Protein AF-0000000067174131 (afdb_homodimer)

Foldseek 3Di:
DAPQAADDDDFDDQPDLALVSVLVRLLVCLQVVVAAFFAFDHQLVNVCVVSVHDSVSSVVSLVVCVVVQQWPDDPPYTTGGHNVSRVVNPPPDDPPPPPPPLQFPAAFAPLAFAQVLFPVPLLVVLLVVLVVPDDPCLQDWAFQQDDLLLLCLCCVCLCVQFVANFDSLQKRKFLALLRVLLLLLLLCVVVPQAAEEEAQFAAPSSCVSNVVSNHHYHHFYQDQQGGPQVVVVVVLSGQEYEGAAQAGPPQAHHHHPVSLVSNVVVCVVNVGAYEYEPEFQLQAQPDRRDHTSCNVPVQRYKYKYGCCQLHNSVQRIIMIRHHPVSRVSSSVSSPRTHDGHGSSSSSSSSSCSVVCVSVVSSVVLNVVQLVLVVVLQVLQVVQAVQKDWGHHSTGFKTKIDGPPDAQQVVCPDPLNVSNNKDWSVNRGHPPDDDDDTTIMTGLRHGDPVCNVVSSVSVSVSHD/DAPQAADDDDFDPQPDLALVSVLVRLLVCLQVLVAAFFAFDHQLVNVCVVSVHDSVSSVVSLVVCVVVQQWPDDPPYTIGGHNVSRVVNPPDDPPPPPPPDLQFPAAFAPLAFAQVLFPVPLLVVLLVVLVVPDDPCLQDWAQQQDDLLLLCLCCVCLCVQFVANFDSLQKRKFLALLRVLLLLLLLCVVVPQAAEEEAQFAAPSSCVSNVVSNHHYHHFYQDQQGGPQVVVVVVLSGQEYEGAAQAGPPQAHHHHPVSLVSNVVVCVVNVGAYEHEPEFQLQAQPDRRDHTSCNVPVQRYKYKYGCCQLHNSVQRIIMIRHHPVRRVSSSVSSPRTHDGHGSSSSSSSSSCSVVCVSVVSSVVLNVVQLVLVVVLQVLQVVQAVQKDWGHHSTGFKTKIDGPPDAQQVVCPDPLNVSNNKDWSVNRGHPPDDDDDTTIMTGLRHGDPVCNVVSSVSVSVSHD

Structure (mmCIF, N/CA/C/O backbone):
data_AF-0000000067174131-model_v1
#
loop_
_entity.id
_entity.type
_entity.pdbx_description
1 polymer 'GntR-family protein regulator'
#
loop_
_atom_site.group_PDB
_atom_site.id
_atom_site.type_symbol
_atom_site.label_atom_id
_atom_site.label_alt_id
_atom_site.label_comp_id
_atom_site.label_asym_id
_atom_site.label_entity_id
_atom_site.label_seq_id
_atom_site.pdbx_PDB_ins_code
_atom_site.Cartn_x
_atom_site.Cartn_y
_atom_site.Cartn_z
_atom_site.occupancy
_atom_site.B_iso_or_equiv
_atom_site.auth_seq_id
_atom_site.auth_comp_id
_atom_site.auth_asym_id
_atom_site.auth_atom_id
_atom_site.pdbx_PDB_model_num
ATOM 1 N N . MET A 1 1 ? 1.697 27.578 -24.312 1 25.95 1 MET A N 1
ATOM 2 C CA . MET A 1 1 ? 1.666 28.703 -23.391 1 25.95 1 MET A CA 1
ATOM 3 C C . MET A 1 1 ? 1.956 28.25 -21.969 1 25.95 1 MET A C 1
ATOM 5 O O . MET A 1 1 ? 1.422 27.219 -21.516 1 25.95 1 MET A O 1
ATOM 9 N N . ASP A 1 2 ? 3.082 28.75 -21.375 1 30 2 ASP A N 1
ATOM 10 C CA . ASP A 1 2 ? 4.059 28.328 -20.375 1 30 2 ASP A CA 1
ATOM 11 C C . ASP A 1 2 ? 3.447 28.328 -18.969 1 30 2 ASP A C 1
ATOM 13 O O . ASP A 1 2 ? 3.18 29.391 -18.406 1 30 2 ASP A O 1
ATOM 17 N N . ARG A 1 3 ? 2.658 27.453 -18.625 1 32 3 ARG A N 1
ATOM 18 C CA . ARG A 1 3 ? 1.726 27.109 -17.547 1 32 3 ARG A CA 1
ATOM 19 C C . ARG A 1 3 ? 2.447 27 -16.203 1 32 3 ARG A C 1
ATOM 21 O O . ARG A 1 3 ? 1.936 26.375 -15.273 1 32 3 ARG A O 1
ATOM 28 N N . ILE A 1 4 ? 3.85 27.297 -16.172 1 38.66 4 ILE A N 1
ATOM 29 C CA . ILE A 1 4 ? 4.504 26.828 -14.953 1 38.66 4 ILE A CA 1
ATOM 30 C C . ILE A 1 4 ? 4.316 27.859 -13.844 1 38.66 4 ILE A C 1
ATOM 32 O O . ILE A 1 4 ? 5.281 28.484 -13.391 1 38.66 4 ILE A O 1
ATOM 36 N N . ALA A 1 5 ? 3.342 28.797 -13.812 1 42.03 5 ALA A N 1
ATOM 37 C CA . ALA A 1 5 ? 3.08 29.984 -12.992 1 42.03 5 ALA A CA 1
ATOM 38 C C . ALA A 1 5 ? 2.943 29.609 -11.523 1 42.03 5 ALA A C 1
ATOM 40 O O . ALA A 1 5 ? 3.023 30.469 -10.648 1 42.03 5 ALA A O 1
ATOM 41 N N . GLY A 1 6 ? 2.627 28.5 -10.992 1 48.34 6 GLY A N 1
ATOM 42 C CA . GLY A 1 6 ? 1.938 28.344 -9.719 1 48.34 6 GLY A CA 1
ATOM 43 C C . GLY A 1 6 ? 2.715 27.5 -8.727 1 48.34 6 GLY A C 1
ATOM 44 O O . GLY A 1 6 ? 2.121 26.781 -7.914 1 48.34 6 GLY A O 1
ATOM 45 N N . LEU A 1 7 ? 4.086 27.656 -8.617 1 56.09 7 LEU A N 1
ATOM 46 C CA . LEU A 1 7 ? 4.836 26.812 -7.691 1 56.09 7 LEU A CA 1
ATOM 47 C C . LEU A 1 7 ? 4.898 27.453 -6.309 1 56.09 7 LEU A C 1
ATOM 49 O O . LEU A 1 7 ? 4.93 28.672 -6.184 1 56.09 7 LEU A O 1
ATOM 53 N N . ASP A 1 8 ? 4.809 26.672 -5.219 1 54.19 8 ASP A N 1
ATOM 54 C CA . ASP A 1 8 ? 4.98 27.125 -3.84 1 54.19 8 ASP A CA 1
ATOM 55 C C . ASP A 1 8 ? 6.461 27.25 -3.488 1 54.19 8 ASP A C 1
ATOM 57 O O . ASP A 1 8 ? 7.293 26.484 -3.969 1 54.19 8 ASP A O 1
ATOM 61 N N . LEU A 1 9 ? 6.918 28.406 -2.799 1 67.12 9 LEU A N 1
ATOM 62 C CA . LEU A 1 9 ? 8.289 28.656 -2.373 1 67.12 9 LEU A CA 1
ATOM 63 C C . LEU A 1 9 ? 8.336 29.109 -0.917 1 67.12 9 LEU A C 1
ATOM 65 O O . LEU A 1 9 ? 7.688 30.094 -0.55 1 67.12 9 LEU A O 1
ATOM 69 N N . HIS A 1 10 ? 8.969 28.297 -0.128 1 61.25 10 HIS A N 1
ATOM 70 C CA . HIS A 1 10 ? 9.234 28.703 1.247 1 61.25 10 HIS A CA 1
ATOM 71 C C . HIS A 1 10 ? 10.5 29.547 1.332 1 61.25 10 HIS A C 1
ATOM 73 O O . HIS A 1 10 ? 11.562 29.141 0.872 1 61.25 10 HIS A O 1
ATOM 79 N N . LEU A 1 11 ? 10.305 30.875 1.768 1 64.88 11 LEU A N 1
ATOM 80 C CA . LEU A 1 11 ? 11.453 31.75 2.035 1 64.88 11 LEU A CA 1
ATOM 81 C C . LEU A 1 11 ? 11.453 32.219 3.49 1 64.88 11 LEU A C 1
ATOM 83 O O . LEU A 1 11 ? 10.398 32.438 4.074 1 64.88 11 LEU A O 1
ATOM 87 N N . ASP A 1 12 ? 12.539 31.984 4.23 1 56.5 12 ASP A N 1
ATOM 88 C CA . ASP A 1 12 ? 12.648 32.562 5.566 1 56.5 12 ASP A CA 1
ATOM 89 C C . ASP A 1 12 ? 12.273 34.031 5.555 1 56.5 12 ASP A C 1
ATOM 91 O O . ASP A 1 12 ? 12.539 34.75 4.578 1 56.5 12 ASP A O 1
ATOM 95 N N . ARG A 1 13 ? 11.375 34.531 6.48 1 54.53 13 ARG A N 1
ATOM 96 C CA . ARG A 1 13 ? 10.875 35.906 6.551 1 54.53 13 ARG A CA 1
ATOM 97 C C . ARG A 1 13 ? 12.008 36.906 6.355 1 54.53 13 ARG A C 1
ATOM 99 O O . ARG A 1 13 ? 12.922 37 7.18 1 54.53 13 ARG A O 1
ATOM 106 N N . PRO A 1 14 ? 11.984 37.5 5.168 1 48.84 14 PRO A N 1
ATOM 107 C CA . PRO A 1 14 ? 12.953 38.594 5.039 1 48.84 14 PRO A CA 1
ATOM 108 C C . PRO A 1 14 ? 12.727 39.719 6.055 1 48.84 14 PRO A C 1
ATOM 110 O O . PRO A 1 14 ? 11.602 39.906 6.523 1 48.84 14 PRO A O 1
ATOM 113 N N . ALA A 1 15 ? 13.648 40.281 6.961 1 49.59 15 ALA A N 1
ATOM 114 C CA . ALA A 1 15 ? 13.57 41.375 7.926 1 49.59 15 ALA A CA 1
ATOM 115 C C . ALA A 1 15 ? 12.688 42.5 7.395 1 49.59 15 ALA A C 1
ATOM 117 O O . ALA A 1 15 ? 12.297 43.406 8.148 1 49.59 15 ALA A O 1
ATOM 118 N N . GLY A 1 16 ? 12.258 42.344 5.988 1 55 16 GLY A N 1
ATOM 119 C CA . GLY A 1 16 ? 11.469 43.406 5.383 1 55 16 GLY A CA 1
ATOM 120 C C . GLY A 1 16 ? 10.836 43 4.066 1 55 16 GLY A C 1
ATOM 121 O O . GLY A 1 16 ? 11.062 41.906 3.574 1 55 16 GLY A O 1
ATOM 122 N N . ARG A 1 17 ? 9.727 43.656 3.691 1 61.97 17 ARG A N 1
ATOM 123 C CA . ARG A 1 17 ? 8.977 43.469 2.453 1 61.97 17 ARG A CA 1
ATOM 124 C C . ARG A 1 17 ? 9.703 44.094 1.271 1 61.97 17 ARG A C 1
ATOM 126 O O . ARG A 1 17 ? 9.078 44.469 0.273 1 61.97 17 ARG A O 1
ATOM 133 N N . THR A 1 18 ? 10.977 44.125 1.438 1 69.19 18 THR A N 1
ATOM 134 C CA . THR A 1 18 ? 11.727 44.812 0.39 1 69.19 18 THR A CA 1
ATOM 135 C C . THR A 1 18 ? 12.312 43.812 -0.594 1 69.19 18 THR A C 1
ATOM 137 O O . THR A 1 18 ? 12.383 42.594 -0.301 1 69.19 18 THR A O 1
ATOM 140 N N . ARG A 1 19 ? 12.539 44.219 -1.772 1 78.06 19 ARG A N 1
ATOM 141 C CA . ARG A 1 19 ? 13.227 43.469 -2.822 1 78.06 19 ARG A CA 1
ATOM 142 C C . ARG A 1 19 ? 14.508 42.844 -2.291 1 78.06 19 ARG A C 1
ATOM 144 O O . ARG A 1 19 ? 14.773 41.656 -2.551 1 78.06 19 ARG A O 1
ATOM 151 N N . GLU A 1 20 ? 15.18 43.625 -1.457 1 76.5 20 GLU A N 1
ATOM 152 C CA . GLU A 1 20 ? 16.438 43.156 -0.911 1 76.5 20 GLU A CA 1
ATOM 153 C C . GLU A 1 20 ? 16.234 41.969 0.046 1 76.5 20 GLU A C 1
ATOM 155 O O . GLU A 1 20 ? 17 41.031 0.042 1 76.5 20 GLU A O 1
ATOM 160 N N . ALA A 1 21 ? 15.227 42.094 0.796 1 78.5 21 ALA A N 1
ATOM 161 C CA . ALA A 1 21 ? 14.914 41.031 1.733 1 78.5 21 ALA A CA 1
ATOM 162 C C . ALA A 1 21 ? 14.539 39.75 0.994 1 78.5 21 ALA A C 1
ATOM 164 O O . ALA A 1 21 ? 14.945 38.656 1.391 1 78.5 21 ALA A O 1
ATOM 165 N N . LEU A 1 22 ? 13.805 39.906 -0.018 1 82.25 22 LEU A N 1
ATOM 166 C CA . LEU A 1 22 ? 13.43 38.75 -0.842 1 82.25 22 LEU A CA 1
ATOM 167 C C . LEU A 1 22 ? 14.648 38.125 -1.493 1 82.25 22 LEU A C 1
ATOM 169 O O . LEU A 1 22 ? 14.797 36.906 -1.497 1 82.25 22 LEU A O 1
ATOM 173 N N . MET A 1 23 ? 15.438 38.906 -2.035 1 81.69 23 MET A N 1
ATOM 174 C CA . MET A 1 23 ? 16.656 38.406 -2.682 1 81.69 23 MET A CA 1
ATOM 175 C C . MET A 1 23 ? 17.531 37.688 -1.686 1 81.69 23 MET A C 1
ATOM 177 O O . MET A 1 23 ? 18.047 36.594 -1.986 1 81.69 23 MET A O 1
ATOM 181 N N . ASP A 1 24 ? 17.656 38.25 -0.51 1 78.25 24 ASP A N 1
ATOM 182 C CA . ASP A 1 24 ? 18.469 37.594 0.519 1 78.25 24 ASP A CA 1
ATOM 183 C C . ASP A 1 24 ? 17.875 36.25 0.916 1 78.25 24 ASP A C 1
ATOM 185 O O . ASP A 1 24 ? 18.609 35.281 1.116 1 78.25 24 ASP A O 1
ATOM 189 N N . ALA A 1 25 ? 16.609 36.312 0.978 1 78.88 25 ALA A N 1
ATOM 190 C CA . ALA A 1 25 ? 15.93 35.062 1.334 1 78.88 25 ALA A CA 1
ATOM 191 C C . ALA A 1 25 ? 16.172 34 0.278 1 78.88 25 ALA A C 1
ATOM 193 O O . ALA A 1 25 ? 16.406 32.844 0.61 1 78.88 25 ALA A O 1
ATOM 194 N N . VAL A 1 26 ? 16.141 34.312 -0.93 1 80.69 26 VAL A N 1
ATOM 195 C CA . VAL A 1 26 ? 16.344 33.375 -2.023 1 80.69 26 VAL A CA 1
ATOM 196 C C . VAL A 1 26 ? 17.812 32.906 -2.051 1 80.69 26 VAL A C 1
ATOM 198 O O . VAL A 1 26 ? 18.094 31.734 -2.193 1 80.69 26 VAL A O 1
ATOM 201 N N . ARG A 1 27 ? 18.75 33.875 -1.854 1 77 27 ARG A N 1
ATOM 202 C CA . ARG A 1 27 ? 20.172 33.531 -1.794 1 77 27 ARG A CA 1
ATOM 203 C C . ARG A 1 27 ? 20.453 32.562 -0.662 1 77 27 ARG A C 1
ATOM 205 O O . ARG A 1 27 ? 21.188 31.578 -0.851 1 77 27 ARG A O 1
ATOM 212 N N . ASP A 1 28 ? 19.828 32.875 0.437 1 75.44 28 ASP A N 1
ATOM 213 C CA . ASP A 1 28 ? 20.047 32.031 1.604 1 75.44 28 ASP A CA 1
ATOM 214 C C . ASP A 1 28 ? 19.5 30.609 1.363 1 75.44 28 ASP A C 1
ATOM 216 O O . ASP A 1 28 ? 20.125 29.625 1.774 1 75.44 28 ASP A O 1
ATOM 220 N N . ALA A 1 29 ? 18.406 30.609 0.677 1 76.44 29 ALA A N 1
ATOM 221 C CA . ALA A 1 29 ? 17.812 29.328 0.371 1 76.44 29 ALA A CA 1
ATOM 222 C C . ALA A 1 29 ? 18.688 28.531 -0.592 1 76.44 29 ALA A C 1
ATOM 224 O O . ALA A 1 29 ? 18.797 27.297 -0.469 1 76.44 29 ALA A O 1
ATOM 225 N N . ILE A 1 30 ? 19.344 29.141 -1.474 1 75.88 30 ILE A N 1
ATOM 226 C CA . ILE A 1 30 ? 20.219 28.469 -2.443 1 75.88 30 ILE A CA 1
ATOM 227 C C . ILE A 1 30 ? 21.516 28.062 -1.77 1 75.88 30 ILE A C 1
ATOM 229 O O . ILE A 1 30 ? 21.984 26.938 -1.935 1 75.88 30 ILE A O 1
ATOM 233 N N . ARG A 1 31 ? 22.031 28.922 -0.875 1 68.25 31 ARG A N 1
ATOM 234 C CA . ARG A 1 31 ? 23.297 28.672 -0.205 1 68.25 31 ARG A CA 1
ATOM 235 C C . ARG A 1 31 ? 23.188 27.516 0.777 1 68.25 31 ARG A C 1
ATOM 237 O O . ARG A 1 31 ? 24.125 26.734 0.931 1 68.25 31 ARG A O 1
ATOM 244 N N . SER A 1 32 ? 22.078 27.578 1.325 1 64.94 32 SER A N 1
ATOM 245 C CA . SER A 1 32 ? 21.891 26.547 2.348 1 64.94 32 SER A CA 1
ATOM 246 C C . SER A 1 32 ? 21.547 25.203 1.723 1 64.94 32 SER A C 1
ATOM 248 O O . SER A 1 32 ? 21.469 24.188 2.424 1 64.94 32 SER A O 1
ATOM 250 N N . GLY A 1 33 ? 21.344 25.25 0.376 1 64.5 33 GLY A N 1
ATOM 251 C CA . GLY A 1 33 ? 21.016 24 -0.31 1 64.5 33 GLY A CA 1
ATOM 252 C C . GLY A 1 33 ? 19.547 23.672 -0.273 1 64.5 33 GLY A C 1
ATOM 253 O O . GLY A 1 33 ? 19.125 22.609 -0.752 1 64.5 33 GLY A O 1
ATOM 254 N N . ARG A 1 34 ? 18.812 24.578 0.254 1 67.75 34 ARG A N 1
ATOM 255 C CA . ARG A 1 34 ? 17.359 24.375 0.276 1 67.75 34 ARG A CA 1
ATOM 256 C C . ARG A 1 34 ? 16.781 24.453 -1.129 1 67.75 34 ARG A C 1
ATOM 258 O O . ARG A 1 34 ? 15.844 23.719 -1.458 1 67.75 34 ARG A O 1
ATOM 265 N N . LEU A 1 35 ? 17.219 25.344 -1.822 1 75.56 35 LEU A N 1
ATOM 266 C CA . LEU A 1 35 ? 16.891 25.422 -3.244 1 75.56 35 LEU A CA 1
ATOM 267 C C . LEU A 1 35 ? 18.062 24.938 -4.09 1 75.56 35 LEU A C 1
ATOM 269 O O . LEU A 1 35 ? 19.109 25.578 -4.141 1 75.56 35 LEU A O 1
ATOM 273 N N . VAL A 1 36 ? 17.891 23.797 -4.645 1 70.56 36 VAL A N 1
ATOM 274 C CA . VAL A 1 36 ? 18.984 23.188 -5.383 1 70.56 36 VAL A CA 1
ATOM 275 C C . VAL A 1 36 ? 18.922 23.609 -6.852 1 70.56 36 VAL A C 1
ATOM 277 O O . VAL A 1 36 ? 17.891 24.125 -7.309 1 70.56 36 VAL A O 1
ATOM 280 N N . SER A 1 37 ? 20.094 23.344 -7.48 1 72.81 37 SER A N 1
ATOM 281 C CA . SER A 1 37 ? 20.188 23.672 -8.898 1 72.81 37 SER A CA 1
ATOM 282 C C . SER A 1 37 ? 19.062 23.016 -9.695 1 72.81 37 SER A C 1
ATOM 284 O O . SER A 1 37 ? 18.719 21.859 -9.453 1 72.81 37 SER A O 1
ATOM 286 N N . GLY A 1 38 ? 18.531 23.922 -10.43 1 72.06 38 GLY A N 1
ATOM 287 C CA . GLY A 1 38 ? 17.516 23.406 -11.32 1 72.06 38 GLY A CA 1
ATOM 288 C C . GLY A 1 38 ? 16.109 23.516 -10.758 1 72.06 38 GLY A C 1
ATOM 289 O O . GLY A 1 38 ? 15.133 23.281 -11.469 1 72.06 38 GLY A O 1
ATOM 290 N N . THR A 1 39 ? 16.094 23.906 -9.484 1 75 39 THR A N 1
ATOM 291 C CA . THR A 1 39 ? 14.781 24.062 -8.875 1 75 39 THR A CA 1
ATOM 292 C C . THR A 1 39 ? 14 25.188 -9.547 1 75 39 THR A C 1
ATOM 294 O O . THR A 1 39 ? 14.523 26.297 -9.727 1 75 39 THR A O 1
ATOM 297 N N . ARG A 1 40 ? 12.867 24.906 -9.953 1 77.75 40 ARG A N 1
ATOM 298 C CA . ARG A 1 40 ? 12 25.906 -10.547 1 77.75 40 ARG A CA 1
ATOM 299 C C . ARG A 1 40 ? 11.328 26.766 -9.469 1 77.75 40 ARG A C 1
ATOM 301 O O . ARG A 1 40 ? 10.812 26.234 -8.484 1 77.75 40 ARG A O 1
ATOM 308 N N . LEU A 1 41 ? 11.43 28.062 -9.633 1 83.06 41 LEU A N 1
ATOM 309 C CA . LEU A 1 41 ? 10.789 29 -8.711 1 83.06 41 LEU A CA 1
ATOM 310 C C . LEU A 1 41 ? 9.445 29.469 -9.258 1 83.06 41 LEU A C 1
ATOM 312 O O . LEU A 1 41 ? 9.203 29.406 -10.461 1 83.06 41 LEU A O 1
ATOM 316 N N . PRO A 1 42 ? 8.586 29.875 -8.398 1 79.88 42 PRO A N 1
ATOM 317 C CA . PRO A 1 42 ? 7.309 30.422 -8.859 1 79.88 42 PRO A CA 1
ATOM 318 C C . PRO A 1 42 ? 7.48 31.641 -9.766 1 79.88 42 PRO A C 1
ATOM 320 O O . PRO A 1 42 ? 8.539 32.281 -9.758 1 79.88 42 PRO A O 1
ATOM 323 N N . SER A 1 43 ? 6.391 31.875 -10.586 1 81.56 43 SER A N 1
ATOM 324 C CA . SER A 1 43 ? 6.387 33.094 -11.375 1 81.56 43 SER A CA 1
ATOM 325 C C . SER A 1 43 ? 6.383 34.344 -10.484 1 81.56 43 SER A C 1
ATOM 327 O O . SER A 1 43 ? 6.012 34.25 -9.312 1 81.56 43 SER A O 1
ATOM 329 N N . SER A 1 44 ? 6.902 35.469 -11 1 83.19 44 SER A N 1
ATOM 330 C CA . SER A 1 44 ? 6.91 36.719 -10.227 1 83.19 44 SER A CA 1
ATOM 331 C C . SER A 1 44 ? 5.512 37.094 -9.742 1 83.19 44 SER A C 1
ATOM 333 O O . SER A 1 44 ? 5.344 37.562 -8.625 1 83.19 44 SER A O 1
ATOM 335 N N . ARG A 1 45 ? 4.516 36.75 -10.648 1 81.94 45 ARG A N 1
ATOM 336 C CA . ARG A 1 45 ? 3.133 37.031 -10.266 1 81.94 45 ARG A CA 1
ATOM 337 C C . ARG A 1 45 ? 2.701 36.156 -9.094 1 81.94 45 ARG A C 1
ATOM 339 O O . ARG A 1 45 ? 2.125 36.656 -8.125 1 81.94 45 ARG A O 1
ATOM 346 N N . ALA A 1 46 ? 3.074 34.875 -9.156 1 79.69 46 ALA A N 1
ATOM 347 C CA . ALA A 1 46 ? 2.67 33.938 -8.117 1 79.69 46 ALA A CA 1
ATOM 348 C C . ALA A 1 46 ? 3.381 34.219 -6.801 1 79.69 46 ALA A C 1
ATOM 350 O O . ALA A 1 46 ? 2.758 34.219 -5.738 1 79.69 46 ALA A O 1
ATOM 351 N N . LEU A 1 47 ? 4.637 34.5 -6.84 1 81.44 47 LEU A N 1
ATOM 352 C CA . LEU A 1 47 ? 5.402 34.781 -5.629 1 81.44 47 LEU A CA 1
ATOM 353 C C . LEU A 1 47 ? 4.973 36.094 -4.988 1 81.44 47 LEU A C 1
ATOM 355 O O . LEU A 1 47 ? 4.906 36.188 -3.764 1 81.44 47 LEU A O 1
ATOM 359 N N . ALA A 1 48 ? 4.613 37.094 -5.812 1 81 48 ALA A N 1
ATOM 360 C CA . ALA A 1 48 ? 4.129 38.375 -5.309 1 81 48 ALA A CA 1
ATOM 361 C C . ALA A 1 48 ? 2.826 38.219 -4.531 1 81 48 ALA A C 1
ATOM 363 O O . ALA A 1 48 ? 2.664 38.75 -3.445 1 81 48 ALA A O 1
ATOM 364 N N . ALA A 1 49 ? 2.023 37.375 -5.117 1 76.56 49 ALA A N 1
ATOM 365 C CA . ALA A 1 49 ? 0.745 37.125 -4.469 1 76.56 49 ALA A CA 1
ATOM 366 C C . ALA A 1 49 ? 0.948 36.406 -3.137 1 76.56 49 ALA A C 1
ATOM 368 O O . ALA A 1 49 ? 0.304 36.719 -2.139 1 76.56 49 ALA A O 1
ATOM 369 N N . ASP A 1 50 ? 1.888 35.531 -3.156 1 73.06 50 ASP A N 1
ATOM 370 C CA . ASP A 1 50 ? 2.146 34.719 -1.968 1 73.06 50 ASP A CA 1
ATOM 371 C C . ASP A 1 50 ? 2.773 35.562 -0.858 1 73.06 50 ASP A C 1
ATOM 373 O O . ASP A 1 50 ? 2.479 35.375 0.322 1 73.06 50 ASP A O 1
ATOM 377 N N . LEU A 1 51 ? 3.633 36.562 -1.246 1 73.69 51 LEU A N 1
ATOM 378 C CA . LEU A 1 51 ? 4.395 37.312 -0.268 1 73.69 51 LEU A CA 1
ATOM 379 C C . LEU A 1 51 ? 3.689 38.625 0.058 1 73.69 51 LEU A C 1
ATOM 381 O O . LEU A 1 51 ? 4.086 39.344 0.986 1 73.69 51 LEU A O 1
ATOM 385 N N . GLY A 1 52 ? 2.559 38.844 -0.699 1 74.75 52 GLY A N 1
ATOM 386 C CA . GLY A 1 52 ? 1.86 40.125 -0.509 1 74.75 52 GLY A CA 1
ATOM 387 C C . GLY A 1 52 ? 2.701 41.344 -0.871 1 74.75 52 GLY A C 1
ATOM 388 O O . GLY A 1 52 ? 2.684 42.344 -0.163 1 74.75 52 GLY A O 1
ATOM 389 N N . VAL A 1 53 ? 3.547 41.219 -1.851 1 80.44 53 VAL A N 1
ATOM 390 C CA . VAL A 1 53 ? 4.371 42.312 -2.33 1 80.44 53 VAL A CA 1
ATOM 391 C C . VAL A 1 53 ? 4.047 42.625 -3.795 1 80.44 53 VAL A C 1
ATOM 393 O O . VAL A 1 53 ? 3.355 41.812 -4.449 1 80.44 53 VAL A O 1
ATOM 396 N N . ALA A 1 54 ? 4.398 43.75 -4.23 1 83 54 ALA A N 1
ATOM 397 C CA . ALA A 1 54 ? 4.145 44.125 -5.617 1 83 54 ALA A CA 1
ATOM 398 C C . ALA A 1 54 ? 4.887 43.219 -6.582 1 83 54 ALA A C 1
ATOM 400 O O . ALA A 1 54 ? 6.031 42.812 -6.328 1 83 54 ALA A O 1
ATOM 401 N N . ARG A 1 55 ? 4.223 42.875 -7.633 1 87.69 55 ARG A N 1
ATOM 402 C CA . ARG A 1 55 ? 4.805 42.031 -8.664 1 87.69 55 ARG A CA 1
ATOM 403 C C . ARG A 1 55 ? 6.137 42.562 -9.148 1 87.69 55 ARG A C 1
ATOM 405 O O . ARG A 1 55 ? 7.078 41.812 -9.406 1 87.69 55 ARG A O 1
ATOM 412 N N . ASN A 1 56 ? 6.125 43.812 -9.242 1 85.19 56 ASN A N 1
ATOM 413 C CA . ASN A 1 56 ? 7.332 44.469 -9.742 1 85.19 56 ASN A CA 1
ATOM 414 C C . ASN A 1 56 ? 8.508 44.281 -8.797 1 85.19 56 ASN A C 1
ATOM 416 O O . ASN A 1 56 ? 9.656 44.156 -9.234 1 85.19 56 ASN A O 1
ATOM 420 N N . THR A 1 57 ? 8.133 44.156 -7.504 1 86.19 57 THR A N 1
ATOM 421 C CA . THR A 1 57 ? 9.172 43.906 -6.508 1 86.19 57 THR A CA 1
ATOM 422 C C . THR A 1 57 ? 9.789 42.531 -6.707 1 86.19 57 THR A C 1
ATOM 424 O O . THR A 1 57 ? 11.008 42.375 -6.703 1 86.19 57 THR A O 1
ATOM 427 N N . VAL A 1 58 ? 9 41.594 -6.945 1 87.06 58 VAL A N 1
ATOM 428 C CA . VAL A 1 58 ? 9.461 40.219 -7.141 1 87.06 58 VAL A CA 1
ATOM 429 C C . VAL A 1 58 ? 10.188 40.094 -8.477 1 87.06 58 VAL A C 1
ATOM 431 O O . VAL A 1 58 ? 11.258 39.469 -8.562 1 87.06 58 VAL A O 1
ATOM 434 N N . ALA A 1 59 ? 9.602 40.688 -9.469 1 87 59 ALA A N 1
ATOM 435 C CA . ALA A 1 59 ? 10.203 40.625 -10.797 1 87 59 ALA A CA 1
ATOM 436 C C . ALA A 1 59 ? 11.602 41.25 -10.789 1 87 59 ALA A C 1
ATOM 438 O O . ALA A 1 59 ? 12.523 40.688 -11.406 1 87 59 ALA A O 1
ATOM 439 N N . ARG A 1 60 ? 11.711 42.312 -10.094 1 83.56 60 ARG A N 1
ATOM 440 C CA . ARG A 1 60 ? 13.008 42.938 -9.984 1 83.56 60 ARG A CA 1
ATOM 441 C C . ARG A 1 60 ? 13.992 42.094 -9.195 1 83.56 60 ARG A C 1
ATOM 443 O O . ARG A 1 60 ? 15.172 42.031 -9.539 1 83.56 60 ARG A O 1
ATOM 450 N N . ALA A 1 61 ? 13.398 41.469 -8.141 1 86 61 ALA A N 1
ATOM 451 C CA . ALA A 1 61 ? 14.242 40.562 -7.363 1 86 61 ALA A CA 1
ATOM 452 C C . ALA A 1 61 ? 14.742 39.406 -8.227 1 86 61 ALA A C 1
ATOM 454 O O . ALA A 1 61 ? 15.938 39.094 -8.211 1 86 61 ALA A O 1
ATOM 455 N N . TYR A 1 62 ? 13.898 38.812 -8.984 1 87.25 62 TYR A N 1
ATOM 456 C CA . TYR A 1 62 ? 14.266 37.688 -9.859 1 87.25 62 TYR A CA 1
ATOM 457 C C . TYR A 1 62 ? 15.281 38.156 -10.906 1 87.25 62 TYR A C 1
ATOM 459 O O . TYR A 1 62 ? 16.266 37.438 -11.164 1 87.25 62 TYR A O 1
ATOM 467 N N . ALA A 1 63 ? 15.008 39.344 -11.5 1 81.38 63 ALA A N 1
ATOM 468 C CA . ALA A 1 63 ? 15.914 39.875 -12.516 1 81.38 63 ALA A CA 1
ATOM 469 C C . ALA A 1 63 ? 17.312 40.062 -11.945 1 81.38 63 ALA A C 1
ATOM 471 O O . ALA A 1 63 ? 18.312 39.75 -12.586 1 81.38 63 ALA A O 1
ATOM 472 N N . GLU A 1 64 ? 17.328 40.562 -10.758 1 82.06 64 GLU A N 1
ATOM 473 C CA . GLU A 1 64 ? 18.609 40.781 -10.109 1 82.06 64 GLU A CA 1
ATOM 474 C C . GLU A 1 64 ? 19.297 39.469 -9.75 1 82.06 64 GLU A C 1
ATOM 476 O O . GLU A 1 64 ? 20.516 39.344 -9.922 1 82.06 64 GLU A O 1
ATOM 481 N N . LEU A 1 65 ? 18.547 38.531 -9.242 1 85.81 65 LEU A N 1
ATOM 482 C CA . LEU A 1 65 ? 19.094 37.219 -8.891 1 85.81 65 LEU A CA 1
ATOM 483 C C . LEU A 1 65 ? 19.594 36.5 -10.125 1 85.81 65 LEU A C 1
ATOM 485 O O . LEU A 1 65 ? 20.562 35.719 -10.055 1 85.81 65 LEU A O 1
ATOM 489 N N . ILE A 1 66 ? 18.953 36.719 -11.219 1 81.88 66 ILE A N 1
ATOM 490 C CA . ILE A 1 66 ? 19.391 36.156 -12.492 1 81.88 66 ILE A CA 1
ATOM 491 C C . ILE A 1 66 ? 20.688 36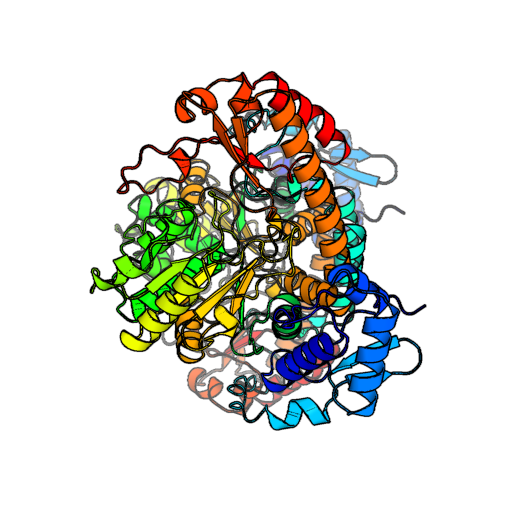.812 -12.938 1 81.88 66 ILE A C 1
ATOM 493 O O . ILE A 1 66 ? 21.641 36.156 -13.344 1 81.88 66 ILE A O 1
ATOM 497 N N . ALA A 1 67 ? 20.703 38.156 -12.859 1 75.12 67 ALA A N 1
ATOM 498 C CA . ALA A 1 67 ? 21.906 38.906 -13.227 1 75.12 67 ALA A CA 1
ATOM 499 C C . ALA A 1 67 ? 23.094 38.5 -12.375 1 75.12 67 ALA A C 1
ATOM 501 O O . ALA A 1 67 ? 24.234 38.438 -12.859 1 75.12 67 ALA A O 1
ATOM 502 N N . GLU A 1 68 ? 22.766 38.125 -11.133 1 75.5 68 GLU A N 1
ATOM 503 C CA . GLU A 1 68 ? 23.812 37.719 -10.203 1 75.5 68 GLU A CA 1
ATOM 504 C C . GLU A 1 68 ? 24.203 36.25 -10.422 1 75.5 68 GLU A C 1
ATOM 506 O O . GLU A 1 68 ? 25.172 35.75 -9.828 1 75.5 68 GLU A O 1
ATOM 511 N N . GLY A 1 69 ? 23.406 35.531 -11.195 1 75 69 GLY A N 1
ATOM 512 C CA . GLY A 1 69 ? 23.719 34.156 -11.531 1 75 69 GLY A CA 1
ATOM 513 C C . GLY A 1 69 ? 23.109 33.125 -10.586 1 75 69 GLY A C 1
ATOM 514 O O . GLY A 1 69 ? 23.453 31.953 -10.617 1 75 69 GLY A O 1
ATOM 515 N N . TRP A 1 70 ? 22.281 33.562 -9.586 1 79.25 70 TRP A N 1
ATOM 516 C CA . TRP A 1 70 ? 21.609 32.656 -8.648 1 79.25 70 TRP A CA 1
ATOM 517 C C . TRP A 1 70 ? 20.469 31.922 -9.328 1 79.25 70 TRP A C 1
ATOM 519 O O . TRP A 1 70 ? 20.203 30.766 -9.008 1 79.25 70 TRP A O 1
ATOM 529 N N . LEU A 1 71 ? 19.812 32.594 -10.188 1 85.31 71 LEU A N 1
ATOM 530 C CA . LEU A 1 71 ? 18.672 32.062 -10.93 1 85.31 71 LEU A CA 1
ATOM 531 C C . LEU A 1 71 ? 18.938 32.156 -12.438 1 85.31 71 LEU A C 1
ATOM 533 O O . LEU A 1 71 ? 19.812 32.875 -12.883 1 85.31 71 LEU A O 1
ATOM 537 N N . THR A 1 72 ? 18.438 31.297 -13.18 1 83.56 72 THR A N 1
ATOM 538 C CA . THR A 1 72 ? 18.469 31.328 -14.633 1 83.56 72 THR A CA 1
ATOM 539 C C . THR A 1 72 ? 17.062 31.359 -15.219 1 83.56 72 THR A C 1
ATOM 541 O O . THR A 1 72 ? 16.141 30.766 -14.656 1 83.56 72 THR A O 1
ATOM 544 N N . SER A 1 73 ? 16.875 32.375 -16.094 1 76.31 73 SER A N 1
ATOM 545 C CA . SER A 1 73 ? 15.602 32.438 -16.812 1 76.31 73 SER A CA 1
ATOM 546 C C . SER A 1 73 ? 15.703 31.766 -18.172 1 76.31 73 SER A C 1
ATOM 548 O O . SER A 1 73 ? 16.672 31.969 -18.906 1 76.31 73 SER A O 1
ATOM 550 N N . GLN A 1 74 ? 15.094 30.812 -18.375 1 59.25 74 GLN A N 1
ATOM 551 C CA . GLN A 1 74 ? 15.062 30.297 -19.734 1 59.25 74 GLN A CA 1
ATOM 552 C C . GLN A 1 74 ? 13.984 31 -20.562 1 59.25 74 GLN A C 1
ATOM 554 O O . GLN A 1 74 ? 12.945 31.391 -20.031 1 59.25 74 GLN A O 1
ATOM 559 N N . HIS A 1 75 ? 14.352 31.562 -21.828 1 52.81 75 HIS A N 1
ATOM 560 C CA . HIS A 1 75 ? 13.445 32.25 -22.75 1 52.81 75 HIS A CA 1
ATOM 561 C C . HIS A 1 75 ? 12.102 31.516 -22.812 1 52.81 75 HIS A C 1
ATOM 563 O O . HIS A 1 75 ? 12.039 30.328 -23.094 1 52.81 75 HIS A O 1
ATOM 569 N N . GLY A 1 76 ? 10.883 32.188 -22.594 1 52.59 76 GLY A N 1
ATOM 570 C CA . GLY A 1 76 ? 9.5 31.734 -22.688 1 52.59 76 GLY A CA 1
ATOM 571 C C . GLY A 1 76 ? 9.039 30.938 -21.484 1 52.59 76 GLY A C 1
ATOM 572 O O . GLY A 1 76 ? 7.855 30.609 -21.375 1 52.59 76 GLY A O 1
ATOM 573 N N . SER A 1 77 ? 9.922 30.406 -20.328 1 58.81 77 SER A N 1
ATOM 574 C CA . SER A 1 77 ? 9.242 29.406 -19.531 1 58.81 77 SER A CA 1
ATOM 575 C C . SER A 1 77 ? 9.523 29.594 -18.047 1 58.81 77 SER A C 1
ATOM 577 O O . SER A 1 77 ? 8.594 29.609 -17.234 1 58.81 77 SER A O 1
ATOM 579 N N . HIS A 1 78 ? 10.484 29.016 -17.234 1 70.94 78 HIS A N 1
ATOM 580 C CA . HIS A 1 78 ? 10.57 28.812 -15.789 1 70.94 78 HIS A CA 1
ATOM 581 C C . HIS A 1 78 ? 11.867 29.375 -15.227 1 70.94 78 HIS A C 1
ATOM 583 O O . HIS A 1 78 ? 12.891 29.406 -15.922 1 70.94 78 HIS A O 1
ATOM 589 N N . THR A 1 79 ? 11.812 30.391 -14.148 1 82.12 79 THR A N 1
ATOM 590 C CA . THR A 1 79 ? 12.961 30.781 -13.336 1 82.12 79 THR A CA 1
ATOM 591 C C . THR A 1 79 ? 13.445 29.594 -12.492 1 82.12 79 THR A C 1
ATOM 593 O O . THR A 1 79 ? 12.648 28.938 -11.82 1 82.12 79 THR A O 1
ATOM 596 N N . THR A 1 80 ? 14.633 29.219 -12.742 1 85.19 80 THR A N 1
ATOM 597 C CA . THR A 1 80 ? 15.188 28.094 -12 1 85.19 80 THR A CA 1
ATOM 598 C C . THR A 1 80 ? 16.453 28.516 -11.258 1 85.19 80 THR A C 1
ATOM 600 O O . THR A 1 80 ? 17.078 29.516 -11.594 1 85.19 80 THR A O 1
ATOM 603 N N . VAL A 1 81 ? 16.75 27.781 -10.227 1 81.88 81 VAL A N 1
ATOM 604 C CA . VAL A 1 81 ? 18.031 27.969 -9.547 1 81.88 81 VAL A CA 1
ATOM 605 C C . VAL A 1 81 ? 19.172 27.547 -10.469 1 81.88 81 VAL A C 1
ATOM 607 O O . VAL A 1 81 ? 19.141 26.469 -11.055 1 81.88 81 VAL A O 1
ATOM 610 N N . SER A 1 82 ? 20.172 28.359 -10.68 1 74.38 82 SER A N 1
ATOM 611 C CA . SER A 1 82 ? 21.281 28.125 -11.594 1 74.38 82 SER A CA 1
ATOM 612 C C . SER A 1 82 ? 22.156 26.969 -11.125 1 74.38 82 SER A C 1
ATOM 614 O O . SER A 1 82 ? 22.281 26.719 -9.922 1 74.38 82 SER A O 1
ATOM 616 N N . GLN A 1 83 ? 22.672 26.172 -12.07 1 64.31 83 GLN A N 1
ATOM 617 C CA . GLN A 1 83 ? 23.578 25.062 -11.781 1 64.31 83 GLN A CA 1
ATOM 618 C C . GLN A 1 83 ? 24.812 25.531 -11.031 1 64.31 83 GLN A C 1
ATOM 620 O O . GLN A 1 83 ? 25.297 24.859 -10.117 1 64.31 83 GLN A O 1
ATOM 625 N N . ARG A 1 84 ? 25.469 26.562 -11.461 1 51.22 84 ARG A N 1
ATOM 626 C CA . ARG A 1 84 ? 26.719 27.094 -10.922 1 51.22 84 ARG A CA 1
ATOM 627 C C . ARG A 1 84 ? 26.578 27.453 -9.445 1 51.22 84 ARG A C 1
ATOM 629 O O . ARG A 1 84 ? 27.484 27.234 -8.656 1 51.22 84 ARG A O 1
ATOM 636 N N . ALA A 1 85 ? 25.453 27.906 -9.094 1 47.59 85 ALA A N 1
ATOM 637 C CA . ALA A 1 85 ? 25.266 28.344 -7.711 1 47.59 85 ALA A CA 1
ATOM 638 C C . ALA A 1 85 ? 25.141 27.141 -6.773 1 47.59 85 ALA A C 1
ATOM 640 O O . ALA A 1 85 ? 25.609 27.172 -5.637 1 47.59 85 ALA A O 1
ATOM 641 N N . ALA A 1 86 ? 24.453 26.094 -7.211 1 47.5 86 ALA A N 1
ATOM 642 C CA . ALA A 1 86 ? 24.219 24.922 -6.367 1 47.5 86 ALA A CA 1
ATOM 643 C C . ALA A 1 86 ? 25.453 24.047 -6.273 1 47.5 86 ALA A C 1
ATOM 645 O O . ALA A 1 86 ? 25.594 23.266 -5.336 1 47.5 86 ALA A O 1
ATOM 646 N N . GLU A 1 87 ? 26.344 23.938 -7.266 1 43.62 87 GLU A N 1
ATOM 647 C CA . GLU A 1 87 ? 27.547 23.125 -7.164 1 43.62 87 GLU A CA 1
ATOM 648 C C . GLU A 1 87 ? 28.344 23.484 -5.914 1 43.62 87 GLU A C 1
ATOM 650 O O . GLU A 1 87 ? 29.047 22.641 -5.355 1 43.62 87 GLU A O 1
ATOM 655 N N . ALA A 1 88 ? 28.5 24.688 -5.523 1 35.62 88 ALA A N 1
ATOM 656 C CA . ALA A 1 88 ? 29.359 25.016 -4.387 1 35.62 88 ALA A CA 1
ATOM 657 C C . ALA A 1 88 ? 28.938 24.234 -3.143 1 35.62 88 ALA A C 1
ATOM 659 O O . ALA A 1 88 ? 29.75 24.031 -2.229 1 35.62 88 ALA A O 1
ATOM 660 N N . VAL A 1 89 ? 27.672 24.141 -2.908 1 37.5 89 VAL A N 1
ATOM 661 C CA . VAL A 1 89 ? 27.328 23.562 -1.613 1 37.5 89 VAL A CA 1
ATOM 662 C C . VAL A 1 89 ? 27.328 22.047 -1.713 1 37.5 89 VAL A C 1
ATOM 664 O O . VAL A 1 89 ? 27.016 21.359 -0.741 1 37.5 89 VAL A O 1
ATOM 667 N N . ARG A 1 90 ? 27.375 21.469 -2.859 1 40.34 90 ARG A N 1
ATOM 668 C CA . ARG A 1 90 ? 27.109 20.031 -2.967 1 40.34 90 ARG A CA 1
ATOM 669 C C . ARG A 1 90 ? 28.281 19.219 -2.398 1 40.34 90 ARG A C 1
ATOM 671 O O . ARG A 1 90 ? 28.984 18.531 -3.139 1 40.34 90 ARG A O 1
ATOM 678 N N . SER A 1 91 ? 29.156 19.781 -1.683 1 33.5 91 SER A N 1
ATOM 679 C CA . SER A 1 91 ? 30.109 18.734 -1.334 1 33.5 91 SER A CA 1
ATOM 680 C C . SER A 1 91 ? 29.406 17.516 -0.762 1 33.5 91 SER A C 1
ATOM 682 O O . SER A 1 91 ? 30.047 16.672 -0.122 1 33.5 91 SER A O 1
ATOM 684 N N . VAL A 1 92 ? 28.172 17.703 -0.592 1 33.97 92 VAL A N 1
ATOM 685 C CA . VAL A 1 92 ? 27.656 16.656 0.271 1 33.97 92 VAL A CA 1
ATOM 686 C C . VAL A 1 92 ? 27.953 15.289 -0.349 1 33.97 92 VAL A C 1
ATOM 688 O O . VAL A 1 92 ? 28.172 15.18 -1.556 1 33.97 92 VAL A O 1
ATOM 691 N N . THR A 1 93 ? 28.078 14.219 0.628 1 34.22 93 THR A N 1
ATOM 692 C CA . THR A 1 93 ? 28.5 12.828 0.521 1 34.22 93 THR A CA 1
ATOM 693 C C . THR A 1 93 ? 27.75 12.117 -0.6 1 34.22 93 THR A C 1
ATOM 695 O O . THR A 1 93 ? 26.531 12.234 -0.701 1 34.22 93 THR A O 1
ATOM 698 N N . PRO A 1 94 ? 28.453 11.711 -1.568 1 34.16 94 PRO A N 1
ATOM 699 C CA . PRO A 1 94 ? 27.906 10.914 -2.668 1 34.16 94 PRO A CA 1
ATOM 700 C C . PRO A 1 94 ? 26.828 9.93 -2.203 1 34.16 94 PRO A C 1
ATOM 702 O O . PRO A 1 94 ? 26.875 9.461 -1.061 1 34.16 94 PRO A O 1
ATOM 705 N N . PRO A 1 95 ? 25.609 10.031 -2.676 1 36.16 95 PRO A N 1
ATOM 706 C CA . PRO A 1 95 ? 24.562 9.023 -2.424 1 36.16 95 PRO A CA 1
ATOM 707 C C . PRO A 1 95 ? 25.141 7.617 -2.248 1 36.16 95 PRO A C 1
ATOM 709 O O . PRO A 1 95 ? 26.219 7.316 -2.775 1 36.16 95 PRO A O 1
ATOM 712 N N . ALA A 1 96 ? 25.203 7.125 -1.103 1 35.38 96 ALA A N 1
ATOM 713 C CA . ALA A 1 96 ? 25.5 5.699 -1.214 1 35.38 96 ALA A CA 1
ATOM 714 C C . ALA A 1 96 ? 25.078 5.148 -2.57 1 35.38 96 ALA A C 1
ATOM 716 O O . ALA A 1 96 ? 23.938 5.383 -3.012 1 35.38 96 ALA A O 1
ATOM 717 N N . ARG A 1 97 ? 25.938 4.969 -3.502 1 36.44 97 ARG A N 1
ATOM 718 C CA . ARG A 1 97 ? 25.734 4.363 -4.812 1 36.44 97 ARG A CA 1
ATOM 719 C C . ARG A 1 97 ? 24.719 3.229 -4.742 1 36.44 97 ARG A C 1
ATOM 721 O O . ARG A 1 97 ? 24.844 2.32 -3.918 1 36.44 97 ARG A O 1
ATOM 728 N N . PRO A 1 98 ? 23.453 3.459 -5.141 1 41.28 98 PRO A N 1
ATOM 729 C CA . PRO A 1 98 ? 22.625 2.258 -5.266 1 41.28 98 PRO A CA 1
ATOM 730 C C . PRO A 1 98 ? 23.438 1.009 -5.594 1 41.28 98 PRO A C 1
ATOM 732 O O . PRO A 1 98 ? 24.469 1.097 -6.27 1 41.28 98 PRO A O 1
ATOM 735 N N . ARG A 1 99 ? 23.594 0.134 -4.684 1 41.56 99 ARG A N 1
ATOM 736 C CA . ARG A 1 99 ? 24.203 -1.096 -5.18 1 41.56 99 ARG A CA 1
ATOM 737 C C . ARG A 1 99 ? 23.875 -1.321 -6.648 1 41.56 99 ARG A C 1
ATOM 739 O O . ARG A 1 99 ? 22.703 -1.251 -7.043 1 41.56 99 ARG A O 1
ATOM 746 N N . PRO A 1 100 ? 24.781 -1.114 -7.516 1 44.12 100 PRO A N 1
ATOM 747 C CA . PRO A 1 100 ? 24.516 -1.423 -8.922 1 44.12 100 PRO A CA 1
ATOM 748 C C . PRO A 1 100 ? 23.656 -2.668 -9.094 1 44.12 100 PRO A C 1
ATOM 750 O O . PRO A 1 100 ? 23.844 -3.666 -8.398 1 44.12 100 PRO A O 1
ATOM 753 N N . PRO A 1 101 ? 22.453 -2.471 -9.508 1 51.53 101 PRO A N 1
ATOM 754 C CA . PRO A 1 101 ? 21.734 -3.701 -9.82 1 51.53 101 PRO A CA 1
ATOM 755 C C . PRO A 1 101 ? 22.625 -4.785 -10.414 1 51.53 101 PRO A C 1
ATOM 757 O O . PRO A 1 101 ? 23.625 -4.473 -11.07 1 51.53 101 PRO A O 1
ATOM 760 N N . ARG A 1 102 ? 22.75 -5.852 -9.789 1 57.44 102 ARG A N 1
ATOM 761 C CA . ARG A 1 102 ? 23.406 -6.969 -10.461 1 57.44 102 ARG A CA 1
ATOM 762 C C . ARG A 1 102 ? 23.219 -6.887 -11.969 1 57.44 102 ARG A C 1
ATOM 764 O O . ARG A 1 102 ? 22.094 -6.867 -12.461 1 57.44 102 ARG A O 1
ATOM 771 N N . ARG A 1 103 ? 24.172 -6.355 -12.641 1 73.12 103 ARG A N 1
ATOM 772 C CA . ARG A 1 103 ? 24.188 -6.285 -14.094 1 73.12 103 ARG A CA 1
ATOM 773 C C . ARG A 1 103 ? 23.906 -7.652 -14.711 1 73.12 103 ARG A C 1
ATOM 775 O O . ARG A 1 103 ? 24.719 -8.57 -14.594 1 73.12 103 ARG A O 1
ATOM 782 N N . LEU A 1 104 ? 22.594 -7.992 -15.047 1 88.94 104 LEU A N 1
ATOM 783 C CA . LEU A 1 104 ? 22.219 -9.227 -15.734 1 88.94 104 LEU A CA 1
ATOM 784 C C . LEU A 1 104 ? 22.375 -9.07 -17.25 1 88.94 104 LEU A C 1
ATOM 786 O O . LEU A 1 104 ? 22.031 -8.023 -17.812 1 88.94 104 LEU A O 1
ATOM 790 N N . ASP A 1 105 ? 23.031 -10.07 -17.812 1 91.69 105 ASP A N 1
ATOM 791 C CA . ASP A 1 105 ? 23.031 -10.109 -19.266 1 91.69 105 ASP A CA 1
ATOM 792 C C . ASP A 1 105 ? 21.625 -10.383 -19.812 1 91.69 105 ASP A C 1
ATOM 794 O O . ASP A 1 105 ? 21.219 -9.805 -20.828 1 91.69 105 ASP A O 1
ATOM 798 N N . HIS A 1 106 ? 20.938 -11.32 -19.172 1 94.38 106 HIS A N 1
ATOM 799 C CA . HIS A 1 106 ? 19.547 -11.656 -19.406 1 94.38 106 HIS A CA 1
ATOM 800 C C . HIS A 1 106 ? 18.797 -11.883 -18.094 1 94.38 106 HIS A C 1
ATOM 802 O O . HIS A 1 106 ? 19.391 -12.383 -17.125 1 94.38 106 HIS A O 1
ATOM 808 N N . ASP A 1 107 ? 17.594 -11.445 -18.078 1 93.12 107 ASP A N 1
ATOM 809 C CA . ASP A 1 107 ? 16.812 -11.562 -16.844 1 93.12 107 ASP A CA 1
ATOM 810 C C . ASP A 1 107 ? 15.977 -12.836 -16.844 1 93.12 107 ASP A C 1
ATOM 812 O O . ASP A 1 107 ? 14.891 -12.875 -17.422 1 93.12 107 ASP A O 1
ATOM 816 N N . LEU A 1 108 ? 16.469 -13.82 -16.141 1 96.94 108 LEU A N 1
ATOM 817 C CA . LEU A 1 108 ? 15.727 -15.07 -16.016 1 96.94 108 LEU A CA 1
ATOM 818 C C . LEU A 1 108 ? 15.344 -15.328 -14.562 1 96.94 108 LEU A C 1
ATOM 820 O O . LEU A 1 108 ? 15.062 -16.469 -14.18 1 96.94 108 LEU A O 1
ATOM 824 N N . ARG A 1 109 ? 15.281 -14.336 -13.805 1 93.25 109 ARG A N 1
ATOM 825 C CA . ARG A 1 109 ? 14.977 -14.469 -12.383 1 93.25 109 ARG A CA 1
ATOM 826 C C . ARG A 1 109 ? 13.586 -15.039 -12.164 1 93.25 109 ARG A C 1
ATOM 828 O O . ARG A 1 109 ? 12.609 -14.555 -12.75 1 93.25 109 ARG A O 1
ATOM 835 N N . PRO A 1 110 ? 13.461 -16 -11.273 1 94.12 110 PRO A N 1
ATOM 836 C CA . PRO A 1 110 ? 12.141 -16.562 -10.977 1 94.12 110 PRO A CA 1
ATOM 837 C C . PRO A 1 110 ? 11.203 -15.562 -10.312 1 94.12 110 PRO A C 1
ATOM 839 O O . PRO A 1 110 ? 11.656 -14.703 -9.547 1 94.12 110 PRO A O 1
ATOM 842 N N . GLY A 1 111 ? 9.961 -15.664 -10.57 1 91.81 111 GLY A N 1
ATOM 843 C CA . GLY A 1 111 ? 8.961 -14.828 -9.922 1 91.81 111 GLY A CA 1
ATOM 844 C C . GLY A 1 111 ? 8.688 -13.539 -10.664 1 91.81 111 GLY A C 1
ATOM 845 O O . GLY A 1 111 ? 7.809 -12.766 -10.281 1 91.81 111 GLY A O 1
ATOM 846 N N . HIS A 1 112 ? 9.367 -13.367 -11.773 1 93.81 112 HIS A N 1
ATOM 847 C CA . HIS A 1 112 ? 9.188 -12.133 -12.539 1 93.81 112 HIS A CA 1
ATOM 848 C C . HIS A 1 112 ? 8.438 -12.398 -13.836 1 93.81 112 HIS A C 1
ATOM 850 O O . HIS A 1 112 ? 8.867 -13.219 -14.656 1 93.81 112 HIS A O 1
ATOM 856 N N . PRO A 1 113 ? 7.363 -11.719 -14.031 1 97.38 113 PRO A N 1
ATOM 857 C CA . PRO A 1 113 ? 6.711 -11.75 -15.344 1 97.38 113 PRO A CA 1
ATOM 858 C C . PRO A 1 113 ? 7.398 -10.844 -16.375 1 97.38 113 PRO A C 1
ATOM 860 O O . PRO A 1 113 ? 8.391 -10.188 -16.047 1 97.38 113 PRO A O 1
ATOM 863 N N . ASP A 1 114 ? 6.941 -10.93 -17.562 1 97.88 114 ASP A N 1
ATOM 864 C CA . ASP A 1 114 ? 7.391 -9.984 -18.594 1 97.88 114 ASP A CA 1
ATOM 865 C C . ASP A 1 114 ? 6.859 -8.586 -18.297 1 97.88 114 ASP A C 1
ATOM 867 O O . ASP A 1 114 ? 5.758 -8.227 -18.734 1 97.88 114 ASP A O 1
ATOM 871 N N . LEU A 1 115 ? 7.66 -7.797 -17.75 1 97.5 115 LEU A N 1
ATOM 872 C CA . LEU A 1 115 ? 7.238 -6.461 -17.344 1 97.5 115 LEU A CA 1
ATOM 873 C C . LEU A 1 115 ? 7.02 -5.566 -18.547 1 97.5 115 LEU A C 1
ATOM 875 O O . LEU A 1 115 ? 6.242 -4.609 -18.484 1 97.5 115 LEU A O 1
ATOM 879 N N . SER A 1 116 ? 7.727 -5.871 -19.656 1 97.56 116 SER A N 1
ATOM 880 C CA . SER A 1 116 ? 7.582 -5.059 -20.859 1 97.56 116 SER A CA 1
ATOM 881 C C . SER A 1 116 ? 6.211 -5.246 -21.484 1 97.56 116 SER A C 1
ATOM 883 O O . SER A 1 116 ? 5.777 -4.43 -22.312 1 97.56 116 SER A O 1
ATOM 885 N N . SER A 1 117 ? 5.527 -6.305 -21.094 1 97.56 117 SER A N 1
ATOM 886 C CA . SER A 1 117 ? 4.211 -6.602 -21.656 1 97.56 117 SER A CA 1
ATOM 887 C C . SER A 1 117 ? 3.098 -6.059 -20.766 1 97.56 117 SER A C 1
ATOM 889 O O . SER A 1 117 ? 1.915 -6.289 -21.031 1 97.56 117 SER A O 1
ATOM 891 N N . PHE A 1 118 ? 3.473 -5.387 -19.672 1 98.06 118 PHE A N 1
ATOM 892 C CA . PHE A 1 118 ? 2.432 -4.73 -18.891 1 98.06 118 PHE A CA 1
ATOM 893 C C . PHE A 1 118 ? 1.535 -3.885 -19.781 1 98.06 118 PHE A C 1
ATOM 895 O O . PHE A 1 118 ? 2.025 -3.111 -20.609 1 98.06 118 PHE A O 1
ATOM 902 N N . PRO A 1 119 ? 0.233 -3.943 -19.609 1 98.25 119 PRO A N 1
ATOM 903 C CA . PRO A 1 119 ? -0.695 -3.244 -20.5 1 98.25 119 PRO A CA 1
ATOM 904 C C . PRO A 1 119 ? -0.895 -1.78 -20.109 1 98.25 119 PRO A C 1
ATOM 906 O O . PRO A 1 119 ? -1.978 -1.399 -19.656 1 98.25 119 PRO A O 1
ATOM 909 N N . ARG A 1 120 ? 0.062 -0.95 -20.438 1 97.38 120 ARG A N 1
ATOM 910 C CA . ARG A 1 120 ? 0.121 0.441 -20 1 97.38 120 ARG A CA 1
ATOM 911 C C . ARG A 1 120 ? -1.081 1.227 -20.516 1 97.38 120 ARG A C 1
ATOM 913 O O . ARG A 1 120 ? -1.702 1.981 -19.766 1 97.38 120 ARG A O 1
ATOM 920 N N . THR A 1 121 ? -1.373 1.045 -21.766 1 97.38 121 THR A N 1
ATOM 921 C CA . THR A 1 121 ? -2.443 1.817 -22.375 1 97.38 121 THR A CA 1
ATOM 922 C C . THR A 1 121 ? -3.801 1.414 -21.812 1 97.38 121 THR A C 1
ATOM 924 O O . THR A 1 121 ? -4.598 2.271 -21.422 1 97.38 121 THR A O 1
ATOM 927 N N . GLU A 1 122 ? -4.043 0.114 -21.734 1 98 122 GLU A N 1
ATOM 928 C CA . GLU A 1 122 ? -5.312 -0.385 -21.219 1 98 122 GLU A CA 1
ATOM 929 C C . GLU A 1 122 ? -5.48 -0.032 -19.75 1 98 122 GLU A C 1
ATOM 931 O O . GLU A 1 122 ? -6.582 0.294 -19.297 1 98 122 GLU A O 1
ATOM 936 N N . TRP A 1 123 ? -4.395 -0.099 -19.016 1 98.44 123 TRP A N 1
ATOM 937 C CA . TRP A 1 123 ? -4.445 0.242 -17.594 1 98.44 123 TRP A CA 1
ATOM 938 C C . TRP A 1 123 ? -4.762 1.722 -17.391 1 98.44 123 TRP A C 1
ATOM 940 O O . TRP A 1 123 ? -5.605 2.08 -16.578 1 98.44 123 TRP A O 1
ATOM 950 N N . SER A 1 124 ? -4.07 2.602 -18.188 1 98.06 124 SER A N 1
ATOM 951 C CA . SER A 1 124 ? -4.324 4.035 -18.109 1 98.06 124 SER A CA 1
ATOM 952 C C . SER A 1 124 ? -5.773 4.359 -18.438 1 98.06 124 SER A C 1
ATOM 954 O O . SER A 1 124 ? -6.383 5.23 -17.812 1 98.06 124 SER A O 1
ATOM 956 N N . ARG A 1 125 ? -6.305 3.693 -19.422 1 98.06 125 ARG A N 1
ATOM 957 C CA . ARG A 1 125 ? -7.711 3.873 -19.781 1 98.06 125 ARG A CA 1
ATOM 958 C C . ARG A 1 125 ? -8.625 3.445 -18.641 1 98.06 125 ARG A C 1
ATOM 960 O O . ARG A 1 125 ? -9.617 4.113 -18.344 1 98.06 125 ARG A O 1
ATOM 967 N N . ALA A 1 126 ? -8.289 2.34 -18.016 1 98.5 126 ALA A N 1
ATOM 968 C CA . ALA A 1 126 ? -9.062 1.843 -16.891 1 98.5 126 ALA A CA 1
ATOM 969 C C . ALA A 1 126 ? -9.016 2.818 -15.719 1 98.5 126 ALA A C 1
ATOM 971 O O . ALA A 1 126 ? -10.016 3.027 -15.023 1 98.5 126 ALA A O 1
ATOM 972 N N . VAL A 1 127 ? -7.832 3.441 -15.469 1 98.62 127 VAL A N 1
ATOM 973 C CA . VAL A 1 127 ? -7.711 4.445 -14.414 1 98.62 127 VAL A CA 1
ATOM 974 C C . VAL A 1 127 ? -8.672 5.602 -14.688 1 98.62 127 VAL A C 1
ATOM 976 O O . VAL A 1 127 ? -9.414 6.023 -13.805 1 98.62 127 VAL A O 1
ATOM 979 N N . LYS A 1 128 ? -8.602 6.105 -15.883 1 98.31 128 LYS A N 1
ATOM 980 C CA . LYS A 1 128 ? -9.43 7.242 -16.266 1 98.31 128 LYS A CA 1
ATOM 981 C C . LYS A 1 128 ? -10.914 6.938 -16.047 1 98.31 128 LYS A C 1
ATOM 983 O O . LYS A 1 128 ? -11.625 7.73 -15.438 1 98.31 128 LYS A O 1
ATOM 988 N N . ARG A 1 129 ? -11.352 5.793 -16.484 1 98.31 129 ARG A N 1
ATOM 989 C CA . ARG A 1 129 ? -12.75 5.402 -16.344 1 98.31 129 ARG A CA 1
ATOM 990 C C . ARG A 1 129 ? -13.109 5.203 -14.883 1 98.31 129 ARG A C 1
ATOM 992 O O . ARG A 1 129 ? -14.172 5.641 -14.438 1 98.31 129 ARG A O 1
ATOM 999 N N . ALA A 1 130 ? -12.258 4.527 -14.117 1 98.19 130 ALA A N 1
ATOM 1000 C CA . ALA A 1 130 ? -12.5 4.234 -12.711 1 98.19 130 ALA A CA 1
ATOM 1001 C C . ALA A 1 130 ? -12.633 5.52 -11.898 1 98.19 130 ALA A C 1
ATOM 1003 O O . ALA A 1 130 ? -13.562 5.664 -11.102 1 98.19 130 ALA A O 1
ATOM 1004 N N . LEU A 1 131 ? -11.695 6.48 -12.102 1 98 131 LEU A N 1
ATOM 1005 C CA . LEU A 1 131 ? -11.703 7.719 -11.328 1 98 131 LEU A CA 1
ATOM 1006 C C . LEU A 1 131 ? -12.891 8.594 -11.719 1 98 131 LEU A C 1
ATOM 1008 O O . LEU A 1 131 ? -13.453 9.297 -10.883 1 98 131 LEU A O 1
ATOM 1012 N N . ALA A 1 132 ? -13.25 8.57 -13 1 97.25 132 ALA A N 1
ATOM 1013 C CA . ALA A 1 132 ? -14.375 9.367 -13.477 1 97.25 132 ALA A CA 1
ATOM 1014 C C . ALA A 1 132 ? -15.688 8.906 -12.844 1 97.25 132 ALA A C 1
ATOM 1016 O O . ALA A 1 132 ? -16.562 9.719 -12.57 1 97.25 132 ALA A O 1
ATOM 1017 N N . ASN A 1 133 ? -15.773 7.652 -12.547 1 96.5 133 ASN A N 1
ATOM 1018 C CA . ASN A 1 133 ? -17.047 7.086 -12.133 1 96.5 133 ASN A CA 1
ATOM 1019 C C . ASN A 1 133 ? -17.125 6.902 -10.617 1 96.5 133 ASN A C 1
ATOM 1021 O O . ASN A 1 133 ? -18.203 6.699 -10.062 1 96.5 133 ASN A O 1
ATOM 1025 N N . ALA A 1 134 ? -16.047 7.016 -9.961 1 96.5 134 ALA A N 1
ATOM 1026 C CA . ALA A 1 134 ? -16 6.738 -8.531 1 96.5 134 ALA A CA 1
ATOM 1027 C C . ALA A 1 134 ? -16.672 7.855 -7.738 1 96.5 134 ALA A C 1
ATOM 1029 O O . ALA A 1 134 ? -16.5 9.039 -8.055 1 96.5 134 ALA A O 1
ATOM 1030 N N . PRO A 1 135 ? -17.516 7.469 -6.715 1 95.81 135 PRO A N 1
ATOM 1031 C CA . PRO A 1 135 ? -17.938 8.516 -5.781 1 95.81 135 PRO A CA 1
ATOM 1032 C C . PRO A 1 135 ? -16.781 9.117 -4.992 1 95.81 135 PRO A C 1
ATOM 1034 O O . PRO A 1 135 ? -15.773 8.438 -4.758 1 95.81 135 PRO A O 1
ATOM 1037 N N . SER A 1 136 ? -16.891 10.375 -4.57 1 95.25 136 SER A N 1
ATOM 1038 C CA . SER A 1 136 ? -15.789 11.062 -3.896 1 95.25 136 SER A CA 1
ATOM 1039 C C . SER A 1 136 ? -15.406 10.359 -2.596 1 95.25 136 SER A C 1
ATOM 1041 O O . SER A 1 136 ? -14.242 10.375 -2.193 1 95.25 136 SER A O 1
ATOM 1043 N N . GLU A 1 137 ? -16.344 9.688 -1.957 1 92.75 137 GLU A N 1
ATOM 1044 C CA . GLU A 1 137 ? -16.109 8.984 -0.705 1 92.75 137 GLU A CA 1
ATOM 1045 C C . GLU A 1 137 ? -15.078 7.867 -0.894 1 92.75 137 GLU A C 1
ATOM 1047 O O . GLU A 1 137 ? -14.391 7.48 0.054 1 92.75 137 GLU A O 1
ATOM 1052 N N . ALA A 1 138 ? -14.93 7.398 -2.115 1 95.12 138 ALA A N 1
ATOM 1053 C CA . ALA A 1 138 ? -14.008 6.309 -2.424 1 95.12 138 ALA A CA 1
ATOM 1054 C C . ALA A 1 138 ? -12.555 6.766 -2.281 1 95.12 138 ALA A C 1
ATOM 1056 O O . ALA A 1 138 ? -11.648 5.938 -2.197 1 95.12 138 ALA A O 1
ATOM 1057 N N . PHE A 1 139 ? -12.352 8.07 -2.25 1 96.5 139 PHE A N 1
ATOM 1058 C CA . PHE A 1 139 ? -11 8.609 -2.197 1 96.5 139 PHE A CA 1
ATOM 1059 C C . PHE A 1 139 ? -10.531 8.75 -0.753 1 96.5 139 PHE A C 1
ATOM 1061 O O . PHE A 1 139 ? -9.359 9.039 -0.502 1 96.5 139 PHE A O 1
ATOM 1068 N N . GLY A 1 140 ? -11.438 8.539 0.228 1 94.81 140 GLY A N 1
ATOM 1069 C CA . GLY A 1 140 ? -11.141 8.719 1.642 1 94.81 140 GLY A CA 1
ATOM 1070 C C . GLY A 1 140 ? -10.594 7.465 2.297 1 94.81 140 GLY A C 1
ATOM 1071 O O . GLY A 1 140 ? -10.062 6.582 1.617 1 94.81 140 GLY A O 1
ATOM 1072 N N . TYR A 1 141 ? -10.531 7.473 3.57 1 89.31 141 TYR A N 1
ATOM 1073 C CA . TYR A 1 141 ? -10.164 6.285 4.332 1 89.31 141 TYR A CA 1
ATOM 1074 C C . TYR A 1 141 ? -11.141 5.148 4.07 1 89.31 141 TYR A C 1
ATOM 1076 O O . TYR A 1 141 ? -12.352 5.363 3.988 1 89.31 141 TYR A O 1
ATOM 1084 N N . ALA A 1 142 ? -10.586 3.992 3.818 1 88.5 142 ALA A N 1
ATOM 1085 C CA . ALA A 1 142 ? -11.414 2.857 3.418 1 88.5 142 ALA A CA 1
ATOM 1086 C C . ALA A 1 142 ? -11.461 1.799 4.516 1 88.5 142 ALA A C 1
ATOM 1088 O O . ALA A 1 142 ? -10.602 1.771 5.398 1 88.5 142 ALA A O 1
ATOM 1089 N N . GLU A 1 143 ? -12.492 1.036 4.414 1 90.81 143 GLU A N 1
ATOM 1090 C CA . GLU A 1 143 ? -12.586 -0.14 5.273 1 90.81 143 GLU A CA 1
ATOM 1091 C C . GLU A 1 143 ? -11.383 -1.057 5.086 1 90.81 143 GLU A C 1
ATOM 1093 O O . GLU A 1 143 ? -10.828 -1.141 3.988 1 90.81 143 GLU A O 1
ATOM 1098 N N . PRO A 1 144 ? -11.086 -1.705 6.133 1 93.06 144 PRO A N 1
ATOM 1099 C CA . PRO A 1 144 ? -9.875 -2.521 6.082 1 93.06 144 PRO A CA 1
ATOM 1100 C C . PRO A 1 144 ? -9.977 -3.67 5.078 1 93.06 144 PRO A C 1
ATOM 1102 O O . PRO A 1 144 ? -8.961 -4.184 4.617 1 93.06 144 PRO A O 1
ATOM 1105 N N . GLN A 1 145 ? -11.188 -4.066 4.719 1 95.69 145 GLN A N 1
ATOM 1106 C CA . GLN A 1 145 ? -11.391 -5.184 3.801 1 95.69 145 GLN A CA 1
ATOM 1107 C C . GLN A 1 145 ? -11 -4.805 2.375 1 95.69 145 GLN A C 1
ATOM 1109 O O . GLN A 1 145 ? -10.828 -5.676 1.521 1 95.69 145 GLN A O 1
ATOM 1114 N N . GLY A 1 146 ? -10.898 -3.555 2.078 1 95.62 146 GLY A N 1
ATOM 1115 C CA . GLY A 1 146 ? -10.656 -3.066 0.729 1 95.62 146 GLY A CA 1
ATOM 1116 C C . GLY A 1 146 ? -11.898 -2.51 0.061 1 95.62 146 GLY A C 1
ATOM 1117 O O . GLY A 1 146 ? -12.992 -2.566 0.627 1 95.62 146 GLY A O 1
ATOM 1118 N N . ARG A 1 147 ? -11.797 -1.991 -1.076 1 96.62 147 ARG A N 1
ATOM 1119 C CA . ARG A 1 147 ? -12.891 -1.34 -1.796 1 96.62 147 ARG A CA 1
ATOM 1120 C C . ARG A 1 147 ? -13.953 -2.35 -2.203 1 96.62 147 ARG A C 1
ATOM 1122 O O . ARG A 1 147 ? -13.633 -3.426 -2.715 1 96.62 147 ARG A O 1
ATOM 1129 N N . PRO A 1 148 ? -15.195 -2.037 -2.004 1 96 148 PRO A N 1
ATOM 1130 C CA . PRO A 1 148 ? -16.25 -2.973 -2.375 1 96 148 PRO A CA 1
ATOM 1131 C C . PRO A 1 148 ? -16.297 -3.264 -3.875 1 96 148 PRO A C 1
ATOM 1133 O O . PRO A 1 148 ? -16.625 -4.379 -4.281 1 96 148 PRO A O 1
ATOM 1136 N N . GLU A 1 149 ? -15.93 -2.248 -4.723 1 96.5 149 GLU A N 1
ATOM 1137 C CA . GLU A 1 149 ? -15.906 -2.445 -6.168 1 96.5 149 GLU A CA 1
ATOM 1138 C C . GLU A 1 149 ? -14.961 -3.582 -6.555 1 96.5 149 GLU A C 1
ATOM 1140 O O . GLU A 1 149 ? -15.312 -4.434 -7.371 1 96.5 149 GLU A O 1
ATOM 1145 N N . LEU A 1 150 ? -13.797 -3.588 -5.898 1 98.12 150 LEU A N 1
ATOM 1146 C CA . LEU A 1 150 ? -12.805 -4.609 -6.227 1 98.12 150 LEU A CA 1
ATOM 1147 C C . LEU A 1 150 ? -13.227 -5.969 -5.672 1 98.12 150 LEU A C 1
ATOM 1149 O O . LEU A 1 150 ? -13.086 -6.988 -6.352 1 98.12 150 LEU A O 1
ATOM 1153 N N . ARG A 1 151 ? -13.742 -6.016 -4.465 1 97.56 151 ARG A N 1
ATOM 1154 C CA . ARG A 1 151 ? -14.172 -7.277 -3.869 1 97.56 151 ARG A CA 1
ATOM 1155 C C . ARG A 1 151 ? -15.266 -7.93 -4.703 1 97.56 151 ARG A C 1
ATOM 1157 O O . ARG A 1 151 ? -15.258 -9.141 -4.914 1 97.56 151 ARG A O 1
ATOM 1164 N N . ARG A 1 152 ? -16.156 -7.133 -5.219 1 96.69 152 ARG A N 1
ATOM 1165 C CA . ARG A 1 152 ? -17.219 -7.656 -6.078 1 96.69 152 ARG A CA 1
ATOM 1166 C C . ARG A 1 152 ? -16.641 -8.203 -7.383 1 96.69 152 ARG A C 1
ATOM 1168 O O . ARG A 1 152 ? -16.984 -9.312 -7.797 1 96.69 152 ARG A O 1
ATOM 1175 N N . ALA A 1 153 ? -15.773 -7.43 -7.988 1 96.5 153 ALA A N 1
ATOM 1176 C CA . ALA A 1 153 ? -15.156 -7.848 -9.242 1 96.5 153 ALA A CA 1
ATOM 1177 C C . ALA A 1 153 ? -14.352 -9.133 -9.055 1 96.5 153 ALA A C 1
ATOM 1179 O O . ALA A 1 153 ? -14.422 -10.039 -9.891 1 96.5 153 ALA A O 1
ATOM 1180 N N . LEU A 1 154 ? -13.656 -9.234 -7.945 1 96.88 154 LEU A N 1
ATOM 1181 C CA . LEU A 1 154 ? -12.836 -10.406 -7.656 1 96.88 154 LEU A CA 1
ATOM 1182 C C . LEU A 1 154 ? -13.703 -11.633 -7.422 1 96.88 154 LEU A C 1
ATOM 1184 O O . LEU A 1 154 ? -13.375 -12.734 -7.867 1 96.88 154 LEU A O 1
ATOM 1188 N N . ALA A 1 155 ? -14.758 -11.414 -6.684 1 93.75 155 ALA A N 1
ATOM 1189 C CA . ALA A 1 155 ? -15.648 -12.539 -6.41 1 93.75 155 ALA A CA 1
ATOM 1190 C C . ALA A 1 155 ? -16.141 -13.18 -7.711 1 93.75 155 ALA A C 1
ATOM 1192 O O . ALA A 1 155 ? -16.094 -14.398 -7.859 1 93.75 155 ALA A O 1
ATOM 1193 N N . GLU A 1 156 ? -16.5 -12.383 -8.602 1 87.31 156 GLU A N 1
ATOM 1194 C CA . GLU A 1 156 ? -16.984 -12.867 -9.891 1 87.31 156 GLU A CA 1
ATOM 1195 C C . GLU A 1 156 ? -15.859 -13.523 -10.688 1 87.31 156 GLU A C 1
ATOM 1197 O O . GLU A 1 156 ? -16.031 -14.609 -11.25 1 87.31 156 GLU A O 1
ATOM 1202 N N . TYR A 1 157 ? -14.797 -12.898 -10.781 1 90.25 157 TYR A N 1
ATOM 1203 C CA . TYR A 1 157 ? -13.664 -13.383 -11.562 1 90.25 157 TYR A CA 1
ATOM 1204 C C . TYR A 1 157 ? -13.164 -14.719 -11.031 1 90.25 157 TYR A C 1
ATOM 1206 O O . TYR A 1 157 ? -12.938 -15.656 -11.805 1 90.25 157 TYR A O 1
ATOM 1214 N N . LEU A 1 158 ? -12.961 -14.797 -9.688 1 90 158 LEU A N 1
ATOM 1215 C CA . LEU A 1 158 ? -12.383 -15.992 -9.078 1 90 158 LEU A CA 1
ATOM 1216 C C . LEU A 1 158 ? -13.336 -17.188 -9.211 1 90 158 LEU A C 1
ATOM 1218 O O . LEU A 1 158 ? -12.891 -18.312 -9.391 1 90 158 LEU A O 1
ATOM 1222 N N . ALA A 1 159 ? -14.555 -16.891 -9.102 1 84.12 159 ALA A N 1
ATOM 1223 C CA . ALA A 1 159 ? -15.539 -17.953 -9.297 1 84.12 159 ALA A CA 1
ATOM 1224 C C . ALA A 1 159 ? -15.453 -18.531 -10.711 1 84.12 159 ALA A C 1
ATOM 1226 O O . ALA A 1 159 ? -15.383 -19.75 -10.883 1 84.12 159 ALA A O 1
ATOM 1227 N N . ARG A 1 160 ? -15.359 -17.688 -11.625 1 78.62 160 ARG A N 1
ATOM 1228 C CA . ARG A 1 160 ? -15.375 -18.094 -13.023 1 78.62 160 ARG A CA 1
ATOM 1229 C C . ARG A 1 160 ? -14.039 -18.688 -13.438 1 78.62 160 ARG A C 1
ATOM 1231 O O . ARG A 1 160 ? -13.992 -19.75 -14.062 1 78.62 160 ARG A O 1
ATOM 1238 N N . ALA A 1 161 ? -12.984 -18.078 -13.039 1 81 161 ALA A N 1
ATOM 1239 C CA . ALA A 1 161 ? -11.672 -18.391 -13.602 1 81 161 ALA A CA 1
ATOM 1240 C C . ALA A 1 161 ? -10.969 -19.469 -12.781 1 81 161 ALA A C 1
ATOM 1242 O O . ALA A 1 161 ? -10.148 -20.219 -13.312 1 81 161 ALA A O 1
ATOM 1243 N N . ARG A 1 162 ? -11.305 -19.562 -11.461 1 84.88 162 ARG A N 1
ATOM 1244 C CA . ARG A 1 162 ? -10.508 -20.422 -10.609 1 84.88 162 ARG A CA 1
ATOM 1245 C C . ARG A 1 162 ? -11.391 -21.406 -9.844 1 84.88 162 ARG A C 1
ATOM 1247 O O . ARG A 1 162 ? -10.883 -22.297 -9.148 1 84.88 162 ARG A O 1
ATOM 1254 N N . GLY A 1 163 ? -12.68 -21.234 -9.93 1 80.25 163 GLY A N 1
ATOM 1255 C CA . GLY A 1 163 ? -13.586 -22.094 -9.188 1 80.25 163 GLY A CA 1
ATOM 1256 C C . GLY A 1 163 ? -13.625 -21.797 -7.703 1 80.25 163 GLY A C 1
ATOM 1257 O O . GLY A 1 163 ? -13.961 -22.672 -6.895 1 80.25 163 GLY A O 1
ATOM 1258 N N . VAL A 1 164 ? -13.25 -20.625 -7.344 1 87.31 164 VAL A N 1
ATOM 1259 C CA . VAL A 1 164 ? -13.227 -20.188 -5.953 1 87.31 164 VAL A CA 1
ATOM 1260 C C . VAL A 1 164 ? -14.617 -19.688 -5.543 1 87.31 164 VAL A C 1
ATOM 1262 O O . VAL A 1 164 ? -15.258 -18.938 -6.281 1 87.31 164 VAL A O 1
ATOM 1265 N N . ARG A 1 165 ? -15.086 -20.156 -4.449 1 86.12 165 ARG A N 1
ATOM 1266 C CA . ARG A 1 165 ? -16.359 -19.703 -3.91 1 86.12 165 ARG A CA 1
ATOM 1267 C C . ARG A 1 165 ? -16.188 -18.469 -3.025 1 86.12 165 ARG A C 1
ATOM 1269 O O . ARG A 1 165 ? -16.281 -18.562 -1.8 1 86.12 165 ARG A O 1
ATOM 1276 N N . ALA A 1 166 ? -16.062 -17.391 -3.676 1 92 166 ALA A N 1
ATOM 1277 C CA . ALA A 1 166 ? -15.789 -16.125 -2.984 1 92 166 ALA A CA 1
ATOM 1278 C C . ALA A 1 166 ? -17.031 -15.242 -2.936 1 92 166 ALA A C 1
ATOM 1280 O O . ALA A 1 166 ? -17.844 -15.258 -3.857 1 92 166 ALA A O 1
ATOM 1281 N N . ARG A 1 167 ? -17.266 -14.617 -1.904 1 92.88 167 ARG A N 1
ATOM 1282 C CA . ARG A 1 167 ? -18.219 -13.516 -1.729 1 92.88 167 ARG A CA 1
ATOM 1283 C C . ARG A 1 167 ? -17.484 -12.227 -1.378 1 92.88 167 ARG A C 1
ATOM 1285 O O . ARG A 1 167 ? -16.422 -12.258 -0.744 1 92.88 167 ARG A O 1
ATOM 1292 N N . PRO A 1 168 ? -18.078 -11.117 -1.787 1 95.31 168 PRO A N 1
ATOM 1293 C CA . PRO A 1 168 ? -17.406 -9.852 -1.474 1 95.31 168 PRO A CA 1
ATOM 1294 C C . PRO A 1 168 ? -17.109 -9.695 0.016 1 95.31 168 PRO A C 1
ATOM 1296 O O . PRO A 1 168 ? -16.078 -9.117 0.388 1 95.31 168 PRO A O 1
ATOM 1299 N N . CYS A 1 169 ? -17.891 -10.25 0.92 1 94.5 169 CYS A N 1
ATOM 1300 C CA . CYS A 1 169 ? -17.766 -10.023 2.355 1 94.5 169 CYS A CA 1
ATOM 1301 C C . CYS A 1 169 ? -16.672 -10.891 2.955 1 94.5 169 CYS A C 1
ATOM 1303 O O . CYS A 1 169 ? -16.25 -10.664 4.09 1 94.5 169 CYS A O 1
ATOM 1305 N N . ASN A 1 170 ? -16.188 -11.891 2.234 1 96.19 170 ASN A N 1
ATOM 1306 C CA . ASN A 1 170 ? -15.117 -12.703 2.795 1 96.19 170 ASN A CA 1
ATOM 1307 C C . ASN A 1 170 ? -13.82 -12.523 2.021 1 96.19 170 ASN A C 1
ATOM 1309 O O . ASN A 1 170 ? -12.906 -13.352 2.123 1 96.19 170 ASN A O 1
ATOM 1313 N N . ILE A 1 171 ? -13.844 -11.547 1.172 1 98.19 171 ILE A N 1
ATOM 1314 C CA . ILE A 1 171 ? -12.625 -11.156 0.475 1 98.19 171 ILE A CA 1
ATOM 1315 C C . ILE A 1 171 ? -11.938 -10.023 1.233 1 98.19 171 ILE A C 1
ATOM 1317 O O . ILE A 1 171 ? -12.594 -9.07 1.671 1 98.19 171 ILE A O 1
ATOM 1321 N N . VAL A 1 172 ? -10.625 -10.109 1.447 1 98.06 172 VAL A N 1
ATOM 1322 C CA . VAL A 1 172 ? -9.789 -9.031 1.961 1 98.06 172 VAL A CA 1
ATOM 1323 C C . VAL A 1 172 ? -8.711 -8.688 0.942 1 98.06 172 VAL A C 1
ATOM 1325 O O . VAL A 1 172 ? -7.91 -9.547 0.561 1 98.06 172 VAL A O 1
ATOM 1328 N N . VAL A 1 173 ? -8.75 -7.441 0.446 1 97.75 173 VAL A N 1
ATOM 1329 C CA . VAL A 1 173 ? -7.715 -6.957 -0.462 1 97.75 173 VAL A CA 1
ATOM 1330 C C . VAL A 1 173 ? -6.438 -6.664 0.319 1 97.75 173 VAL A C 1
ATOM 1332 O O . VAL A 1 173 ? -6.488 -6.121 1.425 1 97.75 173 VAL A O 1
ATOM 1335 N N . CYS A 1 174 ? -5.301 -7.062 -0.268 1 96.25 174 CYS A N 1
ATOM 1336 C CA . CYS A 1 174 ? -4.02 -6.898 0.408 1 96.25 174 CYS A CA 1
ATOM 1337 C C . CYS A 1 174 ? -2.971 -6.332 -0.541 1 96.25 174 CYS A C 1
ATOM 1339 O O . CYS A 1 174 ? -3.133 -6.395 -1.761 1 96.25 174 CYS A O 1
ATOM 1341 N N . CYS A 1 175 ? -1.925 -5.824 0.042 1 94.94 175 CYS A N 1
ATOM 1342 C CA . CYS A 1 175 ? -0.76 -5.383 -0.719 1 94.94 175 CYS A CA 1
ATOM 1343 C C . CYS A 1 175 ? 0.093 -6.57 -1.148 1 94.94 175 CYS A C 1
ATOM 1345 O O . CYS A 1 175 ? 1.213 -6.742 -0.666 1 94.94 175 CYS A O 1
ATOM 1347 N N . GLY A 1 176 ? -0.371 -7.309 -2.076 1 94.75 176 GLY A N 1
ATOM 1348 C CA . GLY A 1 176 ? 0.281 -8.531 -2.523 1 94.75 176 GLY A CA 1
ATOM 1349 C C . GLY A 1 176 ? -0.01 -9.719 -1.632 1 94.75 176 GLY A C 1
ATOM 1350 O O . GLY A 1 176 ? -0.573 -9.57 -0.546 1 94.75 176 GLY A O 1
ATOM 1351 N N . ALA A 1 177 ? 0.402 -10.859 -2.115 1 95.69 177 ALA A N 1
ATOM 1352 C CA . ALA A 1 177 ? 0.213 -12.094 -1.354 1 95.69 177 ALA A CA 1
ATOM 1353 C C . ALA A 1 177 ? 1.046 -12.078 -0.077 1 95.69 177 ALA A C 1
ATOM 1355 O O . ALA A 1 177 ? 0.658 -12.68 0.93 1 95.69 177 ALA A O 1
ATOM 1356 N N . ALA A 1 178 ? 2.137 -11.383 -0.097 1 94.62 178 ALA A N 1
ATOM 1357 C CA . ALA A 1 178 ? 3.008 -11.297 1.073 1 94.62 178 ALA A CA 1
ATOM 1358 C C . ALA A 1 178 ? 2.264 -10.711 2.27 1 94.62 178 ALA A C 1
ATOM 1360 O O . ALA A 1 178 ? 2.283 -11.281 3.363 1 94.62 178 ALA A O 1
ATOM 1361 N N . GLU A 1 179 ? 1.587 -9.609 2.035 1 95.25 179 GLU A N 1
ATOM 1362 C CA . GLU A 1 179 ? 0.799 -9.055 3.133 1 95.25 179 GLU A CA 1
ATOM 1363 C C . GLU A 1 179 ? -0.305 -10.016 3.559 1 95.25 179 GLU A C 1
ATOM 1365 O O . GLU A 1 179 ? -0.579 -10.172 4.75 1 95.25 179 GLU A O 1
ATOM 1370 N N . GLY A 1 180 ? -0.977 -10.617 2.588 1 97.44 180 GLY A N 1
ATOM 1371 C CA . GLY A 1 180 ? -2.014 -11.586 2.906 1 97.44 180 GLY A CA 1
ATOM 1372 C C . GLY A 1 180 ? -1.542 -12.672 3.852 1 97.44 180 GLY A C 1
ATOM 1373 O O . GLY A 1 180 ? -2.229 -13 4.824 1 97.44 180 GLY A O 1
ATOM 1374 N N . LEU A 1 181 ? -0.377 -13.164 3.561 1 98 181 LEU A N 1
ATOM 1375 C CA . LEU A 1 181 ? 0.159 -14.227 4.406 1 98 181 LEU A CA 1
ATOM 1376 C C . LEU A 1 181 ? 0.486 -13.695 5.801 1 98 181 LEU A C 1
ATOM 1378 O O . LEU A 1 181 ? 0.262 -14.391 6.797 1 98 181 LEU A O 1
ATOM 1382 N N . ASN A 1 182 ? 1.017 -12.516 5.883 1 96 182 ASN A N 1
ATOM 1383 C CA . ASN A 1 182 ? 1.282 -11.914 7.184 1 96 182 ASN A CA 1
ATOM 1384 C C . ASN A 1 182 ? 0.008 -11.789 8.016 1 96 182 ASN A C 1
ATOM 1386 O O . ASN A 1 182 ? 0.007 -12.086 9.211 1 96 182 ASN A O 1
ATOM 1390 N N . LEU A 1 183 ? -1.042 -11.289 7.395 1 97.12 183 LEU A N 1
ATOM 1391 C CA . LEU A 1 183 ? -2.318 -11.117 8.078 1 97.12 183 LEU A CA 1
ATOM 1392 C C . LEU A 1 183 ? -2.857 -12.461 8.57 1 97.12 183 LEU A C 1
ATOM 1394 O O . LEU A 1 183 ? -3.289 -12.578 9.719 1 97.12 183 LEU A O 1
ATOM 1398 N N . VAL A 1 184 ? -2.789 -13.445 7.707 1 98.56 184 VAL A N 1
ATOM 1399 C CA . VAL A 1 184 ? -3.289 -14.773 8.047 1 98.56 184 VAL A CA 1
ATOM 1400 C C . VAL A 1 184 ? -2.455 -15.375 9.18 1 98.56 184 VAL A C 1
ATOM 1402 O O . VAL A 1 184 ? -3 -15.945 10.125 1 98.56 184 VAL A O 1
ATOM 1405 N N . ALA A 1 185 ? -1.147 -15.25 9.062 1 98.44 185 ALA A N 1
ATOM 1406 C CA . ALA A 1 185 ? -0.253 -15.758 10.102 1 98.44 185 ALA A CA 1
ATOM 1407 C C . ALA A 1 185 ? -0.586 -15.156 11.461 1 98.44 185 ALA A C 1
ATOM 1409 O O . ALA A 1 185 ? -0.685 -15.875 12.461 1 98.44 185 ALA A O 1
ATOM 1410 N N . GLY A 1 186 ? -0.769 -13.867 11.469 1 96.94 186 GLY A N 1
ATOM 1411 C CA . GLY A 1 186 ? -1.145 -13.211 12.711 1 96.94 186 GLY A CA 1
ATOM 1412 C C . GLY A 1 186 ? -2.469 -13.695 13.266 1 96.94 186 GLY A C 1
ATOM 1413 O O . GLY A 1 186 ? -2.598 -13.922 14.469 1 96.94 186 GLY A O 1
ATOM 1414 N N . ALA A 1 187 ? -3.461 -13.812 12.43 1 97.56 187 ALA A N 1
ATOM 1415 C CA . ALA A 1 187 ? -4.785 -14.273 12.844 1 97.56 187 ALA A CA 1
ATOM 1416 C C . ALA A 1 187 ? -4.719 -15.688 13.414 1 97.56 187 ALA A C 1
ATOM 1418 O O . ALA A 1 187 ? -5.336 -15.984 14.445 1 97.56 187 ALA A O 1
ATOM 1419 N N . LEU A 1 188 ? -3.963 -16.562 12.734 1 97.75 188 LEU A N 1
ATOM 1420 C CA . LEU A 1 188 ? -3.826 -17.953 13.188 1 97.75 188 LEU A CA 1
ATOM 1421 C C . LEU A 1 188 ? -3.129 -18.016 14.539 1 97.75 188 LEU A C 1
ATOM 1423 O O . LEU A 1 188 ? -3.549 -18.75 15.43 1 97.75 188 LEU A O 1
ATOM 1427 N N . ALA A 1 189 ? -2.104 -17.25 14.664 1 97 189 ALA A N 1
ATOM 1428 C CA . ALA A 1 189 ? -1.403 -17.203 15.945 1 97 189 ALA A CA 1
ATOM 1429 C C . ALA A 1 189 ? -2.338 -16.75 17.062 1 97 189 ALA A C 1
ATOM 1431 O O . ALA A 1 189 ? -2.336 -17.328 18.156 1 97 189 ALA A O 1
ATOM 1432 N N . GLU A 1 190 ? -3.107 -15.742 16.766 1 93.19 190 GLU A N 1
ATOM 1433 C CA . GLU A 1 190 ? -4.078 -15.234 17.734 1 93.19 190 GLU A CA 1
ATOM 1434 C C . GLU A 1 190 ? -5.074 -16.312 18.141 1 93.19 190 GLU A C 1
ATOM 1436 O O . GLU A 1 190 ? -5.551 -16.344 19.281 1 93.19 190 GLU A O 1
ATOM 1441 N N . MET A 1 191 ? -5.336 -17.188 17.266 1 93.56 191 MET A N 1
ATOM 1442 C CA . MET A 1 191 ? -6.301 -18.266 17.5 1 93.56 191 MET A CA 1
ATOM 1443 C C . MET A 1 191 ? -5.645 -19.438 18.219 1 93.56 191 MET A C 1
ATOM 1445 O O . MET A 1 191 ? -6.289 -20.469 18.453 1 93.56 191 MET A O 1
ATOM 1449 N N . GLY A 1 192 ? -4.352 -19.391 18.422 1 94.56 192 GLY A N 1
ATOM 1450 C CA . GLY A 1 192 ? -3.678 -20.391 19.219 1 94.56 192 GLY A CA 1
ATOM 1451 C C . GLY A 1 192 ? -2.955 -21.438 18.391 1 94.56 192 GLY A C 1
ATOM 1452 O O . GLY A 1 192 ? -2.465 -22.438 18.922 1 94.56 192 GLY A O 1
ATOM 1453 N N . VAL A 1 193 ? -2.93 -21.203 17.078 1 96.94 193 VAL A N 1
ATOM 1454 C CA . VAL A 1 193 ? -2.176 -22.125 16.234 1 96.94 193 VAL A CA 1
ATOM 1455 C C . VAL A 1 193 ? -0.688 -22.031 16.562 1 96.94 193 VAL A C 1
ATOM 1457 O O . VAL A 1 193 ? -0.135 -20.938 16.672 1 96.94 193 VAL A O 1
ATOM 1460 N N . ALA A 1 194 ? -0.088 -23.172 16.703 1 97.19 194 ALA A N 1
ATOM 1461 C CA . ALA A 1 194 ? 1.312 -23.203 17.109 1 97.19 194 ALA A CA 1
ATOM 1462 C C . ALA A 1 194 ? 2.238 -23.391 15.914 1 97.19 194 ALA A C 1
ATOM 1464 O O . ALA A 1 194 ? 3.381 -22.922 15.93 1 97.19 194 ALA A O 1
ATOM 1465 N N . ALA A 1 195 ? 1.71 -24.094 14.938 1 98.56 195 ALA A N 1
ATOM 1466 C CA . ALA A 1 195 ? 2.574 -24.422 13.805 1 98.56 195 ALA A CA 1
ATOM 1467 C C . ALA A 1 195 ? 1.782 -24.469 12.5 1 98.56 195 ALA A C 1
ATOM 1469 O O . ALA A 1 195 ? 0.618 -24.891 12.492 1 98.56 195 ALA A O 1
ATOM 1470 N N . THR A 1 196 ? 2.412 -23.984 11.477 1 98.88 196 THR A N 1
ATOM 1471 C CA . THR A 1 196 ? 1.935 -24.109 10.102 1 98.88 196 THR A CA 1
ATOM 1472 C C . THR A 1 196 ? 2.924 -24.891 9.25 1 98.88 196 THR A C 1
ATOM 1474 O O . THR A 1 196 ? 4.023 -24.422 8.961 1 98.88 196 THR A O 1
ATOM 1477 N N . ALA A 1 197 ? 2.549 -26.094 8.867 1 98.88 197 ALA A N 1
ATOM 1478 C CA . ALA A 1 197 ? 3.42 -26.891 8 1 98.88 197 ALA A CA 1
ATOM 1479 C C . ALA A 1 197 ? 3.572 -26.234 6.629 1 98.88 197 ALA A C 1
ATOM 1481 O O . ALA A 1 197 ? 2.648 -25.578 6.145 1 98.88 197 ALA A O 1
ATOM 1482 N N . VAL A 1 198 ? 4.758 -26.391 6.074 1 98.88 198 VAL A N 1
ATOM 1483 C CA . VAL A 1 198 ? 5.031 -25.812 4.758 1 98.88 198 VAL A CA 1
ATOM 1484 C C . VAL A 1 198 ? 5.684 -26.875 3.865 1 98.88 198 VAL A C 1
ATOM 1486 O O . VAL A 1 198 ? 6.211 -27.875 4.359 1 98.88 198 VAL A O 1
ATOM 1489 N N . GLU A 1 199 ? 5.559 -26.703 2.615 1 98.75 199 GLU A N 1
ATOM 1490 C CA . GLU A 1 199 ? 6.289 -27.547 1.683 1 98.75 199 GLU A CA 1
ATOM 1491 C C . GLU A 1 199 ? 7.797 -27.406 1.874 1 98.75 199 GLU A C 1
ATOM 1493 O O . GLU A 1 199 ? 8.297 -26.312 2.107 1 98.75 199 GLU A O 1
ATOM 1498 N N . ALA A 1 200 ? 8.555 -28.469 1.676 1 98.31 200 ALA A N 1
ATOM 1499 C CA . ALA A 1 200 ? 9.992 -28.516 1.962 1 98.31 200 ALA A CA 1
ATOM 1500 C C . ALA A 1 200 ? 10.766 -27.594 1.025 1 98.31 200 ALA A C 1
ATOM 1502 O O . ALA A 1 200 ? 11.883 -27.172 1.343 1 98.31 200 ALA A O 1
ATOM 1503 N N . TYR A 1 201 ? 10.234 -27.375 -0.118 1 97.69 201 TYR A N 1
ATOM 1504 C CA . TYR A 1 201 ? 10.742 -26.375 -1.034 1 97.69 201 TYR A CA 1
ATOM 1505 C C . TYR A 1 201 ? 9.742 -25.234 -1.212 1 97.69 201 TYR A C 1
ATOM 1507 O O . TYR A 1 201 ? 8.562 -25.484 -1.486 1 97.69 201 TYR A O 1
ATOM 1515 N N . GLY A 1 202 ? 10.133 -24.047 -0.97 1 97.56 202 GLY A N 1
ATOM 1516 C CA . GLY A 1 202 ? 9.273 -22.875 -1.08 1 97.56 202 GLY A CA 1
ATOM 1517 C C . GLY A 1 202 ? 10.008 -21.578 -0.799 1 97.56 202 GLY A C 1
ATOM 1518 O O . GLY A 1 202 ? 11.234 -21.547 -0.691 1 97.56 202 GLY A O 1
ATOM 1519 N N . LEU A 1 203 ? 9.305 -20.516 -0.71 1 96.62 203 LEU A N 1
ATOM 1520 C CA . LEU A 1 203 ? 9.906 -19.188 -0.55 1 96.62 203 LEU A CA 1
ATOM 1521 C C . LEU A 1 203 ? 10.367 -18.969 0.886 1 96.62 203 LEU A C 1
ATOM 1523 O O . LEU A 1 203 ? 9.586 -19.109 1.825 1 96.62 203 LEU A O 1
ATOM 1527 N N . PRO A 1 204 ? 11.641 -18.609 1.021 1 94.88 204 PRO A N 1
ATOM 1528 C CA . PRO A 1 204 ? 12.109 -18.266 2.369 1 94.88 204 PRO A CA 1
ATOM 1529 C C . PRO A 1 204 ? 11.312 -17.141 3.01 1 94.88 204 PRO A C 1
ATOM 1531 O O . PRO A 1 204 ? 11.133 -17.125 4.23 1 94.88 204 PRO A O 1
ATOM 1534 N N . THR A 1 205 ? 10.82 -16.203 2.221 1 93.19 205 THR A N 1
ATOM 1535 C CA . THR A 1 205 ? 10.086 -15.047 2.732 1 93.19 205 THR A CA 1
ATOM 1536 C C . THR A 1 205 ? 8.75 -15.484 3.338 1 93.19 205 THR A C 1
ATOM 1538 O O . THR A 1 205 ? 8.258 -14.867 4.281 1 93.19 205 THR A O 1
ATOM 1541 N N . GLN A 1 206 ? 8.133 -16.516 2.824 1 97.31 206 GLN A N 1
ATOM 1542 C CA . GLN A 1 206 ? 6.895 -17.031 3.402 1 97.31 206 GLN A CA 1
ATOM 1543 C C . GLN A 1 206 ? 7.145 -17.656 4.773 1 97.31 206 GLN A C 1
ATOM 1545 O O . GLN A 1 206 ? 6.383 -17.438 5.715 1 97.31 206 GLN A O 1
ATOM 1550 N N . ARG A 1 207 ? 8.219 -18.422 4.863 1 97.19 207 ARG A N 1
ATOM 1551 C CA . ARG A 1 207 ? 8.586 -18.984 6.156 1 97.19 207 ARG A CA 1
ATOM 1552 C C . ARG A 1 207 ? 8.891 -17.906 7.176 1 97.19 207 ARG A C 1
ATOM 1554 O O . ARG A 1 207 ? 8.484 -18 8.336 1 97.19 207 ARG A O 1
ATOM 1561 N N . ALA A 1 208 ? 9.594 -16.906 6.703 1 93.62 208 ALA A N 1
ATOM 1562 C CA . ALA A 1 208 ? 9.922 -15.789 7.582 1 93.62 208 ALA A CA 1
ATOM 1563 C C . ALA A 1 208 ? 8.664 -15.102 8.086 1 93.62 208 ALA A C 1
ATOM 1565 O O . ALA A 1 208 ? 8.586 -14.703 9.25 1 93.62 208 ALA A O 1
ATOM 1566 N N . ALA A 1 209 ? 7.691 -14.914 7.23 1 94.38 209 ALA A N 1
ATOM 1567 C CA . ALA A 1 209 ? 6.418 -14.305 7.605 1 94.38 209 ALA A CA 1
ATOM 1568 C C . ALA A 1 209 ? 5.723 -15.102 8.703 1 94.38 209 ALA A C 1
ATOM 1570 O O . ALA A 1 209 ? 5.242 -14.531 9.688 1 94.38 209 ALA A O 1
ATOM 1571 N N . LEU A 1 210 ? 5.652 -16.422 8.531 1 97.81 210 LEU A N 1
ATOM 1572 C CA . LEU A 1 210 ? 5.035 -17.281 9.523 1 97.81 210 LEU A CA 1
ATOM 1573 C C . LEU A 1 210 ? 5.805 -17.25 10.844 1 97.81 210 LEU A C 1
ATOM 1575 O O . LEU A 1 210 ? 5.207 -17.141 11.914 1 97.81 210 LEU A O 1
ATOM 1579 N N . ALA A 1 211 ? 7.133 -17.234 10.734 1 96.12 211 ALA A N 1
ATOM 1580 C CA . ALA A 1 211 ? 7.984 -17.219 11.914 1 96.12 211 ALA A CA 1
ATOM 1581 C C . ALA A 1 211 ? 7.816 -15.906 12.688 1 96.12 211 ALA A C 1
ATOM 1583 O O . ALA A 1 211 ? 7.824 -15.906 13.922 1 96.12 211 ALA A O 1
ATOM 1584 N N . ARG A 1 212 ? 7.688 -14.828 12.023 1 91.81 212 ARG A N 1
ATOM 1585 C CA . ARG A 1 212 ? 7.508 -13.523 12.656 1 91.81 212 ARG A CA 1
ATOM 1586 C C . ARG A 1 212 ? 6.238 -13.5 13.5 1 91.81 212 ARG A C 1
ATOM 1588 O O . ARG A 1 212 ? 6.176 -12.797 14.508 1 91.81 212 ARG A O 1
ATOM 1595 N N . ALA A 1 213 ? 5.242 -14.281 13.102 1 95.75 213 ALA A N 1
ATOM 1596 C CA . ALA A 1 213 ? 3.99 -14.359 13.844 1 95.75 213 ALA A CA 1
ATOM 1597 C C . ALA A 1 213 ? 4.105 -15.344 15.008 1 95.75 213 ALA A C 1
ATOM 1599 O O . ALA A 1 213 ? 3.139 -15.562 15.742 1 95.75 213 ALA A O 1
ATOM 1600 N N . GLY A 1 214 ? 5.277 -16.062 15.117 1 96.31 214 GLY A N 1
ATOM 1601 C CA . GLY A 1 214 ? 5.496 -17.016 16.188 1 96.31 214 GLY A CA 1
ATOM 1602 C C . GLY A 1 214 ? 5.09 -18.422 15.828 1 96.31 214 GLY A C 1
ATOM 1603 O O . GLY A 1 214 ? 4.965 -19.281 16.703 1 96.31 214 GLY A O 1
ATOM 1604 N N . LEU A 1 215 ? 4.855 -18.688 14.555 1 98.19 215 LEU A N 1
ATOM 1605 C CA . LEU A 1 215 ? 4.445 -20.016 14.109 1 98.19 215 LEU A CA 1
ATOM 1606 C C . LEU A 1 215 ? 5.652 -20.859 13.695 1 98.19 215 LEU A C 1
ATOM 1608 O O . LEU A 1 215 ? 6.48 -20.406 12.898 1 98.19 215 LEU A O 1
ATOM 1612 N N . ARG A 1 216 ? 5.75 -22.016 14.227 1 97.88 216 ARG A N 1
ATOM 1613 C CA . ARG A 1 216 ? 6.73 -22.953 13.703 1 97.88 216 ARG A CA 1
ATOM 1614 C C . ARG A 1 216 ? 6.344 -23.438 12.312 1 97.88 216 ARG A C 1
ATOM 1616 O O . ARG A 1 216 ? 5.16 -23.453 11.961 1 97.88 216 ARG A O 1
ATOM 1623 N N . CYS A 1 217 ? 7.32 -23.859 11.516 1 98.12 217 CYS A N 1
ATOM 1624 C CA . CYS A 1 217 ? 7.055 -24.219 10.125 1 98.12 217 CYS A CA 1
ATOM 1625 C C . CYS A 1 217 ? 7.668 -25.562 9.781 1 98.12 217 CYS A C 1
ATOM 1627 O O . CYS A 1 217 ? 8.586 -25.641 8.969 1 98.12 217 CYS A O 1
ATOM 1629 N N . PRO A 1 218 ? 7.168 -26.641 10.289 1 98.38 218 PRO A N 1
ATOM 1630 C CA . PRO A 1 218 ? 7.73 -27.922 9.898 1 98.38 218 PRO A CA 1
ATOM 1631 C C . PRO A 1 218 ? 7.551 -28.219 8.406 1 98.38 218 PRO A C 1
ATOM 1633 O O . PRO A 1 218 ? 6.516 -27.891 7.832 1 98.38 218 PRO A O 1
ATOM 1636 N N . PRO A 1 219 ? 8.531 -28.859 7.781 1 98.25 219 PRO A N 1
ATOM 1637 C CA . PRO A 1 219 ? 8.492 -29.109 6.336 1 98.25 219 PRO A CA 1
ATOM 1638 C C . PRO A 1 219 ? 7.746 -30.391 5.973 1 98.25 219 PRO A C 1
ATOM 1640 O O . PRO A 1 219 ? 7.812 -31.375 6.711 1 98.25 219 PRO A O 1
ATOM 1643 N N . LEU A 1 220 ? 7.035 -30.359 4.918 1 98.56 220 LEU A N 1
ATOM 1644 C CA . LEU A 1 220 ? 6.477 -31.531 4.242 1 98.56 220 LEU A CA 1
ATOM 1645 C C . LEU A 1 220 ? 7.289 -31.891 3.002 1 98.56 220 LEU A C 1
ATOM 1647 O O . LEU A 1 220 ? 7.551 -31.016 2.162 1 98.56 220 LEU A O 1
ATOM 1651 N N . ALA A 1 221 ? 7.68 -33.125 2.867 1 97.88 221 ALA A N 1
ATOM 1652 C CA . ALA A 1 221 ? 8.367 -33.531 1.654 1 97.88 221 ALA A CA 1
ATOM 1653 C C . ALA A 1 221 ? 7.492 -33.344 0.422 1 97.88 221 ALA A C 1
ATOM 1655 O O . ALA A 1 221 ? 6.262 -33.375 0.513 1 97.88 221 ALA A O 1
ATOM 1656 N N . VAL A 1 222 ? 8.133 -33.062 -0.718 1 97.62 222 VAL A N 1
ATOM 1657 C CA . VAL A 1 222 ? 7.422 -32.875 -1.981 1 97.62 222 VAL A CA 1
ATOM 1658 C C . VAL A 1 222 ? 7.984 -33.844 -3.029 1 97.62 222 VAL A C 1
ATOM 1660 O O . VAL A 1 222 ? 9.195 -33.875 -3.244 1 97.62 222 VAL A O 1
ATOM 1663 N N . ASP A 1 223 ? 7.145 -34.625 -3.617 1 95.44 223 ASP A N 1
ATOM 1664 C CA . ASP A 1 223 ? 7.535 -35.531 -4.695 1 95.44 223 ASP A CA 1
ATOM 1665 C C . ASP A 1 223 ? 6.707 -35.281 -5.953 1 95.44 223 ASP A C 1
ATOM 1667 O O . ASP A 1 223 ? 6.188 -34.156 -6.148 1 95.44 223 ASP A O 1
ATOM 1671 N N . ALA A 1 224 ? 6.629 -36.188 -6.84 1 94.06 224 ALA A N 1
ATOM 1672 C CA . ALA A 1 224 ? 5.977 -36 -8.133 1 94.06 224 ALA A CA 1
ATOM 1673 C C . ALA A 1 224 ? 4.477 -35.75 -7.965 1 94.06 224 ALA A C 1
ATOM 1675 O O . ALA A 1 224 ? 3.83 -35.188 -8.844 1 94.06 224 ALA A O 1
ATOM 1676 N N . ASP A 1 225 ? 3.996 -36.188 -6.801 1 93.75 225 ASP A N 1
ATOM 1677 C CA . ASP A 1 225 ? 2.566 -36.031 -6.551 1 93.75 225 ASP A CA 1
ATOM 1678 C C . ASP A 1 225 ? 2.285 -34.844 -5.648 1 93.75 225 ASP A C 1
ATOM 1680 O O . ASP A 1 225 ? 1.16 -34.656 -5.176 1 93.75 225 ASP A O 1
ATOM 1684 N N . GLY A 1 226 ? 3.27 -34.062 -5.375 1 96.56 226 GLY A N 1
ATOM 1685 C CA . GLY A 1 226 ? 3.104 -32.906 -4.52 1 96.56 226 GLY A CA 1
ATOM 1686 C C . GLY A 1 226 ? 3.473 -33.156 -3.072 1 96.56 226 GLY A C 1
ATOM 1687 O O . GLY A 1 226 ? 4.227 -34.094 -2.777 1 96.56 226 GLY A O 1
ATOM 1688 N N . ALA A 1 227 ? 3.068 -32.344 -2.211 1 98.44 227 ALA A N 1
ATOM 1689 C CA . ALA A 1 227 ? 3.408 -32.406 -0.792 1 98.44 227 ALA A CA 1
ATOM 1690 C C . ALA A 1 227 ? 2.914 -33.688 -0.165 1 98.44 227 ALA A C 1
ATOM 1692 O O . ALA A 1 227 ? 1.81 -34.156 -0.467 1 98.44 227 ALA A O 1
ATOM 1693 N N . ASP A 1 228 ? 3.695 -34.25 0.708 1 98.19 228 ASP A N 1
ATOM 1694 C CA . ASP A 1 228 ? 3.309 -35.438 1.451 1 98.19 228 ASP A CA 1
ATOM 1695 C C . ASP A 1 228 ? 2.342 -35.094 2.582 1 98.19 228 ASP A C 1
ATOM 1697 O O . ASP A 1 228 ? 2.75 -34.969 3.74 1 98.19 228 ASP A O 1
ATOM 1701 N N . ILE A 1 229 ? 1.098 -35.125 2.287 1 98.19 229 ILE A N 1
ATOM 1702 C CA . ILE A 1 229 ? 0.035 -34.688 3.189 1 98.19 229 ILE A CA 1
ATOM 1703 C C . ILE A 1 229 ? -0.103 -35.688 4.34 1 98.19 229 ILE A C 1
ATOM 1705 O O . ILE A 1 229 ? -0.452 -35.312 5.457 1 98.19 229 ILE A O 1
ATOM 1709 N N . ASN A 1 230 ? 0.193 -36.938 4.098 1 95.94 230 ASN A N 1
ATOM 1710 C CA . ASN A 1 230 ? 0.046 -37.969 5.129 1 95.94 230 ASN A CA 1
ATOM 1711 C C . ASN A 1 230 ? 0.952 -37.688 6.324 1 95.94 230 ASN A C 1
ATOM 1713 O O . ASN A 1 230 ? 0.64 -38.094 7.449 1 95.94 230 ASN A O 1
ATOM 1717 N N . ALA A 1 231 ? 2.02 -37 6.094 1 97.75 231 ALA A N 1
ATOM 1718 C CA . ALA A 1 231 ? 2.947 -36.656 7.168 1 97.75 231 ALA A CA 1
ATOM 1719 C C . ALA A 1 231 ? 2.273 -35.781 8.211 1 97.75 231 ALA A C 1
ATOM 1721 O O . ALA A 1 231 ? 2.684 -35.75 9.375 1 97.75 231 ALA A O 1
ATOM 1722 N N . LEU A 1 232 ? 1.249 -35.031 7.848 1 98.06 232 LEU A N 1
ATOM 1723 C CA . LEU A 1 232 ? 0.527 -34.188 8.773 1 98.06 232 LEU A CA 1
ATOM 1724 C C . LEU A 1 232 ? -0.074 -34.969 9.914 1 98.06 232 LEU A C 1
ATOM 1726 O O . LEU A 1 232 ? -0.218 -34.469 11.031 1 98.06 232 LEU A O 1
ATOM 1730 N N . ASN A 1 233 ? -0.401 -36.219 9.656 1 95.12 233 ASN A N 1
ATOM 1731 C CA . ASN A 1 233 ? -1.027 -37.062 10.656 1 95.12 233 ASN A CA 1
ATOM 1732 C C . ASN A 1 233 ? -0.081 -37.375 11.82 1 95.12 233 ASN A C 1
ATOM 1734 O O . ASN A 1 233 ? -0.52 -37.75 12.898 1 95.12 233 ASN A O 1
ATOM 1738 N N . THR A 1 234 ? 1.142 -37.156 11.602 1 96.31 234 THR A N 1
ATOM 1739 C CA . THR A 1 234 ? 2.131 -37.406 12.641 1 96.31 234 THR A CA 1
ATOM 1740 C C . THR A 1 234 ? 2.58 -36.094 13.305 1 96.31 234 THR A C 1
ATOM 1742 O O . THR A 1 234 ? 3.533 -36.094 14.086 1 96.31 234 THR A O 1
ATOM 1745 N N . MET A 1 235 ? 1.955 -35.031 13.016 1 96.81 235 MET A N 1
ATOM 1746 C CA . MET A 1 235 ? 2.293 -33.719 13.555 1 96.81 235 MET A CA 1
ATOM 1747 C C . MET A 1 235 ? 1.099 -33.125 14.281 1 96.81 235 MET A C 1
ATOM 1749 O O . MET A 1 235 ? 0.518 -32.125 13.805 1 96.81 235 MET A O 1
ATOM 1753 N N . PRO A 1 236 ? 0.838 -33.531 15.438 1 93.25 236 PRO A N 1
ATOM 1754 C CA . PRO A 1 236 ? -0.364 -33.094 16.141 1 93.25 236 PRO A CA 1
ATOM 1755 C C . PRO A 1 236 ? -0.324 -31.609 16.484 1 93.25 236 PRO A C 1
ATOM 1757 O O . PRO A 1 236 ? -1.368 -31 16.734 1 93.25 236 PRO A O 1
ATOM 1760 N N . GLU A 1 237 ? 0.815 -31.016 16.453 1 95.25 237 GLU A N 1
ATOM 1761 C CA . GLU A 1 237 ? 0.95 -29.609 16.812 1 95.25 237 GLU A CA 1
ATOM 1762 C C . GLU A 1 237 ? 0.573 -28.703 15.641 1 95.25 237 GLU A C 1
ATOM 1764 O O . GLU A 1 237 ? 0.381 -27.5 15.82 1 95.25 237 GLU A O 1
ATOM 1769 N N . VAL A 1 238 ? 0.457 -29.25 14.461 1 98.31 238 VAL A N 1
ATOM 1770 C CA . VAL A 1 238 ? 0.199 -28.469 13.258 1 98.31 238 VAL A CA 1
ATOM 1771 C C . VAL A 1 238 ? -1.285 -28.125 13.18 1 98.31 238 VAL A C 1
ATOM 1773 O O . VAL A 1 238 ? -2.143 -29.016 13.227 1 98.31 238 VAL A O 1
ATOM 1776 N N . GLY A 1 239 ? -1.527 -26.797 13.109 1 98.19 239 GLY A N 1
ATOM 1777 C CA . GLY A 1 239 ? -2.898 -26.328 13.008 1 98.19 239 GLY A CA 1
ATOM 1778 C C . GLY A 1 239 ? -3.215 -25.719 11.656 1 98.19 239 GLY A C 1
ATOM 1779 O O . GLY A 1 239 ? -4.363 -25.344 11.391 1 98.19 239 GLY A O 1
ATOM 1780 N N . ALA A 1 240 ? -2.211 -25.562 10.836 1 98.81 240 ALA A N 1
ATOM 1781 C CA . ALA A 1 240 ? -2.395 -25.062 9.477 1 98.81 240 ALA A CA 1
ATOM 1782 C C . ALA A 1 240 ? -1.323 -25.594 8.539 1 98.81 240 ALA A C 1
ATOM 1784 O O . ALA A 1 240 ? -0.302 -26.125 8.984 1 98.81 240 ALA A O 1
ATOM 1785 N N . VAL A 1 241 ? -1.551 -25.531 7.258 1 98.88 241 VAL A N 1
ATOM 1786 C CA . VAL A 1 241 ? -0.581 -25.953 6.25 1 98.88 241 VAL A CA 1
ATOM 1787 C C . VAL A 1 241 ? -0.612 -24.984 5.066 1 98.88 241 VAL A C 1
ATOM 1789 O O . VAL A 1 241 ? -1.684 -24.547 4.648 1 98.88 241 VAL A O 1
ATOM 1792 N N . LEU A 1 242 ? 0.527 -24.5 4.641 1 98.94 242 LEU A N 1
ATOM 1793 C CA . LEU A 1 242 ? 0.684 -23.672 3.455 1 98.94 242 LEU A CA 1
ATOM 1794 C C . LEU A 1 242 ? 1.092 -24.5 2.25 1 98.94 242 LEU A C 1
ATOM 1796 O O . LEU A 1 242 ? 2.131 -25.172 2.273 1 98.94 242 LEU A O 1
ATOM 1800 N N . LEU A 1 243 ? 0.234 -24.438 1.193 1 98.69 243 LEU A N 1
ATOM 1801 C CA . LEU A 1 243 ? 0.454 -25.281 0.019 1 98.69 243 LEU A CA 1
ATOM 1802 C C . LEU A 1 243 ? 0.341 -24.453 -1.262 1 98.69 243 LEU A C 1
ATOM 1804 O O . LEU A 1 243 ? -0.344 -23.438 -1.289 1 98.69 243 LEU A O 1
ATOM 1808 N N . THR A 1 244 ? 1.001 -24.891 -2.246 1 97.38 244 THR A N 1
ATOM 1809 C CA . THR A 1 244 ? 0.851 -24.438 -3.621 1 97.38 244 THR A CA 1
ATOM 1810 C C . THR A 1 244 ? 0.31 -25.562 -4.508 1 97.38 244 THR A C 1
ATOM 1812 O O . THR A 1 244 ? 1.011 -26.047 -5.398 1 97.38 244 THR A O 1
ATOM 1815 N N . PRO A 1 245 ? -0.914 -25.844 -4.371 1 95.38 245 PRO A N 1
ATOM 1816 C CA . PRO A 1 245 ? -1.45 -27.094 -4.918 1 95.38 245 PRO A CA 1
ATOM 1817 C C . PRO A 1 245 ? -1.5 -27.094 -6.441 1 95.38 245 PRO A C 1
ATOM 1819 O O . PRO A 1 245 ? -1.359 -28.156 -7.062 1 95.38 245 PRO A O 1
ATOM 1822 N N . SER A 1 246 ? -1.742 -25.984 -7.047 1 92.06 246 SER A N 1
ATOM 1823 C CA . SER A 1 246 ? -1.927 -25.938 -8.492 1 92.06 246 SER A CA 1
ATOM 1824 C C . SER A 1 246 ? -0.6 -26.109 -9.227 1 92.06 246 SER A C 1
ATOM 1826 O O . SER A 1 246 ? -0.52 -26.828 -10.219 1 92.06 246 SER A O 1
ATOM 1828 N N . HIS A 1 247 ? 0.366 -25.5 -8.75 1 94.38 247 HIS A N 1
ATOM 1829 C CA . HIS A 1 247 ? 1.698 -25.438 -9.344 1 94.38 247 HIS A CA 1
ATOM 1830 C C . HIS A 1 247 ? 2.758 -25.156 -8.281 1 94.38 247 HIS A C 1
ATOM 1832 O O . HIS A 1 247 ? 3.109 -23.984 -8.047 1 94.38 247 HIS A O 1
ATOM 1838 N N . GLN A 1 248 ? 3.262 -26.266 -7.727 1 96.69 248 GLN A N 1
ATOM 1839 C CA . GLN A 1 248 ? 4.168 -26.141 -6.594 1 96.69 248 GLN A CA 1
ATOM 1840 C C . GLN A 1 248 ? 5.383 -25.297 -6.953 1 96.69 248 GLN A C 1
ATOM 1842 O O . GLN A 1 248 ? 5.973 -25.469 -8.023 1 96.69 248 GLN A O 1
ATOM 1847 N N . PHE A 1 249 ? 5.719 -24.312 -6.215 1 97.31 249 PHE A N 1
ATOM 1848 C CA . PHE A 1 249 ? 6.953 -23.547 -6.371 1 97.31 249 PHE A CA 1
ATOM 1849 C C . PHE A 1 249 ? 8.023 -24.062 -5.414 1 97.31 249 PHE A C 1
ATOM 1851 O O . PHE A 1 249 ? 7.797 -24.141 -4.203 1 97.31 249 PHE A O 1
ATOM 1858 N N . PRO A 1 250 ? 9.148 -24.375 -5.988 1 96.88 250 PRO A N 1
ATOM 1859 C CA . PRO A 1 250 ? 9.625 -24.172 -7.355 1 96.88 250 PRO A CA 1
ATOM 1860 C C . PRO A 1 250 ? 9.656 -25.469 -8.172 1 96.88 250 PRO A C 1
ATOM 1862 O O . PRO A 1 250 ? 10.109 -25.469 -9.32 1 96.88 250 PRO A O 1
ATOM 1865 N N . LEU A 1 251 ? 9.141 -26.547 -7.633 1 96.44 251 LEU A N 1
ATOM 1866 C CA . LEU A 1 251 ? 9.344 -27.859 -8.25 1 96.44 251 LEU A CA 1
ATOM 1867 C C . LEU A 1 251 ? 8.398 -28.047 -9.438 1 96.44 251 LEU A C 1
ATOM 1869 O O . LEU A 1 251 ? 8.625 -28.906 -10.289 1 96.44 251 LEU A O 1
ATOM 1873 N N . GLY A 1 252 ? 7.305 -27.375 -9.453 1 95.25 252 GLY A N 1
ATOM 1874 C CA . GLY A 1 252 ? 6.438 -27.328 -10.617 1 95.25 252 GLY A CA 1
ATOM 1875 C C . GLY A 1 252 ? 5.449 -28.484 -10.672 1 95.25 252 GLY A C 1
ATOM 1876 O O . GLY A 1 252 ? 4.793 -28.703 -11.695 1 95.25 252 GLY A O 1
ATOM 1877 N N . VAL A 1 253 ? 5.309 -29.203 -9.602 1 93.69 253 VAL A N 1
ATOM 1878 C CA . VAL A 1 253 ? 4.414 -30.359 -9.609 1 93.69 253 VAL A CA 1
ATOM 1879 C C . VAL A 1 253 ? 3.057 -29.969 -9.031 1 93.69 253 VAL A C 1
ATOM 1881 O O . VAL A 1 253 ? 2.975 -29.078 -8.188 1 93.69 253 VAL A O 1
ATOM 1884 N N . PRO A 1 254 ? 1.983 -30.547 -9.492 1 92.12 254 PRO A N 1
ATOM 1885 C CA . PRO A 1 254 ? 0.672 -30.344 -8.867 1 92.12 254 PRO A CA 1
ATOM 1886 C C . PRO A 1 254 ? 0.48 -31.188 -7.609 1 92.12 254 PRO A C 1
ATOM 1888 O O . PRO A 1 254 ? 1.202 -32.156 -7.398 1 92.12 254 PRO A O 1
ATOM 1891 N N . LEU A 1 255 ? -0.399 -30.766 -6.789 1 94.25 255 LEU A N 1
ATOM 1892 C CA . LEU A 1 255 ? -0.881 -31.672 -5.75 1 94.25 255 LEU A CA 1
ATOM 1893 C C . LEU A 1 255 ? -1.856 -32.688 -6.324 1 94.25 255 LEU A C 1
ATOM 1895 O O . LEU A 1 255 ? -2.895 -32.312 -6.879 1 94.25 255 LEU A O 1
ATOM 1899 N N . HIS A 1 256 ? -1.462 -33.875 -6.238 1 91.56 256 HIS A N 1
ATOM 1900 C CA . HIS A 1 256 ? -2.273 -34.969 -6.793 1 91.56 256 HIS A CA 1
ATOM 1901 C C . HIS A 1 256 ? -3.664 -34.969 -6.168 1 91.56 256 HIS A C 1
ATOM 1903 O O . HIS A 1 256 ? -3.84 -34.562 -5.02 1 91.56 256 HIS A O 1
ATOM 1909 N N . SER A 1 257 ? -4.648 -35.531 -6.898 1 89.06 257 SER A N 1
ATOM 1910 C CA . SER A 1 257 ? -6.047 -35.531 -6.484 1 89.06 257 SER A CA 1
ATOM 1911 C C . SER A 1 257 ? -6.223 -36.25 -5.141 1 89.06 257 SER A C 1
ATOM 1913 O O . SER A 1 257 ? -6.984 -35.781 -4.289 1 89.06 257 SER A O 1
ATOM 1915 N N . ASP A 1 258 ? -5.535 -37.312 -4.938 1 89.5 258 ASP A N 1
ATOM 1916 C CA . ASP A 1 258 ? -5.617 -38.062 -3.68 1 89.5 258 ASP A CA 1
ATOM 1917 C C . ASP A 1 258 ? -5.105 -37.219 -2.514 1 89.5 258 ASP A C 1
ATOM 1919 O O . ASP A 1 258 ? -5.664 -37.25 -1.415 1 89.5 258 ASP A O 1
ATOM 1923 N N . ARG A 1 259 ? -4.09 -36.5 -2.768 1 95.19 259 ARG A N 1
ATOM 1924 C CA . ARG A 1 259 ? -3.506 -35.656 -1.72 1 95.19 259 ARG A CA 1
ATOM 1925 C C . ARG A 1 259 ? -4.352 -34.406 -1.474 1 95.19 259 ARG A C 1
ATOM 1927 O O . ARG A 1 259 ? -4.422 -33.906 -0.349 1 95.19 259 ARG A O 1
ATOM 1934 N N . ARG A 1 260 ? -4.988 -33.906 -2.52 1 93.81 260 ARG A N 1
ATOM 1935 C CA . ARG A 1 260 ? -5.977 -32.875 -2.334 1 93.81 260 ARG A CA 1
ATOM 1936 C C . ARG A 1 260 ? -7.094 -33.312 -1.398 1 93.81 260 ARG A C 1
ATOM 1938 O O . ARG A 1 260 ? -7.457 -32.594 -0.466 1 93.81 260 ARG A O 1
ATOM 1945 N N . ALA A 1 261 ? -7.555 -34.5 -1.655 1 92.31 261 ALA A N 1
ATOM 1946 C CA . ALA A 1 261 ? -8.594 -35.062 -0.797 1 92.31 261 ALA A CA 1
ATOM 1947 C C . ALA A 1 261 ? -8.078 -35.25 0.623 1 92.31 261 ALA A C 1
ATOM 1949 O O . ALA A 1 261 ? -8.781 -34.969 1.596 1 92.31 261 ALA A O 1
ATOM 1950 N N . ALA A 1 262 ? -6.898 -35.75 0.731 1 95.44 262 ALA A N 1
ATOM 1951 C CA . ALA A 1 262 ? -6.305 -36.062 2.023 1 95.44 262 ALA A CA 1
ATOM 1952 C C . ALA A 1 262 ? -6.148 -34.812 2.889 1 95.44 262 ALA A C 1
ATOM 1954 O O . ALA A 1 262 ? -6.383 -34.875 4.098 1 95.44 262 ALA A O 1
ATOM 1955 N N . VAL A 1 263 ? -5.727 -33.719 2.305 1 97.81 263 VAL A N 1
ATOM 1956 C CA . VAL A 1 263 ? -5.496 -32.531 3.102 1 97.81 263 VAL A CA 1
ATOM 1957 C C . VAL A 1 263 ? -6.836 -31.938 3.553 1 97.81 263 VAL A C 1
ATOM 1959 O O . VAL A 1 263 ? -6.941 -31.406 4.652 1 97.81 263 VAL A O 1
ATOM 1962 N N . ILE A 1 264 ? -7.867 -32.031 2.703 1 95.44 264 ILE A N 1
ATOM 1963 C CA . ILE A 1 264 ? -9.211 -31.594 3.088 1 95.44 264 ILE A CA 1
ATOM 1964 C C . ILE A 1 264 ? -9.703 -32.438 4.262 1 95.44 264 ILE A C 1
ATOM 1966 O O . ILE A 1 264 ? -10.227 -31.906 5.238 1 95.44 264 ILE A O 1
ATOM 1970 N N . ASP A 1 265 ? -9.492 -33.719 4.141 1 94.62 265 ASP A N 1
ATOM 1971 C CA . ASP A 1 265 ? -9.875 -34.625 5.223 1 94.62 265 ASP A CA 1
ATOM 1972 C C . ASP A 1 265 ? -9.141 -34.281 6.512 1 94.62 265 ASP A C 1
ATOM 1974 O O . ASP A 1 265 ? -9.734 -34.25 7.594 1 94.62 265 ASP A O 1
ATOM 1978 N N . TRP A 1 266 ? -7.883 -34.062 6.422 1 97.19 266 TRP A N 1
ATOM 1979 C CA . TRP A 1 266 ? -7.078 -33.656 7.57 1 97.19 266 TRP A CA 1
ATOM 1980 C C . TRP A 1 266 ? -7.66 -32.406 8.234 1 97.19 266 TRP A C 1
ATOM 1982 O O . TRP A 1 266 ? -7.836 -32.375 9.453 1 97.19 266 TRP A O 1
ATOM 1992 N N . ALA A 1 267 ? -7.98 -31.391 7.406 1 97.44 267 ALA A N 1
ATOM 1993 C CA . ALA A 1 267 ? -8.508 -30.125 7.922 1 97.44 267 ALA A CA 1
ATOM 1994 C C . ALA A 1 267 ? -9.844 -30.344 8.625 1 97.44 267 ALA A C 1
ATOM 1996 O O . ALA A 1 267 ? -10.07 -29.812 9.719 1 97.44 267 ALA A O 1
ATOM 1997 N N . ARG A 1 268 ? -10.703 -31.141 8.07 1 94.62 268 ARG A N 1
ATOM 1998 C CA . ARG A 1 268 ? -12.023 -31.406 8.641 1 94.62 268 ARG A CA 1
ATOM 1999 C C . ARG A 1 268 ? -11.906 -32.156 9.961 1 94.62 268 ARG A C 1
ATOM 2001 O O . ARG A 1 268 ? -12.641 -31.875 10.906 1 94.62 268 ARG A O 1
ATOM 2008 N N . ARG A 1 269 ? -11.008 -33.062 9.992 1 94.94 269 ARG A N 1
ATOM 2009 C CA . ARG A 1 269 ? -10.844 -33.906 11.172 1 94.94 269 ARG A CA 1
ATOM 2010 C C . ARG A 1 269 ? -10.219 -33.125 12.32 1 94.94 269 ARG A C 1
ATOM 2012 O O . ARG A 1 269 ? -10.602 -33.281 13.477 1 94.94 269 ARG A O 1
ATOM 2019 N N . THR A 1 270 ? -9.297 -32.281 12.047 1 95.38 270 THR A N 1
ATOM 2020 C CA . THR A 1 270 ? -8.492 -31.641 13.086 1 95.38 270 THR A CA 1
ATOM 2021 C C . THR A 1 270 ? -8.992 -30.219 13.359 1 95.38 270 THR A C 1
ATOM 2023 O O . THR A 1 270 ? -8.664 -29.625 14.391 1 95.38 270 THR A O 1
ATOM 2026 N N . GLY A 1 271 ? -9.742 -29.672 12.375 1 93.94 271 GLY A N 1
ATOM 2027 C CA . GLY A 1 271 ? -10.094 -28.266 12.453 1 93.94 271 GLY A CA 1
ATOM 2028 C C . GLY A 1 271 ? -9 -27.359 11.93 1 93.94 271 GLY A C 1
ATOM 2029 O O . GLY A 1 271 ? -9.078 -26.125 12.086 1 93.94 271 GLY A O 1
ATOM 2030 N N . GLY A 1 272 ? -7.957 -27.938 11.383 1 96.88 272 GLY A N 1
ATOM 2031 C CA . GLY A 1 272 ? -6.844 -27.172 10.836 1 96.88 272 GLY A CA 1
ATOM 2032 C C . GLY A 1 272 ? -7.215 -26.375 9.602 1 96.88 272 GLY A C 1
ATOM 2033 O O . GLY A 1 272 ? -8.273 -26.594 9.008 1 96.88 272 GLY A O 1
ATOM 2034 N N . MET A 1 273 ? -6.395 -25.375 9.258 1 98.44 273 MET A N 1
ATOM 2035 C CA . MET A 1 273 ? -6.617 -24.516 8.102 1 98.44 273 MET A CA 1
ATOM 2036 C C . MET A 1 273 ? -5.621 -24.812 6.992 1 98.44 273 MET A C 1
ATOM 2038 O O . MET A 1 273 ? -4.473 -25.172 7.262 1 98.44 273 MET A O 1
ATOM 2042 N N . ILE A 1 274 ? -6.102 -24.734 5.785 1 98.75 274 ILE A N 1
ATOM 2043 C CA . ILE A 1 274 ? -5.246 -24.844 4.609 1 98.75 274 ILE A CA 1
ATOM 2044 C C . ILE A 1 274 ? -5.043 -23.469 3.98 1 98.75 274 ILE A C 1
ATOM 2046 O O . ILE A 1 274 ? -6.016 -22.781 3.652 1 98.75 274 ILE A O 1
ATOM 2050 N N . ILE A 1 275 ? -3.838 -23.016 3.893 1 98.88 275 ILE A N 1
ATOM 2051 C CA . ILE A 1 275 ? -3.502 -21.828 3.127 1 98.88 275 ILE A CA 1
ATOM 2052 C C . ILE A 1 275 ? -3.092 -22.219 1.711 1 98.88 275 ILE A C 1
ATOM 2054 O O . ILE A 1 275 ? -2.07 -22.875 1.515 1 98.88 275 ILE A O 1
ATOM 2058 N N . GLU A 1 276 ? -3.889 -21.859 0.77 1 98.62 276 GLU A N 1
ATOM 2059 C CA . GLU A 1 276 ? -3.639 -22.156 -0.639 1 98.62 276 GLU A CA 1
ATOM 2060 C C . GLU A 1 276 ? -3.035 -20.953 -1.353 1 98.62 276 GLU A C 1
ATOM 2062 O O . GLU A 1 276 ? -3.721 -19.953 -1.583 1 98.62 276 GLU A O 1
ATOM 2067 N N . ASP A 1 277 ? -1.787 -21.047 -1.658 1 98.25 277 ASP A N 1
ATOM 2068 C CA . ASP A 1 277 ? -1.135 -20.031 -2.48 1 98.25 277 ASP A CA 1
ATOM 2069 C C . ASP A 1 277 ? -1.309 -20.328 -3.967 1 98.25 277 ASP A C 1
ATOM 2071 O O . ASP A 1 277 ? -0.602 -21.172 -4.52 1 98.25 277 ASP A O 1
ATOM 2075 N N . ASP A 1 278 ? -2.207 -19.609 -4.609 1 96.31 278 ASP A N 1
ATOM 2076 C CA . ASP A 1 278 ? -2.508 -19.781 -6.027 1 96.31 278 ASP A CA 1
ATOM 2077 C C . ASP A 1 278 ? -1.881 -18.656 -6.859 1 96.31 278 ASP A C 1
ATOM 2079 O O . ASP A 1 278 ? -2.564 -18.016 -7.66 1 96.31 278 ASP A O 1
ATOM 2083 N N . TYR A 1 279 ? -0.544 -18.5 -6.789 1 96.31 279 TYR A N 1
ATOM 2084 C CA . TYR A 1 279 ? 0.2 -17.328 -7.219 1 96.31 279 TYR A CA 1
ATOM 2085 C C . TYR A 1 279 ? 0.196 -17.203 -8.742 1 96.31 279 TYR A C 1
ATOM 2087 O O . TYR A 1 279 ? 0.389 -16.109 -9.281 1 96.31 279 TYR A O 1
ATOM 2095 N N . ASP A 1 280 ? 0.001 -18.312 -9.508 1 94.75 280 ASP A N 1
ATOM 2096 C CA . ASP A 1 280 ? 0.005 -18.234 -10.969 1 94.75 280 ASP A CA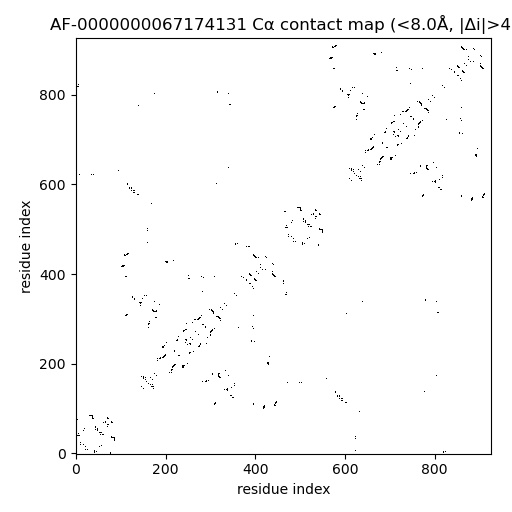 1
ATOM 2097 C C . ASP A 1 280 ? -1.039 -19.172 -11.57 1 94.75 280 ASP A C 1
ATOM 2099 O O . ASP A 1 280 ? -0.834 -19.719 -12.656 1 94.75 280 ASP A O 1
ATOM 2103 N N . GLY A 1 281 ? -2.102 -19.391 -10.867 1 90.19 281 GLY A N 1
ATOM 2104 C CA . GLY A 1 281 ? -3.143 -20.312 -11.289 1 90.19 281 GLY A CA 1
ATOM 2105 C C . GLY A 1 281 ? -3.684 -20 -12.68 1 90.19 281 GLY A C 1
ATOM 2106 O O . GLY A 1 281 ? -4.266 -20.875 -13.328 1 90.19 281 GLY A O 1
ATOM 2107 N N . GLU A 1 282 ? -3.49 -18.875 -13.211 1 88.25 282 GLU A N 1
ATOM 2108 C CA . GLU A 1 282 ? -3.986 -18.438 -14.516 1 88.25 282 GLU A CA 1
ATOM 2109 C C . GLU A 1 282 ? -3.18 -19.078 -15.648 1 88.25 282 GLU A C 1
ATOM 2111 O O . GLU A 1 282 ? -3.611 -19.062 -16.812 1 88.25 282 GLU A O 1
ATOM 2116 N N . PHE A 1 283 ? -2.014 -19.562 -15.32 1 91.94 283 PHE A N 1
ATOM 2117 C CA . PHE A 1 283 ? -1.079 -19.938 -16.375 1 91.94 283 PHE A CA 1
ATOM 2118 C C . PHE A 1 283 ? -0.873 -21.453 -16.391 1 91.94 283 PHE A C 1
ATOM 2120 O O . PHE A 1 283 ? 0.232 -21.938 -16.125 1 91.94 283 PHE A O 1
ATOM 2127 N N . ARG A 1 284 ? -1.828 -22.188 -16.703 1 86.38 284 ARG A N 1
ATOM 2128 C CA . ARG A 1 284 ? -1.764 -23.609 -17 1 86.38 284 ARG A CA 1
ATOM 2129 C C . ARG A 1 284 ? -1.842 -23.859 -18.5 1 86.38 284 ARG A C 1
ATOM 2131 O O . ARG A 1 284 ? -2.689 -23.281 -19.188 1 86.38 284 ARG A O 1
ATOM 2138 N N . TYR A 1 285 ? -0.936 -24.734 -19.109 1 85.06 285 TYR A N 1
ATOM 2139 C CA . TYR A 1 285 ? -0.818 -24.797 -20.562 1 85.06 285 TYR A CA 1
ATOM 2140 C C . TYR A 1 285 ? -1.317 -26.125 -21.094 1 85.06 285 TYR A C 1
ATOM 2142 O O . TYR A 1 285 ? -1.548 -26.281 -22.297 1 85.06 285 TYR A O 1
ATOM 2150 N N . ASP A 1 286 ? -1.285 -27.25 -20.422 1 69.31 286 ASP A N 1
ATOM 2151 C CA . ASP A 1 286 ? -1.605 -28.578 -20.922 1 69.31 286 ASP A CA 1
ATOM 2152 C C . ASP A 1 286 ? -3.111 -28.828 -20.891 1 69.31 286 ASP A C 1
ATOM 2154 O O . ASP A 1 286 ? -3.645 -29.562 -21.719 1 69.31 286 ASP A O 1
ATOM 2158 N N . ARG A 1 287 ? -3.633 -28.609 -19.734 1 61.41 287 ARG A N 1
ATOM 2159 C CA . ARG A 1 287 ? -5.055 -28.891 -19.578 1 61.41 287 ARG A CA 1
ATOM 2160 C C . ARG A 1 287 ? -5.801 -27.688 -19.016 1 61.41 287 ARG A C 1
ATOM 2162 O O . ARG A 1 287 ? -5.227 -26.609 -18.875 1 61.41 287 ARG A O 1
ATOM 2169 N N . SER A 1 288 ? -7.055 -28.031 -19.016 1 56.72 288 SER A N 1
ATOM 2170 C CA . SER A 1 288 ? -7.898 -27.047 -18.344 1 56.72 288 SER A CA 1
ATOM 2171 C C . SER A 1 288 ? -7.402 -26.734 -16.938 1 56.72 288 SER A C 1
ATOM 2173 O O . SER A 1 288 ? -6.855 -27.625 -16.266 1 56.72 288 SER A O 1
ATOM 2175 N N . PRO A 1 289 ? -7.5 -25.531 -16.656 1 56.94 289 PRO A N 1
ATOM 2176 C CA . PRO A 1 289 ? -7.047 -25.141 -15.312 1 56.94 289 PRO A CA 1
ATOM 2177 C C . PRO A 1 289 ? -7.668 -25.984 -14.211 1 56.94 289 PRO A C 1
ATOM 2179 O O . PRO A 1 289 ? -8.859 -26.297 -14.258 1 56.94 289 PRO A O 1
ATOM 2182 N N . VAL A 1 290 ? -6.809 -26.594 -13.445 1 65.44 290 VAL A N 1
ATOM 2183 C CA . VAL A 1 290 ? -7.277 -27.234 -12.227 1 65.44 290 VAL A CA 1
ATOM 2184 C C . VAL A 1 290 ? -7.848 -26.203 -11.266 1 65.44 290 VAL A C 1
ATOM 2186 O O . VAL A 1 290 ? -7.242 -25.141 -11.047 1 65.44 290 VAL A O 1
ATOM 2189 N N . GLY A 1 291 ? -8.992 -26.391 -10.875 1 76.94 291 GLY A N 1
ATOM 2190 C CA . GLY A 1 291 ? -9.617 -25.484 -9.93 1 76.94 291 GLY A CA 1
ATOM 2191 C C . GLY A 1 291 ? -8.867 -25.375 -8.617 1 76.94 291 GLY A C 1
ATOM 2192 O O . GLY A 1 291 ? -8.117 -26.281 -8.25 1 76.94 291 GLY A O 1
ATOM 2193 N N . ALA A 1 292 ? -9.016 -24.312 -7.984 1 88.25 292 ALA A N 1
ATOM 2194 C CA . ALA A 1 292 ? -8.414 -24.094 -6.668 1 88.25 292 ALA A CA 1
ATOM 2195 C C . ALA A 1 292 ? -8.977 -25.078 -5.648 1 88.25 292 ALA A C 1
ATOM 2197 O O . ALA A 1 292 ? -10.141 -25.484 -5.746 1 88.25 292 ALA A O 1
ATOM 2198 N N . LEU A 1 293 ? -8.164 -25.453 -4.766 1 88.5 293 LEU A N 1
ATOM 2199 C CA . LEU A 1 293 ? -8.57 -26.312 -3.652 1 88.5 293 LEU A CA 1
ATOM 2200 C C . LEU A 1 293 ? -9.711 -25.688 -2.869 1 88.5 293 LEU A C 1
ATOM 2202 O O . LEU A 1 293 ? -10.578 -26.391 -2.346 1 88.5 293 LEU A O 1
ATOM 2206 N N . HIS A 1 294 ? -9.742 -24.422 -2.816 1 92.38 294 HIS A N 1
ATOM 2207 C CA . HIS A 1 294 ? -10.75 -23.641 -2.094 1 92.38 294 HIS A CA 1
ATOM 2208 C C . HIS A 1 294 ? -12.156 -24.062 -2.506 1 92.38 294 HIS A C 1
ATOM 2210 O O . HIS A 1 294 ? -13.055 -24.141 -1.666 1 92.38 294 HIS A O 1
ATOM 2216 N N . GLY A 1 295 ? -12.391 -24.312 -3.762 1 85.5 295 GLY A N 1
ATOM 2217 C CA . GLY A 1 295 ? -13.703 -24.688 -4.258 1 85.5 295 GLY A CA 1
ATOM 2218 C C . GLY A 1 295 ? -14.25 -25.938 -3.607 1 85.5 295 GLY A C 1
ATOM 2219 O O . GLY A 1 295 ? -15.469 -26.109 -3.482 1 85.5 295 GLY A O 1
ATOM 2220 N N . VAL A 1 296 ? -13.406 -26.766 -3.143 1 84.94 296 VAL A N 1
ATOM 2221 C CA . VAL A 1 296 ? -13.781 -28.047 -2.553 1 84.94 296 VAL A CA 1
ATOM 2222 C C . VAL A 1 296 ? -14.211 -27.828 -1.102 1 84.94 296 VAL A C 1
ATOM 2224 O O . VAL A 1 296 ? -15.148 -28.469 -0.63 1 84.94 296 VAL A O 1
ATOM 2227 N N . ASP A 1 297 ? -13.578 -26.969 -0.399 1 91.38 297 ASP A N 1
ATOM 2228 C CA . ASP A 1 297 ? -13.898 -26.766 1.011 1 91.38 297 ASP A CA 1
ATOM 2229 C C . ASP A 1 297 ? -13.633 -25.328 1.438 1 91.38 297 ASP A C 1
ATOM 2231 O O . ASP A 1 297 ? -12.656 -25.047 2.139 1 91.38 297 ASP A O 1
ATOM 2235 N N . PRO A 1 298 ? -14.578 -24.438 1.178 1 92.12 298 PRO A N 1
ATOM 2236 C CA . PRO A 1 298 ? -14.406 -23.016 1.506 1 92.12 298 PRO A CA 1
ATOM 2237 C C . PRO A 1 298 ? -14.336 -22.766 3.01 1 92.12 298 PRO A C 1
ATOM 2239 O O . PRO A 1 298 ? -13.898 -21.688 3.439 1 92.12 298 PRO A O 1
ATOM 2242 N N . ALA A 1 299 ? -14.727 -23.703 3.816 1 94.69 299 ALA A N 1
ATOM 2243 C CA . ALA A 1 299 ? -14.773 -23.5 5.262 1 94.69 299 ALA A CA 1
ATOM 2244 C C . ALA A 1 299 ? -13.398 -23.719 5.891 1 94.69 299 ALA A C 1
ATOM 2246 O O . ALA A 1 299 ? -13.156 -23.281 7.023 1 94.69 299 ALA A O 1
ATOM 2247 N N . HIS A 1 300 ? -12.461 -24.422 5.109 1 96.69 300 HIS A N 1
ATOM 2248 C CA . HIS A 1 300 ? -11.188 -24.766 5.727 1 96.69 300 HIS A CA 1
ATOM 2249 C C . HIS A 1 300 ? -10.016 -24.25 4.887 1 96.69 300 HIS A C 1
ATOM 2251 O O . HIS A 1 300 ? -8.859 -24.344 5.305 1 96.69 300 HIS A O 1
ATOM 2257 N N . VAL A 1 301 ? -10.305 -23.672 3.717 1 98.06 301 VAL A N 1
ATOM 2258 C CA . VAL A 1 301 ? -9.227 -23.25 2.824 1 98.06 301 VAL A CA 1
ATOM 2259 C C . VAL A 1 301 ? -9.188 -21.734 2.744 1 98.06 301 VAL A C 1
ATOM 2261 O O . VAL A 1 301 ? -10.203 -21.078 2.467 1 98.06 301 VAL A O 1
ATOM 2264 N N . ILE A 1 302 ? -8.078 -21.188 3.084 1 98.69 302 ILE A N 1
ATOM 2265 C CA . ILE A 1 302 ? -7.754 -19.781 2.834 1 98.69 302 ILE A CA 1
ATOM 2266 C C . ILE A 1 302 ? -7.098 -19.641 1.463 1 98.69 302 ILE A C 1
ATOM 2268 O O . ILE A 1 302 ? -6.02 -20.188 1.225 1 98.69 302 ILE A O 1
ATOM 2272 N N . TYR A 1 303 ? -7.754 -18.922 0.58 1 98.25 303 TYR A N 1
ATOM 2273 C CA . TYR A 1 303 ? -7.238 -18.734 -0.772 1 98.25 303 TYR A CA 1
ATOM 2274 C C . TYR A 1 303 ? -6.418 -17.453 -0.865 1 98.25 303 TYR A C 1
ATOM 2276 O O . TYR A 1 303 ? -6.887 -16.375 -0.488 1 98.25 303 TYR A O 1
ATOM 2284 N N . LEU A 1 304 ? -5.168 -17.562 -1.326 1 98.44 304 LEU A N 1
ATOM 2285 C CA . LEU A 1 304 ? -4.277 -16.422 -1.563 1 98.44 304 LEU A CA 1
ATOM 2286 C C . LEU A 1 304 ? -4.066 -16.203 -3.057 1 98.44 304 LEU A C 1
ATOM 2288 O O . LEU A 1 304 ? -3.576 -17.094 -3.756 1 98.44 304 LEU A O 1
ATOM 2292 N N . GLY A 1 305 ? -4.477 -15.023 -3.518 1 97.62 305 GLY A N 1
ATOM 2293 C CA . GLY A 1 305 ? -4.25 -14.625 -4.898 1 97.62 305 GLY A CA 1
ATOM 2294 C C . GLY A 1 305 ? -3.426 -13.359 -5.023 1 97.62 305 GLY A C 1
ATOM 2295 O O . GLY A 1 305 ? -3.25 -12.625 -4.051 1 97.62 305 GLY A O 1
ATOM 2296 N N . THR A 1 306 ? -2.879 -13.086 -6.238 1 97.38 306 THR A N 1
ATOM 2297 C CA . THR A 1 306 ? -2.043 -11.914 -6.473 1 97.38 306 THR A CA 1
ATOM 2298 C C . THR A 1 306 ? -2.09 -11.5 -7.941 1 97.38 306 THR A C 1
ATOM 2300 O O . THR A 1 306 ? -2.334 -12.328 -8.82 1 97.38 306 THR A O 1
ATOM 2303 N N . ALA A 1 307 ? -1.856 -10.25 -8.18 1 97.38 307 ALA A N 1
ATOM 2304 C CA . ALA A 1 307 ? -1.716 -9.742 -9.547 1 97.38 307 ALA A CA 1
ATOM 2305 C C . ALA A 1 307 ? -0.247 -9.672 -9.953 1 97.38 307 ALA A C 1
ATOM 2307 O O . ALA A 1 307 ? 0.074 -9.25 -11.07 1 97.38 307 ALA A O 1
ATOM 2308 N N . SER A 1 308 ? 0.647 -10.109 -9.102 1 97 308 SER A N 1
ATOM 2309 C CA . SER A 1 308 ? 2.08 -9.938 -9.312 1 97 308 SER A CA 1
ATOM 2310 C C . SER A 1 308 ? 2.557 -10.711 -10.539 1 97 308 SER A C 1
ATOM 2312 O O . SER A 1 308 ? 3.412 -10.242 -11.289 1 97 308 SER A O 1
ATOM 2314 N N . LYS A 1 309 ? 2.008 -11.961 -10.711 1 97.31 309 LYS A N 1
ATOM 2315 C CA . LYS A 1 309 ? 2.473 -12.836 -11.789 1 97.31 309 LYS A CA 1
ATOM 2316 C C . LYS A 1 309 ? 1.688 -12.586 -13.07 1 97.31 309 LYS A C 1
ATOM 2318 O O . LYS A 1 309 ? 2.217 -12.758 -14.172 1 97.31 309 LYS A O 1
ATOM 2323 N N . SER A 1 310 ? 0.424 -12.188 -12.914 1 96.69 310 SER A N 1
ATOM 2324 C CA . SER A 1 310 ? -0.427 -11.984 -14.078 1 96.69 310 SER A CA 1
ATOM 2325 C C . SER A 1 310 ? -0.225 -10.594 -14.672 1 96.69 310 SER A C 1
ATOM 2327 O O . SER A 1 310 ? -0.418 -10.391 -15.875 1 96.69 310 SER A O 1
ATOM 2329 N N . LEU A 1 311 ? 0.138 -9.633 -13.852 1 97.75 311 LEU A N 1
ATOM 2330 C CA . LEU A 1 311 ? 0.375 -8.266 -14.312 1 97.75 311 LEU A CA 1
ATOM 2331 C C . LEU A 1 311 ? 1.791 -7.816 -13.969 1 97.75 311 LEU A C 1
ATOM 2333 O O . LEU A 1 311 ? 2.744 -8.164 -14.672 1 97.75 311 LEU A O 1
ATOM 2337 N N . ALA A 1 312 ? 1.979 -7.238 -12.781 1 97.69 312 ALA A N 1
ATOM 2338 C CA . ALA A 1 312 ? 3.283 -6.75 -12.344 1 97.69 312 ALA A CA 1
ATOM 2339 C C . ALA A 1 312 ? 3.379 -6.727 -10.82 1 97.69 312 ALA A C 1
ATOM 2341 O O . ALA A 1 312 ? 2.447 -6.293 -10.141 1 97.69 312 ALA A O 1
ATOM 2342 N N . PRO A 1 313 ? 4.512 -7.18 -10.344 1 96.5 313 PRO A N 1
ATOM 2343 C CA . PRO A 1 313 ? 4.633 -7.246 -8.891 1 96.5 313 PRO A CA 1
ATOM 2344 C C . PRO A 1 313 ? 4.648 -5.867 -8.234 1 96.5 313 PRO A C 1
ATOM 2346 O O . PRO A 1 313 ? 4.223 -5.719 -7.086 1 96.5 313 PRO A O 1
ATOM 2349 N N . GLY A 1 314 ? 5.035 -4.84 -8.938 1 96.5 314 GLY A N 1
ATOM 2350 C CA . GLY A 1 314 ? 5.105 -3.498 -8.391 1 96.5 314 GLY A CA 1
ATOM 2351 C C . GLY A 1 314 ? 3.74 -2.877 -8.156 1 96.5 314 GLY A C 1
ATOM 2352 O O . GLY A 1 314 ? 3.629 -1.836 -7.5 1 96.5 314 GLY A O 1
ATOM 2353 N N . LEU A 1 315 ? 2.701 -3.514 -8.648 1 96.56 315 LEU A N 1
ATOM 2354 C CA . LEU A 1 315 ? 1.352 -3.029 -8.375 1 96.56 315 LEU A CA 1
ATOM 2355 C C . LEU A 1 315 ? 1.003 -3.199 -6.902 1 96.56 315 LEU A C 1
ATOM 2357 O O . LEU A 1 315 ? 0.175 -2.459 -6.367 1 96.56 315 LEU A O 1
ATOM 2361 N N . ARG A 1 316 ? 1.534 -4.219 -6.32 1 95.81 316 ARG A N 1
ATOM 2362 C CA . ARG A 1 316 ? 1.298 -4.559 -4.918 1 95.81 316 ARG A CA 1
ATOM 2363 C C . ARG A 1 316 ? -0.179 -4.836 -4.664 1 95.81 316 ARG A C 1
ATOM 2365 O O . ARG A 1 316 ? -0.765 -4.301 -3.721 1 95.81 316 ARG A O 1
ATOM 2372 N N . LEU A 1 317 ? -0.729 -5.723 -5.473 1 97.19 317 LEU A N 1
ATOM 2373 C CA . LEU A 1 317 ? -2.139 -6.074 -5.332 1 97.19 317 LEU A CA 1
ATOM 2374 C C . LEU A 1 317 ? -2.305 -7.578 -5.141 1 97.19 317 LEU A C 1
ATOM 2376 O O . LEU A 1 317 ? -1.792 -8.367 -5.938 1 97.19 317 LEU A O 1
ATOM 2380 N N . GLY A 1 318 ? -2.918 -7.973 -4.098 1 97.5 318 GLY A N 1
ATOM 2381 C CA . GLY A 1 318 ? -3.305 -9.336 -3.781 1 97.5 318 GLY A CA 1
ATOM 2382 C C . GLY A 1 318 ? -4.617 -9.422 -3.025 1 97.5 318 GLY A C 1
ATOM 2383 O O . GLY A 1 318 ? -5.258 -8.406 -2.766 1 97.5 318 GLY A O 1
ATOM 2384 N N . TRP A 1 319 ? -5.035 -10.633 -2.725 1 98.38 319 TRP A N 1
ATOM 2385 C CA . TRP A 1 319 ? -6.312 -10.805 -2.041 1 98.38 319 TRP A CA 1
ATOM 2386 C C . TRP A 1 319 ? -6.367 -12.141 -1.312 1 98.38 319 TRP A C 1
ATOM 2388 O O . TRP A 1 319 ? -5.672 -13.094 -1.689 1 98.38 319 TRP A O 1
ATOM 2398 N N . LEU A 1 320 ? -7.164 -12.117 -0.322 1 98.5 320 LEU A N 1
ATOM 2399 C CA . LEU A 1 320 ? -7.535 -13.305 0.436 1 98.5 320 LEU A CA 1
ATOM 2400 C C . LEU A 1 320 ? -9.016 -13.625 0.254 1 98.5 320 LEU A C 1
ATOM 2402 O O . LEU A 1 320 ? -9.852 -12.727 0.206 1 98.5 320 LEU A O 1
ATOM 2406 N N . VAL A 1 321 ? -9.32 -14.844 0.055 1 98.44 321 VAL A N 1
ATOM 2407 C CA . VAL A 1 321 ? -10.664 -15.359 0.302 1 98.44 321 VAL A CA 1
ATOM 2408 C C . VAL A 1 321 ? -10.664 -16.219 1.56 1 98.44 321 VAL A C 1
ATOM 2410 O O . VAL A 1 321 ? -9.984 -17.25 1.611 1 98.44 321 VAL A O 1
ATOM 2413 N N . LEU A 1 322 ? -11.453 -15.82 2.504 1 98.44 322 LEU A N 1
ATOM 2414 C CA . LEU A 1 322 ? -11.336 -16.391 3.844 1 98.44 322 LEU A CA 1
ATOM 2415 C C . LEU A 1 322 ? -12.578 -17.188 4.203 1 98.44 322 LEU A C 1
ATOM 2417 O O . LEU A 1 322 ? -13.688 -16.844 3.801 1 98.44 322 LEU A O 1
ATOM 2421 N N . PRO A 1 323 ? -12.312 -18.281 4.992 1 96.12 323 PRO A N 1
ATOM 2422 C CA . PRO A 1 323 ? -13.477 -18.766 5.73 1 96.12 323 PRO A CA 1
ATOM 2423 C C . PRO A 1 323 ? -14.141 -17.688 6.578 1 96.12 323 PRO A C 1
ATOM 2425 O O . PRO A 1 323 ? -13.453 -16.844 7.156 1 96.12 323 PRO A O 1
ATOM 2428 N N . ASP A 1 324 ? -15.461 -17.75 6.723 1 94.06 324 ASP A N 1
ATOM 2429 C CA . ASP A 1 324 ? -16.219 -16.719 7.414 1 94.06 324 ASP A CA 1
ATOM 2430 C C . ASP A 1 324 ? -15.695 -16.516 8.836 1 94.06 324 ASP A C 1
ATOM 2432 O O . ASP A 1 324 ? -15.562 -15.383 9.305 1 94.06 324 ASP A O 1
ATOM 2436 N N . ARG A 1 325 ? -15.312 -17.516 9.453 1 93.38 325 ARG A N 1
ATOM 2437 C CA . ARG A 1 325 ? -14.93 -17.469 10.867 1 93.38 325 ARG A CA 1
ATOM 2438 C C . ARG A 1 325 ? -13.586 -16.766 11.055 1 93.38 325 ARG A C 1
ATOM 2440 O O . ARG A 1 325 ? -13.211 -16.422 12.172 1 93.38 325 ARG A O 1
ATOM 2447 N N . LEU A 1 326 ? -12.859 -16.594 9.938 1 96.75 326 LEU A N 1
ATOM 2448 C CA . LEU A 1 326 ? -11.531 -16 10.047 1 96.75 326 LEU A CA 1
ATOM 2449 C C . LEU A 1 326 ? -11.547 -14.531 9.641 1 96.75 326 LEU A C 1
ATOM 2451 O O . LEU A 1 326 ? -10.562 -13.82 9.852 1 96.75 326 LEU A O 1
ATOM 2455 N N . VAL A 1 327 ? -12.633 -14.023 9.078 1 96.69 327 VAL A N 1
ATOM 2456 C CA . VAL A 1 327 ? -12.695 -12.68 8.508 1 96.69 327 VAL A CA 1
ATOM 2457 C C . VAL A 1 327 ? -12.398 -11.648 9.594 1 96.69 327 VAL A C 1
ATOM 2459 O O . VAL A 1 327 ? -11.508 -10.805 9.43 1 96.69 327 VAL A O 1
ATOM 2462 N N . ASP A 1 328 ? -13.031 -11.742 10.734 1 94 328 ASP A N 1
ATOM 2463 C CA . ASP A 1 328 ? -12.867 -10.75 11.797 1 94 328 ASP A CA 1
ATOM 2464 C C . ASP A 1 328 ? -11.438 -10.758 12.336 1 94 328 ASP A C 1
ATOM 2466 O O . ASP A 1 328 ? -10.859 -9.703 12.594 1 94 328 ASP A O 1
ATOM 2470 N N . ALA A 1 329 ? -10.914 -11.953 12.508 1 95.31 329 ALA A N 1
ATOM 2471 C CA . ALA A 1 329 ? -9.555 -12.078 13.039 1 95.31 329 ALA A CA 1
ATOM 2472 C C . ALA A 1 329 ? -8.539 -11.453 12.086 1 95.31 329 ALA A C 1
ATOM 2474 O O . ALA A 1 329 ? -7.605 -1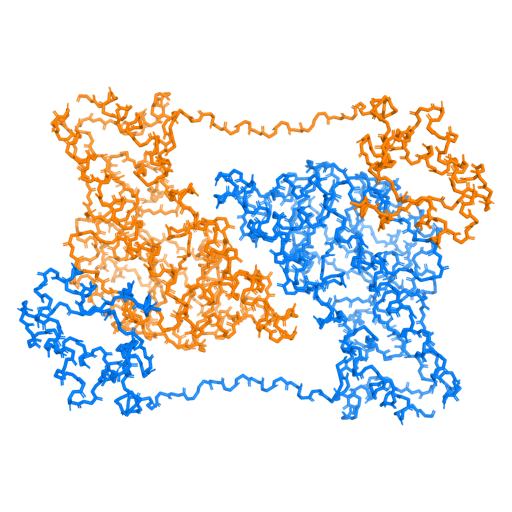0.773 12.523 1 95.31 329 ALA A O 1
ATOM 2475 N N . VAL A 1 330 ? -8.742 -11.68 10.805 1 97.38 330 VAL A N 1
ATOM 2476 C CA . VAL A 1 330 ? -7.84 -11.117 9.805 1 97.38 330 VAL A CA 1
ATOM 2477 C C . VAL A 1 330 ? -8 -9.602 9.766 1 97.38 330 VAL A C 1
ATOM 2479 O O . VAL A 1 330 ? -7.012 -8.867 9.672 1 97.38 330 VAL A O 1
ATOM 2482 N N . LEU A 1 331 ? -9.219 -9.094 9.852 1 95.25 331 LEU A N 1
ATOM 2483 C CA . LEU A 1 331 ? -9.469 -7.66 9.828 1 95.25 331 LEU A CA 1
ATOM 2484 C C . LEU A 1 331 ? -8.867 -6.98 11.055 1 95.25 331 LEU A C 1
ATOM 2486 O O . LEU A 1 331 ? -8.406 -5.84 10.977 1 95.25 331 LEU A O 1
ATOM 2490 N N . ARG A 1 332 ? -8.859 -7.652 12.18 1 91.44 332 ARG A N 1
ATOM 2491 C CA . ARG A 1 332 ? -8.219 -7.102 13.367 1 91.44 332 ARG A CA 1
ATOM 2492 C C . ARG A 1 332 ? -6.719 -6.918 13.148 1 91.44 332 ARG A C 1
ATOM 2494 O O . ARG A 1 332 ? -6.129 -5.949 13.625 1 91.44 332 ARG A O 1
ATOM 2501 N N . GLN A 1 333 ? -6.125 -7.914 12.414 1 91.94 333 GLN A N 1
ATOM 2502 C CA . GLN A 1 333 ? -4.711 -7.781 12.086 1 91.94 333 GLN A CA 1
ATOM 2503 C C . GLN A 1 333 ? -4.465 -6.57 11.188 1 91.94 333 GLN A C 1
ATOM 2505 O O . GLN A 1 333 ? -3.43 -5.91 11.305 1 91.94 333 GLN A O 1
ATOM 2510 N N . LYS A 1 334 ? -5.375 -6.305 10.312 1 91.25 334 LYS A N 1
ATOM 2511 C CA . LYS A 1 334 ? -5.242 -5.215 9.352 1 91.25 334 LYS A CA 1
ATOM 2512 C C . LYS A 1 334 ? -5.422 -3.859 10.023 1 91.25 334 LYS A C 1
ATOM 2514 O O . LYS A 1 334 ? -4.746 -2.891 9.68 1 91.25 334 LYS A O 1
ATOM 2519 N N . GLY A 1 335 ? -6.316 -3.775 10.992 1 85.25 335 GLY A N 1
ATOM 2520 C CA . GLY A 1 335 ? -6.582 -2.533 11.703 1 85.25 335 GLY A CA 1
ATOM 2521 C C . GLY A 1 335 ? -7.934 -1.932 11.367 1 85.25 335 GLY A C 1
ATOM 2522 O O . GLY A 1 335 ? -8.805 -2.613 10.82 1 85.25 335 GLY A O 1
ATOM 2523 N N . GLU A 1 336 ? -8.078 -0.651 11.68 1 77.38 336 GLU A N 1
ATOM 2524 C CA . GLU A 1 336 ? -9.391 -0.013 11.609 1 77.38 336 GLU A CA 1
ATOM 2525 C C . GLU A 1 336 ? -9.703 0.464 10.195 1 77.38 336 GLU A C 1
ATOM 2527 O O . GLU A 1 336 ? -10.867 0.596 9.82 1 77.38 336 GLU A O 1
ATOM 2532 N N . THR A 1 337 ? -8.664 0.709 9.477 1 80 337 THR A N 1
ATOM 2533 C CA . THR A 1 337 ? -8.828 1.207 8.117 1 80 337 THR A CA 1
ATOM 2534 C C . THR A 1 337 ? -7.867 0.509 7.164 1 80 337 THR A C 1
ATOM 2536 O O . THR A 1 337 ? -6.98 -0.231 7.598 1 80 337 THR A O 1
ATOM 2539 N N . GLU A 1 338 ? -8.289 0.748 5.871 1 79.81 338 GLU A N 1
ATOM 2540 C CA . GLU A 1 338 ? -7.34 0.303 4.852 1 79.81 338 GLU A CA 1
ATOM 2541 C C . GLU A 1 338 ? -6.047 1.11 4.914 1 79.81 338 GLU A C 1
ATOM 2543 O O . GLU A 1 338 ? -6.062 2.334 4.77 1 79.81 338 GLU A O 1
ATOM 2548 N N . GLU A 1 339 ? -4.926 0.365 5.059 1 82.94 339 GLU A N 1
ATOM 2549 C CA . GLU A 1 339 ? -3.682 1.077 5.332 1 82.94 339 GLU A CA 1
ATOM 2550 C C . GLU A 1 339 ? -2.658 0.845 4.223 1 82.94 339 GLU A C 1
ATOM 2552 O O . GLU A 1 339 ? -1.671 1.574 4.121 1 82.94 339 GLU A O 1
ATOM 2557 N N . THR A 1 340 ? -3.004 -0.09 3.393 1 86.31 340 THR A N 1
ATOM 2558 C CA . THR A 1 340 ? -1.871 -0.495 2.57 1 86.31 340 THR A CA 1
ATOM 2559 C C . THR A 1 340 ? -2.219 -0.398 1.087 1 86.31 340 THR A C 1
ATOM 2561 O O . THR A 1 340 ? -1.336 -0.196 0.249 1 86.31 340 THR A O 1
ATOM 2564 N N . SER A 1 341 ? -3.408 -0.529 0.709 1 90.69 341 SER A N 1
ATOM 2565 C CA . SER A 1 341 ? -3.795 -0.529 -0.698 1 90.69 341 SER A CA 1
ATOM 2566 C C . SER A 1 341 ? -4.52 0.76 -1.071 1 90.69 341 SER A C 1
ATOM 2568 O O . SER A 1 341 ? -5.566 1.076 -0.504 1 90.69 341 SER A O 1
ATOM 2570 N N . GLY A 1 342 ? -3.961 1.452 -1.989 1 94.94 342 GLY A N 1
ATOM 2571 C CA . GLY A 1 342 ? -4.562 2.709 -2.406 1 94.94 342 GLY A CA 1
ATOM 2572 C C . GLY A 1 342 ? -5.793 2.523 -3.275 1 94.94 3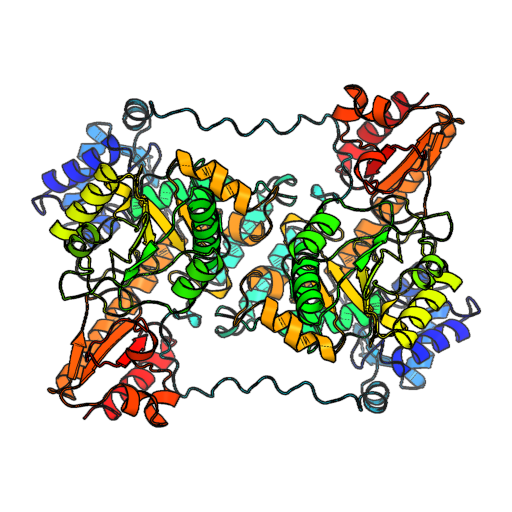42 GLY A C 1
ATOM 2573 O O . GLY A 1 342 ? -5.957 1.479 -3.91 1 94.94 342 GLY A O 1
ATOM 2574 N N . PHE A 1 343 ? -6.625 3.547 -3.367 1 96.75 343 PHE A N 1
ATOM 2575 C CA . PHE A 1 343 ? -7.895 3.441 -4.078 1 96.75 343 PHE A CA 1
ATOM 2576 C C . PHE A 1 343 ? -7.668 3.389 -5.586 1 96.75 343 PHE A C 1
ATOM 2578 O O . PHE A 1 343 ? -8.461 2.791 -6.316 1 96.75 343 PHE A O 1
ATOM 2585 N N . VAL A 1 344 ? -6.574 3.959 -6.109 1 97.81 344 VAL A N 1
ATOM 2586 C CA . VAL A 1 344 ? -6.375 4.031 -7.555 1 97.81 344 VAL A CA 1
ATOM 2587 C C . VAL A 1 344 ? -6.223 2.625 -8.125 1 97.81 344 VAL A C 1
ATOM 2589 O O . VAL A 1 344 ? -6.945 2.24 -9.047 1 97.81 344 VAL A O 1
ATOM 2592 N N . ASP A 1 345 ? -5.359 1.879 -7.527 1 97.38 345 ASP A N 1
ATOM 2593 C CA . ASP A 1 345 ? -5.098 0.541 -8.047 1 97.38 345 ASP A CA 1
ATOM 2594 C C . ASP A 1 345 ? -6.293 -0.384 -7.812 1 97.38 345 ASP A C 1
ATOM 2596 O O . ASP A 1 345 ? -6.605 -1.229 -8.656 1 97.38 345 ASP A O 1
ATOM 2600 N N . GLN A 1 346 ? -6.961 -0.241 -6.695 1 97.75 346 GLN A N 1
ATOM 2601 C CA . GLN A 1 346 ? -8.109 -1.097 -6.41 1 97.75 346 GLN A CA 1
ATOM 2602 C C . GLN A 1 346 ? -9.25 -0.83 -7.387 1 97.75 346 GLN A C 1
ATOM 2604 O O . GLN A 1 346 ? -9.812 -1.763 -7.961 1 97.75 346 GLN A O 1
ATOM 2609 N N . LEU A 1 347 ? -9.57 0.485 -7.57 1 98.38 347 LEU A N 1
ATOM 2610 C CA . LEU A 1 347 ? -10.641 0.844 -8.492 1 98.38 347 LEU A CA 1
ATOM 2611 C C . LEU A 1 347 ? -10.273 0.474 -9.93 1 98.38 347 LEU A C 1
ATOM 2613 O O . LEU A 1 347 ? -11.133 0.024 -10.695 1 98.38 347 LEU A O 1
ATOM 2617 N N . THR A 1 348 ? -9.047 0.665 -10.25 1 98.62 348 THR A N 1
ATOM 2618 C CA . THR A 1 348 ? -8.586 0.341 -11.594 1 98.62 348 THR A CA 1
ATOM 2619 C C . THR A 1 348 ? -8.664 -1.162 -11.844 1 98.62 348 THR A C 1
ATOM 2621 O O . THR A 1 348 ? -9.117 -1.597 -12.906 1 98.62 348 THR A O 1
ATOM 2624 N N . MET A 1 349 ? -8.188 -1.969 -10.891 1 98.62 349 MET A N 1
ATOM 2625 C CA . MET A 1 349 ? -8.25 -3.42 -11.031 1 98.62 349 MET A CA 1
ATOM 2626 C C . MET A 1 349 ? -9.695 -3.885 -11.188 1 98.62 349 MET A C 1
ATOM 2628 O O . MET A 1 349 ? -9.984 -4.773 -11.992 1 98.62 349 MET A O 1
ATOM 2632 N N . ALA A 1 350 ? -10.578 -3.275 -10.375 1 98.31 350 ALA A N 1
ATOM 2633 C CA . ALA A 1 350 ? -12 -3.594 -10.531 1 98.31 350 ALA A CA 1
ATOM 2634 C C . ALA A 1 350 ? -12.469 -3.322 -11.953 1 98.31 350 ALA A C 1
ATOM 2636 O O . ALA A 1 350 ? -13.078 -4.188 -12.594 1 98.31 350 ALA A O 1
ATOM 2637 N N . GLU A 1 351 ? -12.156 -2.133 -12.461 1 98.06 351 GLU A N 1
ATOM 2638 C CA . GLU A 1 351 ? -12.523 -1.752 -13.82 1 98.06 351 GLU A CA 1
ATOM 2639 C C . GLU A 1 351 ? -11.867 -2.676 -14.844 1 98.06 351 GLU A C 1
ATOM 2641 O O . GLU A 1 351 ? -12.5 -3.064 -15.828 1 98.06 351 GLU A O 1
ATOM 2646 N N . PHE A 1 352 ? -10.648 -2.977 -14.578 1 97.44 352 PHE A N 1
ATOM 2647 C CA . PHE A 1 352 ? -9.859 -3.807 -15.477 1 97.44 352 PHE A CA 1
ATOM 2648 C C . PHE A 1 352 ? -10.461 -5.199 -15.602 1 97.44 352 PHE A C 1
ATOM 2650 O O . PHE A 1 352 ? -10.469 -5.789 -16.688 1 97.44 352 PHE A O 1
ATOM 2657 N N . ILE A 1 353 ? -10.977 -5.738 -14.539 1 96.19 353 ILE A N 1
ATOM 2658 C CA . ILE A 1 353 ? -11.641 -7.035 -14.523 1 96.19 353 ILE A CA 1
ATOM 2659 C C . ILE A 1 353 ? -13 -6.926 -15.211 1 96.19 353 ILE A C 1
ATOM 2661 O O . ILE A 1 353 ? -13.312 -7.707 -16.109 1 96.19 353 ILE A O 1
ATOM 2665 N N . GLU A 1 354 ? -13.789 -5.965 -14.852 1 94.06 354 GLU A N 1
ATOM 2666 C CA . GLU A 1 354 ? -15.172 -5.824 -15.297 1 94.06 354 GLU A CA 1
ATOM 2667 C C . GLU A 1 354 ? -15.242 -5.547 -16.797 1 94.06 354 GLU A C 1
ATOM 2669 O O . GLU A 1 354 ? -16.188 -5.98 -17.469 1 94.06 354 GLU A O 1
ATOM 2674 N N . SER A 1 355 ? -14.258 -4.883 -17.312 1 93.81 355 SER A N 1
ATOM 2675 C CA . SER A 1 355 ? -14.266 -4.527 -18.734 1 93.81 355 SER A CA 1
ATOM 2676 C C . SER A 1 355 ? -13.773 -5.684 -19.594 1 93.81 355 SER A C 1
ATOM 2678 O O . SER A 1 355 ? -13.836 -5.617 -20.828 1 93.81 355 SER A O 1
ATOM 2680 N N . GLY A 1 356 ? -13.195 -6.703 -18.953 1 92.06 356 GLY A N 1
ATOM 2681 C CA . GLY A 1 356 ? -12.68 -7.836 -19.703 1 92.06 356 GLY A CA 1
ATOM 2682 C C . GLY A 1 356 ? -11.219 -7.668 -20.109 1 92.06 356 GLY A C 1
ATOM 2683 O O . GLY A 1 356 ? -10.609 -8.594 -20.641 1 92.06 356 GLY A O 1
ATOM 2684 N N . SER A 1 357 ? -10.656 -6.52 -19.812 1 95.12 357 SER A N 1
ATOM 2685 C CA . SER A 1 357 ? -9.266 -6.25 -20.172 1 95.12 357 SER A CA 1
ATOM 2686 C C . SER A 1 357 ? -8.312 -7.219 -19.484 1 95.12 357 SER A C 1
ATOM 2688 O O . SER A 1 357 ? -7.309 -7.629 -20.062 1 95.12 357 SER A O 1
ATOM 2690 N N . TYR A 1 358 ? -8.672 -7.594 -18.281 1 95.94 358 TYR A N 1
ATOM 2691 C CA . TYR A 1 358 ? -7.84 -8.523 -17.516 1 95.94 358 TYR A CA 1
ATOM 2692 C C . TYR A 1 358 ? -7.809 -9.891 -18.188 1 95.94 358 TYR A C 1
ATOM 2694 O O . TYR A 1 358 ? -6.738 -10.469 -18.391 1 95.94 358 TYR A O 1
ATOM 2702 N N . ASP A 1 359 ? -8.906 -10.375 -18.547 1 90.94 359 ASP A N 1
ATOM 2703 C CA . ASP A 1 359 ? -9.008 -11.664 -19.219 1 90.94 359 ASP A CA 1
ATOM 2704 C C . ASP A 1 359 ? -8.219 -11.664 -20.531 1 90.94 359 ASP A C 1
ATOM 2706 O O . ASP A 1 359 ? -7.496 -12.617 -20.828 1 90.94 359 ASP A O 1
ATOM 2710 N N . ARG A 1 360 ? -8.391 -10.633 -21.281 1 92.25 360 ARG A N 1
ATOM 2711 C CA . ARG A 1 360 ? -7.68 -10.531 -22.547 1 92.25 360 ARG A CA 1
ATOM 2712 C C . ARG A 1 360 ? -6.172 -10.531 -22.328 1 92.25 360 ARG A C 1
ATOM 2714 O O . ARG A 1 360 ? -5.43 -11.18 -23.062 1 92.25 360 ARG A O 1
ATOM 2721 N N . HIS A 1 361 ? -5.785 -9.828 -21.312 1 95.62 361 HIS A N 1
ATOM 2722 C CA . HIS A 1 361 ? -4.359 -9.789 -21 1 95.62 361 HIS A CA 1
ATOM 2723 C C . HIS A 1 361 ? -3.838 -11.164 -20.609 1 95.62 361 HIS A C 1
ATOM 2725 O O . HIS A 1 361 ? -2.795 -11.602 -21.094 1 95.62 361 HIS A O 1
ATOM 2731 N N . ILE A 1 362 ? -4.551 -11.828 -19.719 1 94.62 362 ILE A N 1
ATOM 2732 C CA . ILE A 1 362 ? -4.152 -13.156 -19.25 1 94.62 362 ILE A CA 1
ATOM 2733 C C . ILE A 1 362 ? -4.047 -14.109 -20.453 1 94.62 362 ILE A C 1
ATOM 2735 O O . ILE A 1 362 ? -3.094 -14.883 -20.547 1 94.62 362 ILE A O 1
ATOM 2739 N N . ARG A 1 363 ? -4.953 -14.062 -21.328 1 91.44 363 ARG A N 1
ATOM 2740 C CA . ARG A 1 363 ? -4.941 -14.922 -22.5 1 91.44 363 ARG A CA 1
ATOM 2741 C C . ARG A 1 363 ? -3.701 -14.664 -23.359 1 91.44 363 ARG A C 1
ATOM 2743 O O . ARG A 1 363 ? -3.047 -15.602 -23.812 1 91.44 363 ARG A O 1
ATOM 2750 N N . THR A 1 364 ? -3.439 -13.414 -23.562 1 95 364 THR A N 1
ATOM 2751 C CA . THR A 1 364 ? -2.273 -13.031 -24.344 1 95 364 THR A CA 1
ATOM 2752 C C . THR A 1 364 ? -0.991 -13.547 -23.703 1 95 364 THR A C 1
ATOM 2754 O O . THR A 1 364 ? -0.149 -14.148 -24.359 1 95 364 THR A O 1
ATOM 2757 N N . MET A 1 365 ? -0.875 -13.336 -22.422 1 96.62 365 MET A N 1
ATOM 2758 C CA . MET A 1 365 ? 0.337 -13.742 -21.719 1 96.62 365 MET A CA 1
ATOM 2759 C C . MET A 1 365 ? 0.44 -15.258 -21.641 1 96.62 365 MET A C 1
ATOM 2761 O O . MET A 1 365 ? 1.536 -15.82 -21.703 1 96.62 365 MET A O 1
ATOM 2765 N N . ARG A 1 366 ? -0.677 -15.914 -21.438 1 93.56 366 ARG A N 1
ATOM 2766 C CA . ARG A 1 366 ? -0.709 -17.375 -21.391 1 93.56 366 ARG A CA 1
ATOM 2767 C C . ARG A 1 366 ? -0.167 -17.969 -22.688 1 93.56 366 ARG A C 1
ATOM 2769 O O . ARG A 1 366 ? 0.643 -18.891 -22.656 1 93.56 366 ARG A O 1
ATOM 2776 N N . ALA A 1 367 ? -0.586 -17.453 -23.797 1 94.31 367 ALA A N 1
ATOM 2777 C CA . ALA A 1 367 ? -0.102 -17.922 -25.094 1 94.31 367 ALA A CA 1
ATOM 2778 C C . ALA A 1 367 ? 1.396 -17.672 -25.25 1 94.31 367 ALA A C 1
ATOM 2780 O O . ALA A 1 367 ? 2.133 -18.547 -25.703 1 94.31 367 ALA A O 1
ATOM 2781 N N . GLN A 1 368 ? 1.813 -16.531 -24.844 1 96.69 368 GLN A N 1
ATOM 2782 C CA . GLN A 1 368 ? 3.225 -16.172 -24.953 1 96.69 368 GLN A CA 1
ATOM 2783 C C . GLN A 1 368 ? 4.09 -17.078 -24.078 1 96.69 368 GLN A C 1
ATOM 2785 O O . GLN A 1 368 ? 5.105 -17.594 -24.531 1 96.69 368 GLN A O 1
ATOM 2790 N N . TYR A 1 369 ? 3.721 -17.25 -22.859 1 97.25 369 TYR A N 1
ATOM 2791 C CA . TYR A 1 369 ? 4.512 -18.031 -21.922 1 97.25 369 TYR A CA 1
ATOM 2792 C C . TYR A 1 369 ? 4.5 -19.516 -22.297 1 97.25 369 TYR A C 1
ATOM 2794 O O . TYR A 1 369 ? 5.512 -20.203 -22.156 1 97.25 369 TYR A O 1
ATOM 2802 N N . ARG A 1 370 ? 3.365 -19.984 -22.797 1 95.88 370 ARG A N 1
ATOM 2803 C CA . ARG A 1 370 ? 3.299 -21.344 -23.281 1 95.88 370 ARG A CA 1
ATOM 2804 C C . ARG A 1 370 ? 4.309 -21.578 -24.406 1 95.88 370 ARG A C 1
ATOM 2806 O O . ARG A 1 370 ? 5.07 -22.547 -24.375 1 95.88 370 ARG A O 1
ATOM 2813 N N . ARG A 1 371 ? 4.293 -20.719 -25.344 1 97 371 ARG A N 1
ATOM 2814 C CA . ARG A 1 371 ? 5.215 -20.812 -26.469 1 97 371 ARG A CA 1
ATOM 2815 C C . ARG A 1 371 ? 6.664 -20.812 -26 1 97 371 ARG A C 1
ATOM 2817 O O . ARG A 1 371 ? 7.48 -21.594 -26.469 1 97 371 ARG A O 1
ATOM 2824 N N . ARG A 1 372 ? 7.012 -19.953 -25.125 1 97.81 372 ARG A N 1
ATOM 2825 C CA . ARG A 1 372 ? 8.375 -19.844 -24.609 1 97.81 372 ARG A CA 1
ATOM 2826 C C . ARG A 1 372 ? 8.781 -21.109 -23.875 1 97.81 372 ARG A C 1
ATOM 2828 O O . ARG A 1 372 ? 9.906 -21.594 -24.031 1 97.81 372 ARG A O 1
ATOM 2835 N N . ARG A 1 373 ? 7.875 -21.625 -23.094 1 97.06 373 ARG A N 1
ATOM 2836 C CA . ARG A 1 373 ? 8.188 -22.859 -22.406 1 97.06 373 ARG A CA 1
ATOM 2837 C C . ARG A 1 373 ? 8.453 -24 -23.391 1 97.06 373 ARG A C 1
ATOM 2839 O O . ARG A 1 373 ? 9.398 -24.766 -23.219 1 97.06 373 ARG A O 1
ATOM 2846 N N . GLU A 1 374 ? 7.621 -24.109 -24.375 1 96.81 374 GLU A N 1
ATOM 2847 C CA . GLU A 1 374 ? 7.789 -25.141 -25.406 1 96.81 374 GLU A CA 1
ATOM 2848 C C . GLU A 1 374 ? 9.133 -25 -26.109 1 96.81 374 GLU A C 1
ATOM 2850 O O . GLU A 1 374 ? 9.836 -26 -26.328 1 96.81 374 GLU A O 1
ATOM 2855 N N . GLN A 1 375 ? 9.461 -23.797 -26.438 1 98 375 GLN A N 1
ATOM 2856 C CA . GLN A 1 375 ? 10.75 -23.547 -27.062 1 98 375 GLN A CA 1
ATOM 2857 C C . GLN A 1 375 ? 11.906 -23.953 -26.141 1 98 375 GLN A C 1
ATOM 2859 O O . GLN A 1 375 ? 12.883 -24.547 -26.594 1 98 375 GLN A O 1
ATOM 2864 N N . LEU A 1 376 ? 11.773 -23.594 -24.938 1 97.69 376 LEU A N 1
ATOM 2865 C CA . LEU A 1 376 ? 12.805 -23.906 -23.969 1 97.69 376 LEU A CA 1
ATOM 2866 C C . LEU A 1 376 ? 12.977 -25.422 -23.812 1 97.69 376 LEU A C 1
ATOM 2868 O O . LEU A 1 376 ? 14.102 -25.922 -23.859 1 97.69 376 LEU A O 1
ATOM 2872 N N . VAL A 1 377 ? 11.898 -26.172 -23.641 1 96.56 377 VAL A N 1
ATOM 2873 C CA . VAL A 1 377 ? 11.93 -27.609 -23.469 1 96.56 377 VAL A CA 1
ATOM 2874 C C . VAL A 1 377 ? 12.562 -28.266 -24.688 1 96.56 377 VAL A C 1
ATOM 2876 O O . VAL A 1 377 ? 13.43 -29.141 -24.562 1 96.56 377 VAL A O 1
ATOM 2879 N N . ALA A 1 378 ? 12.172 -27.812 -25.812 1 97 378 ALA A N 1
ATOM 2880 C CA . ALA A 1 378 ? 12.703 -28.359 -27.062 1 97 378 ALA A CA 1
ATOM 2881 C C . ALA A 1 378 ? 14.203 -28.094 -27.188 1 97 378 ALA A C 1
ATOM 2883 O O . ALA A 1 378 ? 14.969 -29 -27.531 1 97 378 ALA A O 1
ATOM 2884 N N . ALA A 1 379 ? 14.57 -26.906 -26.891 1 97.38 379 ALA A N 1
ATOM 2885 C CA . ALA A 1 379 ? 15.977 -26.516 -27.016 1 97.38 379 ALA A CA 1
ATOM 2886 C C . ALA A 1 379 ? 16.844 -27.281 -26.031 1 97.38 379 ALA A C 1
ATOM 2888 O O . ALA A 1 379 ? 17.938 -27.75 -26.391 1 97.38 379 ALA A O 1
ATOM 2889 N N . VAL A 1 380 ? 16.438 -27.406 -24.828 1 96.81 380 VAL A N 1
ATOM 2890 C CA . VAL A 1 380 ? 17.188 -28.125 -23.797 1 96.81 380 VAL A CA 1
ATOM 2891 C C . VAL A 1 380 ? 17.297 -29.594 -24.156 1 96.81 380 VAL A C 1
ATOM 2893 O O . VAL A 1 380 ? 18.375 -30.188 -24.062 1 96.81 380 VAL A O 1
ATOM 2896 N N . THR A 1 381 ? 16.219 -30.188 -24.578 1 95.06 381 THR A N 1
ATOM 2897 C CA . THR A 1 381 ? 16.203 -31.594 -24.953 1 95.06 381 THR A CA 1
ATOM 2898 C C . THR A 1 381 ? 17.172 -31.859 -26.109 1 95.06 381 THR A C 1
ATOM 2900 O O . THR A 1 381 ? 17.875 -32.875 -26.109 1 95.06 381 THR A O 1
ATOM 2903 N N . ALA A 1 382 ? 17.219 -31 -26.969 1 96.25 382 ALA A N 1
ATOM 2904 C CA . ALA A 1 382 ? 18.078 -31.156 -28.141 1 96.25 382 ALA A CA 1
ATOM 2905 C C . ALA A 1 382 ? 19.547 -30.953 -27.766 1 96.25 382 ALA A C 1
ATOM 2907 O O . ALA A 1 382 ? 20.422 -31.656 -28.266 1 96.25 382 ALA A O 1
ATOM 2908 N N . ALA A 1 383 ? 19.812 -30.094 -26.906 1 95.75 383 ALA A N 1
ATOM 2909 C CA . ALA A 1 383 ? 21.188 -29.672 -26.641 1 95.75 383 ALA A CA 1
ATOM 2910 C C . ALA A 1 383 ? 21.844 -30.516 -25.562 1 95.75 383 ALA A C 1
ATOM 2912 O O . ALA A 1 383 ? 23.062 -30.672 -25.531 1 95.75 383 ALA A O 1
ATOM 2913 N N . SER A 1 384 ? 21.094 -31 -24.656 1 95.19 384 SER A N 1
ATOM 2914 C CA . SER A 1 384 ? 21.672 -31.672 -23.484 1 95.19 384 SER A CA 1
ATOM 2915 C C . SER A 1 384 ? 20.797 -32.812 -23.031 1 95.19 384 SER A C 1
ATOM 2917 O O . SER A 1 384 ? 19.969 -32.656 -22.125 1 95.19 384 SER A O 1
ATOM 2919 N N . PRO A 1 385 ? 21.094 -34 -23.438 1 90.75 385 PRO A N 1
ATOM 2920 C CA . PRO A 1 385 ? 20.312 -35.188 -23.031 1 90.75 385 PRO A CA 1
ATOM 2921 C C . PRO A 1 385 ? 20.406 -35.469 -21.547 1 90.75 385 PRO A C 1
ATOM 2923 O O . PRO A 1 385 ? 19.547 -36.125 -20.969 1 90.75 385 PRO A O 1
ATOM 2926 N N . ALA A 1 386 ? 21.375 -34.906 -20.969 1 93.56 386 ALA A N 1
ATOM 2927 C CA . ALA A 1 386 ? 21.609 -35.156 -19.547 1 93.56 386 ALA A CA 1
ATOM 2928 C C . ALA A 1 386 ? 20.766 -34.188 -18.688 1 93.56 386 ALA A C 1
ATOM 2930 O O . ALA A 1 386 ? 20.75 -34.312 -17.469 1 93.56 386 ALA A O 1
ATOM 2931 N N . THR A 1 387 ? 20.078 -33.312 -19.344 1 95.19 387 THR A N 1
ATOM 2932 C CA . THR A 1 387 ? 19.312 -32.281 -18.641 1 95.19 387 THR A CA 1
ATOM 2933 C C . THR A 1 387 ? 17.812 -32.562 -18.781 1 95.19 387 THR A C 1
ATOM 2935 O O . THR A 1 387 ? 17.344 -32.875 -19.875 1 95.19 387 THR A O 1
ATOM 2938 N N . THR A 1 388 ? 17.094 -32.469 -17.672 1 94.25 388 THR A N 1
ATOM 2939 C CA . THR A 1 388 ? 15.648 -32.625 -17.688 1 94.25 388 THR A CA 1
ATOM 2940 C C . THR A 1 388 ? 14.961 -31.359 -17.188 1 94.25 388 THR A C 1
ATOM 2942 O O . THR A 1 388 ? 15.398 -30.75 -16.219 1 94.25 388 THR A O 1
ATOM 2945 N N . VAL A 1 389 ? 13.938 -30.969 -17.922 1 94.69 389 VAL A N 1
ATOM 2946 C CA . VAL A 1 389 ? 13.055 -29.906 -17.469 1 94.69 389 VAL A CA 1
ATOM 2947 C C . VAL A 1 389 ? 11.914 -30.484 -16.641 1 94.69 389 VAL A C 1
ATOM 2949 O O . VAL A 1 389 ? 11.023 -31.156 -17.172 1 94.69 389 VAL A O 1
ATOM 2952 N N . ALA A 1 390 ? 11.945 -30.203 -15.398 1 90.94 390 ALA A N 1
ATOM 2953 C CA . ALA A 1 390 ? 10.969 -30.797 -14.492 1 90.94 390 ALA A CA 1
ATOM 2954 C C . ALA A 1 390 ? 9.742 -29.906 -14.344 1 90.94 390 ALA A C 1
ATOM 2956 O O . ALA A 1 390 ? 9.789 -28.719 -14.656 1 90.94 390 ALA A O 1
ATOM 2957 N N . GLY A 1 391 ? 8.609 -30.578 -13.969 1 87.56 391 GLY A N 1
ATOM 2958 C CA . GLY A 1 391 ? 7.395 -29.859 -13.625 1 87.56 391 GLY A CA 1
ATOM 2959 C C . GLY A 1 391 ? 6.371 -29.844 -14.75 1 87.56 391 GLY A C 1
ATOM 2960 O O . GLY A 1 391 ? 6.656 -30.297 -15.859 1 87.56 391 GLY A O 1
ATOM 2961 N N . LEU A 1 392 ? 5.203 -29.281 -14.438 1 87.62 392 LEU A N 1
ATOM 2962 C CA . LEU A 1 392 ? 4.07 -29.172 -15.352 1 87.62 392 LEU A CA 1
ATOM 2963 C C . LEU A 1 392 ? 4.312 -28.078 -16.375 1 87.62 392 LEU A C 1
ATOM 2965 O O . LEU A 1 392 ? 5.098 -27.156 -16.141 1 87.62 392 LEU A O 1
ATOM 2969 N N . PRO A 1 393 ? 3.73 -28.266 -17.547 1 92.69 393 PRO A N 1
ATOM 2970 C CA . PRO A 1 393 ? 3.676 -27.109 -18.453 1 92.69 393 PRO A CA 1
ATOM 2971 C C . PRO A 1 393 ? 2.768 -26 -17.922 1 92.69 393 PRO A C 1
ATOM 2973 O O . PRO A 1 393 ? 1.633 -25.859 -18.375 1 92.69 393 PRO A O 1
ATOM 2976 N N . ALA A 1 394 ? 3.322 -25.219 -17 1 93.25 394 ALA A N 1
ATOM 2977 C CA . ALA A 1 394 ? 2.557 -24.172 -16.312 1 93.25 394 ALA A CA 1
ATOM 2978 C C . ALA A 1 394 ? 3.48 -23.109 -15.742 1 93.25 394 ALA A C 1
ATOM 2980 O O . ALA A 1 394 ? 4.684 -23.328 -15.602 1 93.25 394 ALA A O 1
ATOM 2981 N N . GLY A 1 395 ? 2.869 -21.984 -15.539 1 95.19 395 GLY A N 1
ATOM 2982 C CA . GLY A 1 395 ? 3.498 -20.922 -14.758 1 95.19 395 GLY A CA 1
ATOM 2983 C C . GLY A 1 395 ? 4.52 -20.125 -15.547 1 95.19 395 GLY A C 1
ATOM 2984 O O . GLY A 1 395 ? 4.344 -19.891 -16.75 1 95.19 395 GLY A O 1
ATOM 2985 N N . LEU A 1 396 ? 5.488 -19.625 -14.781 1 97.56 396 LEU A N 1
ATOM 2986 C CA . LEU A 1 396 ? 6.438 -18.656 -15.336 1 97.56 396 LEU A CA 1
ATOM 2987 C C . LEU A 1 396 ? 7.863 -19.188 -15.25 1 97.56 396 LEU A C 1
ATOM 2989 O O . LEU A 1 396 ? 8.797 -18.562 -15.75 1 97.56 396 LEU A O 1
ATOM 2993 N N . HIS A 1 397 ? 8.055 -20.375 -14.641 1 97.38 397 HIS A N 1
ATOM 2994 C CA . HIS A 1 397 ? 9.414 -20.844 -14.352 1 97.38 397 HIS A CA 1
ATOM 2995 C C . HIS A 1 397 ? 9.562 -22.328 -14.664 1 97.38 397 HIS A C 1
ATOM 2997 O O . HIS A 1 397 ? 8.57 -23.016 -14.938 1 97.38 397 HIS A O 1
ATOM 3003 N N . VAL A 1 398 ? 10.82 -22.75 -14.688 1 96.19 398 VAL A N 1
ATOM 3004 C CA . VAL A 1 398 ? 11.133 -24.156 -14.797 1 96.19 398 VAL A CA 1
ATOM 3005 C C . VAL A 1 398 ? 12.203 -24.531 -13.766 1 96.19 398 VAL A C 1
ATOM 3007 O O . VAL A 1 398 ? 12.891 -23.656 -13.234 1 96.19 398 VAL A O 1
ATOM 3010 N N . MET A 1 399 ? 12.242 -25.766 -13.5 1 95.56 399 MET A N 1
ATOM 3011 C CA . MET A 1 399 ? 13.344 -26.391 -12.766 1 95.56 399 MET A CA 1
ATOM 3012 C C . MET A 1 399 ? 14.117 -27.359 -13.656 1 95.56 399 MET A C 1
ATOM 3014 O O . MET A 1 399 ? 13.539 -28.266 -14.234 1 95.56 399 MET A O 1
ATOM 3018 N N . LEU A 1 400 ? 15.414 -27.062 -13.773 1 95.81 400 LEU A N 1
ATOM 3019 C CA . LEU A 1 400 ? 16.281 -27.922 -14.562 1 95.81 400 LEU A CA 1
ATOM 3020 C C . LEU A 1 400 ? 17.078 -28.875 -13.664 1 95.81 400 LEU A C 1
ATOM 3022 O O . LEU A 1 400 ? 17.672 -28.438 -12.68 1 95.81 400 LEU A O 1
ATOM 3026 N N . GLU A 1 401 ? 17.016 -30.078 -13.992 1 95 401 GLU A N 1
ATOM 3027 C CA . GLU A 1 401 ? 17.859 -31.078 -13.359 1 95 401 GLU A CA 1
ATOM 3028 C C . GLU A 1 401 ? 18.938 -31.578 -14.312 1 95 401 GLU A C 1
ATOM 3030 O O . GLU A 1 401 ? 18.641 -32.125 -15.367 1 95 401 GLU A O 1
ATOM 3035 N N . ILE A 1 402 ? 20.141 -31.328 -13.906 1 93.31 402 ILE A N 1
ATOM 3036 C CA . ILE A 1 402 ? 21.281 -31.75 -14.711 1 93.31 402 ILE A CA 1
ATOM 3037 C C . ILE A 1 402 ? 21.969 -32.938 -14.039 1 93.31 402 ILE A C 1
ATOM 3039 O O . ILE A 1 402 ? 22.484 -32.844 -12.93 1 93.31 402 ILE A O 1
ATOM 3043 N N . ALA A 1 403 ? 21.953 -34.031 -14.789 1 91.56 403 ALA A N 1
ATOM 3044 C CA . ALA A 1 403 ? 22.5 -35.281 -14.25 1 91.56 403 ALA A CA 1
ATOM 3045 C C . ALA A 1 403 ? 23.938 -35.094 -13.812 1 91.56 403 ALA A C 1
ATOM 3047 O O . ALA A 1 403 ? 24.766 -34.594 -14.578 1 91.56 403 ALA A O 1
ATOM 3048 N N . GLY A 1 404 ? 24.156 -35.469 -12.602 1 89.31 404 GLY A N 1
ATOM 3049 C CA . GLY A 1 404 ? 25.516 -35.469 -12.094 1 89.31 404 GLY A CA 1
ATOM 3050 C C . GLY A 1 404 ? 26.031 -34.094 -11.742 1 89.31 404 GLY A C 1
ATOM 3051 O O . GLY A 1 404 ? 27.188 -33.969 -11.305 1 89.31 404 GLY A O 1
ATOM 3052 N N . ALA A 1 405 ? 25.266 -33.125 -11.898 1 89.56 405 ALA A N 1
ATOM 3053 C CA . ALA A 1 405 ? 25.75 -31.766 -11.656 1 89.56 405 ALA A CA 1
ATOM 3054 C C . ALA A 1 405 ? 25.328 -31.281 -10.266 1 89.56 405 ALA A C 1
ATOM 3056 O O . ALA A 1 405 ? 24.297 -31.703 -9.734 1 89.56 405 ALA A O 1
ATOM 3057 N N . ASN A 1 406 ? 26.188 -30.5 -9.703 1 90.25 406 ASN A N 1
ATOM 3058 C CA . ASN A 1 406 ? 25.875 -29.75 -8.492 1 90.25 406 ASN A CA 1
ATOM 3059 C C . ASN A 1 406 ? 25.281 -28.375 -8.82 1 90.25 406 ASN A C 1
ATOM 3061 O O . ASN A 1 406 ? 26.016 -27.438 -9.094 1 90.25 406 ASN A O 1
ATOM 3065 N N . ALA A 1 407 ? 24 -28.312 -8.711 1 90.81 407 ALA A N 1
ATOM 3066 C CA . ALA A 1 407 ? 23.297 -27.109 -9.148 1 90.81 407 ALA A CA 1
ATOM 3067 C C . ALA A 1 407 ? 23.703 -25.906 -8.312 1 90.81 407 ALA A C 1
ATOM 3069 O O . ALA A 1 407 ? 23.766 -24.781 -8.82 1 90.81 407 ALA A O 1
ATOM 3070 N N . SER A 1 408 ? 23.938 -26.109 -7.059 1 90 408 SER A N 1
ATOM 3071 C CA . SER A 1 408 ? 24.375 -25.016 -6.203 1 90 408 SER A CA 1
ATOM 3072 C C . SER A 1 408 ? 25.703 -24.438 -6.684 1 90 408 SER A C 1
ATOM 3074 O O . SER A 1 408 ? 25.875 -23.219 -6.75 1 90 408 SER A O 1
ATOM 3076 N N . ALA A 1 409 ? 26.594 -25.25 -7.008 1 90.69 409 ALA A N 1
ATOM 3077 C CA . ALA A 1 409 ? 27.875 -24.812 -7.535 1 90.69 409 ALA A CA 1
ATOM 3078 C C . ALA A 1 409 ? 27.703 -24.094 -8.875 1 90.69 409 ALA A C 1
ATOM 3080 O O . ALA A 1 409 ? 28.344 -23.078 -9.125 1 90.69 409 ALA A O 1
ATOM 3081 N N . LEU A 1 410 ? 26.906 -24.688 -9.664 1 91.44 410 LEU A N 1
ATOM 3082 C CA . LEU A 1 410 ? 26.656 -24.094 -10.977 1 91.44 410 LEU A CA 1
ATOM 3083 C C . LEU A 1 410 ? 26.078 -22.688 -10.836 1 91.44 410 LEU A C 1
ATOM 3085 O O . LEU A 1 410 ? 26.531 -21.766 -11.516 1 91.44 410 LEU A O 1
ATOM 3089 N N . ALA A 1 411 ? 25.078 -22.516 -9.977 1 91.19 411 ALA A N 1
ATOM 3090 C CA . ALA A 1 411 ? 24.391 -21.234 -9.812 1 91.19 411 ALA A CA 1
ATOM 3091 C C . ALA A 1 411 ? 25.359 -20.141 -9.344 1 91.19 411 ALA A C 1
ATOM 3093 O O . ALA A 1 411 ? 25.094 -18.953 -9.539 1 91.19 411 ALA A O 1
ATOM 3094 N N . HIS A 1 412 ? 26.484 -20.516 -8.781 1 90.25 412 HIS A N 1
ATOM 3095 C CA . HIS A 1 412 ? 27.469 -19.562 -8.289 1 90.25 412 HIS A CA 1
ATOM 3096 C C . HIS A 1 412 ? 28.453 -19.188 -9.383 1 90.25 412 HIS A C 1
ATOM 3098 O O . HIS A 1 412 ? 29.219 -18.219 -9.227 1 90.25 412 HIS A O 1
ATOM 3104 N N . GLN A 1 413 ? 28.453 -19.938 -10.438 1 91.81 413 GLN A N 1
ATOM 3105 C CA . GLN A 1 413 ? 29.297 -19.547 -11.57 1 91.81 413 GLN A CA 1
ATOM 3106 C C . GLN A 1 413 ? 28.797 -18.266 -12.211 1 91.81 413 GLN A C 1
ATOM 3108 O O . GLN A 1 413 ? 27.594 -18.047 -12.344 1 91.81 413 GLN A O 1
ATOM 3113 N N . LEU A 1 414 ? 29.703 -17.5 -12.602 1 88 414 LEU A N 1
ATOM 3114 C CA . LEU A 1 414 ? 29.422 -16.156 -13.109 1 88 414 LEU A CA 1
ATOM 3115 C C . LEU A 1 414 ? 28.469 -16.203 -14.289 1 88 414 LEU A C 1
ATOM 3117 O O . LEU A 1 414 ? 27.547 -15.383 -14.383 1 88 414 LEU A O 1
ATOM 3121 N N . ALA A 1 415 ? 28.672 -17.125 -15.141 1 89.88 415 ALA A N 1
ATOM 3122 C CA . ALA A 1 415 ? 27.859 -17.203 -16.344 1 89.88 415 ALA A CA 1
ATOM 3123 C C . ALA A 1 415 ? 26.375 -17.422 -16 1 89.88 415 ALA A C 1
ATOM 3125 O O . ALA A 1 415 ? 25.5 -16.797 -16.609 1 89.88 415 ALA A O 1
ATOM 3126 N N . TRP A 1 416 ? 26.156 -18.297 -15.039 1 92.19 416 TRP A N 1
ATOM 3127 C CA . TRP A 1 416 ? 24.797 -18.562 -14.602 1 92.19 416 TRP A CA 1
ATOM 3128 C C . TRP A 1 416 ? 24.25 -17.391 -13.781 1 92.19 416 TRP A C 1
ATOM 3130 O O . TRP A 1 416 ? 23.078 -17.016 -13.922 1 92.19 416 TRP A O 1
ATOM 3140 N N . ARG A 1 417 ? 25.062 -16.797 -13.008 1 89.69 417 ARG A N 1
ATOM 3141 C CA . ARG A 1 417 ? 24.672 -15.664 -12.188 1 89.69 417 ARG A CA 1
ATOM 3142 C C . ARG A 1 417 ? 24.234 -14.484 -13.047 1 89.69 417 ARG A C 1
ATOM 3144 O O . ARG A 1 417 ? 23.297 -13.766 -12.688 1 89.69 417 ARG A O 1
ATOM 3151 N N . ARG A 1 418 ? 24.844 -14.305 -14.117 1 93.5 418 ARG A N 1
ATOM 3152 C CA . ARG A 1 418 ? 24.562 -13.18 -15.008 1 93.5 418 ARG A CA 1
ATOM 3153 C C . ARG A 1 418 ? 23.266 -13.406 -15.773 1 93.5 418 ARG A C 1
ATOM 3155 O O . ARG A 1 418 ? 22.781 -12.508 -16.469 1 93.5 418 ARG A O 1
ATOM 3162 N N . LEU A 1 419 ? 22.703 -14.609 -15.609 1 95 419 LEU A N 1
ATOM 3163 C CA . LEU A 1 419 ? 21.391 -14.898 -16.188 1 95 419 LEU A CA 1
ATOM 3164 C C . LEU A 1 419 ? 20.297 -14.789 -15.141 1 95 419 LEU A C 1
ATOM 3166 O O . LEU A 1 419 ? 19.109 -14.805 -15.477 1 95 419 LEU A O 1
ATOM 3170 N N . GLY A 1 420 ? 20.656 -14.656 -13.914 1 94 420 GLY A N 1
ATOM 3171 C CA . GLY A 1 420 ? 19.672 -14.578 -12.844 1 94 420 GLY A CA 1
ATOM 3172 C C . GLY A 1 420 ? 19.109 -15.938 -12.453 1 94 420 GLY A C 1
ATOM 3173 O O . GLY A 1 420 ? 18.016 -16.016 -11.906 1 94 420 GLY A O 1
ATOM 3174 N N . VAL A 1 421 ? 19.828 -16.984 -12.711 1 95.44 421 VAL A N 1
ATOM 3175 C CA . VAL A 1 421 ? 19.422 -18.344 -12.414 1 95.44 421 VAL A CA 1
ATOM 3176 C C . VAL A 1 421 ? 19.734 -18.672 -10.953 1 95.44 421 VAL A C 1
ATOM 3178 O O . VAL A 1 421 ? 20.781 -18.281 -10.438 1 95.44 421 VAL A O 1
ATOM 3181 N N . GLU A 1 422 ? 18.812 -19.391 -10.32 1 95.88 422 GLU A N 1
ATOM 3182 C CA . GLU A 1 422 ? 18.969 -19.734 -8.914 1 95.88 422 GLU A CA 1
ATOM 3183 C C . GLU A 1 422 ? 19.031 -21.25 -8.711 1 95.88 422 GLU A C 1
ATOM 3185 O O . GLU A 1 422 ? 18.531 -22.016 -9.547 1 95.88 422 GLU A O 1
ATOM 3190 N N . SER A 1 423 ? 19.734 -21.609 -7.613 1 95.81 423 SER A N 1
ATOM 3191 C CA . SER A 1 423 ? 19.766 -23.016 -7.223 1 95.81 423 SER A CA 1
ATOM 3192 C C . SER A 1 423 ? 18.516 -23.391 -6.41 1 95.81 423 SER A C 1
ATOM 3194 O O . SER A 1 423 ? 18 -22.578 -5.645 1 95.81 423 SER A O 1
ATOM 3196 N N . LEU A 1 424 ? 18.094 -24.625 -6.586 1 96.19 424 LEU A N 1
ATOM 3197 C CA . LEU A 1 424 ? 17 -25.156 -5.785 1 96.19 424 LEU A CA 1
ATOM 3198 C C . LEU A 1 424 ? 17.297 -25.031 -4.297 1 96.19 424 LEU A C 1
ATOM 3200 O O . LEU A 1 424 ? 16.391 -24.891 -3.48 1 96.19 424 LEU A O 1
ATOM 3204 N N . ASP A 1 425 ? 18.547 -24.969 -3.902 1 94.5 425 ASP A N 1
ATOM 3205 C CA . ASP A 1 425 ? 18.984 -24.891 -2.516 1 94.5 425 ASP A CA 1
ATOM 3206 C C . ASP A 1 425 ? 18.469 -23.609 -1.845 1 94.5 425 ASP A C 1
ATOM 3208 O O . ASP A 1 425 ? 18.219 -23.609 -0.64 1 94.5 425 ASP A O 1
ATOM 3212 N N . ARG A 1 426 ? 18.328 -22.625 -2.631 1 94.25 426 ARG A N 1
ATOM 3213 C CA . ARG A 1 426 ? 17.828 -21.344 -2.107 1 94.25 426 ARG A CA 1
ATOM 3214 C C . ARG A 1 426 ? 16.438 -21.516 -1.527 1 94.25 426 ARG A C 1
ATOM 3216 O O . ARG A 1 426 ? 16.047 -20.781 -0.603 1 94.25 426 ARG A O 1
ATOM 3223 N N . TYR A 1 427 ? 15.688 -22.438 -2.02 1 97 427 TYR A N 1
ATOM 3224 C CA . TYR A 1 427 ? 14.273 -22.594 -1.678 1 97 427 TYR A CA 1
ATOM 3225 C C . TYR A 1 427 ? 14.055 -23.766 -0.74 1 97 427 TYR A C 1
ATOM 3227 O O . TYR A 1 427 ? 12.922 -24.078 -0.365 1 97 427 TYR A O 1
ATOM 3235 N N . ARG A 1 428 ? 15.094 -24.453 -0.405 1 97.06 428 ARG A N 1
ATOM 3236 C CA . ARG A 1 428 ? 15.008 -25.625 0.462 1 97.06 428 ARG A CA 1
ATOM 3237 C C . ARG A 1 428 ? 14.836 -25.219 1.921 1 97.06 428 ARG A C 1
ATOM 3239 O O . ARG A 1 428 ? 15.516 -24.312 2.4 1 97.06 428 ARG A O 1
ATOM 3246 N N . HIS A 1 429 ? 13.914 -25.828 2.525 1 97.81 429 HIS A N 1
ATOM 3247 C CA . HIS A 1 429 ? 13.75 -25.625 3.961 1 97.81 429 HIS A CA 1
ATOM 3248 C C . HIS A 1 429 ? 15.016 -26.016 4.719 1 97.81 429 HIS A C 1
ATOM 3250 O O . HIS A 1 429 ? 15.602 -27.078 4.453 1 97.81 429 HIS A O 1
ATOM 3256 N N . PRO A 1 430 ? 15.398 -25.266 5.703 1 94.62 430 PRO A N 1
ATOM 3257 C CA . PRO A 1 430 ? 16.656 -25.531 6.406 1 94.62 430 PRO A CA 1
ATOM 3258 C C . PRO A 1 430 ? 16.641 -26.859 7.168 1 94.62 430 PRO A C 1
ATOM 3260 O O . PRO A 1 430 ? 17.688 -27.469 7.363 1 94.62 430 PRO A O 1
ATOM 3263 N N . GLU A 1 431 ? 15.539 -27.312 7.531 1 94.94 431 GLU A N 1
ATOM 3264 C CA . GLU A 1 431 ? 15.43 -28.531 8.32 1 94.94 431 GLU A CA 1
ATOM 3265 C C . GLU A 1 431 ? 15.156 -29.734 7.426 1 94.94 431 GLU A C 1
ATOM 3267 O O . GLU A 1 431 ? 14.891 -30.844 7.922 1 94.94 431 GLU A O 1
ATOM 3272 N N . PHE A 1 432 ? 15.078 -29.5 6.184 1 94.19 432 PHE A N 1
ATOM 3273 C CA . PHE A 1 432 ? 14.82 -30.594 5.246 1 94.19 432 PHE A CA 1
ATOM 3274 C C . PHE A 1 432 ? 16.109 -31.016 4.547 1 94.19 432 PHE A C 1
ATOM 3276 O O . PHE A 1 432 ? 16.75 -30.203 3.879 1 94.19 432 PHE A O 1
ATOM 3283 N N . ASP A 1 433 ? 16.484 -32.219 4.809 1 86.75 433 ASP A N 1
ATOM 3284 C CA . ASP A 1 433 ? 17.734 -32.75 4.238 1 86.75 433 ASP A CA 1
ATOM 3285 C C . ASP A 1 433 ? 17.453 -33.594 3.014 1 86.75 433 ASP A C 1
ATOM 3287 O O . ASP A 1 433 ? 17.016 -34.75 3.146 1 86.75 433 ASP A O 1
ATOM 3291 N N . ASN A 1 434 ? 17.516 -33.031 1.893 1 80.69 434 ASN A N 1
ATOM 3292 C CA . ASN A 1 434 ? 17.359 -33.781 0.635 1 80.69 434 ASN A CA 1
ATOM 3293 C C . ASN A 1 434 ? 18.406 -33.344 -0.393 1 80.69 434 ASN A C 1
ATOM 3295 O O . ASN A 1 434 ? 18.766 -32.156 -0.447 1 80.69 434 ASN A O 1
ATOM 3299 N N . GLU A 1 435 ? 18.719 -34.312 -1.14 1 79 435 GLU A N 1
ATOM 3300 C CA . GLU A 1 435 ? 19.844 -34.125 -2.055 1 79 435 GLU A CA 1
ATOM 3301 C C . GLU A 1 435 ? 19.375 -33.656 -3.424 1 79 435 GLU A C 1
ATOM 3303 O O . GLU A 1 435 ? 20.188 -33.5 -4.34 1 79 435 GLU A O 1
ATOM 3308 N N . ARG A 1 436 ? 18.188 -33.344 -3.486 1 88.44 436 ARG A N 1
ATOM 3309 C CA . ARG A 1 436 ? 17.719 -32.906 -4.797 1 88.44 436 ARG A CA 1
ATOM 3310 C C . ARG A 1 436 ? 18.406 -31.625 -5.234 1 88.44 436 ARG A C 1
ATOM 3312 O O . ARG A 1 436 ? 18.609 -30.719 -4.422 1 88.44 436 ARG A O 1
ATOM 3319 N N . SER A 1 437 ? 18.828 -31.625 -6.516 1 92.25 437 SER A N 1
ATOM 3320 C CA . SER A 1 437 ? 19.578 -30.516 -7.074 1 92.25 437 SER A CA 1
ATOM 3321 C C . SER A 1 437 ? 18.969 -30.031 -8.391 1 92.25 437 SER A C 1
ATOM 3323 O O . SER A 1 437 ? 18.562 -30.844 -9.219 1 92.25 437 SER A O 1
ATOM 3325 N N . GLY A 1 438 ? 18.906 -28.781 -8.531 1 95.44 438 GLY A N 1
ATOM 3326 C CA . GLY A 1 438 ? 18.359 -28.219 -9.758 1 95.44 438 GLY A CA 1
ATOM 3327 C C . GLY A 1 438 ? 18.547 -26.719 -9.852 1 95.44 438 GLY A C 1
ATOM 3328 O O . GLY A 1 438 ? 18.922 -26.062 -8.875 1 95.44 438 GLY A O 1
ATOM 3329 N N . LEU A 1 439 ? 18.422 -26.25 -11.094 1 96.62 439 LEU A N 1
ATOM 3330 C CA . LEU A 1 439 ? 18.422 -24.812 -11.367 1 96.62 439 LEU A CA 1
ATOM 3331 C C . LEU A 1 439 ? 17 -24.312 -11.586 1 96.62 439 LEU A C 1
ATOM 3333 O O . LEU A 1 439 ? 16.188 -24.984 -12.227 1 96.62 439 LEU A O 1
ATOM 3337 N N . VAL A 1 440 ? 16.656 -23.203 -10.977 1 97.12 440 VAL A N 1
ATOM 3338 C CA . VAL A 1 440 ? 15.344 -22.578 -11.094 1 97.12 440 VAL A CA 1
ATOM 3339 C C . VAL A 1 440 ? 15.469 -21.234 -11.82 1 97.12 440 VAL A C 1
ATOM 3341 O O . VAL A 1 440 ? 16.266 -20.391 -11.43 1 97.12 440 VAL A O 1
ATOM 3344 N N . PHE A 1 441 ? 14.75 -21.047 -12.922 1 95 441 PHE A N 1
ATOM 3345 C CA . PHE A 1 441 ? 14.766 -19.766 -13.602 1 95 441 PHE A CA 1
ATOM 3346 C C . PHE A 1 441 ? 13.461 -19.547 -14.367 1 95 441 PHE A C 1
ATOM 3348 O O . PHE A 1 441 ? 12.648 -20.453 -14.492 1 95 441 PHE A O 1
ATOM 3355 N N . SER A 1 442 ? 13.203 -18.359 -14.766 1 96.38 442 SER A N 1
ATOM 3356 C CA . SER A 1 442 ? 11.953 -17.938 -15.391 1 96.38 442 SER A CA 1
ATOM 3357 C C . SER A 1 442 ? 12.109 -17.781 -16.891 1 96.38 442 SER A C 1
ATOM 3359 O O . SER A 1 442 ? 13.094 -17.203 -17.375 1 96.38 442 SER A O 1
ATOM 3361 N N . TYR A 1 443 ? 11.203 -18.359 -17.656 1 97.31 443 TYR A N 1
ATOM 3362 C CA . TYR A 1 443 ? 11.133 -18.078 -19.094 1 97.31 443 TYR A CA 1
ATOM 3363 C C . TYR A 1 443 ? 10.188 -16.922 -19.375 1 97.31 443 TYR A C 1
ATOM 3365 O O . TYR A 1 443 ? 10.047 -16.5 -20.531 1 97.31 443 TYR A O 1
ATOM 3373 N N . ALA A 1 444 ? 9.578 -16.328 -18.359 1 97.38 444 ALA A N 1
ATOM 3374 C CA . ALA A 1 444 ? 8.594 -15.266 -18.531 1 97.38 444 ALA A CA 1
ATOM 3375 C C . ALA A 1 444 ? 9.266 -13.898 -18.469 1 97.38 444 ALA A C 1
ATOM 3377 O O . ALA A 1 444 ? 8.812 -12.953 -19.125 1 97.38 444 ALA A O 1
ATOM 3378 N N . ALA A 1 445 ? 10.336 -13.688 -17.75 1 95.81 445 ALA A N 1
ATOM 3379 C CA . ALA A 1 445 ? 10.906 -12.406 -17.344 1 95.81 445 ALA A CA 1
ATOM 3380 C C . ALA A 1 445 ? 11.43 -11.633 -18.547 1 95.81 445 ALA A C 1
ATOM 3382 O O . ALA A 1 445 ? 11.219 -10.422 -18.656 1 95.81 445 ALA A O 1
ATOM 3383 N N . PRO A 1 446 ? 12.055 -12.305 -19.594 1 96.25 446 PRO A N 1
ATOM 3384 C CA . PRO A 1 446 ? 12.609 -11.539 -20.703 1 96.25 446 PRO A CA 1
ATOM 3385 C C . PRO A 1 446 ? 11.531 -10.859 -21.547 1 96.25 446 PRO A C 1
ATOM 3387 O O . PRO A 1 446 ? 10.438 -11.406 -21.719 1 96.25 446 PRO A O 1
ATOM 3390 N N . SER A 1 447 ? 11.875 -9.773 -22.094 1 96.06 447 SER A N 1
ATOM 3391 C CA . SER A 1 447 ? 11.016 -9.172 -23.094 1 96.06 447 SER A CA 1
ATOM 3392 C C . SER A 1 447 ? 10.938 -10.039 -24.359 1 96.06 447 SER A C 1
ATOM 3394 O O . SER A 1 447 ? 11.773 -10.922 -24.547 1 96.06 447 SER A O 1
ATOM 3396 N N . PRO A 1 448 ? 9.906 -9.781 -25.141 1 95.75 448 PRO A N 1
ATOM 3397 C CA . PRO A 1 448 ? 9.797 -10.562 -26.359 1 95.75 448 PRO A CA 1
ATOM 3398 C C . PRO A 1 448 ? 11.055 -10.469 -27.234 1 95.75 448 PRO A C 1
ATOM 3400 O O . PRO A 1 448 ? 11.508 -11.484 -27.781 1 95.75 448 PRO A O 1
ATOM 3403 N N . SER A 1 449 ? 11.695 -9.305 -27.266 1 96.12 449 SER A N 1
ATOM 3404 C CA . SER A 1 449 ? 12.875 -9.109 -28.109 1 96.12 449 SER A CA 1
ATOM 3405 C C . SER A 1 449 ? 14.109 -9.766 -27.484 1 96.12 449 SER A C 1
ATOM 3407 O O . SER A 1 449 ? 15.055 -10.109 -28.203 1 96.12 449 SER A O 1
ATOM 3409 N N . ALA A 1 450 ? 14.055 -10 -26.203 1 96.62 450 ALA A N 1
ATOM 3410 C CA . ALA A 1 450 ? 15.234 -10.508 -25.516 1 96.62 450 ALA A CA 1
ATOM 3411 C C . ALA A 1 450 ? 15.156 -12.023 -25.344 1 96.62 450 ALA A C 1
ATOM 3413 O O . ALA A 1 450 ? 16.156 -12.664 -25.016 1 96.62 450 ALA A O 1
ATOM 3414 N N . TRP A 1 451 ? 14.039 -12.672 -25.656 1 97.5 451 TRP A N 1
ATOM 3415 C CA . TRP A 1 451 ? 13.789 -14.062 -25.312 1 97.5 451 TRP A CA 1
ATOM 3416 C C . TRP A 1 451 ? 14.734 -14.992 -26.062 1 97.5 451 TRP A C 1
ATOM 3418 O O . TRP A 1 451 ? 15.375 -15.859 -25.469 1 97.5 451 TRP A O 1
ATOM 3428 N N . SER A 1 452 ? 14.883 -14.766 -27.344 1 97.5 452 SER A N 1
ATOM 3429 C CA . SER A 1 452 ? 15.703 -15.664 -28.172 1 97.5 452 SER A CA 1
ATOM 3430 C C . SER A 1 452 ? 17.141 -15.688 -27.672 1 97.5 452 SER A C 1
ATOM 3432 O O . SER A 1 452 ? 17.734 -16.766 -27.547 1 97.5 452 SER A O 1
ATOM 3434 N N . ALA A 1 453 ? 17.688 -14.523 -27.391 1 97.62 453 ALA A N 1
ATOM 3435 C CA . ALA A 1 453 ? 19.062 -14.438 -26.906 1 97.62 453 ALA A CA 1
ATOM 3436 C C . ALA A 1 453 ? 19.188 -15.086 -25.531 1 97.62 453 ALA A C 1
ATOM 3438 O O . ALA A 1 453 ? 20.219 -15.719 -25.234 1 97.62 453 ALA A O 1
ATOM 3439 N N . ALA A 1 454 ? 18.234 -14.891 -24.703 1 97.69 454 ALA A N 1
ATOM 3440 C CA . ALA A 1 454 ? 18.25 -15.5 -23.375 1 97.69 454 ALA A CA 1
ATOM 3441 C C . ALA A 1 454 ? 18.219 -17.031 -23.469 1 97.69 454 ALA A C 1
ATOM 3443 O O . ALA A 1 454 ? 18.969 -17.703 -22.766 1 97.69 454 ALA A O 1
ATOM 3444 N N . LEU A 1 455 ? 17.375 -17.547 -24.344 1 97.75 455 LEU A N 1
ATOM 3445 C CA . LEU A 1 455 ? 17.281 -18.984 -24.562 1 97.75 455 LEU A CA 1
ATOM 3446 C C . LEU A 1 455 ? 18.609 -19.547 -25.062 1 97.75 455 LEU A C 1
ATOM 3448 O O . LEU A 1 455 ? 19.094 -20.578 -24.562 1 97.75 455 LEU A O 1
ATOM 3452 N N . ASP A 1 456 ? 19.234 -18.828 -25.953 1 97.38 456 ASP A N 1
ATOM 3453 C CA . ASP A 1 456 ? 20.531 -19.25 -26.5 1 97.38 456 ASP A CA 1
ATOM 3454 C C . ASP A 1 456 ? 21.578 -19.297 -25.391 1 97.38 456 ASP A C 1
ATOM 3456 O O . ASP A 1 456 ? 22.422 -20.203 -25.375 1 97.38 456 ASP A O 1
ATOM 3460 N N . ALA A 1 457 ? 21.547 -18.312 -24.578 1 97.12 457 ALA A N 1
ATOM 3461 C CA . ALA A 1 457 ? 22.516 -18.234 -23.484 1 97.12 457 ALA A CA 1
ATOM 3462 C C . ALA A 1 457 ? 22.375 -19.438 -22.547 1 97.12 457 ALA A C 1
ATOM 3464 O O . ALA A 1 457 ? 23.391 -20 -22.109 1 97.12 457 ALA A O 1
ATOM 3465 N N . VAL A 1 458 ? 21.172 -19.844 -22.25 1 96.75 458 VAL A N 1
ATOM 3466 C CA . VAL A 1 458 ? 20.938 -20.984 -21.391 1 96.75 458 VAL A CA 1
ATOM 3467 C C . VAL A 1 458 ? 21.469 -22.25 -22.047 1 96.75 458 VAL A C 1
ATOM 3469 O O . VAL A 1 458 ? 22.188 -23.031 -21.422 1 96.75 458 VAL A O 1
ATOM 3472 N N . VAL A 1 459 ? 21.141 -22.438 -23.25 1 96.44 459 VAL A N 1
ATOM 3473 C CA . VAL A 1 459 ? 21.5 -23.641 -23.984 1 96.44 459 VAL A CA 1
ATOM 3474 C C . VAL A 1 459 ? 23.016 -23.766 -24.078 1 96.44 459 VAL A C 1
ATOM 3476 O O . VAL A 1 459 ? 23.562 -24.859 -23.953 1 96.44 459 VAL A O 1
ATOM 3479 N N . ARG A 1 460 ? 23.688 -22.656 -24.203 1 95.75 460 ARG A N 1
ATOM 3480 C CA . ARG A 1 460 ? 25.141 -22.641 -24.344 1 95.75 460 ARG A CA 1
ATOM 3481 C C . ARG A 1 460 ? 25.812 -23.094 -23.047 1 95.75 460 ARG A C 1
ATOM 3483 O O . ARG A 1 460 ? 26.938 -23.609 -23.062 1 95.75 460 ARG A O 1
ATOM 3490 N N . LEU A 1 461 ? 25.172 -22.906 -21.984 1 94.88 461 LEU A N 1
ATOM 3491 C CA . LEU A 1 461 ? 25.766 -23.203 -20.688 1 94.88 461 LEU A CA 1
ATOM 3492 C C . LEU A 1 461 ? 25.484 -24.656 -20.281 1 94.88 461 LEU A C 1
ATOM 3494 O O . LEU A 1 461 ? 26.078 -25.156 -19.328 1 94.88 461 LEU A O 1
ATOM 3498 N N . LEU A 1 462 ? 24.625 -25.312 -21 1 93.81 462 LEU A N 1
ATOM 3499 C CA . LEU A 1 462 ? 24.25 -26.688 -20.672 1 93.81 462 LEU A CA 1
ATOM 3500 C C . LEU A 1 462 ? 25.328 -27.672 -21.141 1 93.81 462 LEU A C 1
ATOM 3502 O O . LEU A 1 462 ? 26.047 -27.391 -22.109 1 93.81 462 LEU A O 1
ATOM 3506 N N . PRO A 1 463 ? 25.547 -28.719 -20.453 1 89.25 463 PRO A N 1
ATOM 3507 C CA . PRO A 1 463 ? 26.547 -29.703 -20.891 1 89.25 463 PRO A CA 1
ATOM 3508 C C . PRO A 1 463 ? 26.141 -30.453 -22.141 1 89.25 463 PRO A C 1
ATOM 3510 O O . PRO A 1 463 ? 24.938 -30.578 -22.438 1 89.25 463 PRO A O 1
ATOM 3513 N N . MET B 1 1 ? -18.797 -2.602 -31.328 1 25.5 1 MET B N 1
ATOM 3514 C CA . MET B 1 1 ? -18.469 -3.99 -31.656 1 25.5 1 MET B CA 1
ATOM 3515 C C . MET B 1 1 ? -17.984 -4.73 -30.406 1 25.5 1 MET B C 1
ATOM 3517 O O . MET B 1 1 ? -17.188 -4.199 -29.641 1 25.5 1 MET B O 1
ATOM 3521 N N . ASP B 1 2 ? -18.75 -5.785 -30.016 1 29.95 2 ASP B N 1
ATOM 3522 C CA . ASP B 1 2 ? -19.031 -6.504 -28.781 1 29.95 2 ASP B CA 1
ATOM 3523 C C . ASP B 1 2 ? -17.797 -7.27 -28.281 1 29.95 2 ASP B C 1
ATOM 3525 O O . ASP B 1 2 ? -17.422 -8.281 -28.875 1 29.95 2 ASP B O 1
ATOM 3529 N N . ARG B 1 3 ? -16.891 -6.668 -27.766 1 32.66 3 ARG B N 1
ATOM 3530 C CA . ARG B 1 3 ? -15.516 -6.926 -27.359 1 32.66 3 ARG B CA 1
ATOM 3531 C C . ARG B 1 3 ? -15.453 -8.023 -26.297 1 32.66 3 ARG B C 1
ATOM 3533 O O . ARG B 1 3 ? -14.445 -8.172 -25.609 1 32.66 3 ARG B O 1
ATOM 3540 N N . ILE B 1 4 ? -16.625 -8.672 -25.797 1 38.5 4 ILE B N 1
ATOM 3541 C CA . ILE B 1 4 ? -16.516 -9.391 -24.531 1 38.5 4 ILE B CA 1
ATOM 3542 C C . ILE B 1 4 ? -16.047 -10.82 -24.797 1 38.5 4 ILE B C 1
ATOM 3544 O O . ILE B 1 4 ? -16.609 -11.773 -24.234 1 38.5 4 ILE B O 1
ATOM 3548 N N . ALA B 1 5 ? -15.414 -11.234 -25.844 1 42.06 5 ALA B N 1
ATOM 3549 C CA . ALA B 1 5 ? -15.078 -12.555 -26.359 1 42.06 5 ALA B CA 1
ATOM 3550 C C . ALA B 1 5 ? -14.172 -13.312 -25.391 1 42.06 5 ALA B C 1
ATOM 3552 O O . ALA B 1 5 ? -14.141 -14.539 -25.391 1 42.06 5 ALA B O 1
ATOM 3553 N N . GLY B 1 6 ? -13.328 -12.789 -24.578 1 48.72 6 GLY B N 1
ATOM 3554 C CA . GLY B 1 6 ? -12.109 -13.438 -24.125 1 48.72 6 GLY B CA 1
ATOM 3555 C C . GLY B 1 6 ? -12.086 -13.703 -22.641 1 48.72 6 GLY B C 1
ATOM 3556 O O . GLY B 1 6 ? -11.023 -13.672 -22.016 1 48.72 6 GLY B O 1
ATOM 3557 N N . LEU B 1 7 ? -13.281 -14.156 -22.062 1 54.84 7 LEU B N 1
ATOM 3558 C CA . LEU B 1 7 ? -13.266 -14.383 -20.625 1 54.84 7 LEU B CA 1
ATOM 3559 C C . LEU B 1 7 ? -12.781 -15.797 -20.312 1 54.84 7 LEU B C 1
ATOM 3561 O O . LEU B 1 7 ? -13.039 -16.734 -21.062 1 54.84 7 LEU B O 1
ATOM 3565 N N . ASP B 1 8 ? -11.992 -15.977 -19.25 1 54.75 8 ASP B N 1
ATOM 3566 C CA . ASP B 1 8 ? -11.562 -17.281 -18.75 1 54.75 8 ASP B CA 1
ATOM 3567 C C . ASP B 1 8 ? -12.664 -17.953 -17.938 1 54.75 8 ASP B C 1
ATOM 3569 O O . ASP B 1 8 ? -13.43 -17.266 -17.234 1 54.75 8 ASP B O 1
ATOM 3573 N N . LEU B 1 9 ? -12.977 -19.312 -18.141 1 66.75 9 LEU B N 1
ATOM 3574 C CA . LEU B 1 9 ? -13.977 -20.078 -17.406 1 66.75 9 LEU B CA 1
ATOM 3575 C C . LEU B 1 9 ? -13.406 -21.422 -16.938 1 66.75 9 LEU B C 1
ATOM 3577 O O . LEU B 1 9 ? -12.914 -22.203 -17.75 1 66.75 9 LEU B O 1
ATOM 3581 N N . HIS B 1 10 ? -13.352 -21.562 -15.656 1 61.5 10 HIS B N 1
ATOM 3582 C CA . HIS B 1 10 ? -13 -22.859 -15.086 1 61.5 10 HIS B CA 1
ATOM 3583 C C . HIS B 1 10 ? -14.211 -23.781 -15.016 1 61.5 10 HIS B C 1
ATOM 3585 O O . HIS B 1 10 ? -15.25 -23.406 -14.461 1 61.5 10 HIS B O 1
ATOM 3591 N N . LEU B 1 11 ? -14.133 -24.938 -15.789 1 64.75 11 LEU B N 1
ATOM 3592 C CA . LEU B 1 11 ? -15.156 -25.969 -15.695 1 64.75 11 LEU B CA 1
ATOM 3593 C C . LEU B 1 11 ? -14.547 -27.297 -15.242 1 64.75 11 LEU B C 1
ATOM 3595 O O . LEU B 1 11 ? -13.422 -27.641 -15.625 1 64.75 11 LEU B O 1
ATOM 3599 N N . ASP B 1 12 ? -15.055 -27.891 -14.148 1 56.38 12 ASP B N 1
ATOM 3600 C CA . ASP B 1 12 ? -14.617 -29.234 -13.797 1 56.38 12 ASP B CA 1
ATOM 3601 C C . ASP B 1 12 ? -14.641 -30.172 -15.008 1 56.38 12 ASP B C 1
ATOM 3603 O O . ASP B 1 12 ? -15.492 -30.031 -15.883 1 56.38 12 ASP B O 1
ATOM 3607 N N . ARG B 1 13 ? -13.539 -30.938 -15.305 1 54.44 13 ARG B N 1
ATOM 3608 C CA . ARG B 1 13 ? -13.391 -31.812 -16.453 1 54.44 13 ARG B CA 1
ATOM 3609 C C . ARG B 1 13 ? -14.664 -32.625 -16.703 1 54.44 13 ARG B C 1
ATOM 3611 O O . ARG B 1 13 ? -15.047 -33.438 -15.867 1 54.44 13 ARG B O 1
ATOM 3618 N N . PRO B 1 14 ? -15.359 -32.219 -17.75 1 49.03 14 PRO B N 1
ATOM 3619 C CA . PRO B 1 14 ? -16.484 -33.062 -18.094 1 49.03 14 PRO B CA 1
ATOM 3620 C C . PRO B 1 14 ? -16.047 -34.5 -18.438 1 49.03 14 PRO B C 1
ATOM 3622 O O . PRO B 1 14 ? -14.914 -34.719 -18.875 1 49.03 14 PRO B O 1
ATOM 3625 N N . ALA B 1 15 ? -16.516 -35.688 -17.891 1 49.16 15 ALA B N 1
ATOM 3626 C CA . ALA B 1 15 ? -16.203 -37.094 -18.172 1 49.16 15 ALA B CA 1
ATOM 3627 C C . ALA B 1 15 ? -15.984 -37.312 -19.672 1 49.16 15 ALA B C 1
ATOM 3629 O O . ALA B 1 15 ? -15.461 -38.344 -20.078 1 49.16 15 ALA B O 1
ATOM 3630 N N . GLY B 1 16 ? -16.281 -36.156 -20.531 1 55.16 16 GLY B N 1
ATOM 3631 C CA . GLY B 1 16 ? -16.156 -36.281 -21.969 1 55.16 16 GLY B CA 1
ATOM 3632 C C . GLY B 1 16 ? -16.172 -34.969 -22.703 1 55.16 16 GLY B C 1
ATOM 3633 O O . GLY B 1 16 ? -16.359 -33.906 -22.094 1 55.16 16 GLY B O 1
ATOM 3634 N N . ARG B 1 17 ? -15.555 -34.906 -23.891 1 62.25 17 ARG B N 1
ATOM 3635 C CA . ARG B 1 17 ? -15.484 -33.75 -24.781 1 62.25 17 ARG B CA 1
ATOM 3636 C C . ARG B 1 17 ? -16.812 -33.531 -25.5 1 62.25 17 ARG B C 1
ATOM 3638 O O . ARG B 1 17 ? -16.844 -32.969 -26.594 1 62.25 17 ARG B O 1
ATOM 3645 N N . THR B 1 18 ? -17.828 -33.969 -24.812 1 69.38 18 THR B N 1
ATOM 3646 C CA . THR B 1 18 ? -19.125 -33.875 -25.469 1 69.38 18 THR B CA 1
ATOM 3647 C C . THR B 1 18 ? -19.875 -32.625 -25 1 69.38 18 THR B C 1
ATOM 3649 O O . THR B 1 18 ? -19.516 -32 -23.984 1 69.38 18 THR B O 1
ATOM 3652 N N . ARG B 1 19 ? -20.734 -32.156 -25.812 1 78.06 19 ARG B N 1
ATOM 3653 C CA . ARG B 1 19 ? -21.672 -31.062 -25.516 1 78.06 19 ARG B CA 1
ATOM 3654 C C . ARG B 1 19 ? -22.344 -31.281 -24.156 1 78.06 19 ARG B C 1
ATOM 3656 O O . ARG B 1 19 ? -22.438 -30.359 -23.359 1 78.06 19 ARG B O 1
ATOM 3663 N N . GLU B 1 20 ? -22.672 -32.531 -23.938 1 76.75 20 GLU B N 1
ATOM 3664 C CA . GLU B 1 20 ? -23.375 -32.875 -22.688 1 76.75 20 GLU B CA 1
ATOM 3665 C C . GLU B 1 20 ? -22.469 -32.688 -21.484 1 76.75 20 GLU B C 1
ATOM 3667 O O . GLU B 1 20 ? -22.906 -32.188 -20.438 1 76.75 20 GLU B O 1
ATOM 3672 N N . ALA B 1 21 ? -21.281 -33.094 -21.688 1 78.56 21 ALA B N 1
ATOM 3673 C CA . ALA B 1 21 ? -20.312 -32.938 -20.594 1 78.56 21 ALA B CA 1
ATOM 3674 C C . ALA B 1 21 ? -20.078 -31.453 -20.281 1 78.56 21 ALA B C 1
ATOM 3676 O O . ALA B 1 21 ? -19.984 -31.062 -19.109 1 78.56 21 ALA B O 1
ATOM 3677 N N . LEU B 1 22 ? -19.984 -30.688 -21.281 1 82.44 22 LEU B N 1
ATOM 3678 C CA . LEU B 1 22 ? -19.828 -29.25 -21.109 1 82.44 22 LEU B CA 1
ATOM 3679 C C . LEU B 1 22 ? -21.031 -28.641 -20.406 1 82.44 22 LEU B C 1
ATOM 3681 O O . LEU B 1 22 ? -20.891 -27.844 -19.484 1 82.44 22 LEU B O 1
ATOM 3685 N N . MET B 1 23 ? -22.141 -28.969 -20.844 1 82.31 23 MET B N 1
ATOM 3686 C CA . MET B 1 23 ? -23.375 -28.453 -20.25 1 82.31 23 MET B CA 1
ATOM 3687 C C . MET B 1 23 ? -23.469 -28.844 -18.781 1 82.31 23 MET B C 1
ATOM 3689 O O . MET B 1 23 ? -23.797 -28.016 -17.938 1 82.31 23 MET B O 1
ATOM 3693 N N . ASP B 1 24 ? -23.109 -30.062 -18.516 1 79 24 ASP B N 1
ATOM 3694 C CA . ASP B 1 24 ? -23.141 -30.531 -17.125 1 79 24 ASP B CA 1
ATOM 3695 C C . ASP B 1 24 ? -22.156 -29.75 -16.266 1 79 24 ASP B C 1
ATOM 3697 O O . ASP B 1 24 ? -22.469 -29.391 -15.125 1 79 24 ASP B O 1
ATOM 3701 N N . ALA B 1 25 ? -21.062 -29.547 -16.891 1 79.06 25 ALA B N 1
ATOM 3702 C CA . ALA B 1 25 ? -20.047 -28.797 -16.172 1 79.06 25 ALA B CA 1
ATOM 3703 C C . ALA B 1 25 ? -20.531 -27.391 -15.859 1 79.06 25 ALA B C 1
ATOM 3705 O O . ALA B 1 25 ? -20.312 -26.875 -14.758 1 79.06 25 ALA B O 1
ATOM 3706 N N . VAL B 1 26 ? -21.172 -26.75 -16.734 1 80.81 26 VAL B N 1
ATOM 3707 C CA . VAL B 1 26 ? -21.672 -25.391 -16.547 1 80.81 26 VAL B CA 1
ATOM 3708 C C . VAL B 1 26 ? -22.812 -25.391 -15.539 1 80.81 26 VAL B C 1
ATOM 3710 O O . VAL B 1 26 ? -22.859 -24.547 -14.641 1 80.81 26 VAL B O 1
ATOM 3713 N N . ARG B 1 27 ? -23.719 -26.391 -15.633 1 77.94 27 ARG B N 1
ATOM 3714 C CA . ARG B 1 27 ? -24.812 -26.531 -14.68 1 77.94 27 ARG B CA 1
ATOM 3715 C C . ARG B 1 27 ? -24.281 -26.719 -13.266 1 77.94 27 ARG B C 1
ATOM 3717 O O . ARG B 1 27 ? -24.766 -26.078 -12.328 1 77.94 27 ARG B O 1
ATOM 3724 N N . ASP B 1 28 ? -23.281 -27.547 -13.211 1 75.62 28 ASP B N 1
ATOM 3725 C CA . ASP B 1 28 ? -22.703 -27.828 -11.906 1 75.62 28 ASP B CA 1
ATOM 3726 C C . ASP B 1 28 ? -22.062 -26.578 -11.305 1 75.62 28 ASP B C 1
ATOM 3728 O O . ASP B 1 28 ? -22.156 -26.328 -10.102 1 75.62 28 ASP B O 1
ATOM 3732 N N . ALA B 1 29 ? -21.469 -25.859 -12.203 1 76.5 29 ALA B N 1
ATOM 3733 C CA . ALA B 1 29 ? -20.828 -24.625 -11.758 1 76.5 29 ALA B CA 1
ATOM 3734 C C . ALA B 1 29 ? -21.859 -23.609 -11.281 1 76.5 29 ALA B C 1
ATOM 3736 O O . ALA B 1 29 ? -21.641 -22.875 -10.305 1 76.5 29 ALA B O 1
ATOM 3737 N N . ILE B 1 30 ? -22.984 -23.547 -11.844 1 76.19 30 ILE B N 1
ATOM 3738 C CA . ILE B 1 30 ? -24.047 -22.625 -11.469 1 76.19 30 ILE B CA 1
ATOM 3739 C C . ILE B 1 30 ? -24.734 -23.109 -10.195 1 76.19 30 ILE B C 1
ATOM 3741 O O . ILE B 1 30 ? -24.953 -22.328 -9.266 1 76.19 30 ILE B O 1
ATOM 3745 N N . ARG B 1 31 ? -24.906 -24.422 -10.07 1 68.88 31 ARG B N 1
ATOM 3746 C CA . ARG B 1 31 ? -25.594 -25.016 -8.93 1 68.88 31 ARG B CA 1
ATOM 3747 C C . ARG B 1 31 ? -24.766 -24.875 -7.656 1 68.88 31 ARG B C 1
ATOM 3749 O O . ARG B 1 31 ? -25.312 -24.656 -6.574 1 68.88 31 ARG B O 1
ATOM 3756 N N . SER B 1 32 ? -23.562 -25.047 -7.953 1 65.12 32 SER B N 1
ATOM 3757 C CA . SER B 1 32 ? -22.688 -25.016 -6.793 1 65.12 32 SER B CA 1
ATOM 3758 C C . SER B 1 32 ? -22.422 -23.578 -6.344 1 65.12 32 SER B C 1
ATOM 3760 O O . SER B 1 32 ? -21.781 -23.359 -5.309 1 65.12 32 SER B O 1
ATOM 3762 N N . GLY B 1 33 ? -22.906 -22.625 -7.188 1 64.75 33 GLY B N 1
ATOM 3763 C CA . GLY B 1 33 ? -22.703 -21.219 -6.84 1 64.75 33 GLY B CA 1
ATOM 3764 C C . GLY B 1 33 ? -21.359 -20.688 -7.301 1 64.75 33 GLY B C 1
ATOM 3765 O O . GLY B 1 33 ? -21.016 -19.531 -7.016 1 64.75 33 GLY B O 1
ATOM 3766 N N . ARG B 1 34 ? -20.703 -21.516 -8.016 1 67.44 34 ARG B N 1
ATOM 3767 C CA . ARG B 1 34 ? -19.422 -21.062 -8.555 1 67.44 34 ARG B CA 1
ATOM 3768 C C . ARG B 1 34 ? -19.625 -20 -9.641 1 67.44 34 ARG B C 1
ATOM 3770 O O . ARG B 1 34 ? -18.844 -19.062 -9.75 1 67.44 34 ARG B O 1
ATOM 3777 N N . LEU B 1 35 ? -20.516 -20.219 -10.43 1 75.56 35 LEU B N 1
ATOM 3778 C CA . LEU B 1 35 ? -20.969 -19.219 -11.391 1 75.56 35 LEU B CA 1
ATOM 3779 C C . LEU B 1 35 ? -22.25 -18.547 -10.922 1 75.56 35 LEU B C 1
ATOM 3781 O O . LEU B 1 35 ? -23.312 -19.188 -10.891 1 75.56 35 LEU B O 1
ATOM 3785 N N . VAL B 1 36 ? -22.109 -17.359 -10.508 1 70.69 36 VAL B N 1
ATOM 3786 C CA . VAL B 1 36 ? -23.25 -16.672 -9.938 1 70.69 36 VAL B CA 1
ATOM 3787 C C . VAL B 1 36 ? -24.016 -15.922 -11.039 1 70.69 36 VAL B C 1
ATOM 3789 O O . VAL B 1 36 ? -23.484 -15.742 -12.141 1 70.69 36 VAL B O 1
ATOM 3792 N N . SER B 1 37 ? -25.25 -15.562 -10.609 1 72.88 37 SER B N 1
ATOM 3793 C CA . SER B 1 37 ? -26.094 -14.828 -11.539 1 72.88 37 SER B CA 1
ATOM 3794 C C . SER B 1 37 ? -25.391 -13.578 -12.055 1 72.88 37 SER B C 1
ATOM 3796 O O . SER B 1 37 ? -24.719 -12.875 -11.297 1 72.88 37 SER B O 1
ATOM 3798 N N . GLY B 1 38 ? -25.516 -13.578 -13.336 1 72.06 38 GLY B N 1
ATOM 3799 C CA . GLY B 1 38 ? -24.969 -12.367 -13.938 1 72.06 38 GLY B CA 1
ATOM 3800 C C . GLY B 1 38 ? -23.531 -12.531 -14.414 1 72.06 38 GLY B C 1
ATOM 3801 O O . GLY B 1 38 ? -23.016 -11.664 -15.109 1 72.06 38 GLY B O 1
ATOM 3802 N N . THR B 1 39 ? -23 -13.68 -14.023 1 74.69 39 THR B N 1
ATOM 3803 C CA . THR B 1 39 ? -21.625 -13.922 -14.453 1 74.69 39 THR B CA 1
ATOM 3804 C C . THR B 1 39 ? -21.547 -14.047 -15.977 1 74.69 39 THR B C 1
ATOM 3806 O O . THR B 1 39 ? -22.328 -14.789 -16.578 1 74.69 39 THR B O 1
ATOM 3809 N N . ARG B 1 40 ? -20.734 -13.305 -16.531 1 77.56 40 ARG B N 1
ATOM 3810 C CA . ARG B 1 40 ? -20.516 -13.383 -17.969 1 77.56 40 ARG B CA 1
ATOM 3811 C C . ARG B 1 40 ? -19.625 -14.562 -18.312 1 77.56 40 ARG B C 1
ATOM 3813 O O . ARG B 1 40 ? -18.578 -14.766 -17.688 1 77.56 40 ARG B O 1
ATOM 3820 N N . LEU B 1 41 ? -20.062 -15.359 -19.266 1 82.69 41 LEU B N 1
ATOM 3821 C CA . LEU B 1 41 ? -19.281 -16.5 -19.75 1 82.69 41 LEU B CA 1
ATOM 3822 C C . LEU B 1 41 ? -18.516 -16.141 -21.016 1 82.69 41 LEU B C 1
ATOM 3824 O O . LEU B 1 41 ? -18.891 -15.203 -21.734 1 82.69 41 LEU B O 1
ATOM 3828 N N . PRO B 1 42 ? -17.469 -16.828 -21.281 1 79.75 42 PRO B N 1
ATOM 3829 C CA . PRO B 1 42 ? -16.734 -16.594 -22.531 1 79.75 42 PRO B CA 1
ATOM 3830 C C . PRO B 1 42 ? -17.594 -16.828 -23.766 1 79.75 42 PRO B C 1
ATOM 3832 O O . PRO B 1 42 ? -18.625 -17.516 -23.688 1 79.75 42 PRO B O 1
ATOM 3835 N N . SER B 1 43 ? -17.141 -16.188 -24.891 1 81.38 43 SER B N 1
ATOM 3836 C CA . SER B 1 43 ? -17.797 -16.469 -26.172 1 81.38 43 SER B CA 1
ATOM 3837 C C . SER B 1 43 ? -17.625 -17.938 -26.562 1 81.38 43 SER B C 1
ATOM 3839 O O . SER B 1 43 ? -16.719 -18.609 -26.062 1 81.38 43 SER B O 1
ATOM 3841 N N . SER B 1 44 ? -18.562 -18.469 -27.375 1 83.31 44 SER B N 1
ATOM 3842 C CA . SER B 1 44 ? -18.469 -19.859 -27.812 1 83.31 44 SER B CA 1
ATOM 3843 C C . SER B 1 44 ? -17.141 -20.125 -28.5 1 83.31 44 SER B C 1
ATOM 3845 O O . SER B 1 44 ? -16.547 -21.203 -28.328 1 83.31 44 SER B O 1
ATOM 3847 N N . ARG B 1 45 ? -16.672 -19.062 -29.234 1 81.81 45 ARG B N 1
ATOM 3848 C CA . ARG B 1 45 ? -15.375 -19.219 -29.906 1 81.81 45 ARG B CA 1
ATOM 3849 C C . ARG B 1 45 ? -14.242 -19.344 -28.891 1 81.81 45 ARG B C 1
ATOM 3851 O O . ARG B 1 45 ? -13.391 -20.219 -29.016 1 81.81 45 ARG B O 1
ATOM 3858 N N . ALA B 1 46 ? -14.305 -18.5 -27.875 1 79.75 46 ALA B N 1
ATOM 3859 C CA . ALA B 1 46 ? -13.242 -18.484 -26.875 1 79.75 46 ALA B CA 1
ATOM 3860 C C . ALA B 1 46 ? -13.258 -19.766 -26.031 1 79.75 46 ALA B C 1
ATOM 3862 O O . ALA B 1 46 ? -12.211 -20.359 -25.766 1 79.75 46 ALA B O 1
ATOM 3863 N N . LEU B 1 47 ? -14.398 -20.203 -25.625 1 81.44 47 LEU B N 1
ATOM 3864 C CA . LEU B 1 47 ? -14.508 -21.391 -24.797 1 81.44 47 LEU B CA 1
ATOM 3865 C C . LEU B 1 47 ? -14.133 -22.641 -25.578 1 81.44 47 LEU B C 1
ATOM 3867 O O . LEU B 1 47 ? -13.5 -23.562 -25.047 1 81.44 47 LEU B O 1
ATOM 3871 N N . ALA B 1 48 ? -14.469 -22.672 -26.891 1 80.94 48 ALA B N 1
ATOM 3872 C CA . ALA B 1 48 ? -14.102 -23.797 -27.75 1 80.94 48 ALA B CA 1
ATOM 3873 C C . ALA B 1 48 ? -12.586 -23.922 -27.875 1 80.94 48 ALA B C 1
ATOM 3875 O O . ALA B 1 48 ? -12.039 -25.031 -27.766 1 80.94 48 ALA B O 1
ATOM 3876 N N . ALA B 1 49 ? -12.008 -22.781 -28 1 76.62 49 ALA B N 1
ATOM 3877 C CA . ALA B 1 49 ? -10.555 -22.766 -28.094 1 76.62 49 ALA B CA 1
ATOM 3878 C C . ALA B 1 49 ? -9.914 -23.25 -26.797 1 76.62 49 ALA B C 1
ATOM 3880 O O . ALA B 1 49 ? -8.953 -24.016 -26.828 1 76.62 49 ALA B O 1
ATOM 3881 N N . ASP B 1 50 ? -10.516 -22.844 -25.75 1 73 50 ASP B N 1
ATOM 3882 C CA . ASP B 1 50 ? -9.969 -23.172 -24.438 1 73 50 ASP B CA 1
ATOM 3883 C C . ASP B 1 50 ? -10.141 -24.672 -24.125 1 73 50 ASP B C 1
ATOM 3885 O O . ASP B 1 50 ? -9.273 -25.281 -23.516 1 73 50 ASP B O 1
ATOM 3889 N N . LEU B 1 51 ? -11.273 -25.266 -24.594 1 73.75 51 LEU B N 1
ATOM 3890 C CA . LEU B 1 51 ? -11.609 -26.641 -24.234 1 73.75 51 LEU B CA 1
ATOM 3891 C C . LEU B 1 51 ? -11.148 -27.609 -25.328 1 73.75 51 LEU B C 1
ATOM 3893 O O . LEU B 1 51 ? -11.188 -28.828 -25.141 1 73.75 51 LEU B O 1
ATOM 3897 N N . GLY B 1 52 ? -10.625 -26.984 -26.422 1 74.75 52 GLY B N 1
ATOM 3898 C CA . GLY B 1 52 ? -10.219 -27.828 -27.547 1 74.75 52 GLY B CA 1
ATOM 3899 C C . GLY B 1 52 ? -11.375 -28.594 -28.172 1 74.75 52 GLY B C 1
ATOM 3900 O O . GLY B 1 52 ? -11.242 -29.766 -28.5 1 74.75 52 GLY B O 1
ATOM 3901 N N . VAL B 1 53 ? -12.547 -28.031 -28.203 1 80.31 53 VAL B N 1
ATOM 3902 C CA . VAL B 1 53 ? -13.719 -28.625 -28.812 1 80.31 53 VAL B CA 1
ATOM 3903 C C . VAL B 1 53 ? -14.234 -27.734 -29.953 1 80.31 53 VAL B C 1
ATOM 3905 O O . VAL B 1 53 ? -13.797 -26.594 -30.078 1 80.31 53 VAL B O 1
ATOM 3908 N N . ALA B 1 54 ? -14.984 -28.297 -30.781 1 83.12 54 ALA B N 1
ATOM 3909 C CA . ALA B 1 54 ? -15.539 -27.547 -31.891 1 83.12 54 ALA B CA 1
ATOM 3910 C C . ALA B 1 54 ? -16.438 -26.406 -31.406 1 83.12 54 ALA B C 1
ATOM 3912 O O . ALA B 1 54 ? -17.188 -26.578 -30.438 1 83.12 54 ALA B O 1
ATOM 3913 N N . ARG B 1 55 ? -16.312 -25.312 -32.062 1 87.75 55 ARG B N 1
ATOM 3914 C CA . ARG B 1 55 ? -17.109 -24.141 -31.703 1 87.75 55 ARG B CA 1
ATOM 3915 C C . ARG B 1 55 ? -18.594 -24.484 -31.703 1 87.75 55 ARG B C 1
ATOM 3917 O O . ARG B 1 55 ? -19.344 -24 -30.844 1 87.75 55 ARG B O 1
ATOM 3924 N N . ASN B 1 56 ? -18.922 -25.25 -32.625 1 85.38 56 ASN B N 1
ATOM 3925 C CA . ASN B 1 56 ? -20.328 -25.609 -32.719 1 85.38 56 ASN B CA 1
ATOM 3926 C C . ASN B 1 56 ? -20.812 -26.406 -31.516 1 85.38 56 ASN B C 1
ATOM 3928 O O . ASN B 1 56 ? -21.969 -26.281 -31.109 1 85.38 56 ASN B O 1
ATOM 3932 N N . THR B 1 57 ? -19.844 -27.141 -30.969 1 86.25 57 THR B N 1
ATOM 3933 C CA . THR B 1 57 ? -20.172 -27.891 -29.75 1 86.25 57 THR B CA 1
ATOM 3934 C C . THR B 1 57 ? -20.484 -26.938 -28.594 1 86.25 57 THR B C 1
ATOM 3936 O O . THR B 1 57 ? -21.469 -27.125 -27.891 1 86.25 57 THR B O 1
ATOM 3939 N N . VAL B 1 58 ? -19.719 -25.969 -28.438 1 87.06 58 VAL B N 1
ATOM 3940 C CA . VAL B 1 58 ? -19.906 -24.984 -27.375 1 87.06 58 VAL B CA 1
ATOM 3941 C C . VAL B 1 58 ? -21.141 -24.141 -27.641 1 87.06 58 VAL B C 1
ATOM 3943 O O . VAL B 1 58 ? -21.953 -23.906 -26.734 1 87.06 58 VAL B O 1
ATOM 3946 N N . ALA B 1 59 ? -21.25 -23.719 -28.859 1 87.12 59 ALA B N 1
ATOM 3947 C CA . ALA B 1 59 ? -22.406 -22.891 -29.234 1 87.12 59 ALA B CA 1
ATOM 3948 C C . ALA B 1 59 ? -23.719 -23.625 -28.969 1 87.12 59 ALA B C 1
ATOM 3950 O O . ALA B 1 59 ? -24.672 -23.031 -28.453 1 87.12 59 ALA B O 1
ATOM 3951 N N . ARG B 1 60 ? -23.703 -24.859 -29.266 1 84.19 60 ARG B N 1
ATOM 3952 C CA . ARG B 1 60 ? -24.891 -25.672 -29.031 1 84.19 60 ARG B CA 1
ATOM 3953 C C . ARG B 1 60 ? -25.141 -25.859 -27.531 1 84.19 60 ARG B C 1
ATOM 3955 O O . ARG B 1 60 ? -26.281 -25.828 -27.078 1 84.19 60 ARG B O 1
ATOM 3962 N N . ALA B 1 61 ? -24 -26.031 -26.859 1 86.31 61 ALA B N 1
ATOM 3963 C CA . ALA B 1 61 ? -24.125 -26.141 -25.406 1 86.31 61 ALA B CA 1
ATOM 3964 C C . ALA B 1 61 ? -24.703 -24.875 -24.812 1 86.31 61 ALA B C 1
ATOM 3966 O O . ALA B 1 61 ? -25.641 -24.922 -24 1 86.31 61 ALA B O 1
ATOM 3967 N N . TYR B 1 62 ? -24.219 -23.734 -25.188 1 87.31 62 TYR B N 1
ATOM 3968 C CA . TYR B 1 62 ? -24.719 -22.453 -24.703 1 87.31 62 TYR B CA 1
ATOM 3969 C C . TYR B 1 62 ? -26.188 -22.25 -25.062 1 87.31 62 TYR B C 1
ATOM 3971 O O . TYR B 1 62 ? -26.984 -21.812 -24.234 1 87.31 62 TYR B O 1
ATOM 3979 N N . ALA B 1 63 ? -26.516 -22.594 -26.328 1 81.69 63 ALA B N 1
ATOM 3980 C CA . ALA B 1 63 ? -27.906 -22.453 -26.781 1 81.69 63 ALA B CA 1
ATOM 3981 C C . ALA B 1 63 ? -28.844 -23.297 -25.938 1 81.69 63 ALA B C 1
ATOM 3983 O O . ALA B 1 63 ? -29.922 -22.844 -25.562 1 81.69 63 ALA B O 1
ATOM 3984 N N . GLU B 1 64 ? -28.391 -24.469 -25.656 1 83 64 GLU B N 1
ATOM 3985 C CA . GLU B 1 64 ? -29.203 -25.359 -24.844 1 83 64 GLU B CA 1
ATOM 3986 C C . GLU B 1 64 ? -29.312 -24.859 -23.406 1 83 64 GLU B C 1
ATOM 3988 O O . GLU B 1 64 ? -30.391 -24.906 -22.812 1 83 64 GLU B O 1
ATOM 3993 N N . LEU B 1 65 ? -28.219 -24.391 -22.844 1 86.25 65 LEU B N 1
ATOM 3994 C CA . LEU B 1 65 ? -28.219 -23.875 -21.484 1 86.25 65 LEU B CA 1
ATOM 3995 C C . LEU B 1 65 ? -29.094 -22.625 -21.375 1 86.25 65 LEU B C 1
ATOM 3997 O O . LEU B 1 65 ? -29.703 -22.375 -20.344 1 86.25 65 LEU B O 1
ATOM 4001 N N . ILE B 1 66 ? -29.125 -21.859 -22.422 1 82.31 66 ILE B N 1
ATOM 4002 C CA . ILE B 1 66 ? -30 -20.688 -22.484 1 82.31 66 ILE B CA 1
ATOM 4003 C C . ILE B 1 66 ? -31.453 -21.141 -22.547 1 82.31 66 ILE B C 1
ATOM 4005 O O . ILE B 1 66 ? -32.312 -20.609 -21.828 1 82.31 66 ILE B O 1
ATOM 4009 N N . ALA B 1 67 ? -31.734 -22.109 -23.422 1 75.5 67 ALA B N 1
ATOM 4010 C CA . ALA B 1 67 ? -33.094 -22.641 -23.547 1 75.5 67 ALA B CA 1
ATOM 4011 C C . ALA B 1 67 ? -33.562 -23.219 -22.219 1 75.5 67 ALA B C 1
ATOM 4013 O O . ALA B 1 67 ? -34.75 -23.094 -21.891 1 75.5 67 ALA B O 1
ATOM 4014 N N . GLU B 1 68 ? -32.594 -23.734 -21.484 1 76.31 68 GLU B N 1
ATOM 4015 C CA . GLU B 1 68 ? -32.938 -24.344 -20.188 1 76.31 68 GLU B CA 1
ATOM 4016 C C . GLU B 1 68 ? -33.062 -23.281 -19.094 1 76.31 68 GLU B C 1
ATOM 4018 O O . GLU B 1 68 ? -33.469 -23.578 -17.984 1 76.31 68 GLU B O 1
ATOM 4023 N N . GLY B 1 69 ? -32.594 -22.078 -19.406 1 75.5 69 GLY B N 1
ATOM 4024 C CA . GLY B 1 69 ? -32.719 -20.984 -18.469 1 75.5 69 GLY B CA 1
ATOM 4025 C C . GLY B 1 69 ? -31.516 -20.812 -17.578 1 75.5 69 GLY B C 1
ATOM 4026 O O . GLY B 1 69 ? -31.547 -20.062 -16.594 1 75.5 69 GLY B O 1
ATOM 4027 N N . TRP B 1 70 ? -30.422 -21.594 -17.766 1 79.69 70 TRP B N 1
ATOM 4028 C CA . TRP B 1 70 ? -29.203 -21.484 -16.969 1 79.69 70 TRP B CA 1
ATOM 4029 C C . TRP B 1 70 ? -28.406 -20.25 -17.359 1 79.69 70 TRP B C 1
ATOM 4031 O O . TRP B 1 70 ? -27.766 -19.625 -16.516 1 79.69 70 TRP B O 1
ATOM 4041 N N . LEU B 1 71 ? -28.422 -19.984 -18.609 1 85.38 71 LEU B N 1
ATOM 4042 C CA . LEU B 1 71 ? -27.719 -18.844 -19.188 1 85.38 71 LEU B CA 1
ATOM 4043 C C . LEU B 1 71 ? -28.688 -17.906 -19.906 1 85.38 71 LEU B C 1
ATOM 4045 O O . LEU B 1 71 ? -29.812 -18.297 -20.219 1 85.38 71 LEU B O 1
ATOM 4049 N N . THR B 1 72 ? -28.438 -16.688 -19.953 1 83.81 72 THR B N 1
ATOM 4050 C CA . THR B 1 72 ? -29.188 -15.711 -20.719 1 83.81 72 THR B CA 1
ATOM 4051 C C . THR B 1 72 ? -28.297 -15.016 -21.734 1 83.81 72 THR B C 1
ATOM 4053 O O . THR B 1 72 ? -27.109 -14.789 -21.484 1 83.81 72 THR B O 1
ATOM 4056 N N . SER B 1 73 ? -28.781 -15.055 -22.984 1 76.5 73 SER B N 1
ATOM 4057 C CA . SER B 1 73 ? -28.062 -14.32 -24.031 1 76.5 73 SER B CA 1
ATOM 4058 C C . SER B 1 73 ? -28.672 -12.938 -24.234 1 76.5 73 SER B C 1
ATOM 4060 O O . SER B 1 73 ? -29.906 -12.789 -24.281 1 76.5 73 SER B O 1
ATOM 4062 N N . GLN B 1 74 ? -28.031 -12.031 -24 1 59.41 74 GLN B N 1
ATOM 4063 C CA . GLN B 1 74 ? -28.547 -10.719 -24.375 1 59.41 74 GLN B CA 1
ATOM 4064 C C . GLN B 1 74 ? -28.203 -10.383 -25.812 1 59.41 74 GLN B C 1
ATOM 4066 O O . GLN B 1 74 ? -27.141 -10.797 -26.328 1 59.41 74 GLN B O 1
ATOM 4071 N N . HIS B 1 75 ? -29.234 -10.008 -26.719 1 53.06 75 HIS B N 1
ATOM 4072 C CA . HIS B 1 75 ? -29.078 -9.641 -28.109 1 53.06 75 HIS B CA 1
ATOM 4073 C C . HIS B 1 75 ? -27.828 -8.797 -28.328 1 53.06 75 HIS B C 1
ATOM 4075 O O . HIS B 1 75 ? -27.656 -7.754 -27.688 1 53.06 75 HIS B O 1
ATOM 4081 N N . GLY B 1 76 ? -26.844 -9.156 -29.266 1 53.25 76 GLY B N 1
ATOM 4082 C CA . GLY B 1 76 ? -25.625 -8.477 -29.688 1 53.25 76 GLY B CA 1
ATOM 4083 C C . GLY B 1 76 ? -24.5 -8.633 -28.688 1 53.25 76 GLY B C 1
ATOM 4084 O O . GLY B 1 76 ? -23.375 -8.203 -28.953 1 53.25 76 GLY B O 1
ATOM 4085 N N . SER B 1 77 ? -24.641 -9.18 -27.266 1 59.59 77 SER B N 1
ATOM 4086 C CA . SER B 1 77 ? -23.547 -8.867 -26.375 1 59.59 77 SER B CA 1
ATOM 4087 C C . SER B 1 77 ? -23.031 -10.117 -25.656 1 59.59 77 SER B C 1
ATOM 4089 O O . SER B 1 77 ? -21.844 -10.422 -25.703 1 59.59 77 SER B O 1
ATOM 4091 N N . HIS B 1 78 ? -23.219 -10.5 -24.344 1 71.31 78 HIS B N 1
ATOM 4092 C CA . HIS B 1 78 ? -22.531 -11.398 -23.422 1 71.31 78 HIS B CA 1
ATOM 4093 C C . HIS B 1 78 ? -23.484 -12.461 -22.875 1 71.31 78 HIS B C 1
ATOM 4095 O O . HIS B 1 78 ? -24.688 -12.219 -22.766 1 71.31 78 HIS B O 1
ATOM 4101 N N . THR B 1 79 ? -23.125 -13.898 -23.078 1 82.06 79 THR B N 1
ATOM 4102 C CA . THR B 1 79 ? -23.781 -14.977 -22.359 1 82.06 79 THR B CA 1
ATOM 4103 C C . THR B 1 79 ? -23.516 -14.867 -20.859 1 82.06 79 THR B C 1
ATOM 4105 O O . THR B 1 79 ? -22.375 -14.711 -20.438 1 82.06 79 THR B O 1
ATOM 4108 N N . THR B 1 80 ? -24.562 -14.719 -20.141 1 85.12 80 THR B N 1
ATOM 4109 C CA . THR B 1 80 ? -24.406 -14.586 -18.688 1 85.12 80 THR B CA 1
ATOM 4110 C C . THR B 1 80 ? -25.203 -15.672 -17.969 1 85.12 80 THR B C 1
ATOM 4112 O O . THR B 1 80 ? -26.125 -16.266 -18.547 1 85.12 80 THR B O 1
ATOM 4115 N N . VAL B 1 81 ? -24.797 -15.961 -16.766 1 82 81 VAL B N 1
ATOM 4116 C CA . VAL B 1 81 ? -25.578 -16.844 -15.914 1 82 81 VAL B CA 1
ATOM 4117 C C . VAL B 1 81 ? -26.891 -16.172 -15.539 1 82 81 VAL B C 1
ATOM 4119 O O . VAL B 1 81 ? -26.906 -15.016 -15.125 1 82 81 VAL B O 1
ATOM 4122 N N . SER B 1 82 ? -28.016 -16.797 -15.719 1 74.44 82 SER B N 1
ATOM 4123 C CA . SER B 1 82 ? -29.359 -16.25 -15.492 1 74.44 82 SER B CA 1
ATOM 4124 C C . SER B 1 82 ? -29.594 -15.977 -14.016 1 74.44 82 SER B C 1
ATOM 4126 O O . SER B 1 82 ? -29.062 -16.672 -13.148 1 74.44 82 SER B O 1
ATOM 4128 N N . GLN B 1 83 ? -30.328 -14.898 -13.695 1 64.44 83 GLN B N 1
ATOM 4129 C CA . GLN B 1 83 ? -30.688 -14.531 -12.336 1 64.44 83 GLN B CA 1
ATOM 4130 C C . GLN B 1 83 ? -31.469 -15.656 -11.656 1 64.44 83 GLN B C 1
ATOM 4132 O O . GLN B 1 83 ? -31.266 -15.93 -10.469 1 64.44 83 GLN B O 1
ATOM 4137 N N . ARG B 1 84 ? -32.469 -16.203 -12.281 1 51.25 84 ARG B N 1
ATOM 4138 C CA . ARG B 1 84 ? -33.375 -17.219 -11.742 1 51.25 84 ARG B CA 1
ATOM 4139 C C . ARG B 1 84 ? -32.594 -18.453 -11.297 1 51.25 84 ARG B C 1
ATOM 4141 O O . ARG B 1 84 ? -32.906 -19.062 -10.273 1 51.25 84 ARG B O 1
ATOM 4148 N N . ALA B 1 85 ? -31.578 -18.781 -11.984 1 48.19 85 ALA B N 1
ATOM 4149 C CA . ALA B 1 85 ? -30.828 -19.984 -11.648 1 48.19 85 ALA B CA 1
ATOM 4150 C C . ALA B 1 85 ? -29.984 -19.766 -10.391 1 48.19 85 ALA B C 1
ATOM 4152 O O . ALA B 1 85 ? -29.844 -20.688 -9.578 1 48.19 85 ALA B O 1
ATOM 4153 N N . ALA B 1 86 ? -29.406 -18.594 -10.227 1 47.81 86 ALA B N 1
ATOM 4154 C CA . ALA B 1 86 ? -28.516 -18.312 -9.102 1 47.81 86 ALA B CA 1
ATOM 4155 C C . ALA B 1 86 ? -29.328 -18.078 -7.824 1 47.81 86 ALA B C 1
ATOM 4157 O O . ALA B 1 86 ? -28.812 -18.234 -6.715 1 47.81 86 ALA B O 1
ATOM 4158 N N . GLU B 1 87 ? -30.531 -17.5 -7.836 1 44.22 87 GLU B N 1
ATOM 4159 C CA . GLU B 1 87 ? -31.328 -17.312 -6.625 1 44.22 87 GLU B CA 1
ATOM 4160 C C . GLU B 1 87 ? -31.469 -18.609 -5.84 1 44.22 87 GLU B C 1
ATOM 4162 O O . GLU B 1 87 ? -31.578 -18.594 -4.613 1 44.22 87 GLU B O 1
ATOM 4167 N N . ALA B 1 88 ? -31.672 -19.719 -6.422 1 36.09 88 ALA B N 1
ATOM 4168 C CA . ALA B 1 88 ? -31.906 -20.922 -5.637 1 36.09 88 ALA B CA 1
ATOM 4169 C C . ALA B 1 88 ? -30.766 -21.172 -4.66 1 36.09 88 ALA B C 1
ATOM 4171 O O . ALA B 1 88 ? -30.953 -21.797 -3.611 1 36.09 88 ALA B O 1
ATOM 4172 N N . VAL B 1 89 ? -29.562 -21 -5.117 1 37.97 89 VAL B N 1
ATOM 4173 C CA . VAL B 1 89 ? -28.484 -21.438 -4.23 1 37.97 89 VAL B CA 1
ATOM 4174 C C . VAL B 1 89 ? -28.188 -20.344 -3.209 1 37.97 89 VAL B C 1
ATOM 4176 O O . VAL B 1 89 ? -27.297 -20.5 -2.367 1 37.97 89 VAL B O 1
ATOM 4179 N N . ARG B 1 90 ? -28.641 -19.156 -3.373 1 40.75 90 ARG B N 1
ATOM 4180 C CA . ARG B 1 90 ? -28.141 -18.047 -2.57 1 40.75 90 ARG B CA 1
ATOM 4181 C C . ARG B 1 90 ? -28.672 -18.125 -1.14 1 40.75 90 ARG B C 1
ATOM 4183 O O . ARG B 1 90 ? -29.484 -17.297 -0.72 1 40.75 90 ARG B O 1
ATOM 4190 N N . SER B 1 91 ? -29.203 -19.203 -0.712 1 34 91 SER B N 1
ATOM 4191 C CA . SER B 1 91 ? -29.609 -18.953 0.661 1 34 91 SER B CA 1
ATOM 4192 C C . SER B 1 91 ? -28.484 -18.359 1.485 1 34 91 SER B C 1
ATOM 4194 O O . SER B 1 91 ? -28.531 -18.359 2.717 1 34 91 SER B O 1
ATOM 4196 N N . VAL B 1 92 ? -27.359 -18.391 0.857 1 34.38 92 VAL B N 1
ATOM 4197 C CA . VAL B 1 92 ? -26.297 -18.188 1.836 1 34.38 92 VAL B CA 1
ATOM 4198 C C . VAL B 1 92 ? -26.516 -16.875 2.576 1 34.38 92 VAL B C 1
ATOM 4200 O O . VAL B 1 92 ? -27.25 -16 2.102 1 34.38 92 VAL B O 1
ATOM 4203 N N . THR B 1 93 ? -25.844 -16.828 3.865 1 34.47 93 THR B N 1
ATOM 4204 C CA . THR B 1 93 ? -25.922 -15.914 5 1 34.47 93 THR B CA 1
ATOM 4205 C C . THR B 1 93 ? -25.703 -14.477 4.551 1 34.47 93 THR B C 1
ATOM 4207 O O . THR B 1 93 ? -24.75 -14.188 3.811 1 34.47 93 THR B O 1
ATOM 4210 N N . PRO B 1 94 ? -26.672 -13.68 4.715 1 34.72 94 PRO B N 1
ATOM 4211 C CA . PRO B 1 94 ? -26.594 -12.242 4.445 1 34.72 94 PRO B CA 1
ATOM 4212 C C . PRO B 1 94 ? -25.25 -11.648 4.828 1 34.72 94 PRO B C 1
ATOM 4214 O O . PRO B 1 94 ? -24.594 -12.141 5.754 1 34.72 94 PRO B O 1
ATOM 4217 N N . PRO B 1 95 ? -24.484 -11.086 3.912 1 36.28 95 PRO B N 1
ATOM 4218 C CA . PRO B 1 95 ? -23.266 -10.328 4.203 1 36.28 95 PRO B CA 1
ATOM 4219 C C . PRO B 1 95 ? -23.328 -9.617 5.555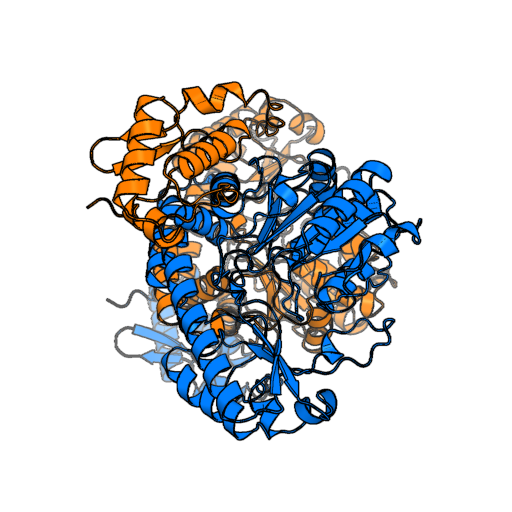 1 36.28 95 PRO B C 1
ATOM 4221 O O . PRO B 1 95 ? -24.406 -9.289 6.039 1 36.28 95 PRO B O 1
ATOM 4224 N N . ALA B 1 96 ? -22.703 -10.094 6.512 1 35.66 96 ALA B N 1
ATOM 4225 C CA . ALA B 1 96 ? -22.672 -9.117 7.598 1 35.66 96 ALA B CA 1
ATOM 4226 C C . ALA B 1 96 ? -22.844 -7.695 7.059 1 35.66 96 ALA B C 1
ATOM 4228 O O . ALA B 1 96 ? -22.172 -7.309 6.094 1 35.66 96 ALA B O 1
ATOM 4229 N N . ARG B 1 97 ? -23.984 -7.121 7.145 1 36.59 97 ARG B N 1
ATOM 4230 C CA . ARG B 1 97 ? -24.312 -5.746 6.781 1 36.59 97 ARG B CA 1
ATOM 4231 C C . ARG B 1 97 ? -23.172 -4.797 7.102 1 36.59 97 ARG B C 1
ATOM 4233 O O . ARG B 1 97 ? -22.656 -4.785 8.227 1 36.59 97 ARG B O 1
ATOM 4240 N N . PRO B 1 98 ? -22.375 -4.398 6.109 1 41.28 98 PRO B N 1
ATOM 4241 C CA . PRO B 1 98 ? -21.469 -3.299 6.457 1 41.28 98 PRO B CA 1
ATOM 4242 C C . PRO B 1 98 ? -22.031 -2.396 7.555 1 41.28 98 PRO B C 1
ATOM 4244 O O . PRO B 1 98 ? -23.25 -2.254 7.672 1 41.28 98 PRO B O 1
ATOM 4247 N N . ARG B 1 99 ? -21.516 -2.457 8.711 1 41.66 99 ARG B N 1
ATOM 4248 C CA . ARG B 1 99 ? -22 -1.41 9.602 1 41.66 99 ARG B CA 1
ATOM 4249 C C . ARG B 1 99 ? -22.391 -0.162 8.82 1 41.66 99 ARG B C 1
ATOM 4251 O O . ARG B 1 99 ? -21.625 0.33 7.996 1 41.66 99 ARG B O 1
ATOM 4258 N N . PRO B 1 100 ? -23.656 0.08 8.695 1 44.19 100 PRO B N 1
ATOM 4259 C CA . PRO B 1 100 ? -24.062 1.324 8.039 1 44.19 100 PRO B CA 1
ATOM 4260 C C . PRO B 1 100 ? -23.156 2.5 8.383 1 44.19 100 PRO B C 1
ATOM 4262 O O . PRO B 1 100 ? -22.75 2.66 9.539 1 44.19 100 PRO B O 1
ATOM 4265 N N . PRO B 1 101 ? -22.422 2.943 7.434 1 51.38 101 PRO B N 1
ATOM 4266 C CA . PRO B 1 101 ? -21.688 4.176 7.758 1 51.38 101 PRO B CA 1
ATOM 4267 C C . PRO B 1 101 ? -22.5 5.121 8.641 1 51.38 101 PRO B C 1
ATOM 4269 O O . PRO B 1 101 ? -23.734 5.125 8.578 1 51.38 101 PRO B O 1
ATOM 4272 N N . ARG B 1 102 ? -22.078 5.383 9.773 1 57.34 102 ARG B N 1
ATOM 4273 C CA . ARG B 1 102 ? -22.719 6.465 10.516 1 57.34 102 ARG B CA 1
ATOM 4274 C C . ARG B 1 102 ? -23.312 7.5 9.578 1 57.34 102 ARG B C 1
ATOM 4276 O O . ARG B 1 102 ? -22.609 8.086 8.758 1 57.34 102 ARG B O 1
ATOM 4283 N N . ARG B 1 103 ? -24.562 7.398 9.336 1 73.19 103 ARG B N 1
ATOM 4284 C CA . ARG B 1 103 ? -25.297 8.359 8.516 1 73.19 103 ARG B CA 1
ATOM 4285 C C . ARG B 1 103 ? -25.047 9.789 9.008 1 73.19 103 ARG B C 1
ATOM 4287 O O . ARG B 1 103 ? -25.484 10.156 10.094 1 73.19 103 ARG B O 1
ATOM 4294 N N . LEU B 1 104 ? -24.047 10.547 8.43 1 88.94 104 LEU B N 1
ATOM 4295 C CA . LEU B 1 104 ? -23.781 11.953 8.734 1 88.94 104 LEU B CA 1
ATOM 4296 C C . LEU B 1 104 ? -24.688 12.859 7.906 1 88.94 104 LEU B C 1
ATOM 4298 O O . LEU B 1 104 ? -24.906 12.609 6.723 1 88.94 104 LEU B O 1
ATOM 4302 N N . ASP B 1 105 ? -25.281 13.797 8.625 1 91.56 105 ASP B N 1
ATOM 4303 C CA . ASP B 1 105 ? -26 14.844 7.891 1 91.56 105 ASP B CA 1
ATOM 4304 C C . ASP B 1 105 ? -25.016 15.719 7.109 1 91.56 105 ASP B C 1
ATOM 4306 O O . ASP B 1 105 ? -25.297 16.125 5.977 1 91.56 105 ASP B O 1
ATOM 4310 N N . HIS B 1 106 ? -23.922 16.062 7.762 1 94.38 106 HIS B N 1
ATOM 4311 C CA . HIS B 1 106 ? -22.781 16.766 7.191 1 94.38 106 HIS B CA 1
ATOM 4312 C C . HIS B 1 106 ? -21.469 16.172 7.68 1 94.38 106 HIS B C 1
ATOM 4314 O O . HIS B 1 106 ? -21.375 15.719 8.82 1 94.38 106 HIS B O 1
ATOM 4320 N N . ASP B 1 107 ? -20.531 16.125 6.793 1 93.12 107 ASP B N 1
ATOM 4321 C CA . ASP B 1 107 ? -19.25 15.523 7.145 1 93.12 107 ASP B CA 1
ATOM 4322 C C . ASP B 1 107 ? -18.25 16.578 7.613 1 93.12 107 ASP B C 1
ATOM 4324 O O . ASP B 1 107 ? -17.609 17.25 6.793 1 93.12 107 ASP B O 1
ATOM 4328 N N . LEU B 1 108 ? -18.109 16.672 8.914 1 96.88 108 LEU B N 1
ATOM 4329 C CA . LEU B 1 108 ? -17.141 17.609 9.484 1 96.88 108 LEU B CA 1
ATOM 4330 C C . LEU B 1 108 ? -16.047 16.859 10.234 1 96.88 108 LEU B C 1
ATOM 4332 O O . LEU B 1 108 ? -15.359 17.438 11.078 1 96.88 108 LEU B O 1
ATOM 4336 N N . ARG B 1 109 ? -15.836 15.664 9.906 1 93.12 109 ARG B N 1
ATOM 4337 C CA . ARG B 1 109 ? -14.852 14.836 10.594 1 93.12 109 ARG B CA 1
ATOM 4338 C C . ARG B 1 109 ? -13.445 15.391 10.414 1 93.12 109 ARG B C 1
ATOM 4340 O O . ARG B 1 109 ? -13.023 15.68 9.289 1 93.12 109 ARG B O 1
ATOM 4347 N N . PRO B 1 110 ? -12.688 15.469 11.484 1 94.06 110 PRO B N 1
ATOM 4348 C CA . PRO B 1 110 ? -11.305 15.938 11.375 1 94.06 110 PRO B CA 1
ATOM 4349 C C . PRO B 1 110 ? -10.414 14.992 10.57 1 94.06 110 PRO B C 1
ATOM 4351 O O . PRO B 1 110 ? -10.617 13.781 10.594 1 94.06 110 PRO B O 1
ATOM 4354 N N . GLY B 1 111 ? -9.469 15.508 9.898 1 91.75 111 GLY B N 1
ATOM 4355 C CA . GLY B 1 111 ? -8.5 14.703 9.18 1 91.75 111 GLY B CA 1
ATOM 4356 C C . GLY B 1 111 ? -8.922 14.398 7.75 1 91.75 111 GLY B C 1
ATOM 4357 O O . GLY B 1 111 ? -8.164 13.789 6.992 1 91.75 111 GLY B O 1
ATOM 4358 N N . HIS B 1 112 ? -10.07 14.914 7.375 1 93.69 112 HIS B N 1
ATOM 4359 C CA . HIS B 1 112 ? -10.57 14.648 6.031 1 93.69 112 HIS B CA 1
ATOM 4360 C C . HIS B 1 112 ? -10.523 15.898 5.168 1 93.69 112 HIS B C 1
ATOM 4362 O O . HIS B 1 112 ? -11.102 16.922 5.527 1 93.69 112 HIS B O 1
ATOM 4368 N N . PRO B 1 113 ? -9.867 15.82 4.066 1 97.31 113 PRO B N 1
ATOM 4369 C CA . PRO B 1 113 ? -9.961 16.906 3.082 1 97.31 113 PRO B CA 1
ATOM 4370 C C . PRO B 1 113 ? -11.242 16.844 2.258 1 97.31 113 PRO B C 1
ATOM 4372 O O . PRO B 1 113 ? -12.07 15.945 2.461 1 97.31 113 PRO B O 1
ATOM 4375 N N . ASP B 1 114 ? -11.438 17.828 1.464 1 97.81 114 ASP B N 1
ATOM 4376 C CA . ASP B 1 114 ? -12.523 17.797 0.49 1 97.81 114 ASP B CA 1
ATOM 4377 C C . ASP B 1 114 ? -12.25 16.75 -0.597 1 97.81 114 ASP B C 1
ATOM 4379 O O . ASP B 1 114 ? -11.609 17.062 -1.607 1 97.81 114 ASP B O 1
ATOM 4383 N N . LEU B 1 115 ? -12.836 15.648 -0.466 1 97.44 115 LEU B N 1
ATOM 4384 C CA . LEU B 1 115 ? -12.57 14.547 -1.386 1 97.44 115 LEU B CA 1
ATOM 4385 C C . LEU B 1 115 ? -13.188 14.828 -2.756 1 97.44 115 LEU B C 1
ATOM 4387 O O . LEU B 1 115 ? -12.711 14.305 -3.77 1 97.44 115 LEU B O 1
ATOM 4391 N N . SER B 1 116 ? -14.25 15.641 -2.764 1 97.5 116 SER B N 1
ATOM 4392 C CA . SER B 1 116 ? -14.898 15.953 -4.031 1 97.5 116 SER B CA 1
ATOM 4393 C C . SER B 1 116 ? -14.016 16.828 -4.906 1 97.5 116 SER B C 1
ATOM 4395 O O . SER B 1 116 ? -14.234 16.938 -6.117 1 97.5 116 SER B O 1
ATOM 4397 N N . SER B 1 117 ? -13.016 17.438 -4.305 1 97.56 117 SER B N 1
ATOM 4398 C CA . SER B 1 117 ? -12.117 18.328 -5.039 1 97.56 117 SER B CA 1
ATOM 4399 C C . SER B 1 117 ? -10.867 17.594 -5.5 1 97.56 117 SER B C 1
ATOM 4401 O O . SER B 1 117 ? -9.953 18.203 -6.059 1 97.56 117 SER B O 1
ATOM 4403 N N . PHE B 1 118 ? -10.789 16.281 -5.207 1 98.06 118 PHE B N 1
ATOM 4404 C CA . PHE B 1 118 ? -9.672 15.523 -5.766 1 98.06 118 PHE B CA 1
ATOM 4405 C C . PHE B 1 118 ? -9.555 15.773 -7.266 1 98.06 118 PHE B C 1
ATOM 4407 O O . PHE B 1 118 ? -10.547 15.703 -7.992 1 98.06 118 PHE B O 1
ATOM 4414 N N . PRO B 1 119 ? -8.352 15.992 -7.77 1 98.19 119 PRO B N 1
ATOM 4415 C CA . PRO B 1 119 ? -8.164 16.344 -9.18 1 98.19 119 PRO B CA 1
ATOM 4416 C C . PRO B 1 119 ? -8.133 15.109 -10.086 1 98.19 119 PRO B C 1
ATOM 4418 O O . PRO B 1 119 ? -7.086 14.781 -10.648 1 98.19 119 PRO B O 1
ATOM 4421 N N . ARG B 1 120 ? -9.281 14.539 -10.359 1 97.38 120 ARG B N 1
ATOM 4422 C CA . ARG B 1 120 ? -9.422 13.266 -11.062 1 97.38 120 ARG B CA 1
ATOM 4423 C C . ARG B 1 120 ? -8.844 13.359 -12.469 1 97.38 120 ARG B C 1
ATOM 4425 O O . ARG B 1 120 ? -8.125 12.461 -12.914 1 97.38 120 ARG B O 1
ATOM 4432 N N . THR B 1 121 ? -9.172 14.422 -13.148 1 97.38 121 THR B N 1
ATOM 4433 C CA . THR B 1 121 ? -8.75 14.562 -14.539 1 97.38 121 THR B CA 1
ATOM 4434 C C . THR B 1 121 ? -7.242 14.75 -14.633 1 97.38 121 THR B C 1
ATOM 4436 O O . THR B 1 121 ? -6.574 14.07 -15.422 1 97.38 121 THR B O 1
ATOM 4439 N N . GLU B 1 122 ? -6.711 15.648 -13.812 1 98 122 GLU B N 1
ATOM 4440 C CA . GLU B 1 122 ? -5.277 15.906 -13.812 1 98 122 GLU B CA 1
ATOM 4441 C C . GLU B 1 122 ? -4.488 14.68 -13.367 1 98 122 GLU B C 1
ATOM 4443 O O . GLU B 1 122 ? -3.416 14.398 -13.906 1 98 122 GLU B O 1
ATOM 4448 N N . TRP B 1 123 ? -5.02 13.969 -12.406 1 98.44 123 TRP B N 1
ATOM 4449 C CA . TRP B 1 123 ? -4.355 12.766 -11.922 1 98.44 123 TRP B CA 1
ATOM 4450 C C . TRP B 1 123 ? -4.328 11.688 -13 1 98.44 123 TRP B C 1
ATOM 4452 O O . TRP B 1 123 ? -3.293 11.055 -13.234 1 98.44 123 TRP B O 1
ATOM 4462 N N . SER B 1 124 ? -5.496 11.484 -13.688 1 98.06 124 SER B N 1
ATOM 4463 C CA . SER B 1 124 ? -5.566 10.5 -14.766 1 98.06 124 SER B CA 1
ATOM 4464 C C . SER B 1 124 ? -4.582 10.836 -15.883 1 98.06 124 SER B C 1
ATOM 4466 O O . SER B 1 124 ? -3.957 9.938 -16.453 1 98.06 124 SER B O 1
ATOM 4468 N N . ARG B 1 125 ? -4.469 12.094 -16.188 1 98.06 125 ARG B N 1
ATOM 4469 C CA . ARG B 1 125 ? -3.498 12.531 -17.188 1 98.06 125 ARG B CA 1
ATOM 4470 C C . ARG B 1 125 ? -2.072 12.227 -16.734 1 98.06 125 ARG B C 1
ATOM 4472 O O . ARG B 1 125 ? -1.243 11.789 -17.547 1 98.06 125 ARG B O 1
ATOM 4479 N N . ALA B 1 126 ? -1.805 12.484 -15.484 1 98.5 126 ALA B N 1
ATOM 4480 C CA . ALA B 1 126 ? -0.483 12.211 -14.93 1 98.5 126 ALA B CA 1
ATOM 4481 C C . ALA B 1 126 ? -0.172 10.719 -14.961 1 98.5 126 ALA B C 1
ATOM 4483 O O . ALA B 1 126 ? 0.962 10.32 -15.242 1 98.5 126 ALA B O 1
ATOM 4484 N N . VAL B 1 127 ? -1.183 9.852 -14.68 1 98.62 127 VAL B N 1
ATOM 4485 C CA . VAL B 1 127 ? -0.996 8.406 -14.766 1 98.62 127 VAL B CA 1
ATOM 4486 C C . VAL B 1 127 ? -0.584 8.023 -16.188 1 98.62 127 VAL B C 1
ATOM 4488 O O . VAL B 1 127 ? 0.386 7.285 -16.375 1 98.62 127 VAL B O 1
ATOM 4491 N N . LYS B 1 128 ? -1.344 8.5 -17.141 1 98.31 128 LYS B N 1
ATOM 4492 C CA . LYS B 1 128 ? -1.087 8.172 -18.531 1 98.31 128 LYS B CA 1
ATOM 4493 C C . LYS B 1 128 ? 0.334 8.562 -18.938 1 98.31 128 LYS B C 1
ATOM 4495 O O . LYS B 1 128 ? 1.061 7.75 -19.516 1 98.31 128 LYS B O 1
ATOM 4500 N N . ARG B 1 129 ? 0.749 9.742 -18.594 1 98.31 129 ARG B N 1
ATOM 4501 C CA . ARG B 1 129 ? 2.084 10.219 -18.922 1 98.31 129 ARG B CA 1
ATOM 4502 C C . ARG B 1 129 ? 3.156 9.422 -18.203 1 98.31 129 ARG B C 1
ATOM 4504 O O . ARG B 1 129 ? 4.172 9.047 -18.797 1 98.31 129 ARG B O 1
ATOM 4511 N N . ALA B 1 130 ? 2.965 9.172 -16.906 1 98.25 130 ALA B N 1
ATOM 4512 C CA . ALA B 1 130 ? 3.93 8.445 -16.078 1 98.25 130 ALA B CA 1
ATOM 4513 C C . ALA B 1 130 ? 4.148 7.031 -16.609 1 98.25 130 ALA B C 1
ATOM 4515 O O . ALA B 1 130 ? 5.289 6.582 -16.75 1 98.25 130 ALA B O 1
ATOM 4516 N N . LEU B 1 131 ? 3.047 6.301 -16.922 1 98 131 LEU B N 1
ATOM 4517 C CA . LEU B 1 131 ? 3.148 4.922 -17.391 1 98 131 LEU B CA 1
ATOM 4518 C C . LEU B 1 131 ? 3.758 4.859 -18.781 1 98 131 LEU B C 1
ATOM 4520 O O . LEU B 1 131 ? 4.492 3.92 -19.109 1 98 131 LEU B O 1
ATOM 4524 N N . ALA B 1 132 ? 3.438 5.848 -19.625 1 97.31 132 ALA B N 1
ATOM 4525 C CA . ALA B 1 132 ? 3.971 5.879 -20.984 1 97.31 132 ALA B CA 1
ATOM 4526 C C . ALA B 1 132 ? 5.488 6.051 -20.969 1 97.31 132 ALA B C 1
ATOM 4528 O O . ALA B 1 132 ? 6.184 5.496 -21.828 1 97.31 132 ALA B O 1
ATOM 4529 N N . ASN B 1 133 ? 5.996 6.723 -19.984 1 96.5 133 ASN B N 1
ATOM 4530 C CA . ASN B 1 133 ? 7.406 7.105 -20 1 96.5 133 ASN B CA 1
ATOM 4531 C C . ASN B 1 133 ? 8.242 6.191 -19.109 1 96.5 133 ASN B C 1
ATOM 4533 O O . ASN B 1 133 ? 9.477 6.188 -19.203 1 96.5 133 ASN B O 1
ATOM 4537 N N . ALA B 1 134 ? 7.633 5.414 -18.312 1 96.56 134 ALA B N 1
ATOM 4538 C CA . ALA B 1 134 ? 8.367 4.602 -17.359 1 96.56 134 ALA B CA 1
ATOM 4539 C C . ALA B 1 134 ? 9.07 3.436 -18.047 1 96.56 134 ALA B C 1
ATOM 4541 O O . ALA B 1 134 ? 8.508 2.807 -18.938 1 96.56 134 ALA B O 1
ATOM 4542 N N . PRO B 1 135 ? 10.367 3.186 -17.656 1 95.81 135 PRO B N 1
ATOM 4543 C CA . PRO B 1 135 ? 10.953 1.919 -18.094 1 95.81 135 PRO B CA 1
ATOM 4544 C C . PRO B 1 135 ? 10.227 0.701 -17.531 1 95.81 135 PRO B C 1
ATOM 4546 O O . PRO B 1 135 ? 9.641 0.774 -16.453 1 95.81 135 PRO B O 1
ATOM 4549 N N . SER B 1 136 ? 10.234 -0.432 -18.234 1 95.38 136 SER B N 1
ATOM 4550 C CA . SER B 1 136 ? 9.492 -1.615 -17.812 1 95.38 136 SER B CA 1
ATOM 4551 C C . SER B 1 136 ? 9.969 -2.121 -16.453 1 95.38 136 SER B C 1
ATOM 4553 O O . SER B 1 136 ? 9.188 -2.67 -15.688 1 95.38 136 SER B O 1
ATOM 4555 N N . GLU B 1 137 ? 11.227 -1.906 -16.125 1 92.88 137 GLU B N 1
ATOM 4556 C CA . GLU B 1 137 ? 11.797 -2.346 -14.852 1 92.88 137 GLU B CA 1
ATOM 4557 C C . GLU B 1 137 ? 11.094 -1.681 -13.672 1 92.88 137 GLU B C 1
ATOM 4559 O O . GLU B 1 137 ? 11.07 -2.227 -12.562 1 92.88 137 GLU B O 1
ATOM 4564 N N . ALA B 1 138 ? 10.469 -0.545 -13.914 1 95.25 138 ALA B N 1
ATOM 4565 C CA . ALA B 1 138 ? 9.781 0.206 -12.867 1 95.25 138 ALA B CA 1
ATOM 4566 C C . ALA B 1 138 ? 8.539 -0.532 -12.391 1 95.25 138 ALA B C 1
ATOM 4568 O O . ALA B 1 138 ? 7.996 -0.23 -11.328 1 95.25 138 ALA B O 1
ATOM 4569 N N . PHE B 1 139 ? 8.086 -1.488 -13.188 1 96.62 139 PHE B N 1
ATOM 4570 C CA . PHE B 1 139 ? 6.852 -2.197 -12.859 1 96.62 139 PHE B CA 1
ATOM 4571 C C . PHE B 1 139 ? 7.137 -3.408 -11.977 1 96.62 139 PHE B C 1
ATOM 4573 O O . PHE B 1 139 ? 6.211 -4.047 -11.477 1 96.62 139 PHE B O 1
ATOM 4580 N N . GLY B 1 140 ? 8.43 -3.74 -11.758 1 94.88 140 GLY B N 1
ATOM 4581 C CA . GLY B 1 140 ? 8.844 -4.91 -11 1 94.88 140 GLY B CA 1
ATOM 4582 C C . GLY B 1 140 ? 8.992 -4.637 -9.516 1 94.88 140 GLY B C 1
ATOM 4583 O O . GLY B 1 140 ? 8.422 -3.676 -8.992 1 94.88 140 GLY B O 1
ATOM 4584 N N . TYR B 1 141 ? 9.555 -5.555 -8.828 1 89.44 141 TYR B N 1
ATOM 4585 C CA . TYR B 1 141 ? 9.898 -5.359 -7.422 1 89.44 141 TYR B CA 1
ATOM 4586 C C . TYR B 1 141 ? 10.852 -4.184 -7.25 1 89.44 141 TYR B C 1
ATOM 4588 O O . TYR B 1 141 ? 11.781 -4.004 -8.039 1 89.44 141 TYR B O 1
ATOM 4596 N N . ALA B 1 142 ? 10.516 -3.336 -6.305 1 88.56 142 ALA B N 1
ATOM 4597 C CA . ALA B 1 142 ? 11.266 -2.094 -6.141 1 88.56 142 ALA B CA 1
ATOM 4598 C C . ALA B 1 142 ? 12.078 -2.113 -4.852 1 88.56 142 ALA B C 1
ATOM 4600 O O . ALA B 1 142 ? 11.797 -2.898 -3.943 1 88.56 142 ALA B O 1
ATOM 4601 N N . GLU B 1 143 ? 13.062 -1.281 -4.883 1 90.94 143 GLU B N 1
ATOM 4602 C CA . GLU B 1 143 ? 13.82 -1.044 -3.658 1 90.94 143 GLU B CA 1
ATOM 4603 C C . GLU B 1 143 ? 12.914 -0.555 -2.533 1 90.94 143 GLU B C 1
ATOM 4605 O O . GLU B 1 143 ? 11.93 0.139 -2.781 1 90.94 143 GLU B O 1
ATOM 4610 N N . PRO B 1 144 ? 13.32 -0.911 -1.391 1 93.12 144 PRO B N 1
ATOM 4611 C CA . PRO B 1 144 ? 12.453 -0.589 -0.257 1 93.12 144 PRO B CA 1
ATOM 4612 C C . PRO B 1 144 ? 12.312 0.915 -0.031 1 93.12 144 PRO B C 1
ATOM 4614 O O . PRO B 1 144 ? 11.344 1.36 0.591 1 93.12 144 PRO B O 1
ATOM 4617 N N . GLN B 1 145 ? 13.242 1.703 -0.543 1 95.69 145 GLN B N 1
ATOM 4618 C CA . GLN B 1 145 ? 13.227 3.148 -0.347 1 95.69 145 GLN B CA 1
ATOM 4619 C C . GLN B 1 145 ? 12.109 3.801 -1.162 1 95.69 145 GLN B C 1
ATOM 4621 O O . GLN B 1 145 ? 11.742 4.949 -0.913 1 95.69 145 GLN B O 1
ATOM 4626 N N . GLY B 1 146 ? 11.586 3.137 -2.131 1 95.62 146 GLY B N 1
ATOM 4627 C CA . GLY B 1 146 ? 10.609 3.695 -3.055 1 95.62 146 GLY B CA 1
ATOM 4628 C C . GLY B 1 146 ? 11.203 4.047 -4.406 1 95.62 146 GLY B C 1
ATOM 4629 O O . GLY B 1 146 ? 12.414 3.936 -4.609 1 95.62 146 GLY B O 1
ATOM 4630 N N . ARG B 1 147 ? 10.445 4.473 -5.309 1 96.62 147 ARG B N 1
ATOM 4631 C CA . ARG B 1 147 ? 10.859 4.77 -6.676 1 96.62 147 ARG B CA 1
ATOM 4632 C C . ARG B 1 147 ? 11.781 5.98 -6.715 1 96.62 147 ARG B C 1
ATOM 4634 O O . ARG B 1 147 ? 11.508 7 -6.078 1 96.62 147 ARG B O 1
ATOM 4641 N N . PRO B 1 148 ? 12.852 5.898 -7.441 1 96.06 148 PRO B N 1
ATOM 4642 C CA . PRO B 1 148 ? 13.781 7.035 -7.508 1 96.06 148 PRO B CA 1
ATOM 4643 C C . PRO B 1 148 ? 13.133 8.281 -8.109 1 96.06 148 PRO B C 1
ATOM 4645 O O . PRO B 1 148 ? 13.469 9.406 -7.715 1 96.06 148 PRO B O 1
ATOM 4648 N N . GLU B 1 149 ? 12.18 8.086 -9.078 1 96.56 149 GLU B N 1
ATOM 4649 C CA . GLU B 1 149 ? 11.492 9.227 -9.688 1 96.56 149 GLU B CA 1
ATOM 4650 C C . GLU B 1 149 ? 10.766 10.055 -8.641 1 96.56 149 GLU B C 1
ATOM 4652 O O . GLU B 1 149 ? 10.852 11.289 -8.648 1 96.56 149 GLU B O 1
ATOM 4657 N N . LEU B 1 150 ? 10.109 9.352 -7.711 1 98.12 150 LEU B N 1
ATOM 4658 C CA . LEU B 1 150 ? 9.344 10.055 -6.691 1 98.12 150 LEU B CA 1
ATOM 4659 C C . LEU B 1 150 ? 10.273 10.695 -5.664 1 98.12 150 LEU B C 1
ATOM 4661 O O . LEU B 1 150 ? 10.055 11.836 -5.242 1 98.12 150 LEU B O 1
ATOM 4665 N N . ARG B 1 151 ? 11.305 10 -5.25 1 97.56 151 ARG B N 1
ATOM 4666 C CA . ARG B 1 151 ? 12.242 10.547 -4.273 1 97.56 151 ARG B CA 1
ATOM 4667 C C . ARG B 1 151 ? 12.906 11.812 -4.797 1 97.56 151 ARG B C 1
ATOM 4669 O O . ARG B 1 151 ? 13.07 12.789 -4.059 1 97.56 151 ARG B O 1
ATOM 4676 N N . ARG B 1 152 ? 13.227 11.836 -6.059 1 96.69 152 ARG B N 1
ATOM 4677 C CA . ARG B 1 152 ? 13.812 13.023 -6.664 1 96.69 152 ARG B CA 1
ATOM 4678 C C . ARG B 1 152 ? 12.805 14.18 -6.684 1 96.69 152 ARG B C 1
ATOM 4680 O O . ARG B 1 152 ? 13.141 15.297 -6.297 1 96.69 152 ARG B O 1
ATOM 4687 N N . ALA B 1 153 ? 11.602 13.875 -7.121 1 96.44 153 ALA B N 1
ATOM 4688 C CA . ALA B 1 153 ? 10.562 14.891 -7.184 1 96.44 153 ALA B CA 1
ATOM 4689 C C . ALA B 1 153 ? 10.266 15.461 -5.801 1 96.44 153 ALA B C 1
ATOM 4691 O O . ALA B 1 153 ? 10.117 16.672 -5.641 1 96.44 153 ALA B O 1
ATOM 4692 N N . LEU B 1 154 ? 10.25 14.602 -4.805 1 96.88 154 LEU B N 1
ATOM 4693 C CA . LEU B 1 154 ? 9.961 15.016 -3.438 1 96.88 154 LEU B CA 1
ATOM 4694 C C . LEU B 1 154 ? 11.086 15.883 -2.887 1 96.88 154 LEU B C 1
ATOM 4696 O O . LEU B 1 154 ? 10.828 16.875 -2.195 1 96.88 154 LEU B O 1
ATOM 4700 N N . ALA B 1 155 ? 12.289 15.453 -3.168 1 93.88 155 ALA B N 1
ATOM 4701 C CA . ALA B 1 155 ? 13.422 16.234 -2.682 1 93.88 155 ALA B CA 1
ATOM 4702 C C . ALA B 1 155 ? 13.336 17.688 -3.156 1 93.88 155 ALA B C 1
ATOM 4704 O O . ALA B 1 155 ? 13.492 18.609 -2.361 1 93.88 155 ALA B O 1
ATOM 4705 N N . GLU B 1 156 ? 13.016 17.844 -4.352 1 87.38 156 GLU B N 1
ATOM 4706 C CA . GLU B 1 156 ? 12.906 19.188 -4.93 1 87.38 156 GLU B CA 1
ATOM 4707 C C . GLU B 1 156 ? 11.711 19.938 -4.348 1 87.38 156 GLU B C 1
ATOM 4709 O O . GLU B 1 156 ? 11.828 21.109 -3.975 1 87.38 156 GLU B O 1
ATOM 4714 N N . TYR B 1 157 ? 10.641 19.328 -4.301 1 90.31 157 TYR B N 1
ATOM 4715 C CA . TYR B 1 157 ? 9.406 19.953 -3.822 1 90.31 157 TYR B CA 1
ATOM 4716 C C . TYR B 1 157 ? 9.547 20.375 -2.367 1 90.31 157 TYR B C 1
ATOM 4718 O O . TYR B 1 157 ? 9.195 21.5 -2.012 1 90.31 157 TYR B O 1
ATOM 4726 N N . LEU B 1 158 ? 10.055 19.453 -1.503 1 89.94 158 LEU B N 1
ATOM 4727 C CA . LEU B 1 158 ? 10.133 19.719 -0.07 1 89.94 158 LEU B CA 1
ATOM 4728 C C . LEU B 1 158 ? 11.141 20.844 0.221 1 89.94 158 LEU B C 1
ATOM 4730 O O . LEU B 1 158 ? 10.93 21.641 1.135 1 89.94 158 LEU B O 1
ATOM 4734 N N . ALA B 1 159 ? 12.148 20.828 -0.527 1 84.25 159 ALA B N 1
ATOM 4735 C CA . ALA B 1 159 ? 13.117 21.922 -0.38 1 84.25 159 ALA B CA 1
ATOM 4736 C C . ALA B 1 159 ? 12.484 23.266 -0.677 1 84.25 159 ALA B C 1
ATOM 4738 O O . ALA B 1 159 ? 12.609 24.203 0.111 1 84.25 159 ALA B O 1
ATOM 4739 N N . ARG B 1 160 ? 11.773 23.312 -1.696 1 78.56 160 ARG B N 1
ATOM 4740 C CA . ARG B 1 160 ? 11.18 24.562 -2.158 1 78.56 160 ARG B CA 1
ATOM 4741 C C . ARG B 1 160 ? 9.992 24.953 -1.294 1 78.56 160 ARG B C 1
ATOM 4743 O O . ARG B 1 160 ? 9.883 26.109 -0.872 1 78.56 160 ARG B O 1
ATOM 4750 N N . ALA B 1 161 ? 9.164 24.031 -0.995 1 80.81 161 ALA B N 1
ATOM 4751 C CA . ALA B 1 161 ? 7.852 24.328 -0.424 1 80.81 161 ALA B CA 1
ATOM 4752 C C . ALA B 1 161 ? 7.91 24.344 1.101 1 80.81 161 ALA B C 1
ATOM 4754 O O . ALA B 1 161 ? 7.129 25.047 1.751 1 80.81 161 ALA B O 1
ATOM 4755 N N . ARG B 1 162 ? 8.852 23.562 1.687 1 84.81 162 ARG B N 1
ATOM 4756 C CA . ARG B 1 162 ? 8.797 23.391 3.133 1 84.81 162 ARG B CA 1
ATOM 4757 C C . ARG B 1 162 ? 10.141 23.719 3.777 1 84.81 162 ARG B C 1
ATOM 4759 O O . ARG B 1 162 ? 10.266 23.734 5.004 1 84.81 162 ARG B O 1
ATOM 4766 N N . GLY B 1 163 ? 11.156 23.953 2.988 1 80.25 163 GLY B N 1
ATOM 4767 C CA . GLY B 1 163 ? 12.477 24.234 3.523 1 80.25 163 GLY B CA 1
ATOM 4768 C C . GLY B 1 163 ? 13.172 23 4.07 1 80.25 163 GLY B C 1
ATOM 4769 O O . GLY B 1 163 ? 14.055 23.109 4.926 1 80.25 163 GLY B O 1
ATOM 4770 N N . VAL B 1 164 ? 12.758 21.859 3.617 1 87.38 164 VAL B N 1
ATOM 4771 C CA . VAL B 1 164 ? 13.32 20.594 4.059 1 87.38 164 VAL B CA 1
ATOM 4772 C C . VAL B 1 164 ? 14.578 20.281 3.246 1 87.38 164 VAL B C 1
ATOM 4774 O O . VAL B 1 164 ? 14.578 20.422 2.02 1 87.38 164 VAL B O 1
ATOM 4777 N N . ARG B 1 165 ? 15.617 19.938 3.912 1 86.25 165 ARG B N 1
ATOM 4778 C CA . ARG B 1 165 ? 16.859 19.547 3.256 1 86.25 165 ARG B CA 1
ATOM 4779 C C . ARG B 1 165 ? 16.859 18.047 2.951 1 86.25 165 ARG B C 1
ATOM 4781 O O . ARG B 1 165 ? 17.594 17.281 3.58 1 86.25 165 ARG B O 1
ATOM 4788 N N . ALA B 1 166 ? 16.188 17.734 1.918 1 92.12 166 ALA B N 1
ATOM 4789 C CA . ALA B 1 166 ? 16.016 16.344 1.538 1 92.12 166 ALA B CA 1
ATOM 4790 C C . ALA B 1 166 ? 16.891 15.977 0.339 1 92.12 166 ALA B C 1
ATOM 4792 O O . ALA B 1 166 ? 17.125 16.812 -0.537 1 92.12 166 ALA B O 1
ATOM 4793 N N . ARG B 1 167 ? 17.469 14.898 0.339 1 92.94 167 ARG B N 1
ATOM 4794 C CA . ARG B 1 167 ? 18.094 14.234 -0.798 1 92.94 167 ARG B CA 1
ATOM 4795 C C . ARG B 1 167 ? 17.375 12.945 -1.157 1 92.94 167 ARG B C 1
ATOM 4797 O O . ARG B 1 167 ? 16.797 12.281 -0.287 1 92.94 167 ARG B O 1
ATOM 4804 N N . PRO B 1 168 ? 17.406 12.609 -2.428 1 95.38 168 PRO B N 1
ATOM 4805 C CA . PRO B 1 168 ? 16.719 11.375 -2.816 1 95.38 168 PRO B CA 1
ATOM 4806 C C . PRO B 1 168 ? 17.156 10.164 -1.998 1 95.38 168 PRO B C 1
ATOM 4808 O O . PRO B 1 168 ? 16.359 9.281 -1.701 1 95.38 168 PRO B O 1
ATOM 4811 N N . CYS B 1 169 ? 18.391 10.094 -1.521 1 94.56 169 CYS B N 1
ATOM 4812 C CA . CYS B 1 169 ? 18.953 8.914 -0.865 1 94.56 169 CYS B CA 1
ATOM 4813 C C . CYS B 1 169 ? 18.516 8.844 0.594 1 94.56 169 CYS B C 1
ATOM 4815 O O . CYS B 1 169 ? 18.656 7.809 1.243 1 94.56 169 CYS B O 1
ATOM 4817 N N . ASN B 1 170 ? 17.984 9.914 1.139 1 96.19 170 ASN B N 1
ATOM 4818 C CA . ASN B 1 170 ? 17.531 9.844 2.525 1 96.19 170 ASN B CA 1
ATOM 4819 C C . ASN B 1 170 ? 16.016 9.961 2.633 1 96.19 170 ASN B C 1
ATOM 4821 O O . ASN B 1 170 ? 15.492 10.25 3.707 1 96.19 170 ASN B O 1
ATOM 4825 N N . ILE B 1 171 ? 15.406 9.898 1.497 1 98.19 171 ILE B N 1
ATOM 4826 C CA . ILE B 1 171 ? 13.953 9.836 1.459 1 98.19 171 ILE B CA 1
ATOM 4827 C C . ILE B 1 171 ? 13.492 8.383 1.407 1 98.19 171 ILE B C 1
ATOM 4829 O O . ILE B 1 171 ? 14.047 7.578 0.654 1 98.19 171 ILE B O 1
ATOM 4833 N N . VAL B 1 172 ? 12.516 8 2.227 1 98.06 172 VAL B N 1
ATOM 4834 C CA . VAL B 1 172 ? 11.828 6.719 2.156 1 98.06 172 VAL B CA 1
ATOM 4835 C C . VAL B 1 172 ? 10.336 6.945 1.913 1 98.06 172 VAL B C 1
ATOM 4837 O O . VAL B 1 172 ? 9.672 7.621 2.701 1 98.06 172 VAL B O 1
ATOM 4840 N N . VAL B 1 173 ? 9.844 6.441 0.77 1 97.75 173 VAL B N 1
ATOM 4841 C CA . VAL B 1 173 ? 8.422 6.516 0.464 1 97.75 173 VAL B CA 1
ATOM 4842 C C . VAL B 1 173 ? 7.66 5.484 1.298 1 97.75 173 VAL B C 1
ATOM 4844 O O . VAL B 1 173 ? 8.125 4.359 1.479 1 97.75 173 VAL B O 1
ATOM 4847 N N . CYS B 1 174 ? 6.508 5.91 1.821 1 96.25 174 CYS B N 1
ATOM 4848 C CA . CYS B 1 174 ? 5.723 5.039 2.691 1 96.25 174 CYS B CA 1
ATOM 4849 C C . CYS B 1 174 ? 4.246 5.082 2.314 1 96.25 174 CYS B C 1
ATOM 4851 O O . CYS B 1 174 ? 3.799 6.012 1.639 1 96.25 174 CYS B O 1
ATOM 4853 N N . CYS B 1 175 ? 3.533 4.098 2.785 1 94.94 175 CYS B N 1
ATOM 4854 C CA . CYS B 1 175 ? 2.08 4.066 2.65 1 94.94 175 CYS B CA 1
ATOM 4855 C C . CYS B 1 175 ? 1.418 4.988 3.666 1 94.94 175 CYS B C 1
ATOM 4857 O O . CYS B 1 175 ? 0.735 4.52 4.582 1 94.94 175 CYS B O 1
ATOM 4859 N N . GLY B 1 176 ? 1.544 6.242 3.477 1 94.69 176 GLY B N 1
ATOM 4860 C CA . GLY B 1 176 ? 1.045 7.238 4.41 1 94.69 176 GLY B CA 1
ATOM 4861 C C . GLY B 1 176 ? 1.99 7.5 5.566 1 94.69 176 GLY B C 1
ATOM 4862 O O . GLY B 1 176 ? 2.967 6.77 5.754 1 94.69 176 GLY B O 1
ATOM 4863 N N . ALA B 1 177 ? 1.662 8.523 6.301 1 95.62 177 ALA B N 1
ATOM 4864 C CA . ALA B 1 177 ? 2.467 8.883 7.465 1 95.62 177 ALA B CA 1
ATOM 4865 C C . ALA B 1 177 ? 2.391 7.801 8.539 1 95.62 177 ALA B C 1
ATOM 4867 O O . ALA B 1 177 ? 3.342 7.598 9.297 1 95.62 177 ALA B O 1
ATOM 4868 N N . ALA B 1 178 ? 1.303 7.082 8.57 1 94.69 178 ALA B N 1
ATOM 4869 C CA . ALA B 1 178 ? 1.127 6.016 9.555 1 94.69 178 ALA B CA 1
ATOM 4870 C C . ALA B 1 178 ? 2.209 4.949 9.406 1 94.69 178 ALA B C 1
ATOM 4872 O O . ALA B 1 178 ? 2.859 4.578 10.383 1 94.69 178 ALA B O 1
ATOM 4873 N N . GLU B 1 179 ? 2.416 4.512 8.18 1 95.25 179 GLU B N 1
ATOM 4874 C CA . GLU B 1 179 ? 3.496 3.551 7.98 1 95.25 179 GLU B CA 1
ATOM 4875 C C . GLU B 1 179 ? 4.848 4.16 8.336 1 95.25 179 GLU B C 1
ATOM 4877 O O . GLU B 1 179 ? 5.699 3.494 8.93 1 95.25 179 GLU B O 1
ATOM 4882 N N . GLY B 1 180 ? 5.062 5.391 7.91 1 97.44 180 GLY B N 1
ATOM 4883 C CA . GLY B 1 180 ? 6.309 6.066 8.242 1 97.44 180 GLY B CA 1
ATOM 4884 C C . GLY B 1 180 ? 6.625 6.047 9.727 1 97.44 180 GLY B C 1
ATOM 4885 O O . GLY B 1 180 ? 7.75 5.742 10.125 1 97.44 180 GLY B O 1
ATOM 4886 N N . LEU B 1 181 ? 5.613 6.32 10.484 1 98 181 LEU B N 1
ATOM 4887 C CA . LEU B 1 181 ? 5.812 6.34 11.93 1 98 181 LEU B CA 1
ATOM 4888 C C . LEU B 1 181 ? 6.105 4.938 12.453 1 98 181 LEU B C 1
ATOM 4890 O O . LEU B 1 181 ? 6.938 4.766 13.352 1 98 181 LEU B O 1
ATOM 4894 N N . ASN B 1 182 ? 5.43 3.955 11.938 1 96.06 182 ASN B N 1
ATOM 4895 C CA . ASN B 1 182 ? 5.707 2.576 12.328 1 96.06 182 ASN B CA 1
ATOM 4896 C C . ASN B 1 182 ? 7.16 2.195 12.047 1 96.06 182 ASN B C 1
ATOM 4898 O O . ASN B 1 182 ? 7.816 1.571 12.883 1 96.06 182 ASN B O 1
ATOM 4902 N N . LEU B 1 183 ? 7.633 2.521 10.875 1 97.19 183 LEU B N 1
ATOM 4903 C CA . LEU B 1 183 ? 9.008 2.213 10.484 1 97.19 183 LEU B CA 1
ATOM 4904 C C . LEU B 1 183 ? 10 2.904 11.406 1 97.19 183 LEU B C 1
ATOM 4906 O O . LEU B 1 183 ? 10.953 2.281 11.875 1 97.19 183 LEU B O 1
ATOM 4910 N N . VAL B 1 184 ? 9.742 4.164 11.68 1 98.56 184 VAL B N 1
ATOM 4911 C CA . VAL B 1 184 ? 10.625 4.949 12.531 1 98.56 184 VAL B CA 1
ATOM 4912 C C . VAL B 1 184 ? 10.609 4.383 13.953 1 98.56 184 VAL B C 1
ATOM 4914 O O . VAL B 1 184 ? 11.664 4.238 14.578 1 98.56 184 VAL B O 1
ATOM 4917 N N . ALA B 1 185 ? 9.438 4.082 14.438 1 98.5 185 ALA B N 1
ATOM 4918 C CA . ALA B 1 185 ? 9.305 3.514 15.781 1 98.5 185 ALA B CA 1
ATOM 4919 C C . ALA B 1 185 ? 10.117 2.229 15.914 1 98.5 185 ALA B C 1
ATOM 4921 O O . ALA B 1 185 ? 10.852 2.047 16.891 1 98.5 185 ALA B O 1
ATOM 4922 N N . GLY B 1 186 ? 9.984 1.393 14.938 1 97.06 186 GLY B N 1
ATOM 4923 C CA . GLY B 1 186 ? 10.766 0.163 14.945 1 97.06 186 GLY B CA 1
ATOM 4924 C C . GLY B 1 186 ? 12.258 0.404 14.922 1 97.06 186 GLY B C 1
ATOM 4925 O O . GLY B 1 186 ? 13.008 -0.25 15.648 1 97.06 186 GLY B O 1
ATOM 4926 N N . ALA B 1 187 ? 12.711 1.286 14.086 1 97.62 187 ALA B N 1
ATOM 4927 C CA . ALA B 1 187 ? 14.125 1.611 13.969 1 97.62 187 ALA B CA 1
ATOM 4928 C C . ALA B 1 187 ? 14.672 2.166 15.281 1 97.62 187 ALA B C 1
ATOM 4930 O O . ALA B 1 187 ? 15.758 1.784 15.719 1 97.62 187 ALA B O 1
ATOM 4931 N N . LEU B 1 188 ? 13.898 3.066 15.906 1 97.81 188 LEU B N 1
ATOM 4932 C CA . LEU B 1 188 ? 14.312 3.664 17.172 1 97.81 188 LEU B CA 1
ATOM 4933 C C . LEU B 1 188 ? 14.406 2.607 18.266 1 97.81 188 LEU B C 1
ATOM 4935 O O . LEU B 1 188 ? 15.359 2.596 19.047 1 97.81 188 LEU B O 1
ATOM 4939 N N . ALA B 1 189 ? 13.445 1.771 18.297 1 97.06 189 ALA B N 1
ATOM 4940 C CA . ALA B 1 189 ? 13.469 0.686 19.281 1 97.06 189 ALA B CA 1
ATOM 4941 C C . ALA B 1 189 ? 14.703 -0.189 19.094 1 97.06 189 ALA B C 1
ATOM 4943 O O . ALA B 1 189 ? 15.367 -0.553 20.078 1 97.06 189 ALA B O 1
ATOM 4944 N N . GLU B 1 190 ? 14.984 -0.5 17.875 1 93.25 190 GLU B N 1
ATOM 4945 C CA . GLU B 1 190 ? 16.156 -1.298 17.547 1 93.25 190 GLU B CA 1
ATOM 4946 C C . GLU B 1 190 ? 17.438 -0.61 18.016 1 93.25 190 GLU B C 1
ATOM 4948 O O . GLU B 1 190 ? 18.406 -1.276 18.406 1 93.25 190 GLU B O 1
ATOM 4953 N N . MET B 1 191 ? 17.422 0.646 18.047 1 93.62 191 MET B N 1
ATOM 4954 C CA . MET B 1 191 ? 18.594 1.435 18.438 1 93.62 191 MET B CA 1
ATOM 4955 C C . MET B 1 191 ? 18.656 1.598 19.953 1 93.62 191 MET B C 1
ATOM 4957 O O . MET B 1 191 ? 19.547 2.271 20.469 1 93.62 191 MET B O 1
ATOM 4961 N N . GLY B 1 192 ? 17.672 1.127 20.656 1 94.56 192 GLY B N 1
ATOM 4962 C CA . GLY B 1 192 ? 17.719 1.107 22.109 1 94.56 192 GLY B CA 1
ATOM 4963 C C . GLY B 1 192 ? 16.938 2.234 22.75 1 94.56 192 GLY B C 1
ATOM 4964 O O . GLY B 1 192 ? 17.016 2.439 23.953 1 94.56 192 GLY B O 1
ATOM 4965 N N . VAL B 1 193 ? 16.203 2.975 21.906 1 97 193 VAL B N 1
ATOM 4966 C CA . VAL B 1 193 ? 15.359 4.02 22.469 1 97 193 VAL B CA 1
ATOM 4967 C C . VAL B 1 193 ? 14.25 3.393 23.312 1 97 193 VAL B C 1
ATOM 4969 O O . VAL B 1 193 ? 13.594 2.445 22.875 1 97 193 VAL B O 1
ATOM 4972 N N . ALA B 1 194 ? 14.07 3.947 24.469 1 97.25 194 ALA B N 1
ATOM 4973 C CA . ALA B 1 194 ? 13.102 3.361 25.406 1 97.25 194 ALA B CA 1
ATOM 4974 C C . ALA B 1 194 ? 11.781 4.117 25.359 1 97.25 194 ALA B C 1
ATOM 4976 O O . ALA B 1 194 ? 10.719 3.539 25.609 1 97.25 194 ALA B O 1
ATOM 4977 N N . ALA B 1 195 ? 11.898 5.398 25.078 1 98.56 195 ALA B N 1
ATOM 4978 C CA . ALA B 1 195 ? 10.695 6.219 25.141 1 98.56 195 ALA B CA 1
ATOM 4979 C C . ALA B 1 195 ? 10.727 7.336 24.109 1 98.56 195 ALA B C 1
ATOM 4981 O O . ALA B 1 195 ? 11.797 7.887 23.812 1 98.56 195 ALA B O 1
ATOM 4982 N N . THR B 1 196 ? 9.578 7.57 23.531 1 98.88 196 THR B N 1
ATOM 4983 C CA . THR B 1 196 ? 9.328 8.711 22.656 1 98.88 196 THR B CA 1
ATOM 4984 C C . THR B 1 196 ? 8.25 9.617 23.234 1 98.88 196 THR B C 1
ATOM 4986 O O . THR B 1 196 ? 7.078 9.242 23.297 1 98.88 196 THR B O 1
ATOM 4989 N N . ALA B 1 197 ? 8.664 10.797 23.703 1 98.88 197 ALA B N 1
ATOM 4990 C CA . ALA B 1 197 ? 7.68 11.742 24.219 1 98.88 197 ALA B CA 1
ATOM 4991 C C . ALA B 1 197 ? 6.73 12.211 23.125 1 98.88 197 ALA B C 1
ATOM 4993 O O . ALA B 1 197 ? 7.121 12.305 21.953 1 98.88 197 ALA B O 1
ATOM 4994 N N . VAL B 1 198 ? 5.484 12.43 23.531 1 98.88 198 VAL B N 1
ATOM 4995 C CA . VAL B 1 198 ? 4.477 12.898 22.578 1 98.88 198 VAL B CA 1
ATOM 4996 C C . VAL B 1 198 ? 3.727 14.094 23.172 1 98.88 198 VAL B C 1
ATOM 4998 O O . VAL B 1 198 ? 3.75 14.312 24.375 1 98.88 198 VAL B O 1
ATOM 5001 N N . GLU B 1 199 ? 3.178 14.867 22.328 1 98.75 199 GLU B N 1
ATOM 5002 C CA . GLU B 1 199 ? 2.301 15.938 22.781 1 98.75 199 GLU B CA 1
ATOM 5003 C C . GLU B 1 199 ? 1.094 15.375 23.531 1 98.75 199 GLU B C 1
ATOM 5005 O O . GLU B 1 199 ? 0.536 14.352 23.141 1 98.75 199 GLU B O 1
ATOM 5010 N N . ALA B 1 200 ? 0.586 16.078 24.531 1 98.25 200 ALA B N 1
ATOM 5011 C CA . ALA B 1 200 ? -0.466 15.586 25.422 1 98.25 200 ALA B CA 1
ATOM 5012 C C . ALA B 1 200 ? -1.788 15.438 24.672 1 98.25 200 ALA B C 1
ATOM 5014 O O . ALA B 1 200 ? -2.666 14.68 25.094 1 98.25 200 ALA B O 1
ATOM 5015 N N . TYR B 1 201 ? -1.95 16.203 23.672 1 97.62 201 TYR B N 1
ATOM 5016 C CA . TYR B 1 201 ? -3.055 16.031 22.734 1 97.62 201 TYR B CA 1
ATOM 5017 C C . TYR B 1 201 ? -2.545 15.602 21.359 1 97.62 201 TYR B C 1
ATOM 5019 O O . TYR B 1 201 ? -1.634 16.219 20.812 1 97.62 201 TYR B O 1
ATOM 5027 N N . GLY B 1 202 ? -3.027 14.531 20.859 1 97.5 202 GLY B N 1
ATOM 5028 C CA . GLY B 1 202 ? -2.619 13.992 19.562 1 97.5 202 GLY B CA 1
ATOM 5029 C C . GLY B 1 202 ? -3.387 12.75 19.156 1 97.5 202 GLY B C 1
ATOM 5030 O O . GLY B 1 202 ? -4.375 12.391 19.812 1 97.5 202 GLY B O 1
ATOM 5031 N N . LEU B 1 203 ? -2.984 12.125 18.125 1 96.69 203 LEU B N 1
ATOM 5032 C CA . LEU B 1 203 ? -3.705 10.977 17.578 1 96.69 203 LEU B CA 1
ATOM 5033 C C . LEU B 1 203 ? -3.441 9.727 18.406 1 96.69 203 LEU B C 1
ATOM 5035 O O . LEU B 1 203 ? -2.287 9.336 18.609 1 96.69 203 LEU B O 1
ATOM 5039 N N . PRO B 1 204 ? -4.531 9.102 18.844 1 94.88 204 PRO B N 1
ATOM 5040 C CA . PRO B 1 204 ? -4.344 7.828 19.547 1 94.88 204 PRO B CA 1
ATOM 5041 C C . PRO B 1 204 ? -3.615 6.785 18.703 1 94.88 204 PRO B C 1
ATOM 5043 O O . PRO B 1 204 ? -2.863 5.965 19.25 1 94.88 204 PRO B O 1
ATOM 5046 N N . THR B 1 205 ? -3.801 6.801 17.406 1 93.12 205 THR B N 1
ATOM 5047 C CA . THR B 1 205 ? -3.186 5.828 16.5 1 93.12 205 THR B CA 1
ATOM 5048 C C . THR B 1 205 ? -1.669 6.008 16.484 1 93.12 205 THR B C 1
ATOM 5050 O O . THR B 1 205 ? -0.93 5.039 16.297 1 93.12 205 THR B O 1
ATOM 5053 N N . GLN B 1 206 ? -1.167 7.215 16.625 1 97.31 206 GLN B N 1
ATOM 5054 C CA . GLN B 1 206 ? 0.274 7.438 16.672 1 97.31 206 GLN B CA 1
ATOM 5055 C C . GLN B 1 206 ? 0.875 6.859 17.953 1 97.31 206 GLN B C 1
ATOM 5057 O O . GLN B 1 206 ? 1.928 6.219 17.922 1 97.31 206 GLN B O 1
ATOM 5062 N N . ARG B 1 207 ? 0.195 7.07 19.062 1 97.25 207 ARG B N 1
ATOM 5063 C CA . ARG B 1 207 ? 0.648 6.48 20.312 1 97.25 207 ARG B CA 1
ATOM 5064 C C . ARG B 1 207 ? 0.651 4.961 20.234 1 97.25 207 ARG B C 1
ATOM 5066 O O . ARG B 1 207 ? 1.583 4.309 20.719 1 97.25 207 ARG B O 1
ATOM 5073 N N . ALA B 1 208 ? -0.396 4.453 19.656 1 93.69 208 ALA B N 1
ATOM 5074 C CA . ALA B 1 208 ? -0.491 3.002 19.5 1 93.69 208 ALA B CA 1
ATOM 5075 C C . ALA B 1 208 ? 0.665 2.463 18.656 1 93.69 208 ALA B C 1
ATOM 5077 O O . ALA B 1 208 ? 1.214 1.4 18.953 1 93.69 208 ALA B O 1
ATOM 5078 N N . ALA B 1 209 ? 1.015 3.145 17.609 1 94.44 209 ALA B N 1
ATOM 5079 C CA . ALA B 1 209 ? 2.129 2.748 16.75 1 94.44 209 ALA B CA 1
ATOM 5080 C C . ALA B 1 209 ? 3.434 2.691 17.531 1 94.44 209 ALA B C 1
ATOM 5082 O O . ALA B 1 209 ? 4.195 1.728 17.422 1 94.44 209 ALA B O 1
ATOM 5083 N N . LEU B 1 210 ? 3.705 3.727 18.328 1 97.81 210 LEU B N 1
ATOM 5084 C CA . LEU B 1 210 ? 4.91 3.773 19.156 1 97.81 210 LEU B CA 1
ATOM 5085 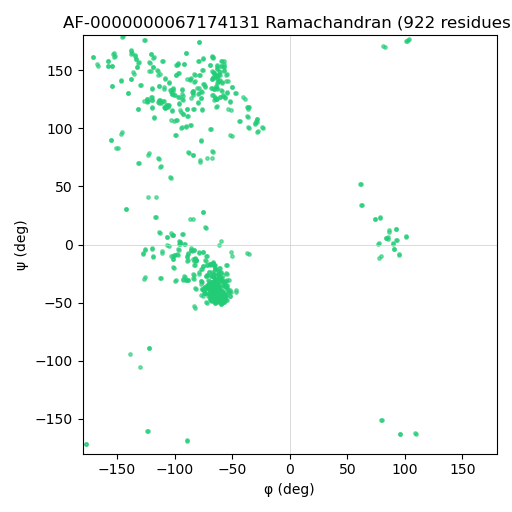C C . LEU 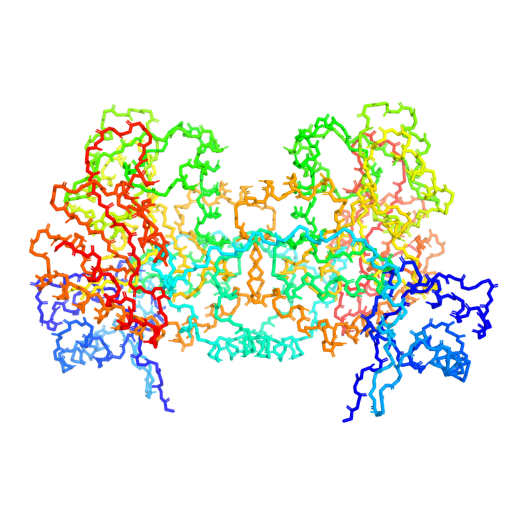B 1 210 ? 4.898 2.658 20.188 1 97.81 210 LEU B C 1
ATOM 5087 O O . LEU B 1 210 ? 5.906 1.972 20.375 1 97.81 210 LEU B O 1
ATOM 5091 N N . ALA B 1 211 ? 3.73 2.432 20.781 1 96.19 211 ALA B N 1
ATOM 5092 C CA . ALA B 1 211 ? 3.592 1.399 21.797 1 96.19 211 ALA B CA 1
ATOM 5093 C C . ALA B 1 211 ? 3.82 0.009 21.219 1 96.19 211 ALA B C 1
ATOM 5095 O O . ALA B 1 211 ? 4.422 -0.853 21.859 1 96.19 211 ALA B O 1
ATOM 5096 N N . ARG B 1 212 ? 3.363 -0.237 20.047 1 91.88 212 ARG B N 1
ATOM 5097 C CA . ARG B 1 212 ? 3.535 -1.525 19.391 1 91.88 212 ARG B CA 1
ATOM 5098 C C . ARG B 1 212 ? 5.012 -1.849 19.188 1 91.88 212 ARG B C 1
ATOM 5100 O O . ARG B 1 212 ? 5.402 -3.018 19.203 1 91.88 212 ARG B O 1
ATOM 5107 N N . ALA B 1 213 ? 5.828 -0.811 19.031 1 95.88 213 ALA B N 1
ATOM 5108 C CA . ALA B 1 213 ? 7.266 -0.995 18.859 1 95.88 213 ALA B CA 1
ATOM 5109 C C . ALA B 1 213 ? 7.961 -1.158 20.203 1 95.88 213 ALA B C 1
ATOM 5111 O O . ALA B 1 213 ? 9.18 -1.316 20.266 1 95.88 213 ALA B O 1
ATOM 5112 N N . GLY B 1 214 ? 7.184 -1.017 21.328 1 96.31 214 GLY B N 1
ATOM 5113 C CA . GLY B 1 214 ? 7.746 -1.17 22.672 1 96.31 214 GLY B CA 1
ATOM 5114 C C . GLY B 1 214 ? 8.219 0.139 23.266 1 96.31 214 GLY B C 1
ATOM 5115 O O . GLY B 1 214 ? 8.945 0.143 24.266 1 96.31 214 GLY B O 1
ATOM 5116 N N . LEU B 1 215 ? 7.848 1.266 22.672 1 98.25 215 LEU B N 1
ATOM 5117 C CA . LEU B 1 215 ? 8.273 2.572 23.172 1 98.25 215 LEU B CA 1
ATOM 5118 C C . LEU B 1 215 ? 7.238 3.154 24.125 1 98.25 215 LEU B C 1
ATOM 5120 O O . LEU B 1 215 ? 6.051 3.205 23.797 1 98.25 215 LEU B O 1
ATOM 5124 N N . ARG B 1 216 ? 7.68 3.561 25.25 1 97.88 216 ARG B N 1
ATOM 5125 C CA . ARG B 1 216 ? 6.812 4.352 26.125 1 97.88 216 ARG B CA 1
ATOM 5126 C C . ARG B 1 216 ? 6.559 5.734 25.531 1 97.88 216 ARG B C 1
ATOM 5128 O O . ARG B 1 216 ? 7.383 6.25 24.766 1 97.88 216 ARG B O 1
ATOM 5135 N N . CYS B 1 217 ? 5.434 6.355 25.891 1 98.12 217 CYS B N 1
ATOM 5136 C CA . CYS B 1 217 ? 5.055 7.625 25.266 1 98.12 217 CYS B CA 1
ATOM 5137 C C . CYS B 1 217 ? 4.668 8.648 26.328 1 98.12 217 CYS B C 1
ATOM 5139 O O . CYS B 1 217 ? 3.512 9.062 26.406 1 98.12 217 CYS B O 1
ATOM 5141 N N . PRO B 1 218 ? 5.594 9.141 27.094 1 98.38 218 PRO B N 1
ATOM 5142 C CA . PRO B 1 218 ? 5.215 10.172 28.062 1 98.38 218 PRO B CA 1
ATOM 5143 C C . PRO B 1 218 ? 4.703 11.445 27.406 1 98.38 218 PRO B C 1
ATOM 5145 O O . PRO B 1 218 ? 5.219 11.852 26.359 1 98.38 218 PRO B O 1
ATOM 5148 N N . PRO B 1 219 ? 3.699 12.094 28 1 98.25 219 PRO B N 1
ATOM 5149 C CA . PRO B 1 219 ? 3.084 13.273 27.391 1 98.25 219 PRO B CA 1
ATOM 5150 C C . PRO B 1 219 ? 3.818 14.57 27.719 1 98.25 219 PRO B C 1
ATOM 5152 O O . PRO B 1 219 ? 4.344 14.711 28.828 1 98.25 219 PRO B O 1
ATOM 5155 N N . LEU B 1 220 ? 3.889 15.445 26.812 1 98.56 220 LEU B N 1
ATOM 5156 C CA . LEU B 1 220 ? 4.289 16.844 26.984 1 98.56 220 LEU B CA 1
ATOM 5157 C C . LEU B 1 220 ? 3.074 17.766 26.984 1 98.56 220 LEU B C 1
ATOM 5159 O O . LEU B 1 220 ? 2.25 17.703 26.062 1 98.56 220 LEU B O 1
ATOM 5163 N N . ALA B 1 221 ? 2.963 18.609 27.953 1 97.88 221 ALA B N 1
ATOM 5164 C CA . ALA B 1 221 ? 1.882 19.594 27.953 1 97.88 221 ALA B CA 1
ATOM 5165 C C . ALA B 1 221 ? 1.967 20.5 26.734 1 97.88 221 ALA B C 1
ATOM 5167 O O . ALA B 1 221 ? 3.055 20.75 26.203 1 97.88 221 ALA B O 1
ATOM 5168 N N . VAL B 1 222 ? 0.799 20.953 26.25 1 97.62 222 VAL B N 1
ATOM 5169 C CA . VAL B 1 222 ? 0.734 21.875 25.125 1 97.62 222 VAL B CA 1
ATOM 5170 C C . VAL B 1 222 ? -0.038 23.125 25.516 1 97.62 222 VAL B C 1
ATOM 5172 O O . VAL B 1 222 ? -1.154 23.047 26.031 1 97.62 222 VAL B O 1
ATOM 5175 N N . ASP B 1 223 ? 0.56 24.266 25.344 1 95.44 223 ASP B N 1
ATOM 5176 C CA . ASP B 1 223 ? -0.095 25.547 25.594 1 95.44 223 ASP B CA 1
ATOM 5177 C C . ASP B 1 223 ? -0.073 26.438 24.359 1 95.44 223 ASP B C 1
ATOM 5179 O O . ASP B 1 223 ? 0.019 25.938 23.234 1 95.44 223 ASP B O 1
ATOM 5183 N N . ALA B 1 224 ? -0.243 27.688 24.484 1 94 224 ALA B N 1
ATOM 5184 C CA . ALA B 1 224 ? -0.37 28.609 23.359 1 94 224 ALA B CA 1
ATOM 5185 C C . ALA B 1 224 ? 0.921 28.672 22.547 1 94 224 ALA B C 1
ATOM 5187 O O . ALA B 1 224 ? 0.906 29.031 21.359 1 94 224 ALA B O 1
ATOM 5188 N N . ASP B 1 225 ? 1.997 28.266 23.219 1 93.81 225 ASP B N 1
ATOM 5189 C CA . ASP B 1 225 ? 3.291 28.312 22.547 1 93.81 225 ASP B CA 1
ATOM 5190 C C . ASP B 1 225 ? 3.705 26.922 22.047 1 93.81 225 ASP B C 1
ATOM 5192 O O . ASP B 1 225 ? 4.848 26.719 21.641 1 93.81 225 ASP B O 1
ATOM 5196 N N . GLY B 1 226 ? 2.826 25.969 22.125 1 96.62 226 GLY B N 1
ATOM 5197 C CA . GLY B 1 226 ? 3.125 24.609 21.672 1 96.62 226 GLY B CA 1
ATOM 5198 C C . GLY B 1 226 ? 3.586 23.703 22.812 1 96.62 226 GLY B C 1
ATOM 5199 O O . GLY B 1 226 ? 3.303 23.969 23.969 1 96.62 226 GLY B O 1
ATOM 5200 N N . ALA B 1 227 ? 4.168 22.641 22.484 1 98.44 227 ALA B N 1
ATOM 5201 C CA . ALA B 1 227 ? 4.594 21.609 23.438 1 98.44 227 ALA B CA 1
ATOM 5202 C C . ALA B 1 227 ? 5.605 22.188 24.438 1 98.44 227 ALA B C 1
ATOM 5204 O O . ALA B 1 227 ? 6.488 22.953 24.047 1 98.44 227 ALA B O 1
ATOM 5205 N N . ASP B 1 228 ? 5.5 21.781 25.672 1 98.19 228 ASP B N 1
ATOM 5206 C CA . ASP B 1 228 ? 6.457 22.156 26.703 1 98.19 228 ASP B CA 1
ATOM 5207 C C . ASP B 1 228 ? 7.75 21.359 26.578 1 98.19 228 ASP B C 1
ATOM 5209 O O . ASP B 1 228 ? 7.949 20.375 27.297 1 98.19 228 ASP B O 1
ATOM 5213 N N . ILE B 1 229 ? 8.664 21.859 25.828 1 98.19 229 ILE B N 1
ATOM 5214 C CA . ILE B 1 229 ? 9.898 21.188 25.469 1 98.19 229 ILE B CA 1
ATOM 5215 C C . ILE B 1 229 ? 10.805 21.094 26.703 1 98.19 229 ILE B C 1
ATOM 5217 O O . ILE B 1 229 ? 11.57 20.141 26.844 1 98.19 229 ILE B O 1
ATOM 5221 N N . ASN B 1 230 ? 10.719 22.047 27.578 1 95.94 230 ASN B N 1
ATOM 5222 C CA . ASN B 1 230 ? 11.578 22.062 28.766 1 95.94 230 ASN B CA 1
ATOM 5223 C C . ASN B 1 230 ? 11.352 20.844 29.641 1 95.94 230 ASN B C 1
ATOM 5225 O O . ASN B 1 230 ? 12.258 20.391 30.359 1 95.94 230 ASN B O 1
ATOM 5229 N N . ALA B 1 231 ? 10.18 20.297 29.578 1 97.75 231 ALA B N 1
ATOM 5230 C CA . ALA B 1 231 ? 9.852 19.109 30.359 1 97.75 231 ALA B CA 1
ATOM 5231 C C . ALA B 1 231 ? 10.734 17.922 29.953 1 97.75 231 ALA B C 1
ATOM 5233 O O . ALA B 1 231 ? 10.961 17.016 30.75 1 97.75 231 ALA B O 1
ATOM 5234 N N . LEU B 1 232 ? 11.258 17.906 28.75 1 98 232 LEU B N 1
ATOM 5235 C CA . LEU B 1 232 ? 12.125 16.828 28.266 1 98 232 LEU B CA 1
ATOM 5236 C C . LEU B 1 232 ? 13.375 16.719 29.141 1 98 232 LEU B C 1
ATOM 5238 O O . LEU B 1 232 ? 13.93 15.633 29.297 1 98 232 LEU B O 1
ATOM 5242 N N . ASN B 1 233 ? 13.789 17.828 29.703 1 95.06 233 ASN B N 1
ATOM 5243 C CA . ASN B 1 233 ? 15 17.859 30.516 1 95.06 233 ASN B CA 1
ATOM 5244 C C . ASN B 1 233 ? 14.836 17.031 31.797 1 95.06 233 ASN B C 1
ATOM 5246 O O . ASN B 1 233 ? 15.828 16.641 32.406 1 95.06 233 ASN B O 1
ATOM 5250 N N . THR B 1 234 ? 13.648 16.766 32.125 1 96.25 234 THR B N 1
ATOM 5251 C CA . THR B 1 234 ? 13.383 15.992 33.344 1 96.25 234 THR B CA 1
ATOM 5252 C C . THR B 1 234 ? 13.031 14.547 33 1 96.25 234 THR B C 1
ATOM 5254 O O . THR B 1 234 ? 12.602 13.789 33.875 1 96.25 234 THR B O 1
ATOM 5257 N N . MET B 1 235 ? 13.195 14.156 31.797 1 96.81 235 MET B N 1
ATOM 5258 C CA . MET B 1 235 ? 12.875 12.812 31.328 1 96.81 235 MET B CA 1
ATOM 5259 C C . MET B 1 235 ? 14.094 12.148 30.703 1 96.81 235 MET B C 1
ATOM 5261 O O . MET B 1 235 ? 14.133 11.945 29.484 1 96.81 235 MET B O 1
ATOM 5265 N N . PRO B 1 236 ? 14.977 11.688 31.484 1 93.31 236 PRO B N 1
ATOM 5266 C CA . PRO B 1 236 ? 16.234 11.156 30.953 1 93.31 236 PRO B CA 1
ATOM 5267 C C . PRO B 1 236 ? 16.031 9.898 30.109 1 93.31 236 PRO B C 1
ATOM 5269 O O . PRO B 1 236 ? 16.891 9.539 29.312 1 93.31 236 PRO B O 1
ATOM 5272 N N . GLU B 1 237 ? 14.922 9.273 30.25 1 95.31 237 GLU B N 1
ATOM 5273 C CA . GLU B 1 237 ? 14.672 8.031 29.516 1 95.31 237 GLU B CA 1
ATOM 5274 C C . GLU B 1 237 ? 14.219 8.312 28.094 1 95.31 237 GLU B C 1
ATOM 5276 O O . GLU B 1 237 ? 14.195 7.41 27.25 1 95.31 237 GLU B O 1
ATOM 5281 N N . VAL B 1 238 ? 13.859 9.531 27.797 1 98.25 238 VAL B N 1
ATOM 5282 C CA . VAL B 1 238 ? 13.312 9.891 26.5 1 98.25 238 VAL B CA 1
ATOM 5283 C C . VAL B 1 238 ? 14.445 10.039 25.484 1 98.25 238 VAL B C 1
ATOM 5285 O O . VAL B 1 238 ? 15.391 10.797 25.703 1 98.25 238 VAL B O 1
ATOM 5288 N N . GLY B 1 239 ? 14.32 9.234 24.422 1 98.19 239 GLY B N 1
ATOM 5289 C CA . GLY B 1 239 ? 15.32 9.297 23.359 1 98.19 239 GLY B CA 1
ATOM 5290 C C . GLY B 1 239 ? 14.781 9.883 22.062 1 98.19 239 GLY B C 1
ATOM 5291 O O . GLY B 1 239 ? 15.539 10.086 21.109 1 98.19 239 GLY B O 1
ATOM 5292 N N . ALA B 1 240 ? 13.508 10.133 22.031 1 98.81 240 ALA B N 1
ATOM 5293 C CA . ALA B 1 240 ? 12.875 10.766 20.875 1 98.81 240 ALA B CA 1
ATOM 5294 C C . ALA B 1 240 ? 11.633 11.547 21.281 1 98.81 240 ALA B C 1
ATOM 5296 O O . ALA B 1 240 ? 11.117 11.367 22.375 1 98.81 240 ALA B O 1
ATOM 5297 N N . VAL B 1 241 ? 11.188 12.438 20.453 1 98.88 241 VAL B N 1
ATOM 5298 C CA . VAL B 1 241 ? 9.969 13.211 20.688 1 98.88 241 VAL B CA 1
ATOM 5299 C C . VAL B 1 241 ? 9.195 13.383 19.391 1 98.88 241 VAL B C 1
ATOM 5301 O O . VAL B 1 241 ? 9.797 13.609 18.328 1 98.88 241 VAL B O 1
ATOM 5304 N N . LEU B 1 242 ? 7.922 13.094 19.391 1 98.94 242 LEU B N 1
ATOM 5305 C CA . LEU B 1 242 ? 7.023 13.32 18.266 1 98.94 242 LEU B CA 1
ATOM 5306 C C . LEU B 1 242 ? 6.277 14.641 18.422 1 98.94 242 LEU B C 1
ATOM 5308 O O . LEU B 1 242 ? 5.562 14.844 19.406 1 98.94 242 LEU B O 1
ATOM 5312 N N . LEU B 1 243 ? 6.465 15.523 17.391 1 98.69 243 LEU B N 1
ATOM 5313 C CA . LEU B 1 243 ? 5.891 16.859 17.469 1 98.69 243 LEU B CA 1
ATOM 5314 C C . LEU B 1 243 ? 5.176 17.219 16.172 1 98.69 243 LEU B C 1
ATOM 5316 O O . LEU B 1 243 ? 5.512 16.688 15.102 1 98.69 243 LEU B O 1
ATOM 5320 N N . THR B 1 244 ? 4.227 18.047 16.281 1 97.38 244 THR B N 1
ATOM 5321 C CA . THR B 1 244 ? 3.574 18.734 15.172 1 97.38 244 THR B CA 1
ATOM 5322 C C . THR B 1 244 ? 3.848 20.234 15.211 1 97.38 244 THR B C 1
ATOM 5324 O O . THR B 1 244 ? 2.932 21.031 15.438 1 97.38 244 THR B O 1
ATOM 5327 N N . PRO B 1 245 ? 5.012 20.594 14.875 1 95.25 245 PRO B N 1
ATOM 5328 C CA . PRO B 1 245 ? 5.48 21.953 15.195 1 95.25 245 PRO B CA 1
ATOM 5329 C C . PRO B 1 245 ? 4.773 23.031 14.375 1 95.25 245 PRO B C 1
ATOM 5331 O O . PRO B 1 245 ? 4.59 24.156 14.852 1 95.25 245 PRO B O 1
ATOM 5334 N N . SER B 1 246 ? 4.422 22.75 13.172 1 91.94 246 SER B N 1
ATOM 5335 C CA . SER B 1 246 ? 3.857 23.766 12.289 1 91.94 246 SER B CA 1
ATOM 5336 C C . SER B 1 246 ? 2.416 24.094 12.672 1 91.94 246 SER B C 1
ATOM 5338 O O . SER B 1 246 ? 2.025 25.25 12.703 1 91.94 246 SER B O 1
ATOM 5340 N N . HIS B 1 247 ? 1.695 23.125 12.969 1 94.31 247 HIS B N 1
ATOM 5341 C CA . HIS B 1 247 ? 0.271 23.188 13.273 1 94.31 247 HIS B CA 1
ATOM 5342 C C . HIS B 1 247 ? -0.165 22.031 14.148 1 94.31 247 HIS B C 1
ATOM 5344 O O . HIS B 1 247 ? -0.609 21 13.641 1 94.31 247 HIS B O 1
ATOM 5350 N N . GLN B 1 248 ? -0.068 22.297 15.477 1 96.69 248 GLN B N 1
ATOM 5351 C CA . GLN B 1 248 ? -0.303 21.219 16.422 1 96.69 248 GLN B CA 1
ATOM 5352 C C . GLN B 1 248 ? -1.692 20.609 16.25 1 96.69 248 GLN B C 1
ATOM 5354 O O . GLN B 1 248 ? -2.676 21.344 16.094 1 96.69 248 GLN B O 1
ATOM 5359 N N . PHE B 1 249 ? -1.825 19.359 16.109 1 97.31 249 PHE B N 1
ATOM 5360 C CA . PHE B 1 249 ? -3.109 18.672 16.109 1 97.31 249 PHE B CA 1
ATOM 5361 C C . PHE B 1 249 ? -3.43 18.109 17.484 1 97.31 249 PHE B C 1
ATOM 5363 O O . PHE B 1 249 ? -2.625 17.375 18.062 1 97.31 249 PHE B O 1
ATOM 5370 N N . PRO B 1 250 ? -4.59 18.469 17.953 1 96.88 250 PRO B N 1
ATOM 5371 C CA . PRO B 1 250 ? -5.711 19.172 17.328 1 96.88 250 PRO B CA 1
ATOM 5372 C C . PRO B 1 250 ? -5.84 20.609 17.812 1 96.88 250 PRO B C 1
ATOM 5374 O O . PRO B 1 250 ? -6.781 21.312 17.422 1 96.88 250 PRO B O 1
ATOM 5377 N N . LEU B 1 251 ? -4.898 21.094 18.609 1 96.44 251 LEU B N 1
ATOM 5378 C CA . LEU B 1 251 ? -5.078 22.375 19.281 1 96.44 251 LEU B CA 1
ATOM 5379 C C . LEU B 1 251 ? -4.824 23.547 18.344 1 96.44 251 LEU B C 1
ATOM 5381 O O . LEU B 1 251 ? -5.238 24.672 18.609 1 96.44 251 LEU B O 1
ATOM 5385 N N . GLY B 1 252 ? -4.066 23.328 17.328 1 95.25 252 GLY B N 1
ATOM 5386 C CA . GLY B 1 252 ? -3.92 24.312 16.25 1 95.25 252 GLY B CA 1
ATOM 5387 C C . GLY B 1 252 ? -2.854 25.344 16.531 1 95.25 252 GLY B C 1
ATOM 5388 O O . GLY B 1 252 ? -2.752 26.359 15.828 1 95.25 252 GLY B O 1
ATOM 5389 N N . VAL B 1 253 ? -2.053 25.141 17.547 1 93.69 253 VAL B N 1
ATOM 5390 C CA . VAL B 1 253 ? -1.048 26.141 17.906 1 93.69 253 VAL B CA 1
ATOM 5391 C C . VAL B 1 253 ? 0.292 25.766 17.281 1 93.69 253 VAL B C 1
ATOM 5393 O O . VAL B 1 253 ? 0.579 24.594 17.047 1 93.69 253 VAL B O 1
ATOM 5396 N N . PRO B 1 254 ? 1.106 26.719 16.906 1 92.06 254 PRO B N 1
ATOM 5397 C CA . PRO B 1 254 ? 2.471 26.453 16.438 1 92.06 254 PRO B CA 1
ATOM 5398 C C . PRO B 1 254 ? 3.439 26.188 17.594 1 92.06 254 PRO B C 1
ATOM 5400 O O . PRO B 1 254 ? 3.152 26.547 18.734 1 92.06 254 PRO B O 1
ATOM 5403 N N . LEU B 1 255 ? 4.488 25.531 17.297 1 94.19 255 LEU B N 1
ATOM 5404 C CA . LEU B 1 255 ? 5.605 25.531 18.234 1 94.19 255 LEU B CA 1
ATOM 5405 C C . LEU B 1 255 ? 6.379 26.844 18.172 1 94.19 255 LEU B C 1
ATOM 5407 O O . LEU B 1 255 ? 6.898 27.219 17.109 1 94.19 255 LEU B O 1
ATOM 5411 N N . HIS B 1 256 ? 6.352 27.531 19.234 1 91.5 256 HIS B N 1
ATOM 5412 C CA . HIS B 1 256 ? 7.008 28.828 19.297 1 91.5 256 HIS B CA 1
ATOM 5413 C C . HIS B 1 256 ? 8.492 28.719 18.953 1 91.5 256 HIS B C 1
ATOM 5415 O O . HIS B 1 256 ? 9.109 27.672 19.188 1 91.5 256 HIS B O 1
ATOM 5421 N N . SER B 1 257 ? 9.078 29.812 18.453 1 89.12 257 SER B N 1
ATOM 5422 C CA . SER B 1 257 ? 10.461 29.844 17.984 1 89.12 257 SER B CA 1
ATOM 5423 C C . SER B 1 257 ? 11.422 29.422 19.094 1 89.12 257 SER B C 1
ATOM 5425 O O . SER B 1 257 ? 12.375 28.688 18.844 1 89.12 257 SER B O 1
ATOM 5427 N N . ASP B 1 258 ? 11.188 29.859 20.297 1 89.44 258 ASP B N 1
ATOM 5428 C CA . ASP B 1 258 ? 12.039 29.516 21.422 1 89.44 258 ASP B CA 1
ATOM 5429 C C . ASP B 1 258 ? 11.992 28.016 21.703 1 89.44 258 ASP B C 1
ATOM 5431 O O . ASP B 1 258 ? 13.016 27.406 22.031 1 89.44 258 ASP B O 1
ATOM 5435 N N . ARG B 1 259 ? 10.852 27.469 21.562 1 95.19 259 ARG B N 1
ATOM 5436 C CA . ARG B 1 259 ? 10.688 26.047 21.828 1 95.19 259 ARG B CA 1
ATOM 5437 C C . ARG B 1 259 ? 11.234 25.203 20.672 1 95.19 259 ARG B C 1
ATOM 5439 O O . ARG B 1 259 ? 11.734 24.094 20.875 1 95.19 259 ARG B O 1
ATOM 5446 N N . ARG B 1 260 ? 11.156 25.734 19.469 1 93.88 260 ARG B N 1
ATOM 5447 C CA . ARG B 1 260 ? 11.836 25.109 18.344 1 93.88 260 ARG B CA 1
ATOM 5448 C C . ARG B 1 260 ? 13.336 25.016 18.594 1 93.88 260 ARG B C 1
ATOM 5450 O O . ARG B 1 260 ? 13.938 23.953 18.406 1 93.88 260 ARG B O 1
ATOM 5457 N N . ALA B 1 261 ? 13.867 26.109 19.062 1 92.38 261 ALA B N 1
ATOM 5458 C CA . ALA B 1 261 ? 15.289 26.125 19.391 1 92.38 261 ALA B CA 1
ATOM 5459 C C . ALA B 1 261 ? 15.602 25.172 20.531 1 92.38 261 ALA B C 1
ATOM 5461 O O . ALA B 1 261 ? 16.609 24.453 20.5 1 92.38 261 ALA B O 1
ATOM 5462 N N . ALA B 1 262 ? 14.766 25.156 21.5 1 95.44 262 ALA B N 1
ATOM 5463 C CA . ALA B 1 262 ? 14.977 24.344 22.703 1 95.44 262 ALA B CA 1
ATOM 5464 C C . ALA B 1 262 ? 14.992 22.859 22.359 1 95.44 262 ALA B C 1
ATOM 5466 O O . ALA B 1 262 ? 15.789 22.094 22.906 1 95.44 262 ALA B O 1
ATOM 5467 N N . VAL B 1 263 ? 14.109 22.422 21.5 1 97.81 263 VAL B N 1
ATOM 5468 C CA . VAL B 1 263 ? 14.039 21 21.188 1 97.81 263 VAL B CA 1
ATOM 5469 C C . VAL B 1 263 ? 15.25 20.578 20.359 1 97.81 263 VAL B C 1
ATOM 5471 O O . VAL B 1 263 ? 15.758 19.469 20.516 1 97.81 263 VAL B O 1
ATOM 5474 N N . ILE B 1 264 ? 15.719 21.469 19.484 1 95.44 264 ILE B N 1
ATOM 5475 C CA . ILE B 1 264 ? 16.938 21.203 18.719 1 95.44 264 ILE B CA 1
ATOM 5476 C C . ILE B 1 264 ? 18.125 21.078 19.672 1 95.44 264 ILE B C 1
ATOM 5478 O O . ILE B 1 264 ? 18.922 20.141 19.562 1 95.44 264 ILE B O 1
ATOM 5482 N N . ASP B 1 265 ? 18.172 21.984 20.609 1 94.62 265 ASP B N 1
ATOM 5483 C CA . ASP B 1 265 ? 19.219 21.938 21.609 1 94.62 265 ASP B CA 1
ATOM 5484 C C . ASP B 1 265 ? 19.156 20.641 22.422 1 94.62 265 ASP B C 1
ATOM 5486 O O . ASP B 1 265 ? 20.188 20.016 22.688 1 94.62 265 ASP B O 1
ATOM 5490 N N . TRP B 1 266 ? 18.016 20.266 22.844 1 97.12 266 TRP B N 1
ATOM 5491 C CA . TRP B 1 266 ? 17.812 19.016 23.562 1 97.12 266 TRP B CA 1
ATOM 5492 C C . TRP B 1 266 ? 18.344 17.828 22.75 1 97.12 266 TRP B C 1
ATOM 5494 O O . TRP B 1 266 ? 19.094 17 23.281 1 97.12 266 TRP B O 1
ATOM 5504 N N . ALA B 1 267 ? 17.984 17.781 21.438 1 97.38 267 ALA B N 1
ATOM 5505 C CA . ALA B 1 267 ? 18.406 16.688 20.578 1 97.38 267 ALA B CA 1
ATOM 5506 C C . ALA B 1 267 ? 19.922 16.641 20.438 1 97.38 267 ALA B C 1
ATOM 5508 O O . ALA B 1 267 ? 20.531 15.57 20.531 1 97.38 267 ALA B O 1
ATOM 5509 N N . ARG B 1 268 ? 20.547 17.75 20.281 1 94.44 268 ARG B N 1
ATOM 5510 C CA . ARG B 1 268 ? 21.984 17.828 20.109 1 94.44 268 ARG B CA 1
ATOM 5511 C C . ARG B 1 268 ? 22.703 17.406 21.391 1 94.44 268 ARG B C 1
ATOM 5513 O O . ARG B 1 268 ? 23.719 16.719 21.328 1 94.44 268 ARG B O 1
ATOM 5520 N N . ARG B 1 269 ? 22.172 17.797 22.484 1 94.81 269 ARG B N 1
ATOM 5521 C CA . ARG B 1 269 ? 22.812 17.516 23.766 1 94.81 269 ARG B CA 1
ATOM 5522 C C . ARG B 1 269 ? 22.672 16.047 24.141 1 94.81 269 ARG B C 1
ATOM 5524 O O . ARG B 1 269 ? 23.594 15.445 24.672 1 94.81 269 ARG B O 1
ATOM 5531 N N . THR B 1 270 ? 21.562 15.453 23.859 1 95.31 270 THR B N 1
ATOM 5532 C CA . THR B 1 270 ? 21.266 14.117 24.359 1 95.31 270 THR B CA 1
ATOM 5533 C C . THR B 1 270 ? 21.5 13.07 23.266 1 95.31 270 THR B C 1
ATOM 5535 O O . THR B 1 270 ? 21.594 11.875 23.562 1 95.31 270 THR B O 1
ATOM 5538 N N . GLY B 1 271 ? 21.516 13.555 22 1 93.88 271 GLY B N 1
ATOM 5539 C CA . GLY B 1 271 ? 21.531 12.617 20.891 1 93.88 271 GLY B CA 1
ATOM 5540 C C . GLY B 1 271 ? 20.141 12.117 20.516 1 93.88 271 GLY B C 1
ATOM 5541 O O . GLY B 1 271 ? 20.016 11.195 19.703 1 93.88 271 GLY B O 1
ATOM 5542 N N . GLY B 1 272 ? 19.141 12.672 21.141 1 96.88 272 GLY B N 1
ATOM 5543 C CA . GLY B 1 272 ? 17.766 12.281 20.875 1 96.88 272 GLY B CA 1
ATOM 5544 C C . GLY B 1 272 ? 17.281 12.672 19.484 1 96.88 272 GLY B C 1
ATOM 5545 O O . GLY B 1 272 ? 17.938 13.469 18.812 1 96.88 272 GLY B O 1
ATOM 5546 N N . MET B 1 273 ? 16.203 12.047 19.016 1 98.44 273 MET B N 1
ATOM 5547 C CA . MET B 1 273 ? 15.633 12.305 17.703 1 98.44 273 MET B CA 1
ATOM 5548 C C . MET B 1 273 ? 14.312 13.062 17.812 1 98.44 273 MET B C 1
ATOM 5550 O O . MET B 1 273 ? 13.555 12.852 18.766 1 98.44 273 MET B O 1
ATOM 5554 N N . ILE B 1 274 ? 14.109 13.945 16.891 1 98.75 274 ILE B N 1
ATOM 5555 C CA . ILE B 1 274 ? 12.836 14.648 16.766 1 98.75 274 ILE B CA 1
ATOM 5556 C C . ILE B 1 274 ? 12.047 14.109 15.578 1 98.75 274 ILE B C 1
ATOM 5558 O O . ILE B 1 274 ? 12.555 14.086 14.453 1 98.75 274 ILE B O 1
ATOM 5562 N N . ILE B 1 275 ? 10.891 13.586 15.82 1 98.88 275 ILE B N 1
ATOM 5563 C CA . ILE B 1 275 ? 9.969 13.227 14.75 1 98.88 275 ILE B CA 1
ATOM 5564 C C . ILE B 1 275 ? 9.016 14.391 14.477 1 98.88 275 ILE B C 1
ATOM 5566 O O . ILE B 1 275 ? 8.211 14.75 15.336 1 98.88 275 ILE B O 1
ATOM 5570 N N . GLU B 1 276 ? 9.148 14.984 13.352 1 98.62 276 GLU B N 1
ATOM 5571 C CA . GLU B 1 276 ? 8.312 16.109 12.938 1 98.62 276 GLU B CA 1
ATOM 5572 C C . GLU B 1 276 ? 7.18 15.648 12.023 1 98.62 276 GLU B C 1
ATOM 5574 O O . GLU B 1 276 ? 7.422 15.281 10.867 1 98.62 276 GLU B O 1
ATOM 5579 N N . ASP B 1 277 ? 6 15.633 12.539 1 98.25 277 ASP B N 1
ATOM 5580 C CA . ASP B 1 277 ? 4.82 15.359 11.719 1 98.25 277 ASP B CA 1
ATOM 5581 C C . ASP B 1 277 ? 4.305 16.641 11.062 1 98.25 277 ASP B C 1
ATOM 5583 O O . ASP B 1 277 ? 3.629 17.453 11.711 1 98.25 277 ASP B O 1
ATOM 5587 N N . ASP B 1 278 ? 4.594 16.812 9.789 1 96.25 278 ASP B N 1
ATOM 5588 C CA . ASP B 1 278 ? 4.188 17.969 9.016 1 96.25 278 ASP B CA 1
ATOM 5589 C C . ASP B 1 278 ? 3.002 17.656 8.109 1 96.25 278 ASP B C 1
ATOM 5591 O O . ASP B 1 278 ? 3.039 17.922 6.906 1 96.25 278 ASP B O 1
ATOM 5595 N N . TYR B 1 279 ? 1.875 17.188 8.695 1 96.19 279 TYR B N 1
ATOM 5596 C CA . TYR B 1 279 ? 0.772 16.516 8.016 1 96.19 279 TYR B CA 1
ATOM 5597 C C . TYR B 1 279 ? 0.001 17.5 7.133 1 96.19 279 TYR B C 1
ATOM 5599 O O . TYR B 1 279 ? -0.671 17.078 6.184 1 96.19 279 TYR B O 1
ATOM 5607 N N . ASP B 1 280 ? 0.033 18.828 7.402 1 94.56 280 ASP B N 1
ATOM 5608 C CA . ASP B 1 280 ? -0.706 19.781 6.59 1 94.56 280 ASP B CA 1
ATOM 5609 C C . ASP B 1 280 ? 0.087 21.078 6.41 1 94.56 280 ASP B C 1
ATOM 5611 O O . ASP B 1 280 ? -0.494 22.172 6.332 1 94.56 280 ASP B O 1
ATOM 5615 N N . GLY B 1 281 ? 1.372 20.984 6.398 1 90.12 281 GLY B N 1
ATOM 5616 C CA . GLY B 1 281 ? 2.246 22.141 6.305 1 90.12 281 GLY B CA 1
ATOM 5617 C C . GLY B 1 281 ? 1.953 23.016 5.098 1 90.12 281 GLY B C 1
ATOM 5618 O O . GLY B 1 281 ? 2.322 24.188 5.07 1 90.12 281 GLY B O 1
ATOM 5619 N N . GLU B 1 282 ? 1.27 22.562 4.133 1 88.12 282 GLU B N 1
ATOM 5620 C CA . GLU B 1 282 ? 0.947 23.281 2.906 1 88.12 282 GLU B CA 1
ATOM 5621 C C . GLU B 1 282 ? -0.146 24.328 3.146 1 88.12 282 GLU B C 1
ATOM 5623 O O . GLU B 1 282 ? -0.351 25.219 2.324 1 88.12 282 GLU B O 1
ATOM 5628 N N . PHE B 1 283 ? -0.851 24.156 4.223 1 91.88 283 PHE B N 1
ATOM 5629 C CA . PHE B 1 283 ? -2.066 24.938 4.402 1 91.88 283 PHE B CA 1
ATOM 5630 C C . PHE B 1 283 ? -1.906 25.938 5.543 1 91.88 283 PHE B C 1
ATOM 5632 O O . PHE B 1 283 ? -2.59 25.844 6.562 1 91.88 283 PHE B O 1
ATOM 5639 N N . ARG B 1 284 ? -1.104 26.891 5.414 1 86.25 284 ARG B N 1
ATOM 5640 C CA . ARG B 1 284 ? -0.989 28.062 6.277 1 86.25 284 ARG B CA 1
ATOM 5641 C C . ARG B 1 284 ? -1.61 29.281 5.617 1 86.25 284 ARG B C 1
ATOM 5643 O O . ARG B 1 284 ? -1.358 29.562 4.441 1 86.25 284 ARG B O 1
ATOM 5650 N N . TYR B 1 285 ? -2.471 30.094 6.367 1 85.12 285 TYR B N 1
ATOM 5651 C CA . TYR B 1 285 ? -3.275 31.109 5.707 1 85.12 285 TYR B CA 1
ATOM 5652 C C . TYR B 1 285 ? -2.818 32.5 6.109 1 85.12 285 TYR B C 1
ATOM 5654 O O . TYR B 1 285 ? -3.188 33.5 5.473 1 85.12 285 TYR B O 1
ATOM 5662 N N . ASP B 1 286 ? -2.266 32.812 7.254 1 69.12 286 ASP B N 1
ATOM 5663 C CA . ASP B 1 286 ? -1.941 34.125 7.758 1 69.12 286 ASP B CA 1
ATOM 5664 C C . ASP B 1 286 ? -0.6 34.625 7.211 1 69.12 286 ASP B C 1
ATOM 5666 O O . ASP B 1 286 ? -0.403 35.812 7.012 1 69.12 286 ASP B O 1
ATOM 5670 N N . ARG B 1 287 ? 0.354 33.812 7.418 1 61.25 287 ARG B N 1
ATOM 5671 C CA . ARG B 1 287 ? 1.695 34.219 7.02 1 61.25 287 ARG B CA 1
ATOM 5672 C C . ARG B 1 287 ? 2.336 33.188 6.105 1 61.25 287 ARG B C 1
ATOM 5674 O O . ARG B 1 287 ? 1.682 32.219 5.695 1 61.25 287 ARG B O 1
ATOM 5681 N N . SER B 1 288 ? 3.482 33.688 5.754 1 56.94 288 SER B N 1
ATOM 5682 C CA . SER B 1 288 ? 4.301 32.75 4.996 1 56.94 288 SER B CA 1
ATOM 5683 C C . SER B 1 288 ? 4.5 31.438 5.758 1 56.94 288 SER B C 1
ATOM 5685 O O . SER B 1 288 ? 4.559 31.438 6.992 1 56.94 288 SER B O 1
ATOM 5687 N N . PRO B 1 289 ? 4.453 30.438 5.008 1 57.03 289 PRO B N 1
ATOM 5688 C CA . PRO B 1 289 ? 4.633 29.141 5.648 1 57.03 289 PRO B CA 1
ATOM 5689 C C . PRO B 1 289 ? 5.883 29.078 6.52 1 57.03 289 PRO B C 1
ATOM 5691 O O . PRO B 1 289 ? 6.938 29.594 6.133 1 57.03 289 PRO B O 1
ATOM 5694 N N . VAL B 1 290 ? 5.656 28.75 7.77 1 65.69 290 VAL B N 1
ATOM 5695 C CA . VAL B 1 290 ? 6.793 28.438 8.633 1 65.69 290 VAL B CA 1
ATOM 5696 C C . VAL B 1 290 ? 7.512 27.188 8.117 1 65.69 290 VAL B C 1
ATOM 5698 O O . VAL B 1 290 ? 6.871 26.188 7.797 1 65.69 290 VAL B O 1
ATOM 5701 N N . GLY B 1 291 ? 8.711 27.312 7.895 1 76.94 291 GLY B N 1
ATOM 5702 C CA . GLY B 1 291 ? 9.5 26.172 7.445 1 76.94 291 GLY B CA 1
ATOM 5703 C C . GLY B 1 291 ? 9.5 25.016 8.43 1 76.94 291 GLY B C 1
ATOM 5704 O O . GLY B 1 291 ? 9.258 25.219 9.625 1 76.94 291 GLY B O 1
ATOM 5705 N N . ALA B 1 292 ? 9.688 23.891 7.941 1 88.12 292 ALA B N 1
ATOM 5706 C CA . ALA B 1 292 ? 9.789 22.688 8.773 1 88.12 292 ALA B CA 1
ATOM 5707 C C . ALA B 1 292 ? 10.984 22.781 9.719 1 88.12 292 ALA B C 1
ATOM 5709 O O . ALA B 1 292 ? 12 23.391 9.391 1 88.12 292 ALA B O 1
ATOM 5710 N N . LEU B 1 293 ? 10.82 22.25 10.852 1 88.38 293 LEU B N 1
ATOM 5711 C CA . LEU B 1 293 ? 11.898 22.141 11.828 1 88.38 293 LEU B CA 1
ATOM 5712 C C . LEU B 1 293 ? 13.102 21.422 11.242 1 88.38 293 LEU B C 1
ATOM 5714 O O . LEU B 1 293 ? 14.25 21.734 11.586 1 88.38 293 LEU B O 1
ATOM 5718 N N . HIS B 1 294 ? 12.875 20.531 10.367 1 92.31 294 HIS B N 1
ATOM 5719 C CA . HIS B 1 294 ? 13.906 19.734 9.719 1 92.31 294 HIS B CA 1
ATOM 5720 C C . HIS B 1 294 ? 14.984 20.609 9.094 1 92.31 294 HIS B C 1
ATOM 5722 O O . HIS B 1 294 ? 16.172 20.281 9.148 1 92.31 294 HIS B O 1
ATOM 5728 N N . GLY B 1 295 ? 14.617 21.719 8.5 1 85.56 295 GLY B N 1
ATOM 5729 C CA . GLY B 1 295 ? 15.562 22.609 7.855 1 85.56 295 GLY B CA 1
ATOM 5730 C C . GLY B 1 295 ? 16.625 23.141 8.797 1 85.56 295 GLY B C 1
ATOM 5731 O O . GLY B 1 295 ? 17.75 23.422 8.383 1 85.56 295 GLY B O 1
ATOM 5732 N N . VAL B 1 296 ? 16.328 23.172 10.031 1 84.75 296 VAL B N 1
ATOM 5733 C CA . VAL B 1 296 ? 17.219 23.719 11.047 1 84.75 296 VAL B CA 1
ATOM 5734 C C . VAL B 1 296 ? 18.25 22.672 11.453 1 84.75 296 VAL B C 1
ATOM 5736 O O . VAL B 1 296 ? 19.422 22.984 11.688 1 84.75 296 VAL B O 1
ATOM 5739 N N . ASP B 1 297 ? 17.875 21.438 11.523 1 91.31 297 ASP B N 1
ATOM 5740 C CA . ASP B 1 297 ? 18.797 20.406 11.969 1 91.31 297 ASP B CA 1
ATOM 5741 C C . ASP B 1 297 ? 18.453 19.062 11.32 1 91.31 297 ASP B C 1
ATOM 5743 O O . ASP B 1 297 ? 17.906 18.172 11.977 1 91.31 297 ASP B O 1
ATOM 5747 N N . PRO B 1 298 ? 18.922 18.844 10.102 1 92.06 298 PRO B N 1
ATOM 5748 C CA . PRO B 1 298 ? 18.609 17.609 9.375 1 92.06 298 PRO B CA 1
ATOM 5749 C C . PRO B 1 298 ? 19.234 16.375 10.023 1 92.06 298 PRO B C 1
ATOM 5751 O O . PRO B 1 298 ? 18.828 15.242 9.719 1 92.06 298 PRO B O 1
ATOM 5754 N N . ALA B 1 299 ? 20.172 16.547 10.906 1 94.69 299 ALA B N 1
ATOM 5755 C CA . ALA B 1 299 ? 20.875 15.422 11.5 1 94.69 299 ALA B CA 1
ATOM 5756 C C . ALA B 1 299 ? 20.078 14.82 12.656 1 94.69 299 ALA B C 1
ATOM 5758 O O . ALA B 1 299 ? 20.328 13.68 13.07 1 94.69 299 ALA B O 1
ATOM 5759 N N . HIS B 1 300 ? 19.062 15.641 13.195 1 96.75 300 HIS B N 1
ATOM 5760 C CA . HIS B 1 300 ? 18.359 15.148 14.383 1 96.75 300 HIS B CA 1
ATOM 5761 C C . HIS B 1 300 ? 16.859 15.125 14.156 1 96.75 300 HIS B C 1
ATOM 5763 O O . HIS B 1 300 ? 16.109 14.641 15.008 1 96.75 300 HIS B O 1
ATOM 5769 N N . VAL B 1 301 ? 16.391 15.609 13 1 98.06 301 VAL B N 1
ATOM 5770 C CA . VAL B 1 301 ? 14.953 15.703 12.766 1 98.06 301 VAL B CA 1
ATOM 5771 C C . VAL B 1 301 ? 14.539 14.711 11.688 1 98.06 301 VAL B C 1
ATOM 5773 O O . VAL B 1 301 ? 15.117 14.695 10.594 1 98.06 301 VAL B O 1
ATOM 5776 N N . ILE B 1 302 ? 13.648 13.844 12.031 1 98.69 302 ILE B N 1
ATOM 5777 C CA . ILE B 1 302 ? 12.945 12.984 11.078 1 98.69 302 ILE B CA 1
ATOM 5778 C C . ILE B 1 302 ? 11.688 13.695 10.586 1 98.69 302 ILE B C 1
ATOM 5780 O O . ILE B 1 302 ? 10.781 13.992 11.375 1 98.69 302 ILE B O 1
ATOM 5784 N N . TYR B 1 303 ? 11.648 13.969 9.305 1 98.31 303 TYR B N 1
ATOM 5785 C CA . TYR B 1 303 ? 10.508 14.664 8.711 1 98.31 303 TYR B CA 1
ATOM 5786 C C . TYR B 1 303 ? 9.484 13.672 8.18 1 98.31 303 TYR B C 1
ATOM 5788 O O . TYR B 1 303 ? 9.82 12.781 7.398 1 98.31 303 TYR B O 1
ATOM 5796 N N . LEU B 1 304 ? 8.227 13.781 8.633 1 98.44 304 LEU B N 1
ATOM 5797 C CA . LEU B 1 304 ? 7.109 12.977 8.156 1 98.44 304 LEU B CA 1
ATOM 5798 C C . LEU B 1 304 ? 6.148 13.82 7.32 1 98.44 304 LEU B C 1
ATOM 5800 O O . LEU B 1 304 ? 5.598 14.812 7.809 1 98.44 304 LEU B O 1
ATOM 5804 N N . GLY B 1 305 ? 6.008 13.43 6.059 1 97.62 305 GLY B N 1
ATOM 5805 C CA . GLY B 1 305 ? 5.051 14.062 5.168 1 97.62 305 GLY B CA 1
ATOM 5806 C C . GLY B 1 305 ? 4.012 13.109 4.621 1 97.62 305 GLY B C 1
ATOM 5807 O O . GLY B 1 305 ? 4.18 11.891 4.707 1 97.62 305 GLY B O 1
ATOM 5808 N N . THR B 1 306 ? 2.889 13.633 4.066 1 97.31 306 THR B N 1
ATOM 5809 C CA . THR B 1 306 ? 1.808 12.812 3.543 1 97.31 306 THR B CA 1
ATOM 5810 C C . THR B 1 306 ? 1.029 13.555 2.465 1 97.31 306 THR B C 1
ATOM 5812 O O . THR B 1 306 ? 0.984 14.789 2.467 1 97.31 306 THR B O 1
ATOM 5815 N N . ALA B 1 307 ? 0.438 12.82 1.58 1 97.31 307 ALA B N 1
ATOM 5816 C CA . ALA B 1 307 ? -0.463 13.391 0.582 1 97.31 307 ALA B CA 1
ATOM 5817 C C . ALA B 1 307 ? -1.916 13.305 1.039 1 97.31 307 ALA B C 1
ATOM 5819 O O . ALA B 1 307 ? -2.826 13.719 0.32 1 97.31 307 ALA B O 1
ATOM 5820 N N . SER B 1 308 ? -2.152 12.805 2.227 1 96.94 308 SER B N 1
ATOM 5821 C CA . SER B 1 308 ? -3.504 12.508 2.697 1 96.94 308 SER B CA 1
ATOM 5822 C C . SER B 1 308 ? -4.328 13.789 2.83 1 96.94 308 SER B C 1
ATOM 5824 O O . SER B 1 308 ? -5.523 13.797 2.52 1 96.94 308 SER B O 1
ATOM 5826 N N . LYS B 1 309 ? -3.678 14.891 3.344 1 97.31 309 LYS B N 1
ATOM 5827 C CA . LYS B 1 309 ? -4.402 16.125 3.613 1 97.31 309 LYS B CA 1
ATOM 5828 C C . LYS B 1 309 ? -4.426 17.031 2.383 1 97.31 309 LYS B C 1
ATOM 5830 O O . LYS B 1 309 ? -5.375 17.797 2.186 1 97.31 309 LYS B O 1
ATOM 5835 N N . SER B 1 310 ? -3.375 16.938 1.567 1 96.62 310 SER B N 1
ATOM 5836 C CA . SER B 1 310 ? -3.277 17.781 0.391 1 96.62 310 SER B CA 1
ATOM 5837 C C . SER B 1 310 ? -4.051 17.203 -0.785 1 96.62 310 SER B C 1
ATOM 5839 O O . SER B 1 310 ? -4.523 17.938 -1.651 1 96.62 310 SER B O 1
ATOM 5841 N N . LEU B 1 311 ? -4.172 15.891 -0.839 1 97.75 311 LEU B N 1
ATOM 5842 C CA . LEU B 1 311 ? -4.906 15.227 -1.913 1 97.75 311 LEU B CA 1
ATOM 5843 C C . LEU B 1 311 ? -6.031 14.367 -1.351 1 97.75 311 LEU B C 1
ATOM 5845 O O . LEU B 1 311 ? -7.098 14.875 -1.005 1 97.75 311 LEU B O 1
ATOM 5849 N N . ALA B 1 312 ? -5.734 13.102 -1.044 1 97.69 312 ALA B N 1
ATOM 5850 C CA . ALA B 1 312 ? -6.727 12.172 -0.513 1 97.69 312 ALA B CA 1
ATOM 5851 C C . ALA B 1 312 ? -6.066 11.07 0.316 1 97.69 312 ALA B C 1
ATOM 5853 O O . ALA B 1 312 ? -5.043 10.516 -0.085 1 97.69 312 ALA B O 1
ATOM 5854 N N . PRO B 1 313 ? -6.688 10.797 1.44 1 96.44 313 PRO B N 1
ATOM 5855 C CA . PRO B 1 313 ? -6.059 9.805 2.312 1 96.44 313 PRO B CA 1
ATOM 5856 C C . PRO B 1 313 ? -6.062 8.398 1.704 1 96.44 313 PRO B C 1
ATOM 5858 O O . PRO B 1 313 ? -5.172 7.598 1.993 1 96.44 313 PRO B O 1
ATOM 5861 N N . GLY B 1 314 ? -6.961 8.109 0.806 1 96.44 314 GLY B N 1
ATOM 5862 C CA . GLY B 1 314 ? -7.051 6.789 0.195 1 96.44 314 GLY B CA 1
ATOM 5863 C C . GLY B 1 314 ? -5.926 6.508 -0.785 1 96.44 314 GLY B C 1
ATOM 5864 O O . GLY B 1 314 ? -5.742 5.371 -1.22 1 96.44 314 GLY B O 1
ATOM 5865 N N . LEU B 1 315 ? -5.145 7.52 -1.11 1 96.56 315 LEU B N 1
ATOM 5866 C CA . LEU B 1 315 ? -3.986 7.301 -1.969 1 96.56 315 LEU B CA 1
ATOM 5867 C C . LEU B 1 315 ? -2.928 6.469 -1.254 1 96.56 315 LEU B C 1
ATOM 5869 O O . LEU B 1 315 ? -2.137 5.777 -1.898 1 96.56 315 LEU B O 1
ATOM 5873 N N . ARG B 1 316 ? -2.854 6.645 0.021 1 95.81 316 ARG B N 1
ATOM 5874 C CA . ARG B 1 316 ? -1.89 5.949 0.871 1 95.81 316 ARG B CA 1
ATOM 5875 C C . ARG B 1 316 ? -0.46 6.297 0.47 1 95.81 316 ARG B C 1
ATOM 5877 O O . ARG B 1 316 ? 0.375 5.406 0.3 1 95.81 316 ARG B O 1
ATOM 5884 N N . LEU B 1 317 ? -0.192 7.594 0.397 1 97.12 317 LEU B N 1
ATOM 5885 C CA . LEU B 1 317 ? 1.141 8.055 0.022 1 97.12 317 LEU B CA 1
ATOM 5886 C C . LEU B 1 317 ? 1.713 8.984 1.084 1 97.12 317 LEU B C 1
ATOM 5888 O O . LEU B 1 317 ? 1.071 9.969 1.465 1 97.12 317 LEU B O 1
ATOM 5892 N N . GLY B 1 318 ? 2.826 8.672 1.614 1 97.5 318 GLY B N 1
ATOM 5893 C CA . GLY B 1 318 ? 3.615 9.469 2.539 1 97.5 318 GLY B CA 1
ATOM 5894 C C . GLY B 1 318 ? 5.109 9.297 2.352 1 97.5 318 GLY B C 1
ATOM 5895 O O . GLY B 1 318 ? 5.547 8.562 1.459 1 97.5 318 GLY B O 1
ATOM 5896 N N . TRP B 1 319 ? 5.887 10 3.141 1 98.38 319 TRP B N 1
ATOM 5897 C CA . TRP B 1 319 ? 7.336 9.93 2.99 1 98.38 319 TRP B CA 1
ATOM 5898 C C . TRP B 1 319 ? 8.039 10.344 4.281 1 98.38 319 TRP B C 1
ATOM 5900 O O . TRP B 1 319 ? 7.477 11.094 5.082 1 98.38 319 TRP B O 1
ATOM 5910 N N . LEU B 1 320 ? 9.18 9.82 4.391 1 98.56 320 LEU B N 1
ATOM 5911 C CA . LEU B 1 320 ? 10.133 10.188 5.434 1 98.56 320 LEU B CA 1
ATOM 5912 C C . LEU B 1 320 ? 11.359 10.867 4.836 1 98.56 320 LEU B C 1
ATOM 5914 O O . LEU B 1 320 ? 11.836 10.477 3.771 1 98.56 320 LEU B O 1
ATOM 5918 N N . VAL B 1 321 ? 11.797 11.906 5.426 1 98.44 321 VAL B N 1
ATOM 5919 C CA . VAL B 1 321 ? 13.164 12.391 5.254 1 98.44 321 VAL B CA 1
ATOM 5920 C C . VAL B 1 321 ? 13.977 12.102 6.516 1 98.44 321 VAL B C 1
ATOM 5922 O O . VAL B 1 321 ? 13.672 12.625 7.59 1 98.44 321 VAL B O 1
ATOM 5925 N N . LEU B 1 322 ? 15 11.336 6.336 1 98.44 322 LEU B N 1
ATOM 5926 C CA . LEU B 1 322 ? 15.688 10.766 7.488 1 98.44 322 LEU B CA 1
ATOM 5927 C C . LEU B 1 322 ? 17.094 11.352 7.629 1 98.44 322 LEU B C 1
ATOM 5929 O O . LEU B 1 322 ? 17.75 11.641 6.629 1 98.44 322 LEU B O 1
ATOM 5933 N N . PRO B 1 323 ? 17.516 11.484 8.93 1 96.19 323 PRO B N 1
ATOM 5934 C CA . PRO B 1 323 ? 18.969 11.57 9.086 1 96.19 323 PRO B CA 1
ATOM 5935 C C . PRO B 1 323 ? 19.703 10.391 8.453 1 96.19 323 PRO B C 1
ATOM 5937 O O . PRO B 1 323 ? 19.203 9.258 8.5 1 96.19 323 PRO B O 1
ATOM 5940 N N . ASP B 1 324 ? 20.891 10.641 7.922 1 94.12 324 ASP B N 1
ATOM 5941 C CA . ASP B 1 324 ? 21.625 9.617 7.195 1 94.12 324 ASP B CA 1
ATOM 5942 C C . ASP B 1 324 ? 21.844 8.375 8.055 1 94.12 324 ASP B C 1
ATOM 5944 O O . ASP B 1 324 ? 21.703 7.25 7.574 1 94.12 324 ASP B O 1
ATOM 5948 N N . ARG B 1 325 ? 22.047 8.531 9.258 1 93.44 325 ARG B N 1
ATOM 5949 C CA . ARG B 1 325 ? 22.422 7.438 10.156 1 93.44 325 ARG B CA 1
ATOM 5950 C C . ARG B 1 325 ? 21.219 6.531 10.43 1 93.44 325 ARG B C 1
ATOM 5952 O O . ARG B 1 325 ? 21.375 5.43 10.961 1 93.44 325 ARG B O 1
ATOM 5959 N N . LEU B 1 326 ? 20.016 7.012 10.07 1 96.81 326 LEU B N 1
ATOM 5960 C CA . LEU B 1 326 ? 18.828 6.238 10.383 1 96.81 326 LEU B CA 1
ATOM 5961 C C . LEU B 1 326 ? 18.312 5.52 9.141 1 96.81 326 LEU B C 1
ATOM 5963 O O . LEU B 1 326 ? 17.422 4.668 9.234 1 96.81 326 LEU B O 1
ATOM 5967 N N . VAL B 1 327 ? 18.828 5.816 7.961 1 96.75 327 VAL B N 1
ATOM 5968 C CA . VAL B 1 327 ? 18.297 5.309 6.699 1 96.75 327 VAL B CA 1
ATOM 5969 C C . VAL B 1 327 ? 18.344 3.781 6.695 1 96.75 327 VAL B C 1
ATOM 5971 O O . VAL B 1 327 ? 17.328 3.123 6.461 1 96.75 327 VAL B O 1
ATOM 5974 N N . ASP B 1 328 ? 19.469 3.197 7.043 1 94.19 328 ASP B N 1
ATOM 5975 C CA . ASP B 1 328 ? 19.625 1.746 6.992 1 94.19 328 ASP B CA 1
ATOM 5976 C C . ASP B 1 328 ? 18.688 1.058 7.984 1 94.19 328 ASP B C 1
ATOM 5978 O O . ASP B 1 328 ? 18.094 0.024 7.672 1 94.19 328 ASP B O 1
ATOM 5982 N N . ALA B 1 329 ? 18.609 1.634 9.164 1 95.5 329 ALA B N 1
ATOM 5983 C CA . ALA B 1 329 ? 17.75 1.049 10.195 1 95.5 329 ALA B CA 1
ATOM 5984 C C . ALA B 1 329 ? 16.281 1.05 9.766 1 95.5 329 ALA B C 1
ATOM 5986 O O . ALA B 1 329 ? 15.57 0.072 9.984 1 95.5 329 ALA B O 1
ATOM 5987 N N . VAL B 1 330 ? 15.891 2.139 9.148 1 97.44 330 VAL B N 1
ATOM 5988 C CA . VAL B 1 330 ? 14.508 2.246 8.68 1 97.44 330 VAL B CA 1
ATOM 5989 C C . VAL B 1 330 ? 14.281 1.275 7.523 1 97.44 330 VAL B C 1
ATOM 5991 O O . VAL B 1 330 ? 13.242 0.616 7.457 1 97.44 330 VAL B O 1
ATOM 5994 N N . LEU B 1 331 ? 15.227 1.142 6.617 1 95.44 331 LEU B N 1
ATOM 5995 C CA . LEU B 1 331 ? 15.109 0.235 5.48 1 95.44 331 LEU B CA 1
ATOM 5996 C C . LEU B 1 331 ? 15.055 -1.216 5.945 1 95.44 331 LEU B C 1
ATOM 5998 O O . LEU B 1 331 ? 14.367 -2.043 5.34 1 95.44 331 LEU B O 1
ATOM 6002 N N . ARG B 1 332 ? 15.75 -1.529 7.008 1 91.69 332 ARG B N 1
ATOM 6003 C CA . ARG B 1 332 ? 15.672 -2.877 7.566 1 91.69 332 ARG B CA 1
ATOM 6004 C C . ARG B 1 332 ? 14.266 -3.188 8.055 1 91.69 332 ARG B C 1
ATOM 6006 O O . ARG B 1 332 ? 13.789 -4.32 7.926 1 91.69 332 ARG B O 1
ATOM 6013 N N . GLN B 1 333 ? 13.617 -2.137 8.648 1 92.12 333 GLN B N 1
ATOM 6014 C CA . GLN B 1 333 ? 12.234 -2.32 9.07 1 92.12 333 GLN B CA 1
ATOM 6015 C C . GLN B 1 333 ? 11.32 -2.586 7.883 1 92.12 333 GLN B C 1
ATOM 6017 O O . GLN B 1 333 ? 10.359 -3.346 7.988 1 92.12 333 GLN B O 1
ATOM 6022 N N . LYS B 1 334 ? 11.594 -1.957 6.781 1 91.25 334 LYS B N 1
ATOM 6023 C CA . LYS B 1 334 ? 10.773 -2.072 5.582 1 91.25 334 LYS B CA 1
ATOM 6024 C C . LYS B 1 334 ? 10.961 -3.432 4.918 1 91.25 334 LYS B C 1
ATOM 6026 O O . LYS B 1 334 ? 10.008 -4.008 4.395 1 91.25 334 LYS B O 1
ATOM 6031 N N . GLY B 1 335 ? 12.18 -3.951 4.93 1 85.38 335 GLY B N 1
ATOM 6032 C CA . GLY B 1 335 ? 12.477 -5.238 4.32 1 85.38 335 GLY B CA 1
ATOM 6033 C C . GLY B 1 335 ? 13.32 -5.121 3.062 1 85.38 335 GLY B C 1
ATOM 6034 O O . GLY B 1 335 ? 13.938 -4.086 2.82 1 85.38 335 GLY B O 1
ATOM 6035 N N . GLU B 1 336 ? 13.328 -6.199 2.264 1 78.31 336 GLU B N 1
ATOM 6036 C CA . GLU B 1 336 ? 14.25 -6.297 1.141 1 78.31 336 GLU B CA 1
ATOM 6037 C C . GLU B 1 336 ? 13.711 -5.57 -0.087 1 78.31 336 GLU B C 1
ATOM 6039 O O . GLU B 1 336 ? 14.484 -5.133 -0.944 1 78.31 336 GLU B O 1
ATOM 6044 N N . THR B 1 337 ? 12.43 -5.477 -0.12 1 80.62 337 THR B N 1
ATOM 6045 C CA . THR B 1 337 ? 11.789 -4.828 -1.261 1 80.62 337 THR B CA 1
ATOM 6046 C C . THR B 1 337 ? 10.656 -3.918 -0.8 1 80.62 337 THR B C 1
ATOM 6048 O O . THR B 1 337 ? 10.273 -3.936 0.372 1 80.62 337 THR B O 1
ATOM 6051 N N . GLU B 1 338 ? 10.328 -3.072 -1.83 1 80.88 338 GLU B N 1
ATOM 6052 C CA . GLU B 1 338 ? 9.133 -2.275 -1.581 1 80.88 338 GLU B CA 1
ATOM 6053 C C . GLU B 1 338 ? 7.898 -3.158 -1.46 1 80.88 338 GLU B C 1
ATOM 6055 O O . GLU B 1 338 ? 7.566 -3.904 -2.385 1 80.88 338 GLU B O 1
ATOM 6060 N N . GLU B 1 339 ? 7.188 -2.982 -0.319 1 83.69 339 GLU B N 1
ATOM 6061 C CA . GLU B 1 339 ? 6.113 -3.932 -0.047 1 83.69 339 GLU B CA 1
ATOM 6062 C C . GLU B 1 339 ? 4.762 -3.229 0.031 1 83.69 339 GLU B C 1
ATOM 6064 O O . GLU B 1 339 ? 3.713 -3.875 -0.033 1 83.69 339 GLU B O 1
ATOM 6069 N N . THR B 1 340 ? 4.852 -1.947 0.052 1 86.69 340 THR B N 1
ATOM 6070 C CA . THR B 1 340 ? 3.588 -1.341 0.452 1 86.69 340 THR B CA 1
ATOM 6071 C C . THR B 1 340 ? 3.135 -0.307 -0.575 1 86.69 340 THR B C 1
ATOM 6073 O O . THR B 1 340 ? 1.936 -0.096 -0.764 1 86.69 340 THR B O 1
ATOM 6076 N N . SER B 1 341 ? 3.986 0.325 -1.241 1 90.75 341 SER B N 1
ATOM 6077 C CA . SER B 1 341 ? 3.623 1.392 -2.17 1 90.75 341 SER B CA 1
ATOM 6078 C C . SER B 1 341 ? 3.748 0.93 -3.617 1 90.75 341 SER B C 1
ATOM 6080 O O . SER B 1 341 ? 4.832 0.543 -4.062 1 90.75 341 SER B O 1
ATOM 6082 N N . GLY B 1 342 ? 2.662 0.974 -4.301 1 95 342 GLY B N 1
ATOM 6083 C CA . GLY B 1 342 ? 2.67 0.546 -5.691 1 95 342 GLY B CA 1
ATOM 6084 C C . GLY B 1 342 ? 3.312 1.556 -6.621 1 95 342 GLY B C 1
ATOM 6085 O O . GLY B 1 342 ? 3.383 2.744 -6.305 1 95 342 GLY B O 1
ATOM 6086 N N . PHE B 1 343 ? 3.736 1.106 -7.797 1 96.75 343 PHE B N 1
ATOM 6087 C CA . PHE B 1 343 ? 4.477 1.96 -8.719 1 96.75 343 PHE B CA 1
ATOM 6088 C C . PHE B 1 343 ? 3.557 2.992 -9.359 1 96.75 343 PHE B C 1
ATOM 6090 O O . PHE B 1 343 ? 3.996 4.086 -9.719 1 96.75 343 PHE B O 1
ATOM 6097 N N . VAL B 1 344 ? 2.248 2.717 -9.492 1 97.88 344 VAL B N 1
ATOM 6098 C CA . VAL B 1 344 ? 1.354 3.621 -10.203 1 97.88 344 VAL B CA 1
ATOM 6099 C C . VAL B 1 344 ? 1.26 4.949 -9.461 1 97.88 344 VAL B C 1
ATOM 6101 O O . VAL B 1 344 ? 1.503 6.012 -10.039 1 97.88 344 VAL B O 1
ATOM 6104 N N . ASP B 1 345 ? 0.994 4.859 -8.203 1 97.38 345 ASP B N 1
ATOM 6105 C CA . ASP B 1 345 ? 0.816 6.082 -7.426 1 97.38 345 ASP B CA 1
ATOM 6106 C C . ASP B 1 345 ? 2.143 6.812 -7.242 1 97.38 345 ASP B C 1
ATOM 6108 O O . ASP B 1 345 ? 2.184 8.047 -7.25 1 97.38 345 ASP B O 1
ATOM 6112 N N . GLN B 1 346 ? 3.221 6.09 -7.094 1 97.75 346 GLN B N 1
ATOM 6113 C CA . GLN B 1 346 ? 4.52 6.734 -6.914 1 97.75 346 GLN B CA 1
ATOM 6114 C C . GLN B 1 346 ? 4.938 7.48 -8.18 1 97.75 346 GLN B C 1
ATOM 6116 O O . GLN B 1 346 ? 5.336 8.648 -8.109 1 97.75 346 GLN B O 1
ATOM 6121 N N . LEU B 1 347 ? 4.824 6.781 -9.344 1 98.38 347 LEU B N 1
ATOM 6122 C CA . LEU B 1 347 ? 5.195 7.414 -10.609 1 98.38 347 LEU B CA 1
ATOM 6123 C C . LEU B 1 347 ? 4.266 8.578 -10.922 1 98.38 347 LEU B C 1
ATOM 6125 O O . LEU B 1 347 ? 4.711 9.609 -11.438 1 98.38 347 LEU B O 1
ATOM 6129 N N . THR B 1 348 ? 3.025 8.406 -10.625 1 98.62 348 THR B N 1
ATOM 6130 C CA . THR B 1 348 ? 2.047 9.453 -10.875 1 98.62 348 THR B CA 1
ATOM 6131 C C . THR B 1 348 ? 2.328 10.68 -10.008 1 98.62 348 THR B C 1
ATOM 6133 O O . THR B 1 348 ? 2.287 11.812 -10.484 1 98.62 348 THR B O 1
ATOM 6136 N N . MET B 1 349 ? 2.578 10.453 -8.711 1 98.62 349 MET B N 1
ATOM 6137 C CA . MET B 1 349 ? 2.889 11.562 -7.809 1 98.62 349 MET B CA 1
ATOM 6138 C C . MET B 1 349 ? 4.133 12.312 -8.281 1 98.62 349 MET B C 1
ATOM 6140 O O . MET B 1 349 ? 4.176 13.539 -8.227 1 98.62 349 MET B O 1
ATOM 6144 N N . ALA B 1 350 ? 5.137 11.531 -8.719 1 98.31 350 ALA B N 1
ATOM 6145 C CA . ALA B 1 350 ? 6.324 12.172 -9.273 1 98.31 350 ALA B CA 1
ATOM 6146 C C . ALA B 1 350 ? 5.961 13.078 -10.445 1 98.31 350 ALA B C 1
ATOM 6148 O O . ALA B 1 350 ? 6.355 14.25 -10.477 1 98.31 350 ALA B O 1
ATOM 6149 N N . GLU B 1 351 ? 5.184 12.547 -11.375 1 98.06 351 GLU B N 1
ATOM 6150 C CA . GLU B 1 351 ? 4.734 13.32 -12.531 1 98.06 351 GLU B CA 1
ATOM 6151 C C . GLU B 1 351 ? 3.885 14.516 -12.109 1 98.06 351 GLU B C 1
ATOM 6153 O O . GLU B 1 351 ? 4.02 15.602 -12.664 1 98.06 351 GLU B O 1
ATOM 6158 N N . PHE B 1 352 ? 3.059 14.258 -11.156 1 97.38 352 PHE B N 1
ATOM 6159 C CA . PHE B 1 352 ? 2.133 15.266 -10.664 1 97.38 352 PHE B CA 1
ATOM 6160 C C . PHE B 1 352 ? 2.891 16.438 -10.055 1 97.38 352 PHE B C 1
ATOM 6162 O O . PHE B 1 352 ? 2.488 17.594 -10.211 1 97.38 352 PHE B O 1
ATOM 6169 N N . ILE B 1 353 ? 3.963 16.203 -9.383 1 96.19 353 ILE B N 1
ATOM 6170 C CA . ILE B 1 353 ? 4.824 17.219 -8.797 1 96.19 353 ILE B CA 1
ATOM 6171 C C . ILE B 1 353 ? 5.602 17.938 -9.906 1 96.19 353 ILE B C 1
ATOM 6173 O O . ILE B 1 353 ? 5.594 19.156 -9.992 1 96.19 353 ILE B O 1
ATOM 6177 N N . GLU B 1 354 ? 6.23 17.203 -10.773 1 94 354 GLU B N 1
ATOM 6178 C CA . GLU B 1 354 ? 7.145 17.719 -11.781 1 94 354 GLU B CA 1
ATOM 6179 C C . GLU B 1 354 ? 6.402 18.594 -12.797 1 94 354 GLU B C 1
ATOM 6181 O O . GLU B 1 354 ? 6.957 19.562 -13.312 1 94 354 GLU B O 1
ATOM 6186 N N . SER B 1 355 ? 5.172 18.266 -13.047 1 93.88 355 SER B N 1
ATOM 6187 C CA . SER B 1 355 ? 4.398 19.016 -14.039 1 93.88 355 SER B CA 1
ATOM 6188 C C . SER B 1 355 ? 3.822 20.297 -13.445 1 93.88 355 SER B C 1
ATOM 6190 O O . SER B 1 355 ? 3.25 21.109 -14.172 1 93.88 355 SER B O 1
ATOM 6192 N N . GLY B 1 356 ? 3.875 20.422 -12.125 1 92.12 356 GLY B N 1
ATOM 6193 C CA . GLY B 1 356 ? 3.322 21.594 -11.477 1 92.12 356 GLY B CA 1
ATOM 6194 C C . GLY B 1 356 ? 1.865 21.438 -11.086 1 92.12 356 GLY B C 1
ATOM 6195 O O . GLY B 1 356 ? 1.294 22.312 -10.43 1 92.12 356 GLY B O 1
ATOM 6196 N N . SER B 1 357 ? 1.283 20.328 -11.453 1 95.12 357 SER B N 1
ATOM 6197 C CA . SER B 1 357 ? -0.123 20.078 -11.148 1 95.12 357 SER B CA 1
ATOM 6198 C C . SER B 1 357 ? -0.363 20.047 -9.641 1 95.12 357 SER B C 1
ATOM 6200 O O . SER B 1 357 ? -1.404 20.5 -9.164 1 95.12 357 SER B O 1
ATOM 6202 N N . TYR B 1 358 ? 0.606 19.547 -8.922 1 96 358 TYR B N 1
ATOM 6203 C CA . TYR B 1 358 ? 0.485 19.469 -7.469 1 96 358 TYR B CA 1
ATOM 6204 C C . TYR B 1 358 ? 0.443 20.859 -6.848 1 96 358 TYR B C 1
ATOM 6206 O O . TYR B 1 358 ? -0.433 21.156 -6.035 1 96 358 TYR B O 1
ATOM 6214 N N . ASP B 1 359 ? 1.296 21.688 -7.254 1 90.81 359 ASP B N 1
ATOM 6215 C CA . ASP B 1 359 ? 1.341 23.062 -6.77 1 90.81 359 ASP B CA 1
ATOM 6216 C C . ASP B 1 359 ? 0.031 23.781 -7.062 1 90.81 359 ASP B C 1
ATOM 6218 O O . ASP B 1 359 ? -0.503 24.484 -6.199 1 90.81 359 ASP B O 1
ATOM 6222 N N . ARG B 1 360 ? -0.424 23.641 -8.25 1 92.31 360 ARG B N 1
ATOM 6223 C CA . ARG B 1 360 ? -1.67 24.297 -8.633 1 92.31 360 ARG B CA 1
ATOM 6224 C C . ARG B 1 360 ? -2.834 23.797 -7.781 1 92.31 360 ARG B C 1
ATOM 6226 O O . ARG B 1 360 ? -3.674 24.594 -7.352 1 92.31 360 ARG B O 1
ATOM 6233 N N . HIS B 1 361 ? -2.814 22.531 -7.531 1 95.69 361 HIS B N 1
ATOM 6234 C CA . HIS B 1 361 ? -3.869 21.969 -6.699 1 95.69 361 HIS B CA 1
ATOM 6235 C C . HIS B 1 361 ? -3.803 22.516 -5.277 1 95.69 361 HIS B C 1
ATOM 6237 O O . HIS B 1 361 ? -4.824 22.922 -4.719 1 95.69 361 HIS B O 1
ATOM 6243 N N . ILE B 1 362 ? -2.615 22.516 -4.707 1 94.62 362 ILE B N 1
ATOM 6244 C CA . ILE B 1 362 ? -2.428 23.016 -3.348 1 94.62 362 IL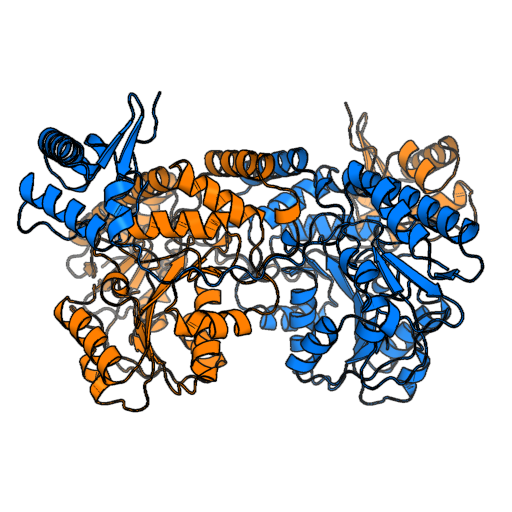E B CA 1
ATOM 6245 C C . ILE B 1 362 ? -2.885 24.469 -3.26 1 94.62 362 ILE B C 1
ATOM 6247 O O . ILE B 1 362 ? -3.566 24.859 -2.307 1 94.62 362 ILE B O 1
ATOM 6251 N N . ARG B 1 363 ? -2.57 25.25 -4.199 1 91.44 363 ARG B N 1
ATOM 6252 C CA . ARG B 1 363 ? -2.971 26.656 -4.219 1 91.44 363 ARG B CA 1
ATOM 6253 C C . ARG B 1 363 ? -4.488 26.797 -4.23 1 91.44 363 ARG B C 1
ATOM 6255 O O . ARG B 1 363 ? -5.051 27.609 -3.492 1 91.44 363 ARG B O 1
ATOM 6262 N N . THR B 1 364 ? -5.082 26.016 -5.074 1 95.06 364 THR B N 1
ATOM 6263 C CA . THR B 1 364 ? -6.539 26.031 -5.176 1 95.06 364 THR B CA 1
ATOM 6264 C C . THR B 1 364 ? -7.184 25.656 -3.85 1 95.06 364 THR B C 1
ATOM 6266 O O . THR B 1 364 ? -8.086 26.344 -3.367 1 95.06 364 THR B O 1
ATOM 6269 N N . MET B 1 365 ? -6.703 24.609 -3.266 1 96.62 365 MET B N 1
ATOM 6270 C CA . MET B 1 365 ? -7.281 24.109 -2.02 1 96.62 365 MET B CA 1
ATOM 6271 C C . MET B 1 365 ? -6.984 25.062 -0.867 1 96.62 365 MET B C 1
ATOM 6273 O O . MET B 1 365 ? -7.816 25.25 0.021 1 96.62 365 MET B O 1
ATOM 6277 N N . ARG B 1 366 ? -5.797 25.625 -0.859 1 93.56 366 ARG B N 1
ATOM 6278 C CA . ARG B 1 366 ? -5.422 26.594 0.161 1 93.56 366 ARG B CA 1
ATOM 6279 C C . ARG B 1 366 ? -6.383 27.781 0.166 1 93.56 366 ARG B C 1
ATOM 6281 O O . ARG B 1 366 ? -6.84 28.219 1.227 1 93.56 366 ARG B O 1
ATOM 6288 N N . ALA B 1 367 ? -6.695 28.297 -0.981 1 94.44 367 ALA B N 1
ATOM 6289 C CA . ALA B 1 367 ? -7.637 29.406 -1.096 1 94.44 367 ALA B CA 1
ATOM 6290 C C . ALA B 1 367 ? -9.023 29.016 -0.606 1 94.44 367 ALA B C 1
ATOM 6292 O O . ALA B 1 367 ? -9.68 29.766 0.114 1 94.44 367 ALA B O 1
ATOM 6293 N N . GLN B 1 368 ? -9.43 27.859 -0.984 1 96.75 368 GLN B N 1
ATOM 6294 C CA . GLN B 1 368 ? -10.75 27.359 -0.597 1 96.75 368 GLN B CA 1
ATOM 6295 C C . GLN B 1 368 ? -10.844 27.172 0.915 1 96.75 368 GLN B C 1
ATOM 6297 O O . GLN B 1 368 ? -11.805 27.625 1.541 1 96.75 368 GLN B O 1
ATOM 6302 N N . TYR B 1 369 ? -9.898 26.531 1.493 1 97.19 369 TYR B N 1
ATOM 6303 C CA . TYR B 1 369 ? -9.93 26.25 2.922 1 97.19 369 TYR B CA 1
ATOM 6304 C C . TYR B 1 369 ? -9.773 27.516 3.74 1 97.19 369 TYR B C 1
ATOM 6306 O O . TYR B 1 369 ? -10.406 27.672 4.793 1 97.19 369 TYR B O 1
ATOM 6314 N N . ARG B 1 370 ? -8.953 28.438 3.246 1 95.88 370 ARG B N 1
ATOM 6315 C CA . ARG B 1 370 ? -8.836 29.734 3.906 1 95.88 370 ARG B CA 1
ATOM 6316 C C . ARG B 1 370 ? -10.188 30.438 3.973 1 95.88 370 ARG B C 1
ATOM 6318 O O . ARG B 1 370 ? -10.594 30.906 5.035 1 95.88 370 ARG B O 1
ATOM 6325 N N . ARG B 1 371 ? -10.828 30.516 2.875 1 97.06 371 ARG B N 1
ATOM 6326 C CA . ARG B 1 371 ? -12.133 31.156 2.801 1 97.06 371 ARG B CA 1
ATOM 6327 C C . ARG B 1 371 ? -13.125 30.5 3.754 1 97.06 371 ARG B C 1
ATOM 6329 O O . ARG B 1 371 ? -13.875 31.188 4.457 1 97.06 371 ARG B O 1
ATOM 6336 N N . ARG B 1 372 ? -13.172 29.219 3.787 1 97.81 372 ARG B N 1
ATOM 6337 C CA . ARG B 1 372 ? -14.094 28.484 4.648 1 97.81 372 ARG B CA 1
ATOM 6338 C C . ARG B 1 372 ? -13.797 28.75 6.121 1 97.81 372 ARG B C 1
ATOM 6340 O O . ARG B 1 372 ? -14.711 28.938 6.926 1 97.81 372 ARG B O 1
ATOM 6347 N N . ARG B 1 373 ? -12.539 28.766 6.438 1 97.06 373 ARG B N 1
ATOM 6348 C CA . ARG B 1 373 ? -12.188 29.047 7.824 1 97.06 373 ARG B CA 1
ATOM 6349 C C . ARG B 1 373 ? -12.641 30.453 8.219 1 97.06 373 ARG B C 1
ATOM 6351 O O . ARG B 1 373 ? -13.188 30.656 9.305 1 97.06 373 ARG B O 1
ATOM 6358 N N . GLU B 1 374 ? -12.398 31.406 7.367 1 96.81 374 GLU B N 1
ATOM 6359 C CA . GLU B 1 374 ? -12.805 32.781 7.633 1 96.81 374 GLU B CA 1
ATOM 6360 C C . GLU B 1 374 ? -14.32 32.875 7.828 1 96.81 374 GLU B C 1
ATOM 6362 O O . GLU B 1 374 ? -14.789 33.562 8.75 1 96.81 374 GLU B O 1
ATOM 6367 N N . GLN B 1 375 ? -15.023 32.219 6.973 1 98 375 GLN B N 1
ATOM 6368 C CA . GLN B 1 375 ? -16.484 32.188 7.098 1 98 375 GLN B CA 1
ATOM 6369 C C . GLN B 1 375 ? -16.906 31.562 8.422 1 98 375 GLN B C 1
ATOM 6371 O O . GLN B 1 375 ? -17.812 32.062 9.078 1 98 375 GLN B O 1
ATOM 6376 N N . LEU B 1 376 ? -16.281 30.531 8.75 1 97.62 376 LEU B N 1
ATOM 6377 C CA . LEU B 1 376 ? -16.594 29.828 9.992 1 97.62 376 LEU B CA 1
ATOM 6378 C C . LEU B 1 376 ? -16.328 30.719 11.203 1 97.62 376 LEU B C 1
ATOM 6380 O O . LEU B 1 376 ? -17.188 30.828 12.086 1 97.62 376 LEU B O 1
ATOM 6384 N N . VAL B 1 377 ? -15.18 31.344 11.289 1 96.56 377 VAL B N 1
ATOM 6385 C CA . VAL B 1 377 ? -14.797 32.219 12.406 1 96.56 377 VAL B CA 1
ATOM 6386 C C . VAL B 1 377 ? -15.781 33.375 12.523 1 96.56 377 VAL B C 1
ATOM 6388 O O . VAL B 1 377 ? -16.25 33.688 13.617 1 96.56 377 VAL B O 1
ATOM 6391 N N . ALA B 1 378 ? -16.109 33.938 11.422 1 97 378 ALA B N 1
ATOM 6392 C CA . ALA B 1 378 ? -17.047 35.031 11.406 1 97 378 ALA B CA 1
ATOM 6393 C C . ALA B 1 378 ? -18.422 34.625 11.906 1 97 378 ALA B C 1
ATOM 6395 O O . ALA B 1 378 ? -19.031 35.312 12.719 1 97 378 ALA B O 1
ATOM 6396 N N . ALA B 1 379 ? -18.859 33.5 11.398 1 97.31 379 ALA B N 1
ATOM 6397 C CA . ALA B 1 379 ? -20.188 33 11.75 1 97.31 379 ALA B CA 1
ATOM 6398 C C . ALA B 1 379 ? -20.266 32.656 13.234 1 97.31 379 ALA B C 1
ATOM 6400 O O . ALA B 1 379 ? -21.25 32.969 13.906 1 97.31 379 ALA B O 1
ATOM 6401 N N . VAL B 1 380 ? -19.297 32 13.75 1 96.81 380 VAL B N 1
ATOM 6402 C CA . VAL B 1 380 ? -19.266 31.594 15.148 1 96.81 380 VAL B CA 1
ATOM 6403 C C . VAL B 1 380 ? -19.203 32.844 16.047 1 96.81 380 VAL B C 1
ATOM 6405 O O . VAL B 1 380 ? -19.938 32.938 17.031 1 96.81 380 VAL B O 1
ATOM 6408 N N . THR B 1 381 ? -18.359 33.781 15.703 1 95 381 THR B N 1
ATOM 6409 C CA . THR B 1 381 ? -18.219 35.031 16.469 1 95 381 THR B CA 1
ATOM 6410 C C . THR B 1 381 ? -19.547 35.781 16.531 1 95 381 THR B C 1
ATOM 6412 O O . THR B 1 381 ? -19.922 36.312 17.578 1 95 381 THR B O 1
ATOM 6415 N N . ALA B 1 382 ? -20.203 35.781 15.508 1 96.25 382 ALA B N 1
ATOM 6416 C CA . ALA B 1 382 ? -21.469 36.5 15.422 1 96.25 382 ALA B CA 1
ATOM 6417 C C . ALA B 1 382 ? -22.578 35.781 16.203 1 96.25 382 ALA B C 1
ATOM 6419 O O . ALA B 1 382 ? -23.406 36.406 16.859 1 96.25 382 ALA B O 1
ATOM 6420 N N . ALA B 1 383 ? -22.578 34.531 16.188 1 95.69 383 ALA B N 1
ATOM 6421 C CA . ALA B 1 383 ? -23.703 33.75 16.703 1 95.69 383 ALA B CA 1
ATOM 6422 C C . ALA B 1 383 ? -23.531 33.438 18.172 1 95.69 383 ALA B C 1
ATOM 6424 O O . ALA B 1 383 ? -24.5 33.25 18.906 1 95.69 383 ALA B O 1
ATOM 6425 N N . SER B 1 384 ? -22.344 33.312 18.625 1 95.19 384 SER B N 1
ATOM 6426 C CA . SER B 1 384 ? -22.109 32.812 19.984 1 95.19 384 SER B CA 1
ATOM 6427 C C . SER B 1 384 ? -20.891 33.469 20.594 1 95.19 384 SER B C 1
ATOM 6429 O O . SER B 1 384 ? -19.781 32.938 20.547 1 95.19 384 SER B O 1
ATOM 6431 N N . PRO B 1 385 ? -21.094 34.5 21.344 1 90.75 385 PRO B N 1
ATOM 6432 C CA . PRO B 1 385 ? -19.969 35.188 21.984 1 90.75 385 PRO B CA 1
ATOM 6433 C C . PRO B 1 385 ? -19.266 34.344 23.031 1 90.75 385 PRO B C 1
ATOM 6435 O O . PRO B 1 385 ? -18.109 34.594 23.375 1 90.75 385 PRO B O 1
ATOM 6438 N N . ALA B 1 386 ? -19.906 33.344 23.422 1 93.56 386 ALA B N 1
ATOM 6439 C CA . ALA B 1 386 ? -19.359 32.469 24.438 1 93.56 386 ALA B CA 1
ATOM 6440 C C . ALA B 1 386 ? -18.438 31.406 23.828 1 93.56 386 ALA B C 1
ATOM 6442 O O . ALA B 1 386 ? -17.797 30.641 24.531 1 93.56 386 ALA B O 1
ATOM 6443 N N . THR B 1 387 ? -18.375 31.406 22.516 1 95.19 387 THR B N 1
ATOM 6444 C CA . THR B 1 387 ? -17.594 30.406 21.812 1 95.19 387 THR B CA 1
ATOM 6445 C C . THR B 1 387 ? -16.359 31.031 21.188 1 95.19 387 THR B C 1
ATOM 6447 O O . THR B 1 387 ? -16.422 32.094 20.594 1 95.19 387 THR B O 1
ATOM 6450 N N . THR B 1 388 ? -15.227 30.344 21.344 1 94.19 388 THR B N 1
ATOM 6451 C CA . THR B 1 388 ? -13.969 30.781 20.75 1 94.19 388 THR B CA 1
ATOM 6452 C C . THR B 1 388 ? -13.43 29.734 19.781 1 94.19 388 THR B C 1
ATOM 6454 O O . THR B 1 388 ? -13.469 28.547 20.078 1 94.19 388 THR B O 1
ATOM 6457 N N . VAL B 1 389 ? -13.016 30.203 18.625 1 94.69 389 VAL B N 1
ATOM 6458 C CA . VAL B 1 389 ? -12.289 29.359 17.688 1 94.69 389 VAL B CA 1
ATOM 6459 C C . VAL B 1 389 ? -10.797 29.422 17.984 1 94.69 389 VAL B C 1
ATOM 6461 O O . VAL B 1 389 ? -10.156 30.453 17.734 1 94.69 389 VAL B O 1
ATOM 6464 N N . ALA B 1 390 ? -10.273 28.375 18.453 1 91 390 ALA B N 1
ATOM 6465 C CA . ALA B 1 390 ? -8.867 28.375 18.859 1 91 390 ALA B CA 1
ATOM 6466 C C . ALA B 1 390 ? -7.965 27.922 17.703 1 91 390 ALA B C 1
ATOM 6468 O O . ALA B 1 390 ? -8.43 27.312 16.75 1 91 390 ALA B O 1
ATOM 6469 N N . GLY B 1 391 ? -6.68 28.391 17.812 1 87.56 391 GLY B N 1
ATOM 6470 C CA . GLY B 1 391 ? -5.648 27.922 16.906 1 87.56 391 GLY B CA 1
ATOM 6471 C C . GLY B 1 391 ? -5.34 28.922 15.805 1 87.56 391 GLY B C 1
ATOM 6472 O O . GLY B 1 391 ? -6.031 29.938 15.664 1 87.56 391 GLY B O 1
ATOM 6473 N N . LEU B 1 392 ? -4.32 28.578 14.992 1 87.62 392 LEU B N 1
ATOM 6474 C CA . LEU B 1 392 ? -3.838 29.391 13.883 1 87.62 392 LEU B CA 1
ATOM 6475 C C . LEU B 1 392 ? -4.793 29.297 12.695 1 87.62 392 LEU B C 1
ATOM 6477 O O . LEU B 1 392 ? -5.543 28.328 12.562 1 87.62 392 LEU B O 1
ATOM 6481 N N . PRO B 1 393 ? -4.836 30.375 11.938 1 92.69 393 PRO B N 1
ATOM 6482 C CA . PRO B 1 393 ? -5.488 30.219 10.633 1 92.69 393 PRO B CA 1
ATOM 6483 C C . PRO B 1 393 ? -4.715 29.297 9.695 1 92.69 393 PRO B C 1
ATOM 6485 O O . PRO B 1 393 ? -4.02 29.781 8.789 1 92.69 393 PRO B O 1
ATOM 6488 N N . ALA B 1 394 ? -4.895 28 9.914 1 93.19 394 ALA B N 1
ATOM 6489 C CA . ALA B 1 394 ? -4.156 26.984 9.172 1 93.19 394 ALA B CA 1
ATOM 6490 C C . ALA B 1 394 ? -4.891 25.641 9.18 1 93.19 394 ALA B C 1
ATOM 6492 O O . ALA B 1 394 ? -5.781 25.422 10 1 93.19 394 ALA B O 1
ATOM 6493 N N . GLY B 1 395 ? -4.535 24.875 8.203 1 95.12 395 GLY B N 1
ATOM 6494 C CA . GLY B 1 395 ? -4.918 23.469 8.188 1 95.12 395 GLY B CA 1
ATOM 6495 C C . GLY B 1 395 ? -6.344 23.25 7.715 1 95.12 395 GLY B C 1
ATOM 6496 O O . GLY B 1 395 ? -6.832 23.969 6.836 1 95.12 395 GLY B O 1
ATOM 6497 N N . LEU B 1 396 ? -6.898 22.156 8.242 1 97.56 396 LEU B N 1
ATOM 6498 C CA . LEU B 1 396 ? -8.188 21.672 7.75 1 97.56 396 LEU B CA 1
ATOM 6499 C C . LEU B 1 396 ? -9.227 21.656 8.867 1 97.56 396 LEU B C 1
ATOM 6501 O O . LEU B 1 396 ? -10.398 21.359 8.625 1 97.56 396 LEU B O 1
ATOM 6505 N N . HIS B 1 397 ? -8.82 22 10.102 1 97.38 397 HIS B N 1
ATOM 6506 C CA . HIS B 1 397 ? -9.719 21.812 11.242 1 97.38 397 HIS B CA 1
ATOM 6507 C C . HIS B 1 397 ? -9.664 23.016 12.188 1 97.38 397 HIS B C 1
ATOM 6509 O O . HIS B 1 397 ? -8.805 23.891 12.031 1 97.38 397 HIS B O 1
ATOM 6515 N N . VAL B 1 398 ? -10.641 23.031 13.086 1 96.19 398 VAL B N 1
ATOM 6516 C CA . VAL B 1 398 ? -10.641 24 14.172 1 96.19 398 VAL B CA 1
ATOM 6517 C C . VAL B 1 398 ? -10.953 23.312 15.492 1 96.19 398 VAL B C 1
ATOM 6519 O O . VAL B 1 398 ? -11.469 22.188 15.5 1 96.19 398 VAL B O 1
ATOM 6522 N N . MET B 1 399 ? -10.578 23.969 16.5 1 95.5 399 MET B N 1
ATOM 6523 C CA . MET B 1 399 ? -11.008 23.625 17.859 1 95.5 399 MET B CA 1
ATOM 6524 C C . MET B 1 399 ? -11.875 24.734 18.438 1 95.5 399 MET B C 1
ATOM 6526 O O . MET B 1 399 ? -11.469 25.891 18.484 1 95.5 399 MET B O 1
ATOM 6530 N N . LEU B 1 400 ? -13.086 24.328 18.828 1 95.75 400 LEU B N 1
ATOM 6531 C CA . LEU B 1 400 ? -14.016 25.266 19.438 1 95.75 400 LEU B CA 1
ATOM 6532 C C . LEU B 1 400 ? -14.031 25.109 20.953 1 95.75 400 LEU B C 1
ATOM 6534 O O . LEU B 1 400 ? -14.148 23.984 21.469 1 95.75 400 LEU B O 1
ATOM 6538 N N . GLU B 1 401 ? -13.867 26.172 21.578 1 95 401 GLU B N 1
ATOM 6539 C CA . GLU B 1 401 ? -14.047 26.234 23.031 1 95 401 GLU B CA 1
ATOM 6540 C C . GLU B 1 401 ? -15.312 26.984 23.406 1 95 401 GLU B C 1
ATOM 6542 O O . GLU B 1 401 ? -15.453 28.172 23.094 1 95 401 GLU B O 1
ATOM 6547 N N . ILE B 1 402 ? -16.188 26.266 24.031 1 93.38 402 ILE B N 1
ATOM 6548 C CA . ILE B 1 402 ? -17.453 26.859 24.469 1 93.38 402 ILE B CA 1
ATOM 6549 C C . ILE B 1 402 ? -17.422 27.062 25.984 1 93.38 402 ILE B C 1
ATOM 6551 O O . ILE B 1 402 ? -17.344 26.094 26.734 1 93.38 402 ILE B O 1
ATOM 6555 N N . ALA B 1 403 ? -17.531 28.328 26.328 1 91.56 403 ALA B N 1
ATOM 6556 C CA . ALA B 1 403 ? -17.453 28.672 27.75 1 91.56 403 ALA B CA 1
ATOM 6557 C C . ALA B 1 403 ? -18.5 27.922 28.562 1 91.56 403 ALA B C 1
ATOM 6559 O O . ALA B 1 403 ? -19.688 27.938 28.219 1 91.56 403 ALA B O 1
ATOM 6560 N N . GLY B 1 404 ? -18 27.281 29.547 1 89.31 404 GLY B N 1
ATOM 6561 C CA . GLY B 1 404 ? -18.891 26.641 30.5 1 89.31 404 GLY B CA 1
ATOM 6562 C C . GLY B 1 404 ? -19.469 25.344 29.984 1 89.31 404 GLY B C 1
ATOM 6563 O O . GLY B 1 404 ? -20.25 24.672 30.672 1 89.31 404 GLY B O 1
ATOM 6564 N N . ALA B 1 405 ? -19.109 24.953 28.844 1 89.62 405 ALA B N 1
ATOM 6565 C CA . ALA B 1 405 ? -19.688 23.75 28.266 1 89.62 405 ALA B CA 1
ATOM 6566 C C . ALA B 1 405 ? -18.766 22.547 28.453 1 89.62 405 ALA B C 1
ATOM 6568 O O . ALA B 1 405 ? -17.547 22.703 28.531 1 89.62 405 ALA B O 1
ATOM 6569 N N . ASN B 1 406 ? -19.391 21.438 28.625 1 90.31 406 ASN B N 1
ATOM 6570 C CA . ASN B 1 406 ? -18.688 20.156 28.594 1 90.31 406 ASN B CA 1
ATOM 6571 C C . ASN B 1 406 ? -18.656 19.578 27.172 1 90.31 406 ASN B C 1
ATOM 6573 O O . ASN B 1 406 ? -19.625 18.953 26.734 1 90.31 406 ASN B O 1
ATOM 6577 N N . ALA B 1 407 ? -17.547 19.734 26.562 1 91.06 407 ALA B N 1
ATOM 6578 C CA . ALA B 1 407 ? -17.438 19.375 25.156 1 91.06 407 ALA B CA 1
ATOM 6579 C C . ALA B 1 407 ? -17.656 17.875 24.953 1 91.06 407 ALA B C 1
ATOM 6581 O O . ALA B 1 407 ? -18.203 17.453 23.938 1 91.06 407 ALA B O 1
ATOM 6582 N N . SER B 1 408 ? -17.188 17.094 25.875 1 90 408 SER B N 1
ATOM 6583 C CA . SER B 1 408 ? -17.391 15.656 25.781 1 90 408 SER B CA 1
ATOM 6584 C C . SER B 1 408 ? -18.875 15.305 25.781 1 90 408 SER B C 1
ATOM 6586 O O . SER B 1 408 ? -19.312 14.477 24.969 1 90 408 SER B O 1
ATOM 6588 N N . ALA B 1 409 ? -19.578 15.891 26.609 1 90.94 409 ALA B N 1
ATOM 6589 C CA . ALA B 1 409 ? -21.031 15.672 26.656 1 90.94 409 ALA B CA 1
ATOM 6590 C C . ALA B 1 409 ? -21.703 16.141 25.375 1 90.94 409 ALA B C 1
ATOM 6592 O O . ALA B 1 409 ? -22.594 15.477 24.859 1 90.94 409 ALA B O 1
ATOM 6593 N N . LEU B 1 410 ? -21.281 17.281 24.969 1 91.56 410 LEU B N 1
ATOM 6594 C CA . LEU B 1 410 ? -21.844 17.844 23.75 1 91.56 410 LEU B CA 1
ATOM 6595 C C . LEU B 1 410 ? -21.609 16.906 22.562 1 91.56 410 LEU B C 1
ATOM 6597 O O . LEU B 1 410 ? -22.531 16.641 21.781 1 91.56 410 LEU B O 1
ATOM 6601 N N . ALA B 1 411 ? -20.391 16.406 22.391 1 91.38 411 ALA B N 1
ATOM 6602 C CA . ALA B 1 411 ? -20.016 15.57 21.25 1 91.38 411 ALA B CA 1
ATOM 6603 C C . ALA B 1 411 ? -20.844 14.289 21.219 1 91.38 411 ALA B C 1
ATOM 6605 O O . ALA B 1 411 ? -20.984 13.664 20.172 1 91.38 411 ALA B O 1
ATOM 6606 N N . HIS B 1 412 ? -21.422 13.906 22.344 1 90.44 412 HIS B N 1
ATOM 6607 C CA . HIS B 1 412 ? -22.219 12.688 22.422 1 90.44 412 HIS B CA 1
ATOM 6608 C C . HIS B 1 412 ? -23.688 12.961 22.062 1 90.44 412 HIS B C 1
ATOM 6610 O O . HIS B 1 412 ? -24.469 12.031 21.859 1 90.44 412 HIS B O 1
ATOM 6616 N N . GLN B 1 413 ? -24.031 14.203 22.016 1 91.94 413 GLN B N 1
ATOM 6617 C CA . GLN B 1 413 ? -25.375 14.539 21.578 1 91.94 413 GLN B CA 1
ATOM 6618 C C . GLN B 1 413 ? -25.562 14.211 20.094 1 91.94 413 GLN B C 1
ATOM 6620 O O . GLN B 1 413 ? -24.656 14.43 19.297 1 91.94 413 GLN B O 1
ATOM 6625 N N . LEU B 1 414 ? -26.688 13.758 19.812 1 88.31 414 LEU B N 1
ATOM 6626 C CA . LEU B 1 414 ? -27.016 13.258 18.469 1 88.31 414 LEU B CA 1
ATOM 6627 C C . LEU B 1 414 ? -26.766 14.328 17.422 1 88.31 414 LEU B C 1
ATOM 6629 O O . LEU B 1 414 ? -26.219 14.039 16.344 1 88.31 414 LEU B O 1
ATOM 6633 N N . ALA B 1 415 ? -27.156 15.508 17.719 1 90 415 ALA B N 1
ATOM 6634 C CA . ALA B 1 415 ? -27.047 16.594 16.734 1 90 415 ALA B CA 1
ATOM 6635 C C . ALA B 1 415 ? -25.594 16.828 16.344 1 90 415 ALA B C 1
ATOM 6637 O O . ALA B 1 415 ? -25.281 17.031 15.172 1 90 415 ALA B O 1
ATOM 6638 N N . TRP B 1 416 ? -24.734 16.812 17.359 1 92.25 416 TRP B N 1
ATOM 6639 C CA . TRP B 1 416 ? -23.312 16.984 17.094 1 92.25 416 TRP B CA 1
ATOM 6640 C C . TRP B 1 416 ? -22.703 15.742 16.438 1 92.25 416 TRP B C 1
ATOM 6642 O O . TRP B 1 416 ? -21.875 15.852 15.547 1 92.25 416 TRP B O 1
ATOM 6652 N N . ARG B 1 417 ? -23.156 14.609 16.828 1 89.69 417 ARG B N 1
ATOM 6653 C CA . ARG B 1 417 ? -22.672 13.352 16.281 1 89.69 417 ARG B CA 1
ATOM 6654 C C . ARG B 1 417 ? -22.984 13.242 14.797 1 89.69 417 ARG B C 1
ATOM 6656 O O . ARG B 1 417 ? -22.188 12.711 14.023 1 89.69 417 ARG B O 1
ATOM 6663 N N . ARG B 1 418 ? -24.062 13.727 14.414 1 93.5 418 ARG B N 1
ATOM 6664 C CA . ARG B 1 418 ? -24.516 13.641 13.023 1 93.5 418 ARG B CA 1
ATOM 6665 C C . ARG B 1 418 ? -23.75 14.617 12.141 1 93.5 418 ARG B C 1
ATOM 6667 O O . ARG B 1 418 ? -23.875 14.586 10.914 1 93.5 418 ARG B O 1
ATOM 6674 N N . LEU B 1 419 ? -22.922 15.453 12.789 1 94.94 419 LEU B N 1
ATOM 6675 C CA . LEU B 1 419 ? -22.047 16.344 12.039 1 94.94 419 LEU B CA 1
ATOM 6676 C C . LEU B 1 419 ? -20.625 15.789 11.977 1 94.94 419 LEU B C 1
ATOM 6678 O O . LEU B 1 419 ? -19.781 16.297 11.227 1 94.94 419 LEU B O 1
ATOM 6682 N N . GLY B 1 420 ? -20.359 14.75 12.711 1 93.94 420 GLY B N 1
ATOM 6683 C CA . GLY B 1 420 ? -19.016 14.18 12.734 1 93.94 420 GLY B CA 1
ATOM 6684 C C . GLY B 1 420 ? -18.047 14.961 13.602 1 93.94 420 GLY B C 1
ATOM 6685 O O . GLY B 1 420 ? -16.828 14.875 13.414 1 93.94 420 GLY B O 1
ATOM 6686 N N . VAL B 1 421 ? -18.562 15.703 14.547 1 95.31 421 VAL B N 1
ATOM 6687 C CA . VAL B 1 421 ? -17.75 16.516 15.453 1 95.31 421 VAL B CA 1
ATOM 6688 C C . VAL B 1 421 ? -17.219 15.656 16.594 1 95.31 421 VAL B C 1
ATOM 6690 O O . VAL B 1 421 ? -17.938 14.797 17.109 1 95.31 421 VAL B O 1
ATOM 6693 N N . GLU B 1 422 ? -15.961 15.922 16.969 1 95.75 422 GLU B N 1
ATOM 6694 C CA . GLU B 1 422 ? -15.328 15.133 18.016 1 95.75 422 GLU B CA 1
ATOM 6695 C C . GLU B 1 422 ? -14.945 16.016 19.203 1 95.75 422 GLU B C 1
ATOM 6697 O O . GLU B 1 422 ? -14.766 17.219 19.062 1 95.75 422 GLU B O 1
ATOM 6702 N N . SER B 1 423 ? -14.914 15.344 20.375 1 95.75 423 SER B N 1
ATOM 6703 C CA . SER B 1 423 ? -14.43 16.016 21.578 1 95.75 423 SER B CA 1
ATOM 6704 C C . SER B 1 423 ? -12.906 15.992 21.656 1 95.75 423 SER B C 1
ATOM 6706 O O . SER B 1 423 ? -12.281 15.016 21.25 1 95.75 423 SER B O 1
ATOM 6708 N N . LEU B 1 424 ? -12.359 17.047 22.203 1 96.19 424 LEU B N 1
ATOM 6709 C CA . LEU B 1 424 ? -10.922 17.109 22.469 1 96.19 424 LEU B CA 1
ATOM 6710 C C . LEU B 1 424 ? -10.477 15.914 23.312 1 96.19 424 LEU B C 1
ATOM 6712 O O . LEU B 1 424 ? -9.336 15.461 23.188 1 96.19 424 LEU B O 1
ATOM 6716 N N . ASP B 1 425 ? -11.344 15.328 24.078 1 94.44 425 ASP B N 1
ATOM 6717 C CA . ASP B 1 425 ? -11.047 14.211 24.969 1 94.44 425 ASP B CA 1
ATOM 6718 C C . ASP B 1 425 ? -10.57 12.992 24.188 1 94.44 425 ASP B C 1
ATOM 6720 O O . ASP B 1 425 ? -9.766 12.211 24.688 1 94.44 425 ASP B O 1
ATOM 6724 N N . ARG B 1 426 ? -11.055 12.883 23.016 1 94.25 426 ARG B N 1
ATOM 6725 C CA . ARG B 1 426 ? -10.664 11.766 22.156 1 94.25 426 ARG B CA 1
ATOM 6726 C C . ARG B 1 426 ? -9.164 11.781 21.891 1 94.25 426 ARG B C 1
ATOM 6728 O O . ARG B 1 426 ? -8.547 10.734 21.688 1 94.25 426 ARG B O 1
ATOM 6735 N N . TYR B 1 427 ? -8.57 12.938 21.922 1 97 427 TYR B N 1
ATOM 6736 C CA . TYR B 1 427 ? -7.184 13.109 21.5 1 97 427 TYR B CA 1
ATOM 6737 C C . TYR B 1 427 ? -6.273 13.312 22.719 1 97 427 TYR B C 1
ATOM 6739 O O . TYR B 1 427 ? -5.066 13.516 22.562 1 97 427 TYR B O 1
ATOM 6747 N N . ARG B 1 428 ? -6.824 13.32 23.875 1 97 428 ARG B N 1
ATOM 6748 C CA . ARG B 1 428 ? -6.07 13.531 25.109 1 97 428 ARG B CA 1
ATOM 6749 C C . ARG B 1 428 ? -5.297 12.281 25.5 1 97 428 ARG B C 1
ATOM 6751 O O . ARG B 1 428 ? -5.836 11.172 25.453 1 97 428 ARG B O 1
ATOM 6758 N N . HIS B 1 429 ? -4.086 12.477 25.781 1 97.81 429 HIS B N 1
ATOM 6759 C CA . HIS B 1 429 ? -3.287 11.383 26.312 1 97.81 429 HIS B CA 1
ATOM 6760 C C . HIS B 1 429 ? -3.893 10.836 27.609 1 97.81 429 HIS B C 1
ATOM 6762 O O . HIS B 1 429 ? -4.285 11.609 28.484 1 97.81 429 HIS B O 1
ATOM 6768 N N . PRO B 1 430 ? -3.898 9.555 27.781 1 94.5 430 PRO B N 1
ATOM 6769 C CA . PRO B 1 430 ? -4.551 8.969 28.953 1 94.5 430 PRO B CA 1
ATOM 6770 C C . PRO B 1 430 ? -3.865 9.344 30.266 1 94.5 430 PRO B C 1
ATOM 6772 O O . PRO B 1 430 ? -4.512 9.391 31.312 1 94.5 430 PRO B O 1
ATOM 6775 N N . GLU B 1 431 ? -2.654 9.641 30.219 1 94.94 431 GLU B N 1
ATOM 6776 C CA . GLU B 1 431 ? -1.903 9.961 31.438 1 94.94 431 GLU B CA 1
ATOM 6777 C C . GLU B 1 431 ? -1.846 11.461 31.672 1 94.94 431 GLU B C 1
ATOM 6779 O O . GLU B 1 431 ? -1.14 11.93 32.562 1 94.94 431 GLU B O 1
ATOM 6784 N N . PHE B 1 432 ? -2.451 12.18 30.812 1 94.19 432 PHE B N 1
ATOM 6785 C CA . PHE B 1 432 ? -2.453 13.633 30.953 1 94.19 432 PHE B CA 1
ATOM 6786 C C . PHE B 1 432 ? -3.783 14.125 31.516 1 94.19 432 PHE B C 1
ATOM 6788 O O . PHE B 1 432 ? -4.84 13.883 30.922 1 94.19 432 PHE B O 1
ATOM 6795 N N . ASP B 1 433 ? -3.707 14.68 32.688 1 86.5 433 ASP B N 1
ATOM 6796 C CA . ASP B 1 433 ? -4.918 15.148 33.344 1 86.5 433 ASP B CA 1
ATOM 6797 C C . ASP B 1 433 ? -5.094 16.656 33.188 1 86.5 433 ASP B C 1
ATOM 6799 O O . ASP B 1 433 ? -4.402 17.453 33.812 1 86.5 433 ASP B O 1
ATOM 6803 N N . ASN B 1 434 ? -5.809 17.031 32.219 1 80.25 434 ASN B N 1
ATOM 6804 C CA . ASN B 1 434 ? -6.145 18.438 31.984 1 80.25 434 ASN B CA 1
ATOM 6805 C C . ASN B 1 434 ? -7.621 18.609 31.641 1 80.25 434 ASN B C 1
ATOM 6807 O O . ASN B 1 434 ? -8.211 17.766 30.969 1 80.25 434 ASN B O 1
ATOM 6811 N N . GLU B 1 435 ? -8.039 19.719 32.094 1 78.81 435 GLU B N 1
ATOM 6812 C CA . GLU B 1 435 ? -9.477 19.969 32.062 1 78.81 435 GLU B CA 1
ATOM 6813 C C . GLU B 1 435 ? -9.859 20.719 30.766 1 78.81 435 GLU B C 1
ATOM 6815 O O . GLU B 1 435 ? -11.031 21.047 30.562 1 78.81 435 GLU B O 1
ATOM 6820 N N . ARG B 1 436 ? -8.969 20.812 29.953 1 88.25 436 ARG B N 1
ATOM 6821 C CA . ARG B 1 436 ? -9.312 21.547 28.734 1 88.25 436 ARG B CA 1
ATOM 6822 C C . ARG B 1 436 ? -10.398 20.812 27.953 1 88.25 436 ARG B C 1
ATOM 6824 O O . ARG B 1 436 ? -10.375 19.594 27.844 1 88.25 436 ARG B O 1
ATOM 6831 N N . SER B 1 437 ? -11.375 21.625 27.484 1 92.25 437 SER B N 1
ATOM 6832 C CA . SER B 1 437 ? -12.539 21.078 26.797 1 92.25 437 SER B CA 1
ATOM 6833 C C . SER B 1 437 ? -12.773 21.812 25.469 1 92.25 437 SER B C 1
ATOM 6835 O O . SER B 1 437 ? -12.641 23.031 25.391 1 92.25 437 SER B O 1
ATOM 6837 N N . GLY B 1 438 ? -13.062 21.078 24.5 1 95.44 438 GLY B N 1
ATOM 6838 C CA . GLY B 1 438 ? -13.328 21.656 23.188 1 95.44 438 GLY B CA 1
ATOM 6839 C C . GLY B 1 438 ? -13.875 20.656 22.188 1 95.44 438 GLY B C 1
ATOM 6840 O O . GLY B 1 438 ? -13.844 19.453 22.422 1 95.44 438 GLY B O 1
ATOM 6841 N N . LEU B 1 439 ? -14.484 21.219 21.141 1 96.56 439 LEU B N 1
ATOM 6842 C CA . LEU B 1 439 ? -14.938 20.438 20 1 96.56 439 LEU B CA 1
ATOM 6843 C C . LEU B 1 439 ? -13.961 20.562 18.828 1 96.56 439 LEU B C 1
ATOM 6845 O O . LEU B 1 439 ? -13.438 21.641 18.562 1 96.56 439 LEU B O 1
ATOM 6849 N N . VAL B 1 440 ? -13.633 19.453 18.219 1 97.06 440 VAL B N 1
ATOM 6850 C CA . VAL B 1 440 ? -12.727 19.406 17.078 1 97.06 440 VAL B CA 1
ATOM 6851 C C . VAL B 1 440 ? -13.492 18.984 15.828 1 97.06 440 VAL B C 1
ATOM 6853 O O . VAL B 1 440 ? -14.164 17.938 15.828 1 97.06 440 VAL B O 1
ATOM 6856 N N . PHE B 1 441 ? -13.469 19.766 14.766 1 94.75 441 PHE B N 1
ATOM 6857 C CA . PHE B 1 441 ? -14.102 19.359 13.523 1 94.75 441 PHE B CA 1
ATOM 6858 C C . PHE B 1 441 ? -13.438 20.031 12.328 1 94.75 441 PHE B C 1
ATOM 6860 O O . PHE B 1 441 ? -12.602 20.922 12.492 1 94.75 441 PHE B O 1
ATOM 6867 N N . SER B 1 442 ? -13.672 19.531 11.164 1 96.31 442 SER B N 1
ATOM 6868 C CA . SER B 1 442 ? -13.023 19.969 9.938 1 96.31 442 SER B CA 1
ATOM 6869 C C . SER B 1 442 ? -13.922 20.875 9.117 1 96.31 442 SER B C 1
ATOM 6871 O O . SER B 1 442 ? -15.117 20.609 8.961 1 96.31 442 SER B O 1
ATOM 6873 N N . TYR B 1 443 ? -13.406 22 8.664 1 97.25 443 TYR B N 1
ATOM 6874 C CA . TYR B 1 443 ? -14.109 22.828 7.691 1 97.25 443 TYR B CA 1
ATOM 6875 C C . TYR B 1 443 ? -13.711 22.453 6.27 1 97.25 443 TYR B C 1
ATOM 6877 O O . TYR B 1 443 ? -14.25 23 5.305 1 97.25 443 TYR B O 1
ATOM 6885 N N . ALA B 1 444 ? -12.828 21.469 6.094 1 97.38 444 ALA B N 1
ATOM 6886 C CA . ALA B 1 444 ? -12.328 21.078 4.781 1 97.38 444 ALA B CA 1
ATOM 6887 C C . ALA B 1 444 ? -13.164 19.953 4.188 1 97.38 444 ALA B C 1
ATOM 6889 O O . ALA B 1 444 ? -13.328 19.859 2.969 1 97.38 444 ALA B O 1
ATOM 6890 N N . ALA B 1 445 ? -13.766 19.078 4.941 1 95.81 445 ALA B N 1
ATOM 6891 C CA . ALA B 1 445 ? -14.328 17.781 4.547 1 95.81 445 ALA B CA 1
ATOM 6892 C C . ALA B 1 445 ? -15.539 17.984 3.633 1 95.81 445 ALA B C 1
ATOM 6894 O O . ALA B 1 445 ? -15.688 17.266 2.635 1 95.81 445 ALA B O 1
ATOM 6895 N N . PRO B 1 446 ? -16.422 19.016 3.863 1 96.19 446 PRO B N 1
ATOM 6896 C CA . PRO B 1 446 ? -17.609 19.156 3.018 1 96.19 446 PRO B CA 1
ATOM 6897 C C . PRO B 1 446 ? -17.266 19.516 1.574 1 96.19 446 PRO B C 1
ATOM 6899 O O . PRO B 1 446 ? -16.297 20.25 1.327 1 96.19 446 PRO B O 1
ATOM 6902 N N . SER B 1 447 ? -18.078 19.062 0.704 1 96.06 447 SER B N 1
ATOM 6903 C CA . SER B 1 447 ? -17.984 19.547 -0.671 1 96.06 447 SER B CA 1
ATOM 6904 C C . SER B 1 447 ? -18.344 21.016 -0.766 1 96.06 447 SER B C 1
ATOM 6906 O O . SER B 1 447 ? -18.938 21.578 0.152 1 96.06 447 SER B O 1
ATOM 6908 N N . PRO B 1 448 ? -17.906 21.625 -1.86 1 95.69 448 PRO B N 1
ATOM 6909 C CA . PRO B 1 448 ? -18.25 23.047 -2.014 1 95.69 448 PRO B CA 1
ATOM 6910 C C . PRO B 1 448 ? -19.75 23.297 -1.919 1 95.69 448 PRO B C 1
ATOM 6912 O O . PRO B 1 448 ? -20.172 24.266 -1.283 1 95.69 448 PRO B O 1
ATOM 6915 N N . SER B 1 449 ? -20.562 22.391 -2.432 1 96.12 449 SER B N 1
ATOM 6916 C CA . SER B 1 449 ? -22.016 22.578 -2.432 1 96.12 449 SER B CA 1
ATOM 6917 C C . SER B 1 449 ? -22.609 22.328 -1.048 1 96.12 449 SER B C 1
ATOM 6919 O O . SER B 1 449 ? -23.688 22.844 -0.722 1 96.12 449 SER B O 1
ATOM 6921 N N . ALA B 1 450 ? -21.891 21.609 -0.242 1 96.69 450 ALA B N 1
ATOM 6922 C CA . ALA B 1 450 ? -22.422 21.203 1.058 1 96.69 450 ALA B CA 1
ATOM 6923 C C . ALA B 1 450 ? -21.938 22.141 2.16 1 96.69 450 ALA B C 1
ATOM 6925 O O . ALA B 1 450 ? -22.469 22.125 3.275 1 96.69 450 ALA B O 1
ATOM 6926 N N . TRP B 1 451 ? -21 23.047 1.894 1 97.44 451 TRP B N 1
ATOM 6927 C CA . TRP B 1 451 ? -20.297 23.812 2.924 1 97.44 451 TRP B CA 1
ATOM 6928 C C . TRP B 1 451 ? -21.266 24.766 3.637 1 97.44 451 TRP B C 1
ATOM 6930 O O . TRP B 1 451 ? -21.312 24.797 4.867 1 97.44 451 TRP B O 1
ATOM 6940 N N . SER B 1 452 ? -22.062 25.469 2.885 1 97.5 452 SER B N 1
ATOM 6941 C CA . SER B 1 452 ? -22.953 26.469 3.482 1 97.5 452 SER B CA 1
ATOM 6942 C C . SER B 1 452 ? -23.922 25.828 4.465 1 97.5 452 SER B C 1
ATOM 6944 O O . SER B 1 452 ? -24.125 26.328 5.57 1 97.5 452 SER B O 1
ATOM 6946 N N . ALA B 1 453 ? -24.5 24.719 4.066 1 97.62 453 ALA B N 1
ATOM 6947 C CA . ALA B 1 453 ? -25.438 24 4.934 1 97.62 453 ALA B CA 1
ATOM 6948 C C . ALA B 1 453 ? -24.734 23.469 6.176 1 97.62 453 ALA B C 1
ATOM 6950 O O . ALA B 1 453 ? -25.312 23.453 7.27 1 97.62 453 ALA B O 1
ATOM 6951 N N . ALA B 1 454 ? -23.562 22.969 6.004 1 97.69 454 ALA B N 1
ATOM 6952 C CA . ALA B 1 454 ? -22.781 22.453 7.129 1 97.69 454 ALA B CA 1
ATOM 6953 C C . ALA B 1 454 ? -22.469 23.562 8.125 1 97.69 454 ALA B C 1
ATOM 6955 O O . ALA B 1 454 ? -22.594 23.375 9.336 1 97.69 454 ALA B O 1
ATOM 6956 N N . LEU B 1 455 ? -22.062 24.719 7.617 1 97.75 455 LEU B N 1
ATOM 6957 C CA . LEU B 1 455 ? -21.766 25.875 8.461 1 97.75 455 LEU B CA 1
ATOM 6958 C C . LEU B 1 455 ? -23.016 26.312 9.242 1 97.75 455 LEU B C 1
ATOM 6960 O O . LEU B 1 455 ? -22.938 26.547 10.445 1 97.75 455 LEU B O 1
ATOM 6964 N N . ASP B 1 456 ? -24.141 26.297 8.57 1 97.38 456 ASP B N 1
ATOM 6965 C CA . ASP B 1 456 ? -25.391 26.672 9.219 1 97.38 456 ASP B CA 1
ATOM 6966 C C . ASP B 1 456 ? -25.734 25.703 10.344 1 97.38 456 ASP B C 1
ATOM 6968 O O . ASP B 1 456 ? -26.234 26.109 11.398 1 97.38 456 ASP B O 1
ATOM 6972 N N . ALA B 1 457 ? -25.516 24.469 10.086 1 97.12 457 ALA B N 1
ATOM 6973 C CA . ALA B 1 457 ? -25.812 23.438 11.078 1 97.12 457 ALA B CA 1
ATOM 6974 C C . ALA B 1 457 ? -24.969 23.641 12.336 1 97.12 457 ALA B C 1
ATOM 6976 O O . ALA B 1 457 ? -25.469 23.484 13.453 1 97.12 457 ALA B O 1
ATOM 6977 N N . VAL B 1 458 ? -23.734 23.969 12.18 1 96.69 458 VAL B N 1
ATOM 6978 C CA . VAL B 1 458 ? -22.844 24.203 13.32 1 96.69 458 VAL B CA 1
ATOM 6979 C C . VAL B 1 458 ? -23.344 25.422 14.117 1 96.69 458 VAL B C 1
ATOM 6981 O O . VAL B 1 458 ? -23.469 25.344 15.344 1 96.69 458 VAL B O 1
ATOM 6984 N N . VAL B 1 459 ? -23.609 26.453 13.438 1 96.38 459 VAL B N 1
ATOM 6985 C CA . VAL B 1 459 ? -24 27.719 14.062 1 96.38 459 VAL B CA 1
ATOM 6986 C C . VAL B 1 459 ? -25.297 27.516 14.852 1 96.38 459 VAL B C 1
ATOM 6988 O O . VAL B 1 459 ? -25.453 28.062 15.945 1 96.38 459 VAL B O 1
ATOM 6991 N N . ARG B 1 460 ? -26.188 26.703 14.336 1 95.75 460 ARG B N 1
ATOM 6992 C CA . ARG B 1 460 ? -27.469 26.469 14.977 1 95.75 460 ARG B CA 1
ATOM 6993 C C . ARG B 1 460 ? -27.297 25.734 16.297 1 95.75 460 ARG B C 1
ATOM 6995 O O . ARG B 1 460 ? -28.141 25.844 17.203 1 95.75 460 ARG B O 1
ATOM 7002 N N . LEU B 1 461 ? -26.281 25 16.406 1 94.94 461 LEU B N 1
ATOM 7003 C CA . LEU B 1 461 ? -26.078 24.188 17.594 1 94.94 461 LEU B CA 1
ATOM 7004 C C . LEU B 1 461 ? -25.312 24.953 18.672 1 94.94 461 LEU B C 1
ATOM 7006 O O . LEU B 1 461 ? -25.25 24.516 19.828 1 94.94 461 LEU B O 1
ATOM 7010 N N . LEU B 1 462 ? -24.781 26.094 18.328 1 93.81 462 LEU B N 1
ATOM 7011 C CA . LEU B 1 462 ? -24.016 26.891 19.281 1 93.81 462 LEU B CA 1
ATOM 7012 C C . LEU B 1 462 ? -24.922 27.641 20.234 1 93.81 462 LEU B C 1
ATOM 7014 O O . LEU B 1 462 ? -26.062 27.984 19.875 1 93.81 462 LEU B O 1
ATOM 7018 N N . PRO B 1 463 ? -24.547 27.828 21.422 1 89.38 463 PRO B N 1
ATOM 7019 C CA . PRO B 1 463 ? -25.375 28.594 22.375 1 89.38 463 PRO B CA 1
ATOM 7020 C C . PRO B 1 463 ? -25.453 30.078 22.031 1 89.38 463 PRO B C 1
ATOM 7022 O O . PRO B 1 463 ? -24.547 30.609 21.391 1 89.38 463 PRO B O 1
#

Sequence (926 aa):
MDRIAGLDLHLDRPAGRTREALMDAVRDAIRSGRLVSGTRLPSSRALAADLGVARNTVARAYAELIAEGWLTSQHGSHTTVSQRAAEAVRSVTPPARPRPPRRLDHDLRPGHPDLSSFPRTEWSRAVKRALANAPSEAFGYAEPQGRPELRRALAEYLARARGVRARPCNIVVCCGAAEGLNLVAGALAEMGVAATAVEAYGLPTQRAALARAGLRCPPLAVDADGADINALNTMPEVGAVLLTPSHQFPLGVPLHSDRRAAVIDWARRTGGMIIEDDYDGEFRYDRSPVGALHGVDPAHVIYLGTASKSLAPGLRLGWLVLPDRLVDAVLRQKGETEETSGFVDQLTMAEFIESGSYDRHIRTMRAQYRRRREQLVAAVTAASPATTVAGLPAGLHVMLEIAGANASALAHQLAWRRLGVESLDRYRHPEFDNERSGLVFSYAAPSPSAWSAALDAVVRLLPMDRIAGLDLHLDRPAGRTREALMDAVRDAIRSGRLVSGTRLPSSRALAADLGVARNTVARAYAELIAEGWLTSQHGSHTTVSQRAAEAVRSVTPPARPRPPRRLDHDLRPGHPDLSSFPRTEWSRAVKRALANAPSEAFGYAEPQGRPELRRALAEYLARARGVRARPCNIVVCCGAAEGLNLVAGALAEMGVAATAVEAYGLPTQRAALARAGLRCPPLAVDADGADINALNTMPEVGAVLLTPSHQFPLGVPLHSDRRAAVIDWARRTGGMIIEDDYDGEFRYDRSPVGALHGVDPAHVIYLGTASKSLAPGLRLGWLVLPDRLVDAVLRQKGETEETSGFVDQLTMAEFIESGSYDRHIRTMRAQYRRRREQLVAAVTAASPATTVAGLPAGLHVMLEIAGANASALAHQLAWRRLGVESLDRYRHPEFDNERSGLVFSYAAPSPSAWSAALDAVVRLLP

pLDDT: mean 87.98, std 15.19, range [25.5, 98.94]

Nearest PDB structures (foldseek):
  4n0b-assembly2_C  TM=7.512E-01  e=2.165E-35  Bacillus subtilis
  7zn5-assembly1_A  TM=7.657E-01  e=5.177E-31  Shouchella clausii
  7zpa-assembly1_A  TM=7.638E-01  e=1.751E-30  Shouchella clausii
  7zpa-assembly1_B  TM=7.407E-01  e=5.177E-31  Shouchella clausii
  6c92-assembly2_D  TM=8.280E-01  e=1.355E-13  Streptomyces wadayamensis

Radius of gyration: 29.86 Å; Cα contacts (8 Å, |Δi|>4): 1950; chains: 2; bounding box: 64×83×66 Å

InterPro domains:
  IPR000524 Transcription regulator HTH, GntR [PF00392] (19-81)
  IPR000524 Transcription regulator HTH, GntR [PR00035] (41-55)
  IPR000524 Transcription regulator HTH, GntR [PR00035] (55-71)
  IPR000524 Transcription regulator HTH, GntR [PS50949] (16-84)
  IPR000524 Transcription regulator HTH, GntR [SM00345] (22-81)
  IPR000524 Transcription regulator HTH, GntR [cd07377] (20-82)
  IPR004839 Aminotransferase, class I/classII, large domain [PF00155] (121-415)
  IPR015421 Pyridoxal phosphate-dependent transferase, major domain [G3DSA:3.40.640.10] (104-456)
  IPR015424 Pyridoxal phosphate-dependent transferase [SSF53383] (105-462)
  IPR036388 Winged helix-like DNA-binding domain superfamily [G3DSA:1.10.10.10] (18-103)
  IPR036390 Winged helix DNA-binding domain superfamily [SSF46785] (18-88)
  IPR051446 HTH-type transcriptional regulator with aminotransferase domain [PTHR46577] (18-462)

Solvent-accessible surface area (backbone atoms only — not comparable to full-atom values): 46240 Å² total; per-residue (Å²): 133,67,77,57,42,49,47,64,70,44,52,66,83,38,102,44,95,40,43,66,25,49,40,50,24,52,50,50,31,32,62,71,50,25,39,38,50,61,38,69,45,36,28,38,64,42,46,10,64,70,69,72,42,57,42,67,42,38,40,50,27,51,52,48,34,30,75,72,44,50,27,38,72,49,92,85,56,50,44,19,28,19,58,77,50,27,57,74,59,54,71,63,76,72,62,79,69,68,74,68,68,81,78,53,83,33,56,17,34,62,86,37,34,30,39,69,69,45,59,54,66,65,49,36,52,22,36,40,53,31,54,71,68,50,60,42,70,61,38,32,79,39,52,38,46,43,60,66,65,27,29,46,39,46,21,53,48,36,8,28,49,31,31,28,73,51,46,46,80,32,32,35,50,25,26,16,45,67,45,40,50,40,30,48,31,42,29,42,33,73,72,64,40,49,18,34,31,28,47,26,46,32,61,61,67,58,53,48,41,31,42,74,43,64,26,44,63,55,67,24,57,67,55,84,52,17,55,46,51,72,59,54,77,77,37,85,64,49,35,29,35,47,40,31,49,77,55,23,51,66,62,26,26,35,43,32,69,69,43,51,52,46,45,51,49,49,23,69,74,72,68,21,38,36,38,36,48,46,57,48,65,84,30,51,64,81,53,73,53,75,58,44,71,30,47,78,40,48,78,39,22,32,37,32,32,41,39,29,49,77,45,32,44,16,56,28,40,18,31,32,35,41,22,74,88,46,44,64,47,32,40,61,61,61,42,86,36,42,57,47,60,28,38,65,61,42,42,18,50,20,40,28,49,73,68,39,54,44,35,42,48,47,52,53,50,40,54,51,38,45,52,44,48,53,51,49,54,53,50,41,51,71,64,15,82,59,43,42,78,45,47,54,66,39,51,49,50,43,23,37,33,47,69,94,53,59,24,62,63,48,29,69,34,64,77,38,43,28,28,37,36,37,28,44,68,74,27,43,37,90,88,53,91,69,84,78,55,19,37,33,28,15,71,24,24,36,40,85,86,45,38,65,61,44,52,50,54,53,54,68,70,50,102,133,68,75,56,42,49,46,63,70,45,52,66,80,37,100,43,96,40,44,66,25,50,42,48,24,51,50,50,32,31,63,70,49,26,39,38,49,62,38,70,44,37,30,36,64,44,47,11,64,69,67,72,43,57,41,66,42,36,40,49,28,50,52,48,36,31,74,70,44,50,27,37,72,48,92,86,59,52,44,18,28,20,59,78,51,28,58,74,60,55,70,63,77,73,60,78,68,67,74,70,69,81,78,54,83,32,56,17,33,61,87,36,33,30,39,70,67,47,58,53,67,64,49,36,51,24,36,40,54,31,54,72,68,50,60,42,70,61,38,32,79,38,52,39,47,42,58,68,65,28,28,45,39,46,22,54,47,37,7,27,50,31,31,28,71,50,46,46,80,31,31,36,50,26,27,15,44,66,45,40,49,40,29,48,28,42,29,41,33,74,71,63,39,50,20,35,30,27,47,25,46,32,61,61,66,58,54,49,40,33,42,74,42,63,26,44,65,56,67,25,57,65,54,84,52,17,55,44,52,74,60,55,78,76,36,84,63,50,35,29,34,46,42,32,48,78,55,24,51,66,62,26,26,36,42,32,70,68,43,52,51,48,45,52,50,50,22,69,74,71,67,22,38,36,38,37,47,47,57,47,64,84,29,51,65,80,54,72,55,76,58,45,71,31,47,78,40,48,79,41,23,33,36,33,33,41,39,29,50,76,46,32,45,16,56,29,41,18,31,32,35,43,21,75,88,46,42,64,47,31,41,60,61,60,40,87,36,42,59,46,61,28,38,64,62,42,40,18,49,20,39,28,49,74,68,40,54,45,34,44,48,47,52,54,49,39,55,51,39,44,53,44,48,52,52,48,53,52,48,40,52,72,63,15,81,58,42,43,77,45,47,53,66,39,53,48,50,44,23,36,32,46,69,94,52,57,24,63,63,49,31,67,34,65,76,38,42,27,29,39,38,36,28,45,69,74,27,44,35,91,89,52,91,69,85,78,54,19,36,33,29,15,72,25,24,37,39,84,88,44,37,66,62,43,54,50,54,54,54,69,71,50,100

Organism: Mycolicibacterium smegmatis (strain ATCC 700084 / mc(2)155) (NCBI:txid246196)

Secondary structure (DSSP, 8-state):
--------------SSSSHHHHHHHHHHHHHTTSS-TTPEEPPHHHHHHHHTS-HHHHHHHHHHHHHTTSEEE-TTS-EEE-HHHHHTT--S------------SS---TT---GGG--HHHHHHHHHHHHHHS-GGGGS---TT--HHHHHHHHHHHHHHH-----GGGEEEESHHHHHHHHHHHHHHHTT--EEEEESBS-HHHHHHHHHTT-B-PEEPEETTEE-GGGGGG-TTEEEEEE--SS-TTT-PPPPHHHHHHHHHHHHHH--EEEEE-TTTT-B-SSSPPPPGGGT-TTTEEEEEESTTTT-GGG--EEEE--HHHHHHHHHHH-SS--S--HHHHHHHHHHHHTSHHHHHHHHHHHHHHHHHHHHHHHHHHH-TTEEEES-SBSSEEEEEETT--HHHHHHSHHHHTTT-EEGGGGB-TT-------EEEESSSS-HHHHHHHHHHHHHH--/--------------SSSSHHHHHHHHHHHHHTTSS-TTPEEPPHHHHHHHHTS-HHHHHHHHHHHHHTTSEEE-TTS-EEE-HHHHHTT--S------------SS---TT---GGG--HHHHHHHHHHHHHHS-GGGGS---TT--HHHHHHHHHHHHHHH-----GGGEEEESHHHHHHHHHHHHHHHTT--EEEEESBS-HHHHHHHHHTT-B-PEEPEETTEE-GGGGGG-TTEEEEEE--SS-TTT-----HHHHHHHHHHHHHH--EEEEE-TTTT-B-SSSPPPPGGGT-TTTEEEEEESTTTT-GGG--EEEE--HHHHHHHHHHH-SS--S--HHHHHHHHHHHHTSHHHHHHHHHHHHHHHHHHHHHHHHHHH-TTEEEES-SBSSEEEEEETT--HHHHHHSHHHHTTT-EEGGGGB-TT-------EEEESSSS-HHHHHHHHHHHHHH--